Protein AF-0000000074537986 (afdb_homodimer)

Sequence (1008 aa):
MNEIKKAKFFYALMCLAGFLIILLPVGIANLYFGYVLKDSPCTLCWGQREAMIFIGVMALFIVRYGMKARYLAMILIMAGFGLWQSFAHYGIHAMRDLDQGFGLAVFGIHTYFWAEVVFWAVVLLLGVIFFFAPKFSAFDEELDGEKFRRFTKASLCAFVIATLIIASNVFQAFVSTGVPPYYGQGDPVRFTLDSKYIIWSDEGYKNHWKNISFLGKRDVKAPDYAFAPASAELGVKFDNDPKNAPLNTDKSLTIVSKNEIGIDKPLNSLALINGEFVASSKWQVFFTDENFKVKDELEIDPYFSATIDPIVGVIPFMNDKFILMGSNKTLLRFAKNPNADETLQYADFVKGADKFEGQGKGLGRTRIDTVRAKFNHIVSIATDGKYFYTATVPNNKDKNKFVISKISLDDCTLSGEFTPKANLKEGKSLGELYVTSMSFEGGLLYALSKNHNVIVTIDPKSEEIVAAVAYPSEITNARSLFFKDGKINILSYQDGKNMLFELEMNEIKKAKFFYALMCLAGFLIILLPVGIANLYFGYVLKDSPCTLCWGQREAMIFIGVMALFIVRYGMKARYLAMILIMAGFGLWQSFAHYGIHAMRDLDQGFGLAVFGIHTYFWAEVVFWAVVLLLGVIFFFAPKFSAFDEELDGEKFRRFTKASLCAFVIATLIIASNVFQAFVSTGVPPYYGQGDPVRFTLDSKYIIWSDEGYKNHWKNISFLGKRDVKAPDYAFAPASAELGVKFDNDPKNAPLNTDKSLTIVSKNEIGIDKPLNSLALINGEFVASSKWQVFFTDENFKVKDELEIDPYFSATIDPIVGVIPFMNDKFILMGSNKTLLRFAKNPNADETLQYADFVKGADKFEGQGKGLGRTRIDTVRAKFNHIVSIATDGKYFYTATVPNNKDKNKFVISKISLDDCTLSGEFTPKANLKEGKSLGELYVTSMSFEGGLLYALSKNHNVIVTIDPKSEEIVAAVAYPSEITNARSLFFKDGKINILSYQDGKNMLFELE

pLDDT: mean 94.92, std 5.76, range [54.81, 98.88]

Nearest PDB structures (foldseek):
  4aow-assembly3_C  TM=4.580E-01  e=1.102E-07  Homo sapiens
  4ci8-assembly1_A  TM=3.818E-01  e=1.073E-06  Homo sapiens
  6l8a-assembly1_C  TM=4.472E-01  e=9.137E-05  Acidithiobacillus ferrooxidans
  4ci8-assembly1_A  TM=3.829E-01  e=1.468E-06  Homo sapiens
  6l8a-assembly1_C  TM=4.473E-01  e=7.523E-05  Acidithiobacillus ferrooxidans

Radius of gyration: 32.38 Å; Cα contacts (8 Å, |Δi|>4): 2313; chains: 2; bounding box: 79×93×73 Å

Structure (mmCIF, N/CA/C/O backbone):
data_AF-0000000074537986-model_v1
#
loop_
_entity.id
_entity.type
_entity.pdbx_description
1 polymer 'DsbB-related disulfide oxidoreductase'
#
loop_
_atom_site.group_PDB
_atom_site.id
_atom_site.type_symbol
_atom_site.label_atom_id
_atom_site.label_alt_id
_atom_site.label_comp_id
_atom_site.label_asym_id
_atom_site.label_entity_id
_atom_site.label_seq_id
_atom_site.pdbx_PDB_ins_code
_atom_site.Cartn_x
_atom_site.Cartn_y
_atom_site.Cartn_z
_atom_site.occupancy
_atom_site.B_iso_or_equiv
_atom_site.auth_seq_id
_atom_site.auth_comp_id
_atom_site.auth_asym_id
_atom_site.auth_atom_id
_atom_site.pdbx_PDB_model_num
ATOM 1 N N . MET A 1 1 ? 0.428 -50.812 -4.809 1 54.84 1 MET A N 1
ATOM 2 C CA . MET A 1 1 ? -0.922 -50.531 -5.285 1 54.84 1 MET A CA 1
ATOM 3 C C . MET A 1 1 ? -1.001 -50.656 -6.805 1 54.84 1 MET A C 1
ATOM 5 O O . MET A 1 1 ? -0.055 -50.312 -7.512 1 54.84 1 MET A O 1
ATOM 9 N N . ASN A 1 2 ? -1.872 -51.312 -7.445 1 83.94 2 ASN A N 1
ATOM 10 C CA . ASN A 1 2 ? -2.172 -51.562 -8.852 1 83.94 2 ASN A CA 1
ATOM 11 C C . ASN A 1 2 ? -2.252 -50.281 -9.656 1 83.94 2 ASN A C 1
ATOM 13 O O . ASN A 1 2 ? -2.924 -49.312 -9.25 1 83.94 2 ASN A O 1
ATOM 17 N N . GLU A 1 3 ? -1.235 -49.938 -10.445 1 90.44 3 GLU A N 1
ATOM 18 C CA . GLU A 1 3 ? -1.106 -48.75 -11.305 1 90.44 3 GLU A CA 1
ATOM 19 C C . GLU A 1 3 ? -2.455 -48.344 -11.891 1 90.44 3 GLU A C 1
ATOM 21 O O . GLU A 1 3 ? -2.725 -47.156 -12.086 1 90.44 3 GLU A O 1
ATOM 26 N N . ILE A 1 4 ? -3.305 -49.25 -12.086 1 91.25 4 ILE A N 1
ATOM 27 C CA . ILE A 1 4 ? -4.621 -48.969 -12.641 1 91.25 4 ILE A CA 1
ATOM 28 C C . ILE A 1 4 ? -5.5 -48.312 -11.578 1 91.25 4 ILE A C 1
ATOM 30 O O . ILE A 1 4 ? -6.254 -47.375 -11.875 1 91.25 4 ILE A O 1
ATOM 34 N N . LYS A 1 5 ? -5.426 -48.75 -10.336 1 93.38 5 LYS A N 1
ATOM 35 C CA . LYS A 1 5 ? -6.148 -48.156 -9.227 1 93.38 5 LYS A CA 1
ATOM 36 C C . LYS A 1 5 ? -5.684 -46.719 -9.008 1 93.38 5 LYS A C 1
ATOM 38 O O . LYS A 1 5 ? -6.492 -45.812 -8.703 1 93.38 5 LYS A O 1
ATOM 43 N N . LYS A 1 6 ? -4.398 -46.469 -9.164 1 94.5 6 LYS A N 1
ATOM 44 C CA . LYS A 1 6 ? -3.846 -45.125 -9.031 1 94.5 6 LYS A CA 1
ATOM 45 C C . LYS A 1 6 ? -4.367 -44.219 -10.133 1 94.5 6 LYS A C 1
ATOM 47 O O . LYS A 1 6 ? -4.613 -43.031 -9.906 1 94.5 6 LYS A O 1
ATOM 52 N N . ALA A 1 7 ? -4.477 -44.75 -11.289 1 94.88 7 ALA A N 1
ATOM 53 C CA . ALA A 1 7 ? -5 -43.969 -12.406 1 94.88 7 ALA A CA 1
ATOM 54 C C . ALA A 1 7 ? -6.438 -43.531 -12.141 1 94.88 7 ALA A C 1
ATOM 56 O O . ALA A 1 7 ? -6.793 -42.375 -12.359 1 94.88 7 ALA A O 1
ATOM 57 N N . LYS A 1 8 ? -7.27 -44.5 -11.695 1 93.88 8 LYS A N 1
ATOM 58 C CA . LYS A 1 8 ? -8.656 -44.156 -11.391 1 93.88 8 LYS A CA 1
ATOM 59 C C . LYS A 1 8 ? -8.758 -43.125 -10.273 1 93.88 8 LYS A C 1
ATOM 61 O O . LYS A 1 8 ? -9.609 -42.25 -10.305 1 93.88 8 LYS A O 1
ATOM 66 N N . PHE A 1 9 ? -7.875 -43.312 -9.289 1 95.75 9 PHE A N 1
ATOM 67 C CA . PHE A 1 9 ? -7.82 -42.375 -8.195 1 95.75 9 PHE A CA 1
ATOM 68 C C . PHE A 1 9 ? -7.43 -40.969 -8.703 1 95.75 9 PHE A C 1
ATOM 70 O O . PHE A 1 9 ? -8.008 -39.969 -8.281 1 95.75 9 PHE A O 1
ATOM 77 N N . PHE A 1 10 ? -6.449 -40.906 -9.57 1 96.44 10 PHE A N 1
ATOM 78 C CA . PHE A 1 10 ? -6.02 -39.656 -10.195 1 96.44 10 PHE A CA 1
ATOM 79 C C . PHE A 1 10 ? -7.184 -38.969 -10.898 1 96.44 10 PHE A C 1
ATOM 81 O O . PHE A 1 10 ? -7.41 -37.781 -10.711 1 96.44 10 PHE A O 1
ATOM 88 N N . TYR A 1 11 ? -7.922 -39.719 -11.703 1 96.5 11 TYR A N 1
ATOM 89 C CA . TYR A 1 11 ? -9.047 -39.156 -12.445 1 96.5 11 TYR A CA 1
ATOM 90 C C . TYR A 1 11 ? -10.141 -38.656 -11.492 1 96.5 11 TYR A C 1
ATOM 92 O O . TYR A 1 11 ? -10.812 -37.688 -11.766 1 96.5 11 TYR A O 1
ATOM 100 N N . ALA A 1 12 ? -10.328 -39.406 -10.359 1 96.75 12 ALA A N 1
ATOM 101 C CA . ALA A 1 12 ? -11.305 -39 -9.359 1 96.75 12 ALA A CA 1
ATOM 102 C C . ALA A 1 12 ? -10.898 -37.656 -8.75 1 96.75 12 ALA A C 1
ATOM 104 O O . ALA A 1 12 ? -11.742 -36.781 -8.562 1 96.75 12 ALA A O 1
ATOM 105 N N . LEU A 1 13 ? -9.625 -37.5 -8.422 1 97.56 13 LEU A N 1
ATOM 106 C CA . LEU A 1 13 ? -9.117 -36.25 -7.855 1 97.56 13 LEU A CA 1
ATOM 107 C C . LEU A 1 13 ? -9.242 -35.094 -8.859 1 97.56 13 LEU A C 1
ATOM 109 O O . LEU A 1 13 ? -9.625 -34 -8.492 1 97.56 13 LEU A O 1
ATOM 113 N N . MET A 1 14 ? -8.914 -35.406 -10.117 1 97.44 14 MET A N 1
ATOM 114 C CA . MET A 1 14 ? -9.016 -34.406 -11.172 1 97.44 14 MET A CA 1
ATOM 115 C C . MET A 1 14 ? -10.469 -33.969 -11.375 1 97.44 14 MET A C 1
ATOM 117 O O . MET A 1 14 ? -10.742 -32.781 -11.57 1 97.44 14 MET A O 1
ATOM 121 N N . CYS A 1 15 ? -11.359 -34.938 -11.367 1 97.88 15 CYS A N 1
ATOM 122 C CA . CYS A 1 15 ? -12.781 -34.656 -11.492 1 97.88 15 CYS A CA 1
ATOM 123 C C . CYS A 1 15 ? -13.25 -33.75 -10.352 1 97.88 15 CYS A C 1
ATOM 125 O O . CYS A 1 15 ? -13.938 -32.75 -10.578 1 97.88 15 CYS A O 1
ATOM 127 N N . LEU A 1 16 ? -12.844 -34.094 -9.133 1 97.94 16 LEU A N 1
ATOM 128 C CA . LEU A 1 16 ? -13.219 -33.312 -7.953 1 97.94 16 LEU A CA 1
ATOM 129 C C . LEU A 1 16 ? -12.672 -31.906 -8.039 1 97.94 16 LEU A C 1
ATOM 131 O O . LEU A 1 16 ? -13.391 -30.938 -7.773 1 97.94 16 LEU A O 1
ATOM 135 N N . ALA A 1 17 ? -11.414 -31.766 -8.367 1 98.25 17 ALA A N 1
ATOM 136 C CA . ALA A 1 17 ? -10.766 -30.469 -8.461 1 98.25 17 ALA A CA 1
ATOM 137 C C . ALA A 1 17 ? -11.445 -29.594 -9.523 1 98.25 17 ALA A C 1
ATOM 139 O O . ALA A 1 17 ? -11.758 -28.438 -9.266 1 98.25 17 ALA A O 1
ATOM 140 N N . GLY A 1 18 ? -11.648 -30.188 -10.734 1 98.12 18 GLY A N 1
ATOM 141 C CA . GLY A 1 18 ? -12.32 -29.453 -11.797 1 98.12 18 GLY A CA 1
ATOM 142 C C . GLY A 1 18 ? -13.734 -29.031 -11.43 1 98.12 18 GLY A C 1
ATOM 143 O O . GLY A 1 18 ? -14.148 -27.906 -11.719 1 98.12 18 GLY A O 1
ATOM 144 N N . PHE A 1 19 ? -14.414 -30 -10.773 1 98.06 19 PHE A N 1
ATOM 145 C CA . PHE A 1 19 ? -15.781 -29.734 -10.359 1 98.06 19 PHE A CA 1
ATOM 146 C C . PHE A 1 19 ? -15.82 -28.641 -9.297 1 98.06 19 PHE A C 1
ATOM 148 O O . PHE A 1 19 ? -16.625 -27.703 -9.391 1 98.06 19 PHE A O 1
ATOM 155 N N . LEU A 1 20 ? -14.953 -28.656 -8.297 1 98.31 20 LEU A N 1
ATOM 156 C CA . LEU A 1 20 ? -14.992 -27.766 -7.148 1 98.31 20 LEU A CA 1
ATOM 157 C C . LEU A 1 20 ? -14.609 -26.344 -7.551 1 98.31 20 LEU A C 1
ATOM 159 O O . LEU A 1 20 ? -15.148 -25.375 -7.004 1 98.31 20 LEU A O 1
ATOM 163 N N . ILE A 1 21 ? -13.664 -26.156 -8.477 1 98.5 21 ILE A N 1
ATOM 164 C CA . ILE A 1 21 ? -13.266 -24.812 -8.859 1 98.5 21 ILE A CA 1
ATOM 165 C C . ILE A 1 21 ? -14.43 -24.125 -9.578 1 98.5 21 ILE A C 1
ATOM 167 O O . ILE A 1 21 ? -14.594 -22.906 -9.477 1 98.5 21 ILE A O 1
ATOM 171 N N . ILE A 1 22 ? -15.258 -24.875 -10.297 1 98.38 22 ILE A N 1
ATOM 172 C CA . ILE A 1 22 ? -16.406 -24.297 -10.984 1 98.38 22 ILE A CA 1
ATOM 173 C C . ILE A 1 22 ? -17.562 -24.125 -10 1 98.38 22 ILE A C 1
ATOM 175 O O . ILE A 1 22 ? -18.234 -23.078 -10 1 98.38 22 ILE A O 1
ATOM 179 N N . LEU A 1 23 ? -17.812 -25.062 -9.102 1 97.81 23 LEU A N 1
ATOM 180 C CA . LEU A 1 23 ? -18.953 -25.047 -8.188 1 97.81 23 LEU A CA 1
ATOM 181 C C . LEU A 1 23 ? -18.781 -23.953 -7.133 1 97.81 23 LEU A C 1
ATOM 183 O O . LEU A 1 23 ? -19.734 -23.234 -6.828 1 97.81 23 LEU A O 1
ATOM 187 N N . LEU A 1 24 ? -17.609 -23.859 -6.547 1 96.88 24 LEU A N 1
ATOM 188 C CA . LEU A 1 24 ? -17.453 -23 -5.379 1 96.88 24 LEU A CA 1
ATOM 189 C C . LEU A 1 24 ? -17.125 -21.562 -5.797 1 96.88 24 LEU A C 1
ATOM 191 O O . LEU A 1 24 ? -18.031 -20.719 -5.879 1 96.88 24 LEU A O 1
ATOM 195 N N . PRO A 1 25 ? -15.93 -21.219 -6.203 1 97.06 25 PRO A N 1
ATOM 196 C CA . PRO A 1 25 ? -15.695 -19.797 -6.484 1 97.06 25 PRO A CA 1
ATOM 197 C C . PRO A 1 25 ? -16.531 -19.281 -7.641 1 97.06 25 PRO A C 1
ATOM 199 O O . PRO A 1 25 ? -17.141 -18.203 -7.539 1 97.06 25 PRO A O 1
ATOM 202 N N . VAL A 1 26 ? -16.656 -20 -8.734 1 97.75 26 VAL A N 1
ATOM 203 C CA . VAL A 1 26 ? -17.406 -19.547 -9.906 1 97.75 26 VAL A CA 1
ATOM 204 C C . VAL A 1 26 ? -18.906 -19.625 -9.625 1 97.75 26 VAL A C 1
ATOM 206 O O . VAL A 1 26 ? -19.641 -18.688 -9.891 1 97.75 26 VAL A O 1
ATOM 209 N N . GLY A 1 27 ? -19.359 -20.734 -9.086 1 97.94 27 GLY A N 1
ATOM 210 C CA . GLY A 1 27 ? -20.766 -20.953 -8.797 1 97.94 27 GLY A CA 1
ATOM 211 C C . GLY A 1 27 ? -21.297 -20.016 -7.727 1 97.94 27 GLY A C 1
ATOM 212 O O . GLY A 1 27 ? -22.375 -19.438 -7.883 1 97.94 27 GLY A O 1
ATOM 213 N N . ILE A 1 28 ? -20.578 -19.859 -6.672 1 96.25 28 ILE A N 1
ATOM 214 C CA . ILE A 1 28 ? -21 -18.984 -5.586 1 96.25 28 ILE A CA 1
ATOM 215 C C . ILE A 1 28 ? -21.047 -17.547 -6.086 1 96.25 28 ILE A C 1
ATOM 217 O O . ILE A 1 28 ? -22 -16.812 -5.797 1 96.25 28 ILE A O 1
ATOM 221 N N . ALA A 1 29 ? -20.062 -17.156 -6.801 1 96 29 ALA A N 1
ATOM 222 C CA . ALA A 1 29 ? -20.031 -15.797 -7.344 1 96 29 ALA A CA 1
ATOM 223 C C . ALA A 1 29 ? -21.25 -15.547 -8.25 1 96 29 ALA A C 1
ATOM 225 O O . ALA A 1 29 ? -21.844 -14.469 -8.211 1 96 29 ALA A O 1
ATOM 226 N N . ASN A 1 30 ? -21.578 -16.578 -9.008 1 96.81 30 ASN A N 1
ATOM 227 C CA . ASN A 1 30 ? -22.672 -16.438 -9.961 1 96.81 30 ASN A CA 1
ATOM 228 C C . ASN A 1 30 ? -24.031 -16.547 -9.266 1 96.81 30 ASN A C 1
ATOM 230 O O . ASN A 1 30 ? -24.828 -15.609 -9.328 1 96.81 30 ASN A O 1
ATOM 234 N N . LEU A 1 31 ? -24.281 -17.594 -8.508 1 97.19 31 LEU A N 1
ATOM 235 C CA . LEU A 1 31 ? -25.609 -17.906 -7.988 1 97.19 31 LEU A CA 1
ATOM 236 C C . LEU A 1 31 ? -25.906 -17.078 -6.746 1 97.19 31 LEU A C 1
ATOM 238 O O . LEU A 1 31 ? -27.016 -16.562 -6.602 1 97.19 31 LEU A O 1
ATOM 242 N N . TYR A 1 32 ? -24.969 -16.922 -5.922 1 95.88 32 TYR A N 1
ATOM 243 C CA . TYR A 1 32 ? -25.234 -16.219 -4.676 1 95.88 32 TYR A CA 1
ATOM 244 C C . TYR A 1 32 ? -24.906 -14.734 -4.801 1 95.88 32 TYR A C 1
ATOM 246 O O . TYR A 1 32 ? -25.766 -13.875 -4.652 1 95.88 32 TYR A O 1
ATOM 254 N N . PHE A 1 33 ? -23.688 -14.398 -5.094 1 94.56 33 PHE A N 1
ATOM 255 C CA . PHE A 1 33 ? -23.312 -12.992 -5.211 1 94.56 33 PHE A CA 1
ATOM 256 C C . PHE A 1 33 ? -24.047 -12.328 -6.367 1 94.56 33 PHE A C 1
ATOM 258 O O . PHE A 1 33 ? -24.531 -11.203 -6.238 1 94.56 33 PHE A O 1
ATOM 265 N N . GLY A 1 34 ? -24.156 -13.031 -7.473 1 94.62 34 GLY A N 1
ATOM 266 C CA . GLY A 1 34 ? -24.719 -12.469 -8.688 1 94.62 34 GLY A CA 1
ATOM 267 C C . GLY A 1 34 ? -26.234 -12.328 -8.617 1 94.62 34 GLY A C 1
ATOM 268 O O . GLY A 1 34 ? -26.766 -11.227 -8.727 1 94.62 34 GLY A O 1
ATOM 269 N N . TYR A 1 35 ? -26.938 -13.406 -8.359 1 96.06 35 TYR A N 1
ATOM 270 C CA . TYR A 1 35 ? -28.391 -13.398 -8.469 1 96.06 35 TYR A CA 1
ATOM 271 C C . TYR A 1 35 ? -29.031 -12.977 -7.152 1 96.06 35 TYR A C 1
ATOM 273 O O . TYR A 1 35 ? -30.078 -12.312 -7.145 1 96.06 35 TYR A O 1
ATOM 281 N N . VAL A 1 36 ? -28.422 -13.344 -6.023 1 95.38 36 VAL A N 1
ATOM 282 C CA . VAL A 1 36 ? -29.047 -13.078 -4.73 1 95.38 36 VAL A CA 1
ATOM 283 C C . VAL A 1 36 ? -28.609 -11.703 -4.227 1 95.38 36 VAL A C 1
ATOM 285 O O . VAL A 1 36 ? -29.453 -10.852 -3.936 1 95.38 36 VAL A O 1
ATOM 288 N N . LEU A 1 37 ? -27.391 -11.414 -4.211 1 94 37 LEU A N 1
ATOM 289 C CA . LEU A 1 37 ? -26.891 -10.148 -3.699 1 94 37 LEU A CA 1
ATOM 290 C C . LEU A 1 37 ? -26.859 -9.094 -4.801 1 94 37 LEU A C 1
ATOM 292 O O . LEU A 1 37 ? -26.594 -7.918 -4.531 1 94 37 LEU A O 1
ATOM 296 N N . LYS A 1 38 ? -27.031 -9.562 -6.027 1 95.25 38 LYS A N 1
ATOM 297 C CA . LYS A 1 38 ? -27.094 -8.703 -7.207 1 95.25 38 LYS A CA 1
ATOM 298 C C . LYS A 1 38 ? -25.75 -8.031 -7.48 1 95.25 38 LYS A C 1
ATOM 300 O O . LYS A 1 38 ? -25.703 -6.902 -7.969 1 95.25 38 LYS A O 1
ATOM 305 N N . ASP A 1 39 ? -24.781 -8.695 -7.043 1 92.62 39 ASP A N 1
ATOM 306 C CA . ASP A 1 39 ? -23.438 -8.195 -7.309 1 92.62 39 ASP A CA 1
ATOM 307 C C . ASP A 1 39 ? -23.016 -8.484 -8.75 1 92.62 39 ASP A C 1
ATOM 309 O O . ASP A 1 39 ? -23.062 -9.633 -9.195 1 92.62 39 ASP A O 1
ATOM 313 N N . SER A 1 40 ? -22.656 -7.441 -9.477 1 92.25 40 SER A N 1
ATOM 314 C CA . SER A 1 40 ? -22.172 -7.613 -10.844 1 92.25 40 SER A CA 1
ATOM 315 C C . SER A 1 40 ? -20.656 -7.594 -10.906 1 92.25 40 SER A C 1
ATOM 317 O O . SER A 1 40 ? -20.016 -6.676 -10.383 1 92.25 40 SER A O 1
ATOM 319 N N . PRO A 1 41 ? -20.109 -8.578 -11.57 1 93.12 41 PRO A N 1
ATOM 320 C CA . PRO A 1 41 ? -18.656 -8.633 -11.688 1 93.12 41 PRO A CA 1
ATOM 321 C C . PRO A 1 41 ? -18.094 -7.531 -12.578 1 93.12 41 PRO A C 1
ATOM 323 O O . PRO A 1 41 ? -18.703 -7.188 -13.594 1 93.12 41 PRO A O 1
ATOM 326 N N . CYS A 1 42 ? -17.062 -6.871 -12.188 1 92.69 42 CYS A N 1
ATOM 327 C CA . CYS A 1 42 ? -16.359 -5.938 -13.062 1 92.69 42 CYS A CA 1
ATOM 328 C C . CYS A 1 42 ? -15.594 -6.684 -14.156 1 92.69 42 CYS A C 1
ATOM 330 O O . CYS A 1 42 ? -15.57 -7.914 -14.172 1 92.69 42 CYS A O 1
ATOM 332 N N . THR A 1 43 ? -14.945 -5.984 -14.977 1 91.88 43 THR A N 1
ATOM 333 C CA . THR A 1 43 ? -14.273 -6.566 -16.125 1 91.88 43 THR A CA 1
ATOM 334 C C . THR A 1 43 ? -13.172 -7.531 -15.688 1 91.88 43 THR A C 1
ATOM 336 O O . THR A 1 43 ? -13.031 -8.617 -16.25 1 91.88 43 THR A O 1
ATOM 339 N N . LEU A 1 44 ? -12.391 -7.16 -14.719 1 93.06 44 LEU A N 1
ATOM 340 C CA . LEU A 1 44 ? -11.297 -8.008 -14.258 1 93.06 44 LEU A CA 1
ATOM 341 C C . LEU A 1 44 ? -11.836 -9.258 -13.562 1 93.06 44 LEU A C 1
ATOM 343 O O . LEU A 1 44 ? -11.258 -10.336 -13.688 1 93.06 44 LEU A O 1
ATOM 347 N N . CYS A 1 45 ? -12.945 -9.148 -12.867 1 95.12 45 CYS A N 1
ATOM 348 C CA . CYS A 1 45 ? -13.57 -10.305 -12.234 1 95.12 45 CYS A CA 1
ATOM 349 C C . CYS A 1 45 ? -14.07 -11.297 -13.273 1 95.12 45 CYS A C 1
ATOM 351 O O . CYS A 1 45 ? -13.961 -12.508 -13.086 1 95.12 45 CYS A O 1
ATOM 353 N N . TRP A 1 46 ? -14.617 -10.766 -14.336 1 95.12 46 TRP A N 1
ATOM 354 C CA . TRP A 1 46 ? -15.039 -11.648 -15.43 1 95.12 46 TRP A CA 1
ATOM 355 C C . TRP A 1 46 ? -13.852 -12.43 -15.977 1 95.12 46 TRP A C 1
ATOM 357 O O . TRP A 1 46 ? -13.953 -13.633 -16.234 1 95.12 46 TRP A O 1
ATOM 367 N N . GLY A 1 47 ? -12.742 -11.656 -16.234 1 95.31 47 GLY A N 1
ATOM 368 C CA . GLY A 1 47 ? -11.547 -12.344 -16.703 1 95.31 47 GLY A CA 1
ATOM 369 C C . GLY A 1 47 ? -11.102 -13.469 -15.805 1 95.31 47 GLY A C 1
ATOM 370 O O . GLY A 1 47 ? -10.766 -14.562 -16.281 1 95.31 47 GLY A O 1
ATOM 371 N N . GLN A 1 48 ? -11.07 -13.273 -14.539 1 97.38 48 GLN A N 1
ATOM 372 C CA . GLN A 1 48 ? -10.656 -14.273 -13.57 1 97.38 48 GLN A CA 1
ATOM 373 C C . GLN A 1 48 ? -11.633 -15.445 -13.539 1 97.38 48 GLN A C 1
ATOM 375 O O . GLN A 1 48 ? -11.219 -16.609 -13.453 1 97.38 48 GLN A O 1
ATOM 380 N N . ARG A 1 49 ? -12.938 -15.203 -13.648 1 97.06 49 ARG A N 1
ATOM 381 C CA . ARG A 1 49 ? -13.945 -16.25 -13.703 1 97.06 49 ARG A CA 1
ATOM 382 C C . ARG A 1 49 ? -13.742 -17.141 -14.922 1 97.06 49 ARG A C 1
ATOM 384 O O . ARG A 1 49 ? -13.828 -18.375 -14.82 1 97.06 49 ARG A O 1
ATOM 391 N N . GLU A 1 50 ? -13.523 -16.5 -16 1 97.5 50 GLU A N 1
ATOM 392 C CA . GLU A 1 50 ? -13.281 -17.25 -17.234 1 97.5 50 GLU A CA 1
ATOM 393 C C . GLU A 1 50 ? -12.07 -18.172 -17.078 1 97.5 50 GLU A C 1
ATOM 395 O O . GLU A 1 50 ? -12.109 -19.328 -17.516 1 97.5 50 GLU A O 1
ATOM 400 N N . ALA A 1 51 ? -11 -17.609 -16.516 1 98.5 51 ALA A N 1
ATOM 401 C CA . ALA A 1 51 ? -9.805 -18.422 -16.312 1 98.5 51 ALA A CA 1
ATOM 402 C C . ALA A 1 51 ? -10.117 -19.641 -15.438 1 98.5 51 ALA A C 1
ATOM 404 O O . ALA A 1 51 ? -9.68 -20.75 -15.734 1 98.5 51 ALA A O 1
ATOM 405 N N . MET A 1 52 ? -10.875 -19.484 -14.375 1 98.69 52 MET A N 1
ATOM 406 C CA . MET A 1 52 ? -11.25 -20.578 -13.5 1 98.69 52 MET A CA 1
ATOM 407 C C . MET A 1 52 ? -12.094 -21.609 -14.25 1 98.69 52 MET A C 1
ATOM 409 O O . MET A 1 52 ? -11.898 -22.812 -14.086 1 98.69 52 MET A O 1
ATOM 413 N N . ILE A 1 53 ? -13.031 -21.109 -15.07 1 98.75 53 ILE A N 1
ATOM 414 C CA . ILE A 1 53 ? -13.883 -22 -15.859 1 98.75 53 ILE A CA 1
ATOM 415 C C . ILE A 1 53 ? -13.031 -22.812 -16.828 1 98.75 53 ILE A C 1
ATOM 417 O O . ILE A 1 53 ? -13.195 -24.031 -16.938 1 98.75 53 ILE A O 1
ATOM 421 N N . PHE A 1 54 ? -12.117 -22.125 -17.516 1 98.69 54 PHE A N 1
ATOM 422 C CA . PHE A 1 54 ? -11.25 -22.812 -18.469 1 98.69 54 PHE A CA 1
ATOM 423 C C . PHE A 1 54 ? -10.445 -23.906 -17.766 1 98.69 54 PHE A C 1
ATOM 425 O O . PHE A 1 54 ? -10.305 -25.016 -18.281 1 98.69 54 PHE A O 1
ATOM 432 N N . ILE A 1 55 ? -9.891 -23.625 -16.594 1 98.81 55 ILE A N 1
ATOM 433 C CA . ILE A 1 55 ? -9.117 -24.578 -15.82 1 98.81 55 ILE A CA 1
ATOM 434 C C . ILE A 1 55 ? -9.992 -25.781 -15.461 1 98.81 55 ILE A C 1
ATOM 436 O O . ILE A 1 55 ? -9.594 -26.938 -15.641 1 98.81 55 ILE A O 1
ATOM 440 N N . GLY A 1 56 ? -11.25 -25.5 -14.961 1 98.75 56 GLY A N 1
ATOM 441 C CA . GLY A 1 56 ? -12.164 -26.562 -14.602 1 98.75 56 GLY A CA 1
ATOM 442 C C . GLY A 1 56 ? -12.555 -27.438 -15.781 1 98.75 56 GLY A C 1
ATOM 443 O O . GLY A 1 56 ? -12.586 -28.656 -15.672 1 98.75 56 GLY A O 1
ATOM 444 N N . VAL A 1 57 ? -12.82 -26.812 -16.922 1 98.5 57 VAL A N 1
ATOM 445 C CA . VAL A 1 57 ? -13.227 -27.531 -18.125 1 98.5 57 VAL A CA 1
ATOM 446 C C . VAL A 1 57 ? -12.086 -28.422 -18.594 1 98.5 57 VAL A C 1
ATOM 448 O O . VAL A 1 57 ? -12.305 -29.578 -18.969 1 98.5 57 VAL A O 1
ATOM 451 N N . MET A 1 58 ? -10.859 -27.922 -18.562 1 98.56 58 MET A N 1
ATOM 452 C CA . MET A 1 58 ? -9.711 -28.719 -18.984 1 98.56 58 MET A CA 1
ATOM 453 C C . MET A 1 58 ? -9.5 -29.906 -18.047 1 98.56 58 MET A C 1
ATOM 455 O O . MET A 1 58 ? -9.148 -31 -18.5 1 98.56 58 MET A O 1
ATOM 459 N N . ALA A 1 59 ? -9.695 -29.703 -16.781 1 98.5 59 ALA A N 1
ATOM 460 C CA . ALA A 1 59 ? -9.602 -30.812 -15.828 1 98.5 59 ALA A CA 1
ATOM 461 C C . ALA A 1 59 ? -10.641 -31.891 -16.125 1 98.5 59 ALA A C 1
ATOM 463 O O . ALA A 1 59 ? -10.336 -33.094 -16.109 1 98.5 59 ALA A O 1
ATOM 464 N N . LEU A 1 60 ? -11.844 -31.5 -16.469 1 98 60 LEU A N 1
ATOM 465 C CA . LEU A 1 60 ? -12.906 -32.438 -16.781 1 98 60 LEU A CA 1
ATOM 466 C C . LEU A 1 60 ? -12.641 -33.125 -18.109 1 98 60 LEU A C 1
ATOM 468 O O . LEU A 1 60 ? -13.008 -34.281 -18.297 1 98 60 LEU A O 1
ATOM 472 N N . PHE A 1 61 ? -11.984 -32.438 -19.031 1 97.69 61 PHE A N 1
ATOM 473 C CA . PHE A 1 61 ? -11.586 -33.062 -20.281 1 97.69 61 PHE A CA 1
ATOM 474 C C . PHE A 1 61 ? -10.57 -34.188 -20.031 1 97.69 61 PHE A C 1
ATOM 476 O O . PHE A 1 61 ? -10.594 -35.219 -20.688 1 97.69 61 PHE A O 1
ATOM 483 N N . ILE A 1 62 ? -9.664 -33.938 -19.094 1 97.19 62 ILE A N 1
ATOM 484 C CA . ILE A 1 62 ? -8.727 -34.969 -18.703 1 97.19 62 ILE A CA 1
ATOM 485 C C . ILE A 1 62 ? -9.5 -36.188 -18.203 1 97.19 62 ILE A C 1
ATOM 487 O O . ILE A 1 62 ? -9.172 -37.344 -18.531 1 97.19 62 ILE A O 1
ATOM 491 N N . VAL A 1 63 ? -10.555 -35.969 -17.438 1 97.12 63 VAL A N 1
ATOM 492 C CA . VAL A 1 63 ? -11.375 -37.031 -16.875 1 97.12 63 VAL A CA 1
ATOM 493 C C . VAL A 1 63 ? -12.109 -37.781 -18 1 97.12 63 VAL A C 1
ATOM 495 O O . VAL A 1 63 ? -12.195 -39 -17.984 1 97.12 63 VAL A O 1
ATOM 498 N N . ARG A 1 64 ? -12.555 -37.062 -19.016 1 96.75 64 ARG A N 1
ATOM 499 C CA . ARG A 1 64 ? -13.391 -37.656 -20.062 1 96.75 64 ARG A CA 1
ATOM 500 C C . ARG A 1 64 ? -12.539 -38.25 -21.172 1 96.75 64 ARG A C 1
ATOM 502 O O . ARG A 1 64 ? -12.875 -39.312 -21.703 1 96.75 64 ARG A O 1
ATOM 509 N N . TYR A 1 65 ? -11.422 -37.594 -21.5 1 95.62 65 TYR A N 1
ATOM 510 C CA . TYR A 1 65 ? -10.688 -37.969 -22.703 1 95.62 65 TYR A CA 1
ATOM 511 C C . TYR A 1 65 ? -9.336 -38.562 -22.344 1 95.62 65 TYR A C 1
ATOM 513 O O . TYR A 1 65 ? -8.562 -38.938 -23.219 1 95.62 65 TYR A O 1
ATOM 521 N N . GLY A 1 66 ? -9.062 -38.688 -21.062 1 94.25 66 GLY A N 1
ATOM 522 C CA . GLY A 1 66 ? -7.785 -39.219 -20.609 1 94.25 66 GLY A CA 1
ATOM 523 C C . GLY A 1 66 ? -6.707 -38.156 -20.469 1 94.25 66 GLY A C 1
ATOM 524 O O . GLY A 1 66 ? -6.875 -37.031 -20.922 1 94.25 66 GLY A O 1
ATOM 525 N N . MET A 1 67 ? -5.629 -38.5 -19.828 1 93.88 67 MET A N 1
ATOM 526 C CA . MET A 1 67 ? -4.523 -37.594 -19.562 1 93.88 67 MET A CA 1
ATOM 527 C C . MET A 1 67 ? -3.74 -37.312 -20.844 1 93.88 67 MET A C 1
ATOM 529 O O . MET A 1 67 ? -3.176 -38.219 -21.453 1 93.88 67 MET A O 1
ATOM 533 N N . LYS A 1 68 ? -3.773 -36.094 -21.312 1 93.31 68 LYS A N 1
ATOM 534 C CA . LYS A 1 68 ? -2.996 -35.594 -22.453 1 93.31 68 LYS A CA 1
ATOM 535 C C . LYS A 1 68 ? -2.176 -34.375 -22.062 1 93.31 68 LYS A C 1
ATOM 537 O O . LYS A 1 68 ? -2.641 -33.531 -21.297 1 93.31 68 LYS A O 1
ATOM 542 N N . ALA A 1 69 ? -0.993 -34.25 -22.578 1 94.88 69 ALA A N 1
ATOM 543 C CA . ALA A 1 69 ? -0.078 -33.156 -22.266 1 94.88 69 ALA A CA 1
ATOM 544 C C . ALA A 1 69 ? -0.698 -31.797 -22.594 1 94.88 69 ALA A C 1
ATOM 546 O O . ALA A 1 69 ? -0.477 -30.812 -21.891 1 94.88 69 ALA A O 1
ATOM 547 N N . ARG A 1 70 ? -1.498 -31.75 -23.625 1 96 70 ARG A N 1
ATOM 548 C CA . ARG A 1 70 ? -2.074 -30.484 -24.078 1 96 70 ARG A CA 1
ATOM 549 C C . ARG A 1 70 ? -3.086 -29.953 -23.062 1 96 70 ARG A C 1
ATOM 551 O O . ARG A 1 70 ? -3.219 -28.734 -22.891 1 96 70 ARG A O 1
ATOM 558 N N . TYR A 1 71 ? -3.887 -30.844 -22.469 1 97.25 71 TYR A N 1
ATOM 559 C CA . TYR A 1 71 ? -4.832 -30.406 -21.453 1 97.25 71 TYR A CA 1
ATOM 560 C C . TYR A 1 71 ? -4.098 -29.844 -20.234 1 97.25 71 TYR A C 1
ATOM 562 O O . TYR A 1 71 ? -4.492 -28.812 -19.688 1 97.25 71 TYR A O 1
ATOM 570 N N . LEU A 1 72 ? -3.027 -30.562 -19.828 1 97.44 72 LEU A N 1
ATOM 571 C CA . LEU A 1 72 ? -2.199 -30.078 -18.734 1 97.44 72 LEU A CA 1
ATOM 572 C C . LEU A 1 72 ? -1.595 -28.719 -19.062 1 97.44 72 LEU A C 1
ATOM 574 O O . LEU A 1 72 ? -1.584 -27.812 -18.219 1 97.44 72 LEU A O 1
ATOM 578 N N . ALA A 1 73 ? -1.103 -28.609 -20.312 1 98.31 73 ALA A N 1
ATOM 579 C CA . ALA A 1 73 ? -0.531 -27.344 -20.797 1 98.31 73 ALA A CA 1
ATOM 580 C C . ALA A 1 73 ? -1.529 -26.203 -20.641 1 98.31 73 ALA A C 1
ATOM 582 O O . ALA A 1 73 ? -1.188 -25.141 -20.125 1 98.31 73 ALA A O 1
ATOM 583 N N . MET A 1 74 ? -2.697 -26.453 -21.031 1 98.38 74 MET A N 1
ATOM 584 C CA . MET A 1 74 ? -3.721 -25.406 -21.016 1 98.38 74 MET A CA 1
ATOM 585 C C . MET A 1 74 ? -4.082 -25.016 -19.578 1 98.38 74 MET A C 1
ATOM 587 O O . MET A 1 74 ? -4.324 -23.844 -19.297 1 98.38 74 MET A O 1
ATOM 591 N N . ILE A 1 75 ? -4.18 -26.047 -18.688 1 98.69 75 ILE A N 1
ATOM 592 C CA . ILE A 1 75 ? -4.438 -25.75 -17.281 1 98.69 75 ILE A CA 1
ATOM 593 C C . ILE A 1 75 ? -3.363 -24.812 -16.75 1 98.69 75 ILE A C 1
ATOM 595 O O . ILE A 1 75 ? -3.674 -23.797 -16.109 1 98.69 75 ILE A O 1
ATOM 599 N N . LEU A 1 76 ? -2.117 -25.125 -17.031 1 98.75 76 LEU A N 1
ATOM 600 C CA . LEU A 1 76 ? -0.996 -24.344 -16.5 1 98.75 76 LEU A CA 1
ATOM 601 C C . LEU A 1 76 ? -0.96 -22.953 -17.109 1 98.75 76 LEU A C 1
ATOM 603 O O . LEU A 1 76 ? -0.728 -21.969 -16.406 1 98.75 76 LEU A O 1
ATOM 607 N N . ILE A 1 77 ? -1.188 -22.859 -18.406 1 98.62 77 ILE A N 1
ATOM 608 C CA . ILE A 1 77 ? -1.184 -21.578 -19.078 1 98.62 77 ILE A CA 1
ATOM 609 C C . ILE A 1 77 ? -2.305 -20.688 -18.531 1 98.62 77 ILE A C 1
ATOM 611 O O . ILE A 1 77 ? -2.086 -19.516 -18.203 1 98.62 77 ILE A O 1
ATOM 615 N N . MET A 1 78 ? -3.463 -21.297 -18.375 1 98.56 78 MET A N 1
ATOM 616 C CA . MET A 1 78 ? -4.586 -20.531 -17.844 1 98.56 78 MET A CA 1
ATOM 617 C C . MET A 1 78 ? -4.352 -20.156 -16.391 1 98.56 78 MET A C 1
ATOM 619 O O . MET A 1 78 ? -4.77 -19.094 -15.938 1 98.56 78 MET A O 1
ATOM 623 N N . ALA A 1 79 ? -3.758 -21.094 -15.617 1 98.62 79 ALA A N 1
ATOM 624 C CA . ALA A 1 79 ? -3.389 -20.766 -14.242 1 98.62 79 ALA A CA 1
ATOM 625 C C . ALA A 1 79 ? -2.408 -19.594 -14.203 1 98.62 79 ALA A C 1
ATOM 627 O O . ALA A 1 79 ? -2.514 -18.703 -13.352 1 98.62 79 ALA A O 1
ATOM 628 N N . GLY A 1 80 ? -1.418 -19.625 -15.141 1 98.44 80 GLY A N 1
ATOM 629 C CA . GLY A 1 80 ? -0.492 -18.516 -15.242 1 98.44 80 GLY A CA 1
ATOM 630 C C . GLY A 1 80 ? -1.182 -17.188 -15.531 1 98.44 80 GLY A C 1
ATOM 631 O O . GLY A 1 80 ? -0.909 -16.188 -14.867 1 98.44 80 GLY A O 1
ATOM 632 N N . PHE A 1 81 ? -2.104 -17.219 -16.484 1 97.94 81 PHE A N 1
ATOM 633 C CA . PHE A 1 81 ? -2.855 -16.016 -16.812 1 97.94 81 PHE A CA 1
ATOM 634 C C . PHE A 1 81 ? -3.715 -15.57 -15.633 1 97.94 81 PHE A C 1
ATOM 636 O O . PHE A 1 81 ? -3.805 -14.383 -15.328 1 97.94 81 PHE A O 1
ATOM 643 N N . GLY A 1 82 ? -4.375 -16.531 -15.016 1 98.25 82 GLY A N 1
ATOM 644 C CA . GLY A 1 82 ? -5.184 -16.234 -13.852 1 98.25 82 GLY A CA 1
ATOM 645 C C . GLY A 1 82 ? -4.391 -15.594 -12.727 1 98.25 82 GLY A C 1
ATOM 646 O O . GLY A 1 82 ? -4.848 -14.641 -12.094 1 98.25 82 GLY A O 1
ATOM 647 N N . LEU A 1 83 ? -3.178 -16.094 -12.461 1 98.31 83 LEU A N 1
ATOM 648 C CA . LEU A 1 83 ? -2.299 -15.539 -11.445 1 98.31 83 LEU A CA 1
ATOM 649 C C . LEU A 1 83 ? -1.931 -14.102 -11.766 1 98.31 83 LEU A C 1
ATOM 651 O O . LEU A 1 83 ? -1.928 -13.242 -10.883 1 98.31 83 LEU A O 1
ATOM 655 N N . TRP A 1 84 ? -1.654 -13.867 -13.008 1 96.5 84 TRP A N 1
ATOM 656 C CA . TRP A 1 84 ? -1.321 -12.508 -13.43 1 96.5 84 TRP A CA 1
ATOM 657 C C . TRP A 1 84 ? -2.521 -11.578 -13.281 1 96.5 84 TRP A C 1
ATOM 659 O O . TRP A 1 84 ? -2.4 -10.484 -12.742 1 96.5 84 TRP A O 1
ATOM 669 N N . GLN A 1 85 ? -3.697 -12.023 -13.734 1 96.56 85 GLN A N 1
ATOM 670 C CA . GLN A 1 85 ? -4.91 -11.211 -13.688 1 96.56 85 GLN A CA 1
ATOM 671 C C . GLN A 1 85 ? -5.281 -10.859 -12.25 1 96.56 85 GLN A C 1
ATOM 673 O O . GLN A 1 85 ? -5.594 -9.711 -11.938 1 96.56 85 GLN A O 1
ATOM 678 N N . SER A 1 86 ? -5.297 -11.844 -11.445 1 97.06 86 SER A N 1
ATOM 679 C CA . SER A 1 86 ? -5.699 -11.633 -10.062 1 97.06 86 SER A CA 1
ATOM 680 C C . SER A 1 86 ? -4.676 -10.789 -9.312 1 97.06 86 SER A C 1
ATOM 682 O O . SER A 1 86 ? -5.039 -9.977 -8.461 1 97.06 86 SER A O 1
ATOM 684 N N . PHE A 1 87 ? -3.381 -10.922 -9.586 1 95.06 87 PHE A N 1
ATOM 685 C CA . PHE A 1 87 ? -2.336 -10.094 -8.992 1 95.06 87 PHE A CA 1
ATOM 686 C C . PHE A 1 87 ? -2.51 -8.633 -9.391 1 95.06 87 PHE A C 1
ATOM 688 O O . PHE A 1 87 ? -2.406 -7.742 -8.547 1 95.06 87 PHE A O 1
ATOM 695 N N . ALA A 1 88 ? -2.756 -8.391 -10.648 1 92.38 88 ALA A N 1
ATOM 696 C CA . ALA A 1 88 ? -2.992 -7.035 -11.141 1 92.38 88 ALA A CA 1
ATOM 697 C C . ALA A 1 88 ? -4.227 -6.422 -10.484 1 92.38 88 ALA A C 1
ATOM 699 O O . ALA A 1 88 ? -4.207 -5.254 -10.086 1 92.38 88 ALA A O 1
ATOM 700 N N . HIS A 1 89 ? -5.25 -7.234 -10.336 1 93.81 89 HIS A N 1
ATOM 701 C CA . HIS A 1 89 ? -6.496 -6.777 -9.727 1 93.81 89 HIS A CA 1
ATOM 702 C C . HIS A 1 89 ? -6.289 -6.426 -8.258 1 93.81 89 HIS A C 1
ATOM 704 O O . HIS A 1 89 ? -6.691 -5.348 -7.809 1 93.81 89 HIS A O 1
ATOM 710 N N . TYR A 1 90 ? -5.656 -7.285 -7.539 1 91.25 90 TYR A N 1
ATOM 711 C CA . TYR A 1 90 ? -5.336 -7.07 -6.133 1 91.25 90 TYR A CA 1
ATOM 712 C C . TYR A 1 90 ? -4.449 -5.844 -5.953 1 91.25 90 TYR A C 1
ATOM 714 O O . TYR A 1 90 ? -4.652 -5.051 -5.031 1 91.25 90 TYR A O 1
ATOM 722 N N . GLY A 1 91 ? -3.5 -5.684 -6.824 1 89.06 91 GLY A N 1
ATOM 723 C CA . GLY A 1 91 ? -2.516 -4.617 -6.738 1 89.06 91 GLY A CA 1
ATOM 724 C C . GLY A 1 91 ? -3.131 -3.232 -6.793 1 89.06 91 GLY A C 1
ATOM 725 O O . GLY A 1 91 ? -2.633 -2.301 -6.156 1 89.06 91 GLY A O 1
ATOM 726 N N . ILE A 1 92 ? -4.285 -3.123 -7.461 1 87.06 92 ILE A N 1
ATOM 727 C CA . ILE A 1 92 ? -4.941 -1.832 -7.625 1 87.06 92 ILE A CA 1
ATOM 728 C C . ILE A 1 92 ? -5.543 -1.387 -6.297 1 87.06 92 ILE A C 1
ATOM 730 O O . ILE A 1 92 ? -5.641 -0.188 -6.02 1 87.06 92 ILE A O 1
ATOM 734 N N . HIS A 1 93 ? -5.812 -2.297 -5.406 1 89.12 93 HIS A N 1
ATOM 735 C CA . HIS A 1 93 ? -6.574 -1.97 -4.207 1 89.12 93 HIS A CA 1
ATOM 736 C C . HIS A 1 93 ? -5.785 -2.301 -2.945 1 89.12 93 HIS A C 1
ATOM 738 O O . HIS A 1 93 ? -6.242 -2.025 -1.834 1 89.12 93 HIS A O 1
ATOM 744 N N . ALA A 1 94 ? -4.609 -2.799 -3.033 1 84.69 94 ALA A N 1
ATOM 745 C CA . ALA A 1 94 ? -3.887 -3.396 -1.913 1 84.69 94 ALA A CA 1
ATOM 746 C C . ALA A 1 94 ? -3.396 -2.326 -0.942 1 84.69 94 ALA A C 1
ATOM 748 O O . ALA A 1 94 ? -3.229 -2.59 0.25 1 84.69 94 ALA A O 1
ATOM 749 N N . MET A 1 95 ? -3.254 -1.09 -1.359 1 84.94 95 MET A N 1
ATOM 750 C CA . MET A 1 95 ? -2.576 -0.092 -0.538 1 84.94 95 MET A CA 1
ATOM 751 C C . MET A 1 95 ? -3.584 0.757 0.229 1 84.94 95 MET A C 1
ATOM 753 O O . MET A 1 95 ? -3.205 1.704 0.921 1 84.94 95 MET A O 1
ATOM 757 N N . ARG A 1 96 ? -4.762 0.272 0.211 1 90.56 96 ARG A N 1
ATOM 758 C CA . ARG A 1 96 ? -5.82 1.108 0.771 1 90.56 96 ARG A CA 1
ATOM 759 C C . ARG A 1 96 ? -5.926 0.92 2.281 1 90.56 96 ARG A C 1
ATOM 761 O O . ARG A 1 96 ? -5.312 0.01 2.842 1 90.56 96 ARG A O 1
ATOM 768 N N . ASP A 1 97 ? -6.57 1.891 2.977 1 95.75 97 ASP A N 1
ATOM 769 C CA . ASP A 1 97 ? -6.805 1.817 4.418 1 95.75 97 ASP A CA 1
ATOM 770 C C . ASP A 1 97 ? -7.656 0.6 4.773 1 95.75 97 ASP A C 1
ATOM 772 O O . ASP A 1 97 ? -8.211 -0.057 3.889 1 95.75 97 ASP A O 1
ATOM 776 N N . LEU A 1 98 ? -7.738 0.364 6.008 1 95.44 98 LEU A N 1
ATOM 777 C CA . LEU A 1 98 ? -8.445 -0.784 6.57 1 95.44 98 LEU A CA 1
ATOM 778 C C . LEU A 1 98 ? -9.828 -0.924 5.953 1 95.44 98 LEU A C 1
ATOM 780 O O . LEU A 1 98 ? -10.594 0.043 5.906 1 95.44 98 LEU A O 1
ATOM 784 N N . ASP A 1 99 ? -10.102 -2.053 5.363 1 94.38 99 ASP A N 1
ATOM 785 C CA . ASP A 1 99 ? -11.406 -2.518 4.906 1 94.38 99 ASP A CA 1
ATOM 786 C C . ASP A 1 99 ? -11.828 -1.81 3.621 1 94.38 99 ASP A C 1
ATOM 788 O O . ASP A 1 99 ? -12.93 -2.033 3.111 1 94.38 99 ASP A O 1
ATOM 792 N N . GLN A 1 100 ? -11.031 -0.868 3.133 1 96 100 GLN A N 1
ATOM 793 C CA . GLN A 1 100 ? -11.344 -0.25 1.848 1 96 100 GLN A CA 1
ATOM 794 C C . GLN A 1 100 ? -11.109 -1.223 0.697 1 96 100 GLN A C 1
ATOM 796 O O . GLN A 1 100 ? -10.148 -1.999 0.722 1 96 100 GLN A O 1
ATOM 801 N N . GLY A 1 101 ? -11.938 -1.21 -0.227 1 93.31 101 GLY A N 1
ATOM 802 C CA . GLY A 1 101 ? -11.805 -2.066 -1.395 1 93.31 101 GLY A CA 1
ATOM 803 C C . GLY A 1 101 ? -12.945 -1.923 -2.381 1 93.31 101 GLY A C 1
ATOM 804 O O . GLY A 1 101 ? -13.5 -0.833 -2.539 1 93.31 101 GLY A O 1
ATOM 805 N N . PHE A 1 102 ? -13.125 -2.93 -3.102 1 90.31 102 PHE A N 1
ATOM 806 C CA . PHE A 1 102 ? -14.109 -2.977 -4.18 1 90.31 102 PHE A CA 1
ATOM 807 C C . PHE A 1 102 ? -14.969 -4.23 -4.07 1 90.31 102 PHE A C 1
ATOM 809 O O . PHE A 1 102 ? -14.445 -5.34 -3.947 1 90.31 102 PHE A O 1
ATOM 816 N N . GLY A 1 103 ? -16.266 -4.023 -3.938 1 88.5 103 GLY A N 1
ATOM 817 C CA . GLY A 1 103 ? -17.188 -5.152 -3.969 1 88.5 103 GLY A CA 1
ATOM 818 C C . GLY A 1 103 ? -17.266 -5.883 -2.643 1 88.5 103 GLY A C 1
ATOM 819 O O . GLY A 1 103 ? -16.906 -5.34 -1.601 1 88.5 103 GLY A O 1
ATOM 820 N N . LEU A 1 104 ? -17.719 -7.113 -2.697 1 90.31 104 LEU A N 1
ATOM 821 C CA . LEU A 1 104 ? -18.031 -7.922 -1.524 1 90.31 104 LEU A CA 1
ATOM 822 C C . LEU A 1 104 ? -16.766 -8.477 -0.886 1 90.31 104 LEU A C 1
ATOM 824 O O . LEU A 1 104 ? -15.789 -8.758 -1.583 1 90.31 104 LEU A O 1
ATOM 828 N N . ALA A 1 105 ? -16.812 -8.555 0.434 1 90.38 105 ALA A N 1
ATOM 829 C CA . ALA A 1 105 ? -15.727 -9.188 1.174 1 90.38 105 ALA A CA 1
ATOM 830 C C . ALA A 1 105 ? -16.156 -10.531 1.74 1 90.38 105 ALA A C 1
ATOM 832 O O . ALA A 1 105 ? -17.297 -10.688 2.189 1 90.38 105 ALA A O 1
ATOM 833 N N . VAL A 1 106 ? -15.258 -11.492 1.62 1 90.19 106 VAL A N 1
ATOM 834 C CA . VAL A 1 106 ? -15.438 -12.812 2.229 1 90.19 106 VAL A CA 1
ATOM 835 C C . VAL A 1 106 ? -14.367 -13.047 3.285 1 90.19 106 VAL A C 1
ATOM 837 O O . VAL A 1 106 ? -13.172 -13.039 2.979 1 90.19 106 VAL A O 1
ATOM 840 N N . PHE A 1 107 ? -14.734 -13.219 4.508 1 88.31 107 PHE A N 1
ATOM 841 C CA . PHE A 1 107 ? -13.828 -13.398 5.637 1 88.31 107 PHE A CA 1
ATOM 842 C C . PHE A 1 107 ? -12.906 -12.195 5.785 1 88.31 107 PHE A C 1
ATOM 844 O O . PHE A 1 107 ? -11.703 -12.352 5.996 1 88.31 107 PHE A O 1
ATOM 851 N N . GLY A 1 108 ? -13.438 -11.055 5.523 1 87.5 108 GLY A N 1
ATOM 852 C CA . GLY A 1 108 ? -12.719 -9.82 5.785 1 87.5 108 GLY A CA 1
ATOM 853 C C . GLY A 1 108 ? -11.859 -9.375 4.617 1 87.5 108 GLY A C 1
ATOM 854 O O . GLY A 1 108 ? -11.203 -8.328 4.684 1 87.5 108 GLY A O 1
ATOM 855 N N . ILE A 1 109 ? -11.852 -10.18 3.576 1 90.25 109 ILE A N 1
ATOM 856 C CA . ILE A 1 109 ? -11.031 -9.836 2.42 1 90.25 109 ILE A CA 1
ATOM 857 C C . ILE A 1 109 ? -11.898 -9.805 1.162 1 90.25 109 ILE A C 1
ATOM 859 O O . ILE A 1 109 ? -12.766 -10.664 0.98 1 90.25 109 ILE A O 1
ATOM 863 N N . HIS A 1 110 ? -11.672 -8.844 0.308 1 91.88 110 HIS A N 1
ATOM 864 C CA . HIS A 1 110 ? -12.477 -8.688 -0.9 1 91.88 110 HIS A CA 1
ATOM 865 C C . HIS A 1 110 ? -12.227 -9.828 -1.881 1 91.88 110 HIS A C 1
ATOM 867 O O . HIS A 1 110 ? -11.148 -10.43 -1.877 1 91.88 110 HIS A O 1
ATOM 873 N N . THR A 1 111 ? -13.07 -10.086 -2.742 1 91.75 111 THR A N 1
ATOM 874 C CA . THR A 1 111 ? -13.133 -11.305 -3.535 1 91.75 111 THR A CA 1
ATOM 875 C C . THR A 1 111 ? -11.984 -11.359 -4.543 1 91.75 111 THR A C 1
ATOM 877 O O . THR A 1 111 ? -11.531 -12.438 -4.918 1 91.75 111 THR A O 1
ATOM 880 N N . TYR A 1 112 ? -11.5 -10.211 -5.016 1 91.62 112 TYR A N 1
ATOM 881 C CA . TYR A 1 112 ? -10.406 -10.25 -5.988 1 91.62 112 TYR A CA 1
ATOM 882 C C . TYR A 1 112 ? -9.148 -10.859 -5.371 1 91.62 112 TYR A C 1
ATOM 884 O O . TYR A 1 112 ? -8.32 -11.43 -6.082 1 91.62 112 TYR A O 1
ATOM 892 N N . PHE A 1 113 ? -8.938 -10.727 -4.039 1 92.44 113 PHE A N 1
ATOM 893 C CA . PHE A 1 113 ? -7.836 -11.406 -3.369 1 92.44 113 PHE A CA 1
ATOM 894 C C . PHE A 1 113 ? -8.039 -12.922 -3.395 1 92.44 113 PHE A C 1
ATOM 896 O O . PHE A 1 113 ? -7.086 -13.672 -3.598 1 92.44 113 PHE A O 1
ATOM 903 N N . TRP A 1 114 ? -9.203 -13.336 -3.164 1 94.5 114 TRP A N 1
ATOM 904 C CA . TRP A 1 114 ? -9.5 -14.758 -3.131 1 94.5 114 TRP A CA 1
ATOM 905 C C . TRP A 1 114 ? -9.266 -15.398 -4.492 1 94.5 114 TRP A C 1
ATOM 907 O O . TRP A 1 114 ? -8.93 -16.578 -4.582 1 94.5 114 TRP A O 1
ATOM 917 N N . ALA A 1 115 ? -9.453 -14.602 -5.562 1 97 115 ALA A N 1
ATOM 918 C CA . ALA A 1 115 ? -9.102 -15.125 -6.879 1 97 115 ALA A CA 1
ATOM 919 C C . ALA A 1 115 ? -7.621 -15.508 -6.93 1 97 115 ALA A C 1
ATOM 921 O O . ALA A 1 115 ? -7.266 -16.562 -7.48 1 97 115 ALA A O 1
ATOM 922 N N . GLU A 1 116 ? -6.758 -14.664 -6.332 1 96.62 116 GLU A N 1
ATOM 923 C CA . GLU A 1 116 ? -5.328 -14.961 -6.277 1 96.62 116 GLU A CA 1
ATOM 924 C C . GLU A 1 116 ? -5.07 -16.25 -5.504 1 96.62 116 GLU A C 1
ATOM 926 O O . GLU A 1 116 ? -4.273 -17.094 -5.934 1 96.62 116 GLU A O 1
ATOM 931 N N . VAL A 1 117 ? -5.773 -16.453 -4.402 1 96.62 117 VAL A N 1
ATOM 932 C CA . VAL A 1 117 ? -5.629 -17.641 -3.566 1 96.62 117 VAL A CA 1
ATOM 933 C C . VAL A 1 117 ? -6.066 -18.875 -4.344 1 96.62 117 VAL A C 1
ATOM 935 O O . VAL A 1 117 ? -5.418 -19.922 -4.27 1 96.62 117 VAL A O 1
ATOM 938 N N . VAL A 1 118 ? -7.129 -18.75 -5.086 1 98.06 118 VAL A N 1
ATOM 939 C CA . VAL A 1 118 ? -7.652 -19.875 -5.844 1 98.06 118 VAL A CA 1
ATOM 940 C C . VAL A 1 118 ? -6.641 -20.312 -6.902 1 98.06 118 VAL A C 1
ATOM 942 O O . VAL A 1 118 ? -6.336 -21.5 -7.035 1 98.06 118 VAL A O 1
ATOM 945 N N . PHE A 1 119 ? -6.133 -19.391 -7.68 1 98.69 119 PHE A N 1
ATOM 946 C CA . PHE A 1 119 ? -5.18 -19.734 -8.727 1 98.69 119 PHE A CA 1
ATOM 947 C C . PHE A 1 119 ? -3.902 -20.312 -8.125 1 98.69 119 PHE A C 1
ATOM 949 O O . PHE A 1 119 ? -3.291 -21.219 -8.695 1 98.69 119 PHE A O 1
ATOM 956 N N . TRP A 1 120 ? -3.475 -19.734 -6.957 1 98.38 120 TRP A N 1
ATOM 957 C CA . TRP A 1 120 ? -2.352 -20.312 -6.223 1 98.38 120 TRP A CA 1
ATOM 958 C C . TRP A 1 120 ? -2.646 -21.75 -5.824 1 98.38 120 TRP A C 1
ATOM 960 O O . TRP A 1 120 ? -1.804 -22.641 -5.996 1 98.38 120 TRP A O 1
ATOM 970 N N . ALA A 1 121 ? -3.803 -22 -5.34 1 98.31 121 ALA A N 1
ATOM 971 C CA . ALA A 1 121 ? -4.215 -23.328 -4.918 1 98.31 121 ALA A CA 1
ATOM 972 C C . ALA A 1 121 ? -4.242 -24.297 -6.102 1 98.31 121 ALA A C 1
ATOM 974 O O . ALA A 1 121 ? -3.939 -25.484 -5.949 1 98.31 121 ALA A O 1
ATOM 975 N N . VAL A 1 122 ? -4.66 -23.781 -7.254 1 98.62 122 VAL A N 1
ATOM 976 C CA . VAL A 1 122 ? -4.688 -24.609 -8.461 1 98.62 122 VAL A CA 1
ATOM 977 C C . VAL A 1 122 ? -3.297 -25.188 -8.727 1 98.62 122 VAL A C 1
ATOM 979 O O . VAL A 1 122 ? -3.152 -26.391 -8.961 1 98.62 122 VAL A O 1
ATOM 982 N N . VAL A 1 123 ? -2.244 -24.359 -8.617 1 98.69 123 VAL A N 1
ATOM 983 C CA . VAL A 1 123 ? -0.875 -24.781 -8.883 1 98.69 123 VAL A CA 1
ATOM 984 C C . VAL A 1 123 ? -0.446 -25.812 -7.84 1 98.69 123 VAL A C 1
ATOM 986 O O . VAL A 1 123 ? 0.048 -26.891 -8.188 1 98.69 123 VAL A O 1
ATOM 989 N N . LEU A 1 124 ? -0.716 -25.562 -6.586 1 98.38 124 LEU A N 1
ATOM 990 C CA . LEU A 1 124 ? -0.305 -26.438 -5.492 1 98.38 124 LEU A CA 1
ATOM 991 C C . LEU A 1 124 ? -1.059 -27.766 -5.543 1 98.38 124 LEU A C 1
ATOM 993 O O . LEU A 1 124 ? -0.45 -28.828 -5.453 1 98.38 124 LEU A O 1
ATOM 997 N N . LEU A 1 125 ? -2.371 -27.719 -5.715 1 98.12 125 LEU A N 1
ATOM 998 C CA . LEU A 1 125 ? -3.191 -28.922 -5.703 1 98.12 125 LEU A CA 1
ATOM 999 C C . LEU A 1 125 ? -2.906 -29.797 -6.926 1 98.12 125 LEU A C 1
ATOM 1001 O O . LEU A 1 125 ? -2.957 -31.016 -6.848 1 98.12 125 LEU A O 1
ATOM 1005 N N . LEU A 1 126 ? -2.697 -29.094 -8.086 1 98.44 126 LEU A N 1
ATOM 1006 C CA . LEU A 1 126 ? -2.295 -29.875 -9.258 1 98.44 126 LEU A CA 1
ATOM 1007 C C . LEU A 1 126 ? -1.026 -30.672 -8.977 1 98.44 126 LEU A C 1
ATOM 1009 O O . LEU A 1 126 ? -0.93 -31.844 -9.344 1 98.44 126 LEU A O 1
ATOM 1013 N N . GLY A 1 127 ? -0.029 -30.016 -8.273 1 98.38 127 GLY A N 1
ATOM 1014 C CA . GLY A 1 127 ? 1.168 -30.734 -7.859 1 98.38 127 GLY A CA 1
ATOM 1015 C C . GLY A 1 127 ? 0.876 -31.906 -6.938 1 98.38 127 GLY A C 1
ATOM 1016 O O . GLY A 1 127 ? 1.406 -33 -7.129 1 98.38 127 GLY A O 1
ATOM 1017 N N . VAL A 1 128 ? 0.011 -31.719 -6.016 1 97.88 128 VAL A N 1
AT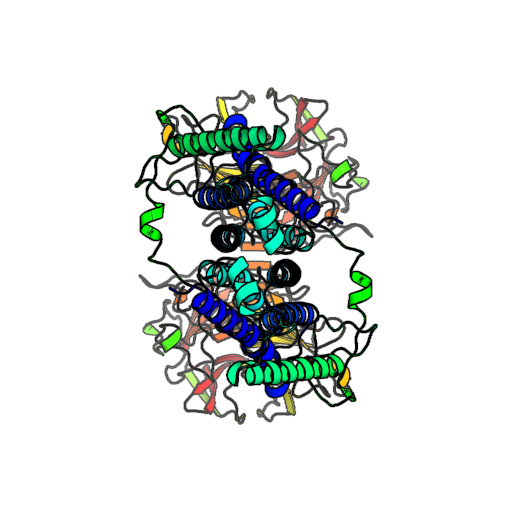OM 1018 C CA . VAL A 1 128 ? -0.335 -32.75 -5.062 1 97.88 128 VAL A CA 1
ATOM 1019 C C . VAL A 1 128 ? -1.024 -33.906 -5.793 1 97.88 128 VAL A C 1
ATOM 1021 O O . VAL A 1 128 ? -0.748 -35.094 -5.52 1 97.88 128 VAL A O 1
ATOM 1024 N N . ILE A 1 129 ? -1.926 -33.625 -6.73 1 97.69 129 ILE A N 1
ATOM 1025 C CA . ILE A 1 129 ? -2.631 -34.656 -7.5 1 97.69 129 ILE A CA 1
ATOM 1026 C C . ILE A 1 129 ? -1.63 -35.469 -8.305 1 97.69 129 ILE A C 1
ATOM 1028 O O . ILE A 1 129 ? -1.71 -36.688 -8.328 1 97.69 129 ILE A O 1
ATOM 1032 N N . PHE A 1 130 ? -0.65 -34.812 -8.906 1 96.69 130 PHE A N 1
ATOM 1033 C CA . PHE A 1 130 ? 0.342 -35.531 -9.711 1 96.69 130 PHE A CA 1
ATOM 1034 C C . PHE A 1 130 ? 1.283 -36.312 -8.82 1 96.69 130 PHE A C 1
ATOM 1036 O O . PHE A 1 130 ? 1.913 -37.281 -9.273 1 96.69 130 PHE A O 1
ATOM 1043 N N . PHE A 1 131 ? 1.423 -35.906 -7.609 1 94.06 131 PHE A N 1
ATOM 1044 C CA . PHE A 1 131 ? 2.252 -36.656 -6.68 1 94.06 131 PHE A CA 1
ATOM 1045 C C . PHE A 1 131 ? 1.712 -38.094 -6.492 1 94.06 131 PHE A C 1
ATOM 1047 O O . PHE A 1 131 ? 2.48 -39.031 -6.289 1 94.06 131 PHE A O 1
ATOM 1054 N N . PHE A 1 132 ? 0.393 -38.281 -6.715 1 92.38 132 PHE A N 1
ATOM 1055 C CA . PHE A 1 132 ? -0.251 -39.562 -6.551 1 92.38 132 PHE A CA 1
ATOM 1056 C C . PHE A 1 132 ? -0.523 -40.219 -7.902 1 92.38 132 PHE A C 1
ATOM 1058 O O . PHE A 1 132 ? -1.191 -41.25 -7.98 1 92.38 132 PHE A O 1
ATOM 1065 N N . ALA A 1 133 ? -0.095 -39.625 -8.922 1 93.88 133 ALA A N 1
ATOM 1066 C CA . ALA A 1 133 ? -0.345 -40.125 -10.266 1 93.88 133 ALA A CA 1
ATOM 1067 C C . ALA A 1 133 ? 0.44 -41.406 -10.508 1 93.88 133 ALA A C 1
ATOM 1069 O O . ALA A 1 133 ? 1.527 -41.594 -9.953 1 93.88 133 ALA A O 1
ATOM 1070 N N . PRO A 1 134 ? -0.101 -42.312 -11.266 1 93 134 PRO A N 1
ATOM 1071 C CA . PRO A 1 134 ? 0.632 -43.5 -11.68 1 93 134 PRO A CA 1
ATOM 1072 C C . PRO A 1 134 ? 1.677 -43.219 -12.758 1 93 134 PRO A C 1
ATOM 1074 O O . PRO A 1 134 ? 1.885 -42.062 -13.125 1 93 134 PRO A O 1
ATOM 1077 N N . LYS A 1 135 ? 2.326 -44.281 -13.125 1 89.06 135 LYS A N 1
ATOM 1078 C CA . LYS A 1 135 ? 3.143 -44.156 -14.328 1 89.06 135 LYS A CA 1
ATOM 1079 C C . LYS A 1 135 ? 2.295 -43.719 -15.531 1 89.06 135 LYS A C 1
ATOM 1081 O O . LYS A 1 135 ? 1.138 -44.125 -15.648 1 89.06 135 LYS A O 1
ATOM 1086 N N . PHE A 1 136 ? 2.791 -42.969 -16.391 1 88.81 136 PHE A N 1
ATOM 1087 C CA . PHE A 1 136 ? 2.021 -42.406 -17.484 1 88.81 136 PHE A CA 1
ATOM 1088 C C . PHE A 1 136 ? 1.506 -43.5 -18.422 1 88.81 136 PHE A C 1
ATOM 1090 O O . PHE A 1 136 ? 0.446 -43.344 -19.031 1 88.81 136 PHE A O 1
ATOM 1097 N N . SER A 1 137 ? 2.215 -44.625 -18.469 1 86.06 137 SER A N 1
ATOM 1098 C CA . SER A 1 137 ? 1.778 -45.719 -19.297 1 86.06 137 SER A CA 1
ATOM 1099 C C . SER A 1 137 ? 0.476 -46.344 -18.781 1 86.06 137 SER A C 1
ATOM 1101 O O . SER A 1 137 ? -0.295 -46.906 -19.547 1 86.06 137 SER A O 1
ATOM 1103 N N . ALA A 1 138 ? 0.277 -46.156 -17.531 1 90.69 138 ALA A N 1
ATOM 1104 C CA . ALA A 1 138 ? -0.919 -46.688 -16.891 1 90.69 138 ALA A CA 1
ATOM 1105 C C . ALA A 1 138 ? -2.174 -45.969 -17.359 1 90.69 138 ALA A C 1
ATOM 1107 O O . ALA A 1 138 ? -3.271 -46.531 -17.344 1 90.69 138 ALA A O 1
ATOM 1108 N N . PHE A 1 139 ? -2.047 -44.75 -17.797 1 91.31 139 PHE A N 1
ATOM 1109 C CA . PHE A 1 139 ? -3.189 -44 -18.297 1 91.31 139 PHE A CA 1
ATOM 1110 C C . PHE A 1 139 ? -3.678 -44.562 -19.625 1 91.31 139 PHE A C 1
ATOM 1112 O O . PHE A 1 139 ? -4.883 -44.688 -19.859 1 91.31 139 PHE A O 1
ATOM 1119 N N . ASP A 1 140 ? -2.742 -44.938 -20.469 1 87.62 140 ASP A N 1
ATOM 1120 C CA . ASP A 1 140 ? -3.094 -45.562 -21.734 1 87.62 140 ASP A CA 1
ATOM 1121 C C . ASP A 1 140 ? -3.717 -46.938 -21.516 1 87.62 140 ASP A C 1
ATOM 1123 O O . ASP A 1 140 ? -4.656 -47.312 -22.219 1 87.62 140 ASP A O 1
ATOM 1127 N N . GLU A 1 141 ? -3.135 -47.594 -20.547 1 88.19 141 GLU A N 1
ATOM 1128 C CA . GLU A 1 141 ? -3.668 -48.938 -20.234 1 88.19 141 GLU A CA 1
ATOM 1129 C C . GLU A 1 141 ? -5.094 -48.844 -19.703 1 88.19 141 GLU A C 1
ATOM 1131 O O . GLU A 1 141 ? -5.938 -49.688 -20.016 1 88.19 141 GLU A O 1
ATOM 1136 N N . GLU A 1 142 ? -5.273 -47.875 -18.875 1 91.12 142 GLU A N 1
ATOM 1137 C CA . GLU A 1 142 ? -6.594 -47.656 -18.297 1 91.12 142 GLU A CA 1
ATOM 1138 C C . GLU A 1 142 ? -7.625 -47.312 -19.375 1 91.12 142 GLU A C 1
ATOM 1140 O O . GLU A 1 142 ? -8.797 -47.719 -19.266 1 91.12 142 GLU A O 1
ATOM 1145 N N . LEU A 1 143 ? -7.285 -46.656 -20.422 1 89.56 143 LEU A N 1
ATOM 1146 C CA . LEU A 1 143 ? -8.172 -46.281 -21.516 1 89.56 143 LEU A CA 1
ATOM 1147 C C . LEU A 1 143 ? -8.508 -47.5 -22.375 1 89.56 143 LEU A C 1
ATOM 1149 O O . LEU A 1 143 ? -9.539 -47.531 -23.047 1 89.56 143 LEU A O 1
ATOM 1153 N N . ASP A 1 144 ? -7.676 -48.469 -22.328 1 87.81 144 ASP A N 1
ATOM 1154 C CA . ASP A 1 144 ? -7.863 -49.781 -22.953 1 87.81 144 ASP A CA 1
ATOM 1155 C C . ASP A 1 144 ? -8.281 -49.656 -24.406 1 87.81 144 ASP A C 1
ATOM 1157 O O . ASP A 1 144 ? -9.242 -50.281 -24.844 1 87.81 144 ASP A O 1
ATOM 1161 N N . GLY A 1 145 ? -7.68 -48.688 -25.156 1 85.81 145 GLY A N 1
ATOM 1162 C CA . GLY A 1 145 ? -7.898 -48.531 -26.578 1 85.81 145 GLY A CA 1
ATOM 1163 C C . GLY A 1 145 ? -9.125 -47.719 -26.922 1 85.81 145 GLY A C 1
ATOM 1164 O O . GLY A 1 145 ? -9.414 -47.469 -28.094 1 85.81 145 GLY A O 1
ATOM 1165 N N . GLU A 1 146 ? -9.867 -47.312 -25.953 1 91.12 146 GLU A N 1
ATOM 1166 C CA . GLU A 1 146 ? -11.047 -46.469 -26.188 1 91.12 146 GLU A CA 1
ATOM 1167 C C . GLU A 1 146 ? -10.664 -45 -26.406 1 91.12 146 GLU A C 1
ATOM 1169 O O . GLU A 1 146 ? -9.57 -44.594 -26.031 1 91.12 146 GLU A O 1
ATOM 1174 N N . LYS A 1 147 ? -11.602 -44.344 -27.031 1 89.44 147 LYS A N 1
ATOM 1175 C CA . LYS A 1 147 ? -11.352 -42.906 -27.312 1 89.44 147 LYS A CA 1
ATOM 1176 C C . LYS A 1 147 ? -11.734 -42.031 -26.109 1 89.44 147 LYS A C 1
ATOM 1178 O O . LYS A 1 147 ? -11.227 -40.938 -25.969 1 89.44 147 LYS A O 1
ATOM 1183 N N . PHE A 1 148 ? -12.688 -42.469 -25.328 1 93.12 148 PHE A N 1
ATOM 1184 C CA . PHE A 1 148 ? -13.141 -41.719 -24.172 1 93.12 148 PHE A CA 1
ATOM 1185 C C . PHE A 1 148 ? -13.359 -42.625 -22.984 1 93.12 148 PHE A C 1
ATOM 1187 O O . PHE A 1 148 ? -13.617 -43.844 -23.156 1 93.12 148 PHE A O 1
ATOM 1194 N N . ARG A 1 149 ? -13.211 -42.125 -21.859 1 93.5 149 ARG A N 1
ATOM 1195 C CA . ARG A 1 149 ? -13.461 -42.844 -20.625 1 93.5 149 ARG A CA 1
ATOM 1196 C C . ARG A 1 149 ? -14.953 -42.875 -20.281 1 93.5 149 ARG A C 1
ATOM 1198 O O . ARG A 1 149 ? -15.656 -41.875 -20.516 1 93.5 149 ARG A O 1
ATOM 1205 N N . ARG A 1 150 ? -15.406 -43.969 -19.734 1 91.44 150 ARG A N 1
ATOM 1206 C CA . ARG A 1 150 ? -16.812 -44.094 -19.375 1 91.44 150 ARG A CA 1
ATOM 1207 C C . ARG A 1 150 ? -17.125 -43.281 -18.125 1 91.44 150 ARG A C 1
ATOM 1209 O O . ARG A 1 150 ? -16.312 -43.219 -17.203 1 91.44 150 ARG A O 1
ATOM 1216 N N . PHE A 1 151 ? -18.25 -42.625 -18.156 1 92.62 151 PHE A N 1
ATOM 1217 C CA . PHE A 1 151 ? -18.672 -41.812 -17.016 1 92.62 151 PHE A CA 1
ATOM 1218 C C . PHE A 1 151 ? -19.062 -42.719 -15.852 1 92.62 151 PHE A C 1
ATOM 1220 O O . PHE A 1 151 ? -19.75 -43.719 -16.031 1 92.62 151 PHE A O 1
ATOM 1227 N N . THR A 1 152 ? -18.672 -42.406 -14.742 1 92.81 152 THR A N 1
ATOM 1228 C CA . THR A 1 152 ? -19.328 -42.875 -13.523 1 92.81 152 THR A CA 1
ATOM 1229 C C . THR A 1 152 ? -20.516 -41.969 -13.172 1 92.81 152 THR A C 1
ATOM 1231 O O . THR A 1 152 ? -20.703 -40.906 -13.766 1 92.81 152 THR A O 1
ATOM 1234 N N . LYS A 1 153 ? -21.359 -42.375 -12.328 1 94.81 153 LYS A N 1
ATOM 1235 C CA . LYS A 1 153 ? -22.484 -41.562 -11.891 1 94.81 153 LYS A CA 1
ATOM 1236 C C . LYS A 1 153 ? -22 -40.219 -11.32 1 94.81 153 LYS A C 1
ATOM 1238 O O . LYS A 1 153 ? -22.562 -39.188 -11.617 1 94.81 153 LYS A O 1
ATOM 1243 N N . ALA A 1 154 ? -21.016 -40.25 -10.539 1 94.5 154 ALA A N 1
ATOM 1244 C CA . ALA A 1 154 ? -20.453 -39.062 -9.898 1 94.5 154 ALA A CA 1
ATOM 1245 C C . ALA A 1 154 ? -19.875 -38.125 -10.938 1 94.5 154 ALA A C 1
ATOM 1247 O O . ALA A 1 154 ? -20.109 -36.906 -10.859 1 94.5 154 ALA A O 1
ATOM 1248 N N . SER A 1 155 ? -19.125 -38.594 -11.898 1 96.19 155 SER A N 1
ATOM 1249 C CA . SER A 1 155 ? -18.516 -37.719 -12.906 1 96.19 155 SER A CA 1
ATOM 1250 C C . SER A 1 155 ? -19.578 -37.125 -13.828 1 96.19 155 SER A C 1
ATOM 1252 O O . SER A 1 155 ? -19.453 -35.969 -14.242 1 96.19 155 SER A O 1
ATOM 1254 N N . LEU A 1 156 ? -20.594 -37.906 -14.188 1 96.69 156 LEU A N 1
ATOM 1255 C CA . LEU A 1 156 ? -21.656 -37.375 -15.008 1 96.69 156 LEU A CA 1
ATOM 1256 C C . LEU A 1 156 ? -22.359 -36.219 -14.289 1 96.69 156 LEU A C 1
ATOM 1258 O O . LEU A 1 156 ? -22.656 -35.188 -14.906 1 96.69 156 LEU A O 1
ATOM 1262 N N . CYS A 1 157 ? -22.641 -36.406 -12.992 1 97.44 157 CYS A N 1
ATOM 1263 C CA . CYS A 1 157 ? -23.25 -35.344 -12.195 1 97.44 157 CYS A CA 1
ATOM 1264 C C . CYS A 1 157 ? -22.375 -34.094 -12.188 1 97.44 157 CYS A C 1
ATOM 1266 O O . CYS A 1 157 ? -22.875 -32.969 -12.359 1 97.44 157 CYS A O 1
ATOM 1268 N N . ALA A 1 158 ? -21.078 -34.25 -11.984 1 97.56 158 ALA A N 1
ATOM 1269 C CA . ALA A 1 158 ? -20.125 -33.125 -11.977 1 97.56 158 ALA A CA 1
ATOM 1270 C C . ALA A 1 158 ? -20.156 -32.375 -13.305 1 97.56 158 ALA A C 1
ATOM 1272 O O . ALA A 1 158 ? -20.188 -31.141 -13.32 1 97.56 158 ALA A O 1
ATOM 1273 N N . PHE A 1 159 ? -20.172 -33.125 -14.453 1 97.81 159 PHE A N 1
ATOM 1274 C CA . PHE A 1 159 ? -20.203 -32.5 -15.781 1 97.81 159 PHE A CA 1
ATOM 1275 C C . PHE A 1 159 ? -21.484 -31.719 -15.984 1 97.81 159 PHE A C 1
ATOM 1277 O O . PHE A 1 159 ? -21.438 -30.594 -16.484 1 97.81 159 PHE A O 1
ATOM 1284 N N . VAL A 1 160 ? -22.594 -32.281 -15.594 1 98.06 160 VAL A N 1
ATOM 1285 C CA . VAL A 1 160 ? -23.891 -31.641 -15.812 1 98.06 160 VAL A CA 1
ATOM 1286 C C . VAL A 1 160 ? -24 -30.359 -14.977 1 98.06 160 VAL A C 1
ATOM 1288 O O . VAL A 1 160 ? -24.359 -29.312 -15.484 1 98.06 160 VAL A O 1
ATOM 1291 N N . ILE A 1 161 ? -23.625 -30.438 -13.672 1 98.31 161 ILE A N 1
ATOM 1292 C CA . ILE A 1 161 ? -23.703 -29.297 -12.781 1 98.31 161 ILE A CA 1
ATOM 1293 C C . ILE A 1 161 ? -22.75 -28.203 -13.266 1 98.31 161 ILE A C 1
ATOM 1295 O O . ILE A 1 161 ? -23.125 -27.016 -13.305 1 98.31 161 ILE A O 1
ATOM 1299 N N . ALA A 1 162 ? -21.547 -28.578 -13.633 1 98.38 162 ALA A N 1
ATOM 1300 C CA . ALA A 1 162 ? -20.578 -27.625 -14.148 1 98.38 162 ALA A CA 1
ATOM 1301 C C . ALA A 1 162 ? -21.109 -26.906 -15.391 1 98.38 162 ALA A C 1
ATOM 1303 O O . ALA A 1 162 ? -20.969 -25.688 -15.516 1 98.38 162 ALA A O 1
ATOM 1304 N N . THR A 1 163 ? -21.703 -27.688 -16.297 1 98.38 163 THR A N 1
ATOM 1305 C CA . THR A 1 163 ? -22.25 -27.125 -17.516 1 98.38 163 THR A CA 1
ATOM 1306 C C . THR A 1 163 ? -23.359 -26.109 -17.203 1 98.38 163 THR A C 1
ATOM 1308 O O . THR A 1 163 ? -23.406 -25.047 -17.828 1 98.38 163 THR A O 1
ATOM 1311 N N . LEU A 1 164 ? -24.188 -26.375 -16.234 1 98.56 164 LEU A N 1
ATOM 1312 C CA . LEU A 1 164 ? -25.266 -25.484 -15.859 1 98.56 164 LEU A CA 1
ATOM 1313 C C . LEU A 1 164 ? -24.719 -24.203 -15.242 1 98.56 164 LEU A C 1
ATOM 1315 O O . LEU A 1 164 ? -25.234 -23.109 -15.523 1 98.56 164 LEU A O 1
ATOM 1319 N N . ILE A 1 165 ? -23.703 -24.328 -14.398 1 98.5 165 ILE A N 1
ATOM 1320 C CA . ILE A 1 165 ? -23.094 -23.172 -13.773 1 98.5 165 ILE A CA 1
ATOM 1321 C C . ILE A 1 165 ? -22.453 -22.297 -14.844 1 98.5 165 ILE A C 1
ATOM 1323 O O . ILE A 1 165 ? -22.578 -21.062 -14.812 1 98.5 165 ILE A O 1
ATOM 1327 N N . ILE A 1 166 ? -21.75 -22.906 -15.781 1 98.56 166 ILE A N 1
ATOM 1328 C CA . ILE A 1 166 ? -21.094 -22.172 -16.859 1 98.56 166 ILE A CA 1
ATOM 1329 C C . ILE A 1 166 ? -22.156 -21.453 -17.703 1 98.56 166 ILE A C 1
ATOM 1331 O O . ILE A 1 166 ? -22 -20.281 -18.047 1 98.56 166 ILE A O 1
ATOM 1335 N N . ALA A 1 167 ? -23.25 -22.188 -18.047 1 98.44 167 ALA A N 1
ATOM 1336 C CA . ALA A 1 167 ? -24.328 -21.578 -18.828 1 98.44 167 ALA A CA 1
ATOM 1337 C C . ALA A 1 167 ? -24.922 -20.375 -18.109 1 98.44 167 ALA A C 1
ATOM 1339 O O . ALA A 1 167 ? -25.219 -19.359 -18.734 1 98.44 167 ALA A O 1
ATOM 1340 N N . SER A 1 168 ? -25.078 -20.547 -16.797 1 98.25 168 SER A N 1
ATOM 1341 C CA . SER A 1 168 ? -25.609 -19.453 -16 1 98.25 168 SER A CA 1
ATOM 1342 C C . SER A 1 168 ? -24.656 -18.25 -16.016 1 98.25 168 SER A C 1
ATOM 1344 O O . SER A 1 168 ? -25.094 -17.109 -16.047 1 98.25 168 SER A O 1
ATOM 1346 N N . ASN A 1 169 ? -23.391 -18.5 -15.898 1 98 169 ASN A N 1
ATOM 1347 C CA . ASN A 1 169 ? -22.406 -17.422 -15.984 1 98 169 ASN A CA 1
ATOM 1348 C C . ASN A 1 169 ? -22.469 -16.719 -17.344 1 98 169 ASN A C 1
ATOM 1350 O O . ASN A 1 169 ? -22.375 -15.484 -17.406 1 98 169 ASN A O 1
ATOM 1354 N N . VAL A 1 170 ? -22.625 -17.484 -18.422 1 97.06 170 VAL A N 1
ATOM 1355 C CA . VAL A 1 170 ? -22.719 -16.922 -19.766 1 97.06 170 VAL A CA 1
ATOM 1356 C C . VAL A 1 170 ? -23.953 -16.016 -19.859 1 97.06 170 VAL A C 1
ATOM 1358 O O . VAL A 1 170 ? -23.875 -14.914 -20.406 1 97.06 170 VAL A O 1
ATOM 1361 N N . PHE A 1 171 ? -25.016 -16.469 -19.297 1 97.25 171 PHE A N 1
ATOM 1362 C CA . PHE A 1 171 ? -26.25 -15.688 -19.312 1 97.25 171 PHE A CA 1
ATOM 1363 C C . PHE A 1 171 ? -26.062 -14.375 -18.562 1 97.25 171 PHE A C 1
ATOM 1365 O O . PHE A 1 171 ? -26.422 -13.305 -19.062 1 97.25 171 PHE A O 1
ATOM 1372 N N . GLN A 1 172 ? -25.484 -14.484 -17.359 1 96.44 172 GLN A N 1
ATOM 1373 C CA . GLN A 1 172 ? -25.266 -13.297 -16.547 1 96.44 172 GLN A CA 1
ATOM 1374 C C . GLN A 1 172 ? -24.328 -12.32 -17.25 1 96.44 172 GLN A C 1
ATOM 1376 O O . GLN A 1 172 ? -24.531 -11.102 -17.188 1 96.44 172 GLN A O 1
ATOM 1381 N N . ALA A 1 173 ? -23.328 -12.859 -17.891 1 95.31 173 ALA A N 1
ATOM 1382 C CA . ALA A 1 173 ? -22.391 -12.016 -18.641 1 95.31 173 ALA A CA 1
ATOM 1383 C C . ALA A 1 173 ? -23.094 -11.32 -19.797 1 95.31 173 ALA A C 1
ATOM 1385 O O . ALA A 1 173 ? -22.859 -10.141 -20.062 1 95.31 173 ALA A O 1
ATOM 1386 N N . PHE A 1 174 ? -23.938 -12.055 -20.453 1 95.5 174 PHE A N 1
ATOM 1387 C CA . PHE A 1 174 ? -24.688 -11.484 -21.562 1 95.5 174 PHE A CA 1
ATOM 1388 C C . PHE A 1 174 ? -25.562 -10.32 -21.094 1 95.5 174 PHE A C 1
ATOM 1390 O O . PHE A 1 174 ? -25.562 -9.258 -21.719 1 95.5 174 PHE A O 1
ATOM 1397 N N . VAL A 1 175 ? -26.172 -10.516 -19.984 1 95.25 175 VAL A N 1
ATOM 1398 C CA . VAL A 1 175 ? -27.094 -9.508 -19.484 1 95.25 175 VAL A CA 1
ATOM 1399 C C . VAL A 1 175 ? -26.312 -8.297 -18.969 1 95.25 175 VAL A C 1
ATOM 1401 O O . VAL A 1 175 ? -26.625 -7.16 -19.328 1 95.25 175 VAL A O 1
ATOM 1404 N N . SER A 1 176 ? -25.344 -8.508 -18.203 1 93.25 176 SER A N 1
ATOM 1405 C CA . SER A 1 176 ? -24.656 -7.434 -17.484 1 93.25 176 SER A CA 1
ATOM 1406 C C . SER A 1 176 ? -23.641 -6.727 -18.391 1 93.25 176 SER A C 1
ATOM 1408 O O . SER A 1 176 ? -23.406 -5.527 -18.234 1 93.25 176 SER A O 1
ATOM 1410 N N . THR A 1 177 ? -22.984 -7.422 -19.312 1 92.31 177 THR A N 1
ATOM 1411 C CA . THR A 1 177 ? -21.875 -6.867 -20.094 1 92.31 177 THR A CA 1
ATOM 1412 C C . THR A 1 177 ? -22.297 -6.652 -21.547 1 92.31 177 THR A C 1
ATOM 1414 O O . THR A 1 177 ? -21.844 -5.703 -22.188 1 92.31 177 THR A O 1
ATOM 1417 N N . GLY A 1 178 ? -23.094 -7.566 -22.078 1 92.75 178 GLY A N 1
ATOM 1418 C CA . GLY A 1 178 ? -23.516 -7.465 -23.469 1 92.75 178 GLY A CA 1
ATOM 1419 C C . GLY A 1 178 ? -22.641 -8.273 -24.422 1 92.75 178 GLY A C 1
ATOM 1420 O O . GLY A 1 178 ? -21.844 -9.102 -23.984 1 92.75 178 GLY A O 1
ATOM 1421 N N . VAL A 1 179 ? -22.844 -8.094 -25.734 1 91.56 179 VAL A N 1
ATOM 1422 C CA . VAL A 1 179 ? -22.094 -8.797 -26.781 1 91.56 179 VAL A CA 1
ATOM 1423 C C . VAL A 1 179 ? -20.984 -7.902 -27.312 1 91.56 179 VAL A C 1
ATOM 1425 O O . VAL A 1 179 ? -21.062 -6.676 -27.219 1 91.56 179 VAL A O 1
ATOM 1428 N N . PRO A 1 180 ? -19.984 -8.547 -27.828 1 86.94 180 PRO A N 1
ATOM 1429 C CA . PRO A 1 180 ? -18.969 -7.68 -28.422 1 86.94 180 PRO A CA 1
ATOM 1430 C C . PRO A 1 180 ? -19.562 -6.594 -29.312 1 86.94 180 PRO A C 1
ATOM 1432 O O . PRO A 1 180 ? -20.531 -6.848 -30.031 1 86.94 180 PRO A O 1
ATOM 1435 N N . PRO A 1 181 ? -19.047 -5.379 -29.125 1 88.62 181 PRO A N 1
ATOM 1436 C CA . PRO A 1 181 ? -17.734 -4.98 -28.609 1 88.62 181 PRO A CA 1
ATOM 1437 C C . PRO A 1 181 ? -17.781 -4.562 -27.141 1 88.62 181 PRO A C 1
ATOM 1439 O O . PRO A 1 181 ? -16.797 -4.039 -26.609 1 88.62 181 PRO A O 1
ATOM 1442 N N . TYR A 1 182 ? -18.938 -4.711 -26.516 1 89.62 182 TYR A N 1
ATOM 1443 C CA . TYR A 1 182 ? -19.016 -4.391 -25.109 1 89.62 182 TYR A CA 1
ATOM 1444 C C . TYR A 1 182 ? -18.125 -5.312 -24.281 1 89.62 182 TYR A C 1
ATOM 1446 O O . TYR A 1 182 ? -18.031 -6.508 -24.578 1 89.62 182 TYR A O 1
ATOM 1454 N N . TYR A 1 183 ? -17.438 -4.75 -23.422 1 86.31 183 TYR A N 1
ATOM 1455 C CA . TYR A 1 183 ? -16.453 -5.586 -22.719 1 86.31 183 TYR A CA 1
ATOM 1456 C C . TYR A 1 183 ? -16.672 -5.516 -21.203 1 86.31 183 TYR A C 1
ATOM 1458 O O . TYR A 1 183 ? -15.914 -6.121 -20.453 1 86.31 183 TYR A O 1
ATOM 1466 N N . GLY A 1 184 ? -17.672 -4.832 -20.781 1 86.56 184 GLY A N 1
ATOM 1467 C CA . GLY A 1 184 ? -17.969 -4.785 -19.359 1 86.56 184 GLY A CA 1
ATOM 1468 C C . GLY A 1 184 ? -17.609 -3.459 -18.703 1 86.56 184 GLY A C 1
ATOM 1469 O O . GLY A 1 184 ? -16.984 -2.605 -19.344 1 86.56 184 GLY A O 1
ATOM 1470 N N . GLN A 1 185 ? -18 -3.252 -17.5 1 89.19 185 GLN A N 1
ATOM 1471 C CA . GLN A 1 185 ? -17.781 -2.021 -16.75 1 89.19 185 GLN A CA 1
ATOM 1472 C C . GLN A 1 185 ? -16.703 -2.205 -15.688 1 89.19 185 GLN A C 1
ATOM 1474 O O . GLN A 1 185 ? -16.609 -3.27 -15.07 1 89.19 185 GLN A O 1
ATOM 1479 N N . GLY A 1 186 ? -15.859 -1.135 -15.516 1 88.38 186 GLY A N 1
ATOM 1480 C CA . GLY A 1 186 ? -14.953 -1.141 -14.375 1 88.38 186 GLY A CA 1
ATOM 1481 C C . GLY A 1 186 ? -15.68 -1.072 -13.039 1 88.38 186 GLY A C 1
ATOM 1482 O O . GLY A 1 186 ? -15.32 -1.782 -12.102 1 88.38 186 GLY A O 1
ATOM 1483 N N . ASP A 1 187 ? -16.703 -0.25 -13.016 1 91.56 187 ASP A N 1
ATOM 1484 C CA . ASP A 1 187 ? -17.609 -0.118 -11.883 1 91.56 187 ASP A CA 1
ATOM 1485 C C . ASP A 1 187 ? -19.016 -0.556 -12.258 1 91.56 187 ASP A C 1
ATOM 1487 O O . ASP A 1 187 ? -19.875 0.279 -12.57 1 91.56 187 ASP A O 1
ATOM 1491 N N . PRO A 1 188 ? -19.297 -1.795 -12.133 1 91.69 188 PRO A N 1
ATOM 1492 C CA . PRO A 1 188 ? -20.594 -2.287 -12.594 1 91.69 188 PRO A CA 1
ATOM 1493 C C . PRO A 1 188 ? -21.734 -1.939 -11.633 1 91.69 188 PRO A C 1
ATOM 1495 O O . PRO A 1 188 ? -21.531 -1.916 -10.414 1 91.69 188 PRO A O 1
ATOM 1498 N N . VAL A 1 189 ? -22.875 -1.76 -12.242 1 93 189 VAL A N 1
ATOM 1499 C CA . VAL A 1 189 ? -24.047 -1.49 -11.43 1 93 189 VAL A CA 1
ATOM 1500 C C . VAL A 1 189 ? -24.672 -2.807 -10.961 1 93 189 VAL A C 1
ATOM 1502 O O . VAL A 1 189 ? -24.297 -3.879 -11.445 1 93 189 VAL A O 1
ATOM 1505 N N . ARG A 1 190 ? -25.562 -2.779 -9.992 1 94.44 190 ARG A N 1
ATOM 1506 C CA . ARG A 1 190 ? -26.25 -3.953 -9.438 1 94.44 190 ARG A CA 1
ATOM 1507 C C . ARG A 1 190 ? -26.953 -4.738 -10.539 1 94.44 190 ARG A C 1
ATOM 1509 O O . ARG A 1 190 ? -27.578 -4.148 -11.422 1 94.44 190 ARG A O 1
ATOM 1516 N N . PHE A 1 191 ? -26.859 -6.027 -10.477 1 95.06 191 PHE A N 1
ATOM 1517 C CA . PHE A 1 191 ? -27.453 -6.891 -11.484 1 95.06 191 PHE A CA 1
ATOM 1518 C C . PHE A 1 191 ? -28.969 -6.746 -11.5 1 95.06 191 PHE A C 1
ATOM 1520 O O . PHE A 1 191 ? -29.594 -6.699 -10.445 1 95.06 191 PHE A O 1
ATOM 1527 N N . THR A 1 192 ? -29.5 -6.656 -12.641 1 95.25 192 THR A N 1
ATOM 1528 C CA . THR A 1 192 ? -30.938 -6.531 -12.836 1 95.25 192 THR A CA 1
ATOM 1529 C C . THR A 1 192 ? -31.344 -7.094 -14.195 1 95.25 192 THR A C 1
ATOM 1531 O O . THR A 1 192 ? -30.516 -7.227 -15.094 1 95.25 192 THR A O 1
ATOM 1534 N N . LEU A 1 193 ? -32.594 -7.492 -14.312 1 95.31 193 LEU A N 1
ATOM 1535 C CA . LEU A 1 193 ? -33.125 -7.945 -15.586 1 95.31 193 LEU A CA 1
ATOM 1536 C C . LEU A 1 193 ? -33.938 -6.84 -16.25 1 95.31 193 LEU A C 1
ATOM 1538 O O . LEU A 1 193 ? -34.438 -7.02 -17.375 1 95.31 193 LEU A O 1
ATOM 1542 N N . ASP A 1 194 ? -33.969 -5.723 -15.492 1 94.88 194 ASP A N 1
ATOM 1543 C CA . ASP A 1 194 ? -34.625 -4.559 -16.062 1 94.88 194 ASP A CA 1
ATOM 1544 C C . ASP A 1 194 ? -33.719 -3.84 -17.062 1 94.88 194 ASP A C 1
ATOM 1546 O O . ASP A 1 194 ? -32.719 -3.225 -16.672 1 94.88 194 ASP A O 1
ATOM 1550 N N . SER A 1 195 ? -34.156 -3.816 -18.328 1 93.62 195 SER A N 1
ATOM 1551 C CA . SER A 1 195 ? -33.344 -3.287 -19.422 1 93.62 195 SER A CA 1
ATOM 1552 C C . SER A 1 195 ? -33.062 -1.803 -19.234 1 93.62 195 SER A C 1
ATOM 1554 O O . SER A 1 195 ? -32.062 -1.288 -19.75 1 93.62 195 SER A O 1
ATOM 1556 N N . LYS A 1 196 ? -33.875 -1.181 -18.406 1 93.25 196 LYS A N 1
ATOM 1557 C CA . LYS A 1 196 ? -33.688 0.248 -18.156 1 93.25 196 LYS A CA 1
ATOM 1558 C C . LYS A 1 196 ? -32.375 0.527 -17.422 1 93.25 196 LYS A C 1
ATOM 1560 O O . LYS A 1 196 ? -31.766 1.574 -17.625 1 93.25 196 LYS A O 1
ATOM 1565 N N . TYR A 1 197 ? -31.953 -0.428 -16.609 1 93.94 197 TYR A N 1
ATOM 1566 C CA . TYR A 1 197 ? -30.812 -0.19 -15.727 1 93.94 197 TYR A CA 1
ATOM 1567 C C . TYR A 1 197 ? -29.594 -0.978 -16.188 1 93.94 197 TYR A C 1
ATOM 1569 O O . TYR A 1 197 ? -28.562 -0.975 -15.523 1 93.94 197 TYR A O 1
ATOM 1577 N N . ILE A 1 198 ? -29.75 -1.708 -17.266 1 93.19 198 ILE A N 1
ATOM 1578 C CA . ILE A 1 198 ? -28.641 -2.48 -17.797 1 93.19 198 ILE A CA 1
ATOM 1579 C C . ILE A 1 198 ? -27.734 -1.576 -18.641 1 93.19 198 ILE A C 1
ATOM 1581 O O . ILE A 1 198 ? -28.203 -0.856 -19.516 1 93.19 198 ILE A O 1
ATOM 1585 N N . ILE A 1 199 ? -26.469 -1.579 -18.344 1 90.31 199 ILE A N 1
ATOM 1586 C CA . ILE A 1 199 ? -25.516 -0.733 -19.047 1 90.31 199 ILE A CA 1
ATOM 1587 C C . ILE A 1 199 ? -24.469 -1.604 -19.75 1 90.31 199 ILE A C 1
ATOM 1589 O O . ILE A 1 199 ? -23.672 -2.287 -19.109 1 90.31 199 ILE A O 1
ATOM 1593 N N . TRP A 1 200 ? -24.453 -1.56 -21.016 1 90.38 200 TRP A N 1
ATOM 1594 C CA . TRP A 1 200 ? -23.422 -2.18 -21.828 1 90.38 200 TRP A CA 1
ATOM 1595 C C . TRP A 1 200 ? -22.344 -1.161 -22.219 1 90.38 200 TRP A C 1
ATOM 1597 O O . TRP A 1 200 ? -22.641 -0.151 -22.859 1 90.38 200 TRP A O 1
ATOM 1607 N N . SER A 1 201 ? -21.156 -1.348 -21.734 1 87.5 201 SER A N 1
ATOM 1608 C CA . SER A 1 201 ? -20.109 -0.358 -21.922 1 87.5 201 SER A CA 1
ATOM 1609 C C . SER A 1 201 ? -18.953 -0.929 -22.75 1 87.5 201 SER A C 1
ATOM 1611 O O . SER A 1 201 ? -18.562 -2.084 -22.562 1 87.5 201 SER A O 1
ATOM 1613 N N . ASP A 1 202 ? -18.391 -0.102 -23.656 1 83.44 202 ASP A N 1
ATOM 1614 C CA . ASP A 1 202 ? -17.203 -0.47 -24.406 1 83.44 202 ASP A CA 1
ATOM 1615 C C . ASP A 1 202 ? -16 0.404 -24.031 1 83.44 202 ASP A C 1
ATOM 1617 O O . ASP A 1 202 ? -14.992 0.427 -24.734 1 83.44 202 ASP A O 1
ATOM 1621 N N . GLU A 1 203 ? -16.094 1.185 -22.984 1 76.75 203 GLU A N 1
ATOM 1622 C CA . GLU A 1 203 ? -15.07 2.143 -22.562 1 76.75 203 GLU A CA 1
ATOM 1623 C C . GLU A 1 203 ? -13.758 1.438 -22.234 1 76.75 203 GLU A C 1
ATOM 1625 O O . GLU A 1 203 ? -12.68 1.97 -22.5 1 76.75 203 GLU A O 1
ATOM 1630 N N . GLY A 1 204 ? -13.703 0.346 -21.797 1 71.94 204 GLY A N 1
ATOM 1631 C CA . GLY A 1 204 ? -12.492 -0.348 -21.375 1 71.94 204 GLY A CA 1
ATOM 1632 C C . GLY A 1 204 ? -11.625 -0.778 -22.531 1 71.94 204 GLY A C 1
ATOM 1633 O O . GLY A 1 204 ? -10.398 -0.831 -22.422 1 71.94 204 GLY A O 1
ATOM 1634 N N . TYR A 1 205 ? -12.18 -0.982 -23.672 1 69.81 205 TYR A N 1
ATOM 1635 C CA . TYR A 1 205 ? -11.453 -1.488 -24.844 1 69.81 205 TYR A CA 1
ATOM 1636 C C . TYR A 1 205 ? -10.547 -0.415 -25.422 1 69.81 205 TYR A C 1
ATOM 1638 O O . TYR A 1 205 ? -9.453 -0.714 -25.891 1 69.81 205 TYR A O 1
ATOM 1646 N N . LYS A 1 206 ? -10.836 0.807 -25.297 1 64.69 206 LYS A N 1
ATOM 1647 C CA . LYS A 1 206 ? -10.102 1.885 -25.953 1 64.69 206 LYS A CA 1
ATOM 1648 C C . LYS A 1 206 ? -8.805 2.195 -25.203 1 64.69 206 LYS A C 1
ATOM 1650 O O . LYS A 1 206 ? -7.848 2.703 -25.797 1 64.69 206 LYS A O 1
ATOM 1655 N N . ASN A 1 207 ? -8.695 1.72 -23.953 1 63.53 207 ASN A N 1
ATOM 1656 C CA . ASN A 1 207 ? -7.535 2.109 -23.156 1 63.53 207 ASN A CA 1
ATOM 1657 C C . ASN A 1 207 ? -6.586 0.937 -22.953 1 63.53 207 ASN A C 1
ATOM 1659 O O . ASN A 1 207 ? -5.555 1.08 -22.281 1 63.53 207 ASN A O 1
ATOM 1663 N N . HIS A 1 208 ? -6.832 -0.188 -23.5 1 64.56 208 HIS A N 1
ATOM 1664 C CA . HIS A 1 208 ? -6.102 -1.403 -23.156 1 64.56 208 HIS A CA 1
ATOM 1665 C C . HIS A 1 208 ? -4.641 -1.307 -23.578 1 64.56 208 HIS A C 1
ATOM 1667 O O . HIS A 1 208 ? -3.754 -1.798 -22.875 1 64.56 208 HIS A O 1
ATOM 1673 N N . TRP A 1 209 ? -4.324 -0.656 -24.688 1 62.91 209 TRP A N 1
ATOM 1674 C CA . TRP A 1 209 ? -2.949 -0.745 -25.156 1 62.91 209 TRP A CA 1
ATOM 1675 C C . TRP A 1 209 ? -2.238 0.598 -25.031 1 62.91 209 TRP A C 1
ATOM 1677 O O . TRP A 1 209 ? -1.049 0.71 -25.328 1 62.91 209 TRP A O 1
ATOM 1687 N N . LYS A 1 210 ? -2.785 1.595 -24.688 1 59.5 210 LYS A N 1
ATOM 1688 C CA . LYS A 1 210 ? -2.16 2.914 -24.719 1 59.5 210 LYS A CA 1
ATOM 1689 C C . LYS A 1 210 ? -1.205 3.105 -23.547 1 59.5 210 LYS A C 1
ATOM 1691 O O . LYS A 1 210 ? -0.194 3.799 -23.672 1 59.5 210 LYS A O 1
ATOM 1696 N N . ASN A 1 211 ? -1.506 2.461 -22.484 1 62.44 211 ASN A N 1
ATOM 1697 C CA . ASN A 1 211 ? -0.738 2.865 -21.312 1 62.44 211 ASN A CA 1
ATOM 1698 C C . ASN A 1 211 ? -0.045 1.674 -20.656 1 62.44 211 ASN A C 1
ATOM 1700 O O . ASN A 1 211 ? -0.066 1.533 -19.438 1 62.44 211 ASN A O 1
ATOM 1704 N N . ILE A 1 212 ? 0.583 0.873 -21.516 1 66 212 ILE A N 1
ATOM 1705 C CA . ILE A 1 212 ? 1.261 -0.265 -20.906 1 66 212 ILE A CA 1
ATOM 1706 C C . ILE A 1 212 ? 2.611 0.179 -20.344 1 66 212 ILE A C 1
ATOM 1708 O O . ILE A 1 212 ? 3.41 0.797 -21.047 1 66 212 ILE A O 1
ATOM 1712 N N . SER A 1 213 ? 2.662 0.281 -19.109 1 75.25 213 SER A N 1
ATOM 1713 C CA . SER A 1 213 ? 3.918 0.538 -18.406 1 75.25 213 SER A CA 1
ATOM 1714 C C . SER A 1 213 ? 4.188 -0.521 -17.344 1 75.25 213 SER A C 1
ATOM 1716 O O . SER A 1 213 ? 3.291 -0.884 -16.578 1 75.25 213 SER A O 1
ATOM 1718 N N . PHE A 1 214 ? 5.355 -1.141 -17.453 1 76.75 214 PHE A N 1
ATOM 1719 C CA . PHE A 1 214 ? 5.734 -2.176 -16.5 1 76.75 214 PHE A CA 1
ATOM 1720 C C . PHE A 1 214 ? 5.797 -1.613 -15.078 1 76.75 214 PHE A C 1
ATOM 1722 O O . PHE A 1 214 ? 5.355 -2.264 -14.125 1 76.75 214 PHE A O 1
ATOM 1729 N N . LEU A 1 215 ? 6.184 -0.382 -14.938 1 81.25 215 LEU A N 1
ATOM 1730 C CA . LEU A 1 215 ? 6.34 0.209 -13.609 1 81.25 215 LEU A CA 1
ATOM 1731 C C . LEU A 1 215 ? 5.164 1.122 -13.281 1 81.25 215 LEU A C 1
ATOM 1733 O O . LEU A 1 215 ? 4.996 1.533 -12.133 1 81.25 215 LEU A O 1
ATOM 1737 N N . GLY A 1 216 ? 4.363 1.447 -14.258 1 82.19 216 GLY A N 1
ATOM 1738 C CA . GLY A 1 216 ? 3.199 2.289 -14.031 1 82.19 216 GLY A CA 1
ATOM 1739 C C . GLY A 1 216 ? 3.553 3.66 -13.484 1 82.19 216 GLY A C 1
ATOM 1740 O O . GLY A 1 216 ? 4.41 4.352 -14.039 1 82.19 216 GLY A O 1
ATOM 1741 N N . LYS A 1 217 ? 2.941 4.059 -12.383 1 86 217 LYS A N 1
ATOM 1742 C CA . LYS A 1 217 ? 3.146 5.359 -11.75 1 86 217 LYS A CA 1
ATOM 1743 C C . LYS A 1 217 ? 4.512 5.434 -11.078 1 86 217 LYS A C 1
ATOM 1745 O O . LYS A 1 217 ? 4.996 6.523 -10.758 1 86 217 LYS A O 1
ATOM 1750 N N . ARG A 1 218 ? 5.105 4.324 -10.891 1 89.94 218 ARG A N 1
ATOM 1751 C CA . ARG A 1 218 ? 6.371 4.293 -10.164 1 89.94 218 ARG A CA 1
ATOM 1752 C C . ARG A 1 218 ? 7.555 4.434 -11.125 1 89.94 218 ARG A C 1
ATOM 1754 O O . ARG A 1 218 ? 8.711 4.41 -10.695 1 89.94 218 ARG A O 1
ATOM 1761 N N . ASP A 1 219 ? 7.242 4.574 -12.438 1 92.38 219 ASP A N 1
ATOM 1762 C CA . ASP A 1 219 ? 8.305 4.816 -13.414 1 92.38 219 ASP A CA 1
ATOM 1763 C C . ASP A 1 219 ? 8.812 6.254 -13.32 1 92.38 219 ASP A C 1
ATOM 1765 O O . ASP A 1 219 ? 8.711 7.016 -14.281 1 92.38 219 ASP A O 1
ATOM 1769 N N . VAL A 1 220 ? 9.289 6.566 -12.203 1 95.19 220 VAL A N 1
ATOM 1770 C CA . VAL A 1 220 ? 9.852 7.887 -11.938 1 95.19 220 VAL A CA 1
ATOM 1771 C C . VAL A 1 220 ? 11.375 7.805 -11.953 1 95.19 220 VAL A C 1
ATOM 1773 O O . VAL A 1 220 ? 11.969 6.934 -11.305 1 95.19 220 VAL A O 1
ATOM 1776 N N . LYS A 1 221 ? 11.977 8.625 -12.695 1 96.19 221 LYS A N 1
ATOM 1777 C CA . LYS A 1 221 ? 13.43 8.641 -12.82 1 96.19 221 LYS A CA 1
ATOM 1778 C C . LYS A 1 221 ? 14.086 9.273 -11.594 1 96.19 221 LYS A C 1
ATOM 1780 O O . LYS A 1 221 ? 13.438 10.008 -10.852 1 96.19 221 LYS A O 1
ATOM 1785 N N . ALA A 1 222 ? 15.352 8.938 -11.391 1 96.31 222 ALA A N 1
ATOM 1786 C CA . ALA A 1 222 ? 16.109 9.5 -10.273 1 96.31 222 ALA A CA 1
ATOM 1787 C C . ALA A 1 222 ? 16.141 11.023 -10.344 1 96.31 222 ALA A C 1
ATOM 1789 O O . ALA A 1 222 ? 16.219 11.602 -11.43 1 96.31 222 ALA A O 1
ATOM 1790 N N . PRO A 1 223 ? 16.078 11.695 -9.219 1 97.69 223 PRO A N 1
ATOM 1791 C CA . PRO A 1 223 ? 16.172 13.156 -9.234 1 97.69 223 PRO A CA 1
ATOM 1792 C C . PRO A 1 223 ? 17.578 13.664 -9.547 1 97.69 223 PRO A C 1
ATOM 1794 O O . PRO A 1 223 ? 18.5 12.859 -9.766 1 97.69 223 PRO A O 1
ATOM 1797 N N . ASP A 1 224 ? 17.672 15.016 -9.617 1 97.75 224 ASP A N 1
ATOM 1798 C CA . ASP A 1 224 ? 18.953 15.656 -9.93 1 97.75 224 ASP A CA 1
ATOM 1799 C C . ASP A 1 224 ? 19.875 15.656 -8.719 1 97.75 224 ASP A C 1
ATOM 1801 O O . ASP A 1 224 ? 19.484 16.094 -7.629 1 97.75 224 ASP A O 1
ATOM 1805 N N . TYR A 1 225 ? 21.062 15.07 -8.883 1 97.75 225 TYR A N 1
ATOM 1806 C CA . TYR A 1 225 ? 22.125 15.094 -7.883 1 97.75 225 TYR A CA 1
ATOM 1807 C C . TYR A 1 225 ? 23.328 15.898 -8.375 1 97.75 225 TYR A C 1
ATOM 1809 O O . TYR A 1 225 ? 23.5 16.094 -9.578 1 97.75 225 TYR A O 1
ATOM 1817 N N . ALA A 1 226 ? 24.141 16.297 -7.449 1 97.62 226 ALA A N 1
ATOM 1818 C CA . ALA A 1 226 ? 25.359 17.016 -7.832 1 97.62 226 ALA A CA 1
ATOM 1819 C C . ALA A 1 226 ? 26.25 16.156 -8.719 1 97.62 226 ALA A C 1
ATOM 1821 O O . ALA A 1 226 ? 26.812 16.625 -9.711 1 97.62 226 ALA A O 1
ATOM 1822 N N . PHE A 1 227 ? 26.344 14.875 -8.445 1 96.38 227 PHE A N 1
ATOM 1823 C CA . PHE A 1 227 ? 27.25 13.969 -9.141 1 96.38 227 PHE A CA 1
ATOM 1824 C C . PHE A 1 227 ? 26.578 13.383 -10.383 1 96.38 227 PHE A C 1
ATOM 1826 O O . PHE A 1 227 ? 27.234 12.773 -11.219 1 96.38 227 PHE A O 1
ATOM 1833 N N . ALA A 1 228 ? 25.266 13.578 -10.484 1 95.44 228 ALA A N 1
ATOM 1834 C CA . ALA A 1 228 ? 24.516 12.977 -11.594 1 95.44 228 ALA A CA 1
ATOM 1835 C C . ALA A 1 228 ? 23.375 13.875 -12.031 1 95.44 228 ALA A C 1
ATOM 1837 O O . ALA A 1 228 ? 22.234 13.711 -11.594 1 95.44 228 ALA A O 1
ATOM 1838 N N . PRO A 1 229 ? 23.688 14.828 -12.922 1 91.75 229 PRO A N 1
ATOM 1839 C CA . PRO A 1 229 ? 22.609 15.68 -13.438 1 91.75 229 PRO A CA 1
ATOM 1840 C C . PRO A 1 229 ? 21.5 14.891 -14.109 1 91.75 229 PRO A C 1
ATOM 1842 O O . PRO A 1 229 ? 21.766 13.875 -14.758 1 91.75 229 PRO A O 1
ATOM 1845 N N . ALA A 1 230 ? 20.234 15.281 -13.953 1 92.5 230 ALA A N 1
ATOM 1846 C CA . ALA A 1 230 ? 19.109 14.438 -14.383 1 92.5 230 ALA A CA 1
ATOM 1847 C C . ALA A 1 230 ? 18.203 15.188 -15.352 1 92.5 230 ALA A C 1
ATOM 1849 O O . ALA A 1 230 ? 17.078 14.75 -15.625 1 92.5 230 ALA A O 1
ATOM 1850 N N . SER A 1 231 ? 18.578 16.219 -15.914 1 90 231 SER A N 1
ATOM 1851 C CA . SER A 1 231 ? 17.734 17.047 -16.766 1 90 231 SER A CA 1
ATOM 1852 C C . SER A 1 231 ? 17.141 16.234 -17.906 1 90 231 SER A C 1
ATOM 1854 O O . SER A 1 231 ? 15.922 16.219 -18.109 1 90 231 SER A O 1
ATOM 1856 N N . ALA A 1 232 ? 17.844 15.492 -18.641 1 89.94 232 ALA A N 1
ATOM 1857 C CA . ALA A 1 232 ? 17.375 14.734 -19.797 1 89.94 232 ALA A CA 1
ATOM 1858 C C . ALA A 1 232 ? 16.359 13.664 -19.391 1 89.94 232 ALA A C 1
ATOM 1860 O O . ALA A 1 232 ? 15.312 13.531 -20.016 1 89.94 232 ALA A O 1
ATOM 1861 N N . GLU A 1 233 ? 16.625 12.977 -18.297 1 91.56 233 GLU A N 1
ATOM 1862 C CA . GLU A 1 233 ? 15.773 11.883 -17.859 1 91.56 233 GLU A CA 1
ATOM 1863 C C . GLU A 1 233 ? 14.461 12.406 -17.281 1 91.56 233 GLU A C 1
ATOM 1865 O O . GLU A 1 233 ? 13.406 11.781 -17.453 1 91.56 233 GLU A O 1
ATOM 1870 N N . LEU A 1 234 ? 14.5 13.555 -16.641 1 93.25 234 LEU A N 1
ATOM 1871 C CA . LEU A 1 234 ? 13.328 14.125 -15.977 1 93.25 234 LEU A CA 1
ATOM 1872 C C . LEU A 1 234 ? 12.508 14.953 -16.953 1 93.25 234 LEU A C 1
ATOM 1874 O O . LEU A 1 234 ? 11.344 15.266 -16.688 1 93.25 234 LEU A O 1
ATOM 1878 N N . GLY A 1 235 ? 13.109 15.289 -18.047 1 90.19 235 GLY A N 1
ATOM 1879 C CA . GLY A 1 235 ? 12.43 16.172 -18.984 1 90.19 235 GLY A CA 1
ATOM 1880 C C . GLY A 1 235 ? 12.312 17.594 -18.484 1 90.19 235 GLY A C 1
ATOM 1881 O O . GLY A 1 235 ? 11.305 18.266 -18.719 1 90.19 235 GLY A O 1
ATOM 1882 N N . VAL A 1 236 ? 13.18 17.984 -17.625 1 88.19 236 VAL A N 1
ATOM 1883 C CA . VAL A 1 236 ? 13.211 19.328 -17.094 1 88.19 236 VAL A CA 1
ATOM 1884 C C . VAL A 1 236 ? 14.461 20.062 -17.594 1 88.19 236 VAL A C 1
ATOM 1886 O O . VAL A 1 236 ? 15.547 19.484 -17.609 1 88.19 236 VAL A O 1
ATOM 1889 N N . LYS A 1 237 ? 14.273 21.219 -18.141 1 90.62 237 LYS A N 1
ATOM 1890 C CA . LYS A 1 237 ? 15.398 22.094 -18.484 1 90.62 237 LYS A CA 1
ATOM 1891 C C . LYS A 1 237 ? 15.602 23.172 -17.438 1 90.62 237 LYS A C 1
ATOM 1893 O O . LYS A 1 237 ? 14.789 24.094 -17.312 1 90.62 237 LYS A O 1
ATOM 1898 N N . PHE A 1 238 ? 16.703 23.047 -16.766 1 95.25 238 PHE A N 1
ATOM 1899 C CA . PHE A 1 238 ? 16.984 24.016 -15.719 1 95.25 238 PHE A CA 1
ATOM 1900 C C . PHE A 1 238 ? 17.469 25.328 -16.312 1 95.25 238 PHE A C 1
ATOM 1902 O O . PHE A 1 238 ? 18.297 25.328 -17.234 1 95.25 238 PHE A O 1
ATOM 1909 N N . ASP A 1 239 ? 16.906 26.328 -15.867 1 95.19 239 ASP A N 1
ATOM 1910 C CA . ASP A 1 239 ? 17.406 27.641 -16.234 1 95.19 239 ASP A CA 1
ATOM 1911 C C . ASP A 1 239 ? 17.734 28.469 -15 1 95.19 239 ASP A C 1
ATOM 1913 O O . ASP A 1 239 ? 17.156 28.266 -13.938 1 95.19 239 ASP A O 1
ATOM 1917 N N . ASN A 1 240 ? 18.688 29.391 -15.141 1 97.69 240 ASN A N 1
ATOM 1918 C CA . ASN A 1 240 ? 19.172 30.156 -14 1 97.69 240 ASN A CA 1
ATOM 1919 C C . ASN A 1 240 ? 18.703 31.609 -14.055 1 97.69 240 ASN A C 1
ATOM 1921 O O . ASN A 1 240 ? 19.359 32.5 -13.523 1 97.69 240 ASN A O 1
ATOM 1925 N N . ASP A 1 241 ? 17.547 31.859 -14.758 1 97.06 241 ASP A N 1
ATOM 1926 C CA . ASP A 1 241 ? 16.984 33.188 -14.859 1 97.06 241 ASP A CA 1
ATOM 1927 C C . ASP A 1 241 ? 15.805 33.375 -13.914 1 97.06 241 ASP A C 1
ATOM 1929 O O . ASP A 1 241 ? 14.711 32.844 -14.164 1 97.06 241 ASP A O 1
ATOM 1933 N N . PRO A 1 242 ? 15.938 34.188 -12.914 1 97.38 242 PRO A N 1
ATOM 1934 C CA . PRO A 1 242 ? 14.859 34.375 -11.938 1 97.38 242 PRO A CA 1
ATOM 1935 C C . PRO A 1 242 ? 13.594 34.969 -12.555 1 97.38 242 PRO A C 1
ATOM 1937 O O . PRO A 1 242 ? 12.5 34.781 -12.008 1 97.38 242 PRO A O 1
ATOM 1940 N N . LYS A 1 243 ? 13.688 35.656 -13.648 1 96.19 243 LYS A N 1
ATOM 1941 C CA . LYS A 1 243 ? 12.531 36.25 -14.312 1 96.19 243 LYS A CA 1
ATOM 1942 C C . LYS A 1 243 ? 11.562 35.156 -14.789 1 96.19 243 LYS A C 1
ATOM 1944 O O . LYS A 1 243 ? 10.367 35.438 -14.945 1 96.19 243 LYS A O 1
ATOM 1949 N N . ASN A 1 244 ? 12.094 34 -14.984 1 97 244 ASN A N 1
ATOM 1950 C CA . ASN A 1 244 ? 11.273 32.906 -15.5 1 97 244 ASN A CA 1
ATOM 1951 C C . ASN A 1 244 ? 10.656 32.094 -14.367 1 97 244 ASN A C 1
ATOM 1953 O O . ASN A 1 244 ? 9.938 31.125 -14.617 1 97 244 ASN A O 1
ATOM 1957 N N . ALA A 1 245 ? 10.938 32.469 -13.148 1 97.56 245 ALA A N 1
ATOM 1958 C CA . ALA A 1 245 ? 10.375 31.75 -12 1 97.56 245 ALA A CA 1
ATOM 1959 C C . ALA A 1 245 ? 8.859 31.875 -11.969 1 97.56 245 ALA A C 1
ATOM 1961 O O . ALA A 1 245 ? 8.289 32.812 -12.516 1 97.56 245 ALA A O 1
ATOM 1962 N N . PRO A 1 246 ? 8.18 30.906 -11.414 1 97.62 246 PRO A N 1
ATOM 1963 C CA . PRO A 1 246 ? 6.719 30.938 -11.367 1 97.62 246 PRO A CA 1
ATOM 1964 C C . PRO A 1 246 ? 6.188 32.031 -10.453 1 97.62 246 PRO A C 1
ATOM 1966 O O . PRO A 1 246 ? 5 32.375 -10.5 1 97.62 246 PRO A O 1
ATOM 1969 N N . LEU A 1 247 ? 7.02 32.625 -9.578 1 97.31 247 LEU A N 1
ATOM 1970 C CA . LEU A 1 247 ? 6.633 33.688 -8.648 1 97.31 247 LEU A CA 1
ATOM 1971 C C . LEU A 1 247 ? 7.402 34.969 -8.938 1 97.31 247 LEU A C 1
ATOM 1973 O O . LEU A 1 247 ? 8.508 34.938 -9.484 1 97.31 247 LEU A O 1
ATOM 1977 N N . ASN A 1 248 ? 6.754 36.125 -8.602 1 96.12 248 ASN A N 1
ATOM 1978 C CA . ASN A 1 248 ? 7.492 37.375 -8.625 1 96.12 248 ASN A CA 1
ATOM 1979 C C . ASN A 1 248 ? 8.453 37.469 -7.438 1 96.12 248 ASN A C 1
ATOM 1981 O O . ASN A 1 248 ? 8.117 37.062 -6.328 1 96.12 248 ASN A O 1
ATOM 1985 N N . THR A 1 249 ? 9.594 38 -7.723 1 95.88 249 THR A N 1
ATOM 1986 C CA . THR A 1 249 ? 10.578 38.094 -6.652 1 95.88 249 THR A CA 1
ATOM 1987 C C . THR A 1 249 ? 10.492 39.469 -5.984 1 95.88 249 THR A C 1
ATOM 1989 O O . THR A 1 249 ? 10.258 40.5 -6.652 1 95.88 249 THR A O 1
ATOM 1992 N N . ASP A 1 250 ? 10.664 39.469 -4.734 1 93.25 250 ASP A N 1
ATOM 1993 C CA . ASP A 1 250 ? 10.57 40.688 -3.934 1 93.25 250 ASP A CA 1
ATOM 1994 C C . ASP A 1 250 ? 11.898 41.438 -3.918 1 93.25 250 ASP A C 1
ATOM 1996 O O . ASP A 1 250 ? 11.922 42.688 -3.775 1 93.25 250 ASP A O 1
ATOM 2000 N N . LYS A 1 251 ? 12.945 40.688 -3.885 1 95.31 251 LYS A N 1
ATOM 2001 C CA . LYS A 1 251 ? 14.297 41.219 -3.807 1 95.31 251 LYS A CA 1
ATOM 2002 C C . LYS A 1 251 ? 15.297 40.344 -4.555 1 95.31 251 LYS A C 1
ATOM 2004 O O . LYS A 1 251 ? 14.992 39.219 -4.887 1 95.31 251 LYS A O 1
ATOM 2009 N N . SER A 1 252 ? 16.406 40.938 -4.863 1 97.06 252 SER A N 1
ATOM 2010 C CA . SER A 1 252 ? 17.531 40.219 -5.473 1 97.06 252 SER A CA 1
ATOM 2011 C C . SER A 1 252 ? 18.766 40.25 -4.59 1 97.06 252 SER A C 1
ATOM 2013 O O . SER A 1 252 ? 19.141 41.312 -4.098 1 97.06 252 SER A O 1
ATOM 2015 N N . LEU A 1 253 ? 19.297 39.156 -4.406 1 97.88 253 LEU A N 1
ATOM 2016 C CA . LEU A 1 253 ? 20.516 39.062 -3.602 1 97.88 253 LEU A CA 1
ATOM 2017 C C . LEU A 1 253 ? 21.75 39.312 -4.457 1 97.88 253 LEU A C 1
ATOM 2019 O O . LEU A 1 253 ? 21.719 39.156 -5.68 1 97.88 253 LEU A O 1
ATOM 2023 N N . THR A 1 254 ? 22.812 39.75 -3.762 1 97.56 254 THR A N 1
ATOM 2024 C CA . THR A 1 254 ? 24.094 39.938 -4.422 1 97.56 254 THR A CA 1
ATOM 2025 C C . THR A 1 254 ? 25.172 39.062 -3.775 1 97.56 254 THR A C 1
ATOM 2027 O O . THR A 1 254 ? 25.109 38.781 -2.578 1 97.56 254 THR A O 1
ATOM 2030 N N . ILE A 1 255 ? 26.125 38.719 -4.531 1 98.12 255 ILE A N 1
ATOM 2031 C CA . ILE A 1 255 ? 27.234 37.906 -4.031 1 98.12 255 ILE A CA 1
ATOM 2032 C C . ILE A 1 255 ? 28.25 38.781 -3.309 1 98.12 255 ILE A C 1
ATOM 2034 O O . ILE A 1 255 ? 28.719 39.781 -3.865 1 98.12 255 ILE A O 1
ATOM 2038 N N . VAL A 1 256 ? 28.531 38.375 -2.152 1 97.62 256 VAL A N 1
ATOM 2039 C CA . VAL A 1 256 ? 29.5 39.094 -1.334 1 97.62 256 VAL A CA 1
ATOM 2040 C C . VAL A 1 256 ? 30.875 38.438 -1.471 1 97.62 256 VAL A C 1
ATOM 2042 O O . VAL A 1 256 ? 31.891 39.125 -1.528 1 97.62 256 VAL A O 1
ATOM 2045 N N . SER A 1 257 ? 30.906 37.188 -1.434 1 96.5 257 SER A N 1
ATOM 2046 C CA . SER A 1 257 ? 32.125 36.406 -1.571 1 96.5 257 SER A CA 1
ATOM 2047 C C . SER A 1 257 ? 31.859 35.031 -2.154 1 96.5 257 SER A C 1
ATOM 2049 O O . SER A 1 257 ? 30.719 34.562 -2.15 1 96.5 257 SER A O 1
ATOM 2051 N N . LYS A 1 258 ? 32.812 34.438 -2.76 1 95.94 258 LYS A N 1
ATOM 2052 C CA . LYS A 1 258 ? 32.75 33.062 -3.266 1 95.94 258 LYS A CA 1
ATOM 2053 C C . LYS A 1 258 ? 34.031 32.312 -2.943 1 95.94 258 LYS A C 1
ATOM 2055 O O . LYS A 1 258 ? 35.125 32.844 -3.131 1 95.94 258 LYS A O 1
ATOM 2060 N N . ASN A 1 259 ? 33.938 31.188 -2.355 1 95.5 259 ASN A N 1
ATOM 2061 C CA . ASN A 1 259 ? 35.062 30.344 -1.958 1 95.5 259 ASN A CA 1
ATOM 2062 C C . ASN A 1 259 ? 34.844 28.906 -2.389 1 95.5 259 ASN A C 1
ATOM 2064 O O . ASN A 1 259 ? 33.719 28.391 -2.381 1 95.5 259 ASN A O 1
ATOM 2068 N N . GLU A 1 260 ? 35.969 28.266 -2.744 1 96.06 260 GLU A N 1
ATOM 2069 C CA . GLU A 1 260 ? 35.906 26.844 -3.059 1 96.06 260 GLU A CA 1
ATOM 2070 C C . GLU A 1 260 ? 36.031 25.984 -1.796 1 96.06 260 GLU A C 1
ATOM 2072 O O . GLU A 1 260 ? 36.844 26.297 -0.91 1 96.06 260 GLU A O 1
ATOM 2077 N N . ILE A 1 261 ? 35.188 25.016 -1.669 1 95.38 261 ILE A N 1
ATOM 2078 C CA . ILE A 1 261 ? 35.25 24.047 -0.58 1 95.38 261 ILE A CA 1
ATOM 2079 C C . ILE A 1 261 ? 36.156 22.875 -0.997 1 95.38 261 ILE A C 1
ATOM 2081 O O . ILE A 1 261 ? 35.938 22.281 -2.057 1 95.38 261 ILE A O 1
ATOM 2085 N N . GLY A 1 262 ? 37.156 22.5 -0.194 1 91.12 262 GLY A N 1
ATOM 2086 C CA . GLY A 1 262 ? 38.188 21.5 -0.524 1 91.12 262 GLY A CA 1
ATOM 2087 C C . GLY A 1 262 ? 37.719 20.078 -0.284 1 91.12 262 GLY A C 1
ATOM 2088 O O . GLY A 1 262 ? 38.406 19.281 0.347 1 91.12 262 GLY A O 1
ATOM 2089 N N . ILE A 1 263 ? 36.562 19.672 -0.625 1 93.94 263 ILE A N 1
ATOM 2090 C CA . ILE A 1 263 ? 36.094 18.281 -0.618 1 93.94 263 ILE A CA 1
ATOM 2091 C C . ILE A 1 263 ? 36 17.766 -2.049 1 93.94 263 ILE A C 1
ATOM 2093 O O . ILE A 1 263 ? 35.375 18.375 -2.9 1 93.94 263 ILE A O 1
ATOM 2097 N N . ASP A 1 264 ? 36.656 16.734 -2.395 1 91.31 264 ASP A N 1
ATOM 2098 C CA . ASP A 1 264 ? 36.812 16.219 -3.752 1 91.31 264 ASP A CA 1
ATOM 2099 C C . ASP A 1 264 ? 35.5 15.68 -4.305 1 91.31 264 ASP A C 1
ATOM 2101 O O . ASP A 1 264 ? 35.281 15.688 -5.52 1 91.31 264 ASP A O 1
ATOM 2105 N N . LYS A 1 265 ? 34.562 15.328 -3.537 1 96.56 265 LYS A N 1
ATOM 2106 C CA . LYS A 1 265 ? 33.312 14.742 -4.012 1 96.56 265 LYS A CA 1
ATOM 2107 C C . LYS A 1 265 ? 32.281 15.828 -4.293 1 96.56 265 LYS A C 1
ATOM 2109 O O . LYS A 1 265 ? 32.188 16.828 -3.582 1 96.56 265 LYS A O 1
ATOM 2114 N N . PRO A 1 266 ? 31.484 15.656 -5.41 1 98.25 266 PRO A N 1
ATOM 2115 C CA . PRO A 1 266 ? 30.344 16.562 -5.594 1 98.25 266 PRO A CA 1
ATOM 2116 C C . PRO A 1 266 ? 29.359 16.516 -4.422 1 98.25 266 PRO A C 1
ATOM 2118 O O . PRO A 1 266 ? 28.859 15.453 -4.07 1 98.25 266 PRO A O 1
ATOM 2121 N N . LEU A 1 267 ? 29.062 17.641 -3.811 1 98.44 267 LEU A N 1
ATOM 2122 C CA . LEU A 1 267 ? 28.234 17.688 -2.602 1 98.44 267 LEU A CA 1
ATOM 2123 C C . LEU A 1 267 ? 26.781 17.953 -2.939 1 98.44 267 LEU A C 1
ATOM 2125 O O . LEU A 1 267 ? 26.469 18.875 -3.693 1 98.44 267 LEU A O 1
ATOM 2129 N N . ASN A 1 268 ? 25.891 17.141 -2.359 1 98.06 268 ASN A N 1
ATOM 2130 C CA . ASN A 1 268 ? 24.453 17.344 -2.457 1 98.06 268 ASN A CA 1
ATOM 2131 C C . ASN A 1 268 ? 23.953 18.312 -1.391 1 98.06 268 ASN A C 1
ATOM 2133 O O . ASN A 1 268 ? 22.938 18.984 -1.591 1 98.06 268 ASN A O 1
ATOM 2137 N N . SER A 1 269 ? 24.625 18.297 -0.258 1 98.12 269 SER A N 1
ATOM 2138 C CA . SER A 1 269 ? 24.125 19.109 0.848 1 98.12 269 SER A CA 1
ATOM 2139 C C . SER A 1 269 ? 25.266 19.594 1.732 1 98.12 269 SER A C 1
ATOM 2141 O O . SER A 1 269 ? 26.344 19 1.752 1 98.12 269 SER A O 1
ATOM 2143 N N . LEU A 1 270 ? 25.047 20.625 2.348 1 98.06 270 LEU A N 1
ATOM 2144 C CA . LEU A 1 270 ? 25.922 21.25 3.346 1 98.06 270 LEU A CA 1
ATOM 2145 C C . LEU A 1 270 ? 25.094 21.969 4.414 1 98.06 270 LEU A C 1
ATOM 2147 O O . LEU A 1 270 ? 24.281 22.844 4.098 1 98.06 270 LEU A O 1
ATOM 2151 N N . ALA A 1 271 ? 25.266 21.547 5.625 1 96.44 271 ALA A N 1
ATOM 2152 C CA . ALA A 1 271 ? 24.516 22.141 6.73 1 96.44 271 ALA A CA 1
ATOM 2153 C C . ALA A 1 271 ? 25.438 22.531 7.879 1 96.44 271 ALA A C 1
ATOM 2155 O O . ALA A 1 271 ? 26.531 21.969 8.023 1 96.44 271 ALA A O 1
ATOM 2156 N N . LEU A 1 272 ? 25.062 23.562 8.555 1 94.88 272 LEU A N 1
ATOM 2157 C CA . LEU A 1 272 ? 25.719 23.938 9.805 1 94.88 272 LEU A CA 1
ATOM 2158 C C . LEU A 1 272 ? 24.938 23.406 11.008 1 94.88 272 LEU A C 1
ATOM 2160 O O . LEU A 1 272 ? 23.859 23.891 11.312 1 94.88 272 LEU A O 1
ATOM 2164 N N . ILE A 1 273 ? 25.5 22.359 11.656 1 94.38 273 ILE A N 1
ATOM 2165 C CA . ILE A 1 273 ? 24.828 21.688 12.766 1 94.38 273 ILE A CA 1
ATOM 2166 C C . ILE A 1 273 ? 25.719 21.734 14.008 1 94.38 273 ILE A C 1
ATOM 2168 O O . ILE A 1 273 ? 26.812 21.172 14.008 1 94.38 273 ILE A O 1
ATOM 2172 N N . ASN A 1 274 ? 25.297 22.312 15.062 1 88.38 274 ASN A N 1
ATOM 2173 C CA . ASN A 1 274 ? 26.016 22.406 16.328 1 88.38 274 ASN A CA 1
ATOM 2174 C C . ASN A 1 274 ? 27.422 22.953 16.141 1 88.38 274 ASN A C 1
ATOM 2176 O O . ASN A 1 274 ? 28.391 22.406 16.656 1 88.38 274 ASN A O 1
ATOM 2180 N N . GLY A 1 275 ? 27.562 23.859 15.266 1 87.62 275 GLY A N 1
ATOM 2181 C CA . GLY A 1 275 ? 28.812 24.562 15.086 1 87.62 275 GLY A CA 1
ATOM 2182 C C . GLY A 1 275 ? 29.75 23.875 14.109 1 87.62 275 GLY A C 1
ATOM 2183 O O . GLY A 1 275 ? 30.875 24.344 13.875 1 87.62 275 GLY A O 1
ATOM 2184 N N . GLU A 1 276 ? 29.375 22.797 13.578 1 93.75 276 GLU A N 1
ATOM 2185 C CA . GLU A 1 276 ? 30.188 22.125 12.57 1 93.75 276 GLU A CA 1
ATOM 2186 C C . GLU A 1 276 ? 29.453 22.016 11.242 1 93.75 276 GLU A C 1
ATOM 2188 O O . GLU A 1 276 ? 28.219 21.984 11.211 1 93.75 276 GLU A O 1
ATOM 2193 N N . PHE A 1 277 ? 30.281 21.984 10.219 1 97 277 PHE A N 1
ATOM 2194 C CA . PHE A 1 277 ? 29.672 21.781 8.906 1 97 277 PHE A CA 1
ATOM 2195 C C . PHE A 1 277 ? 29.531 20.297 8.602 1 97 277 PHE A C 1
ATOM 2197 O O . PHE A 1 277 ? 30.469 19.516 8.82 1 97 277 PHE A O 1
ATOM 2204 N N . VAL A 1 278 ? 28.391 19.891 8.18 1 98.19 278 VAL A N 1
ATOM 2205 C CA . VAL A 1 278 ? 28.094 18.516 7.789 1 98.19 278 VAL A CA 1
ATOM 2206 C C . VAL A 1 278 ? 27.703 18.469 6.312 1 98.19 278 VAL A C 1
ATOM 2208 O O . VAL A 1 278 ? 26.672 19.031 5.918 1 98.19 278 VAL A O 1
ATOM 2211 N N . ALA A 1 279 ? 28.5 17.859 5.488 1 98.31 279 ALA A N 1
ATOM 2212 C CA . ALA A 1 279 ? 28.266 17.75 4.047 1 98.31 279 ALA A CA 1
ATOM 2213 C C . ALA A 1 279 ? 27.938 16.312 3.646 1 98.31 279 ALA A C 1
ATOM 2215 O O . ALA A 1 279 ? 28.281 15.367 4.359 1 98.31 279 ALA A O 1
ATOM 2216 N N . SER A 1 280 ? 27.188 16.203 2.596 1 98.44 280 SER A N 1
ATOM 2217 C CA . SER A 1 280 ? 26.891 14.859 2.117 1 98.44 280 SER A CA 1
ATOM 2218 C C . SER A 1 280 ? 27 14.773 0.598 1 98.44 280 SER A C 1
ATOM 2220 O O . SER A 1 280 ? 26.844 15.773 -0.099 1 98.44 280 SER A O 1
ATOM 2222 N N . SER A 1 281 ? 27.359 13.688 0.134 1 97.88 281 SER A N 1
ATOM 2223 C CA . SER A 1 281 ? 27.375 13.305 -1.274 1 97.88 281 SER A CA 1
ATOM 2224 C C . SER A 1 281 ? 26.562 12.039 -1.51 1 97.88 281 SER A C 1
ATOM 2226 O O . SER A 1 281 ? 25.516 11.836 -0.88 1 97.88 281 SER A O 1
ATOM 2228 N N . LYS A 1 282 ? 26.906 11.195 -2.451 1 97.62 282 LYS A N 1
ATOM 2229 C CA . LYS A 1 282 ? 26.094 10.039 -2.803 1 97.62 282 LYS A CA 1
ATOM 2230 C C . LYS A 1 282 ? 25.797 9.18 -1.574 1 97.62 282 LYS A C 1
ATOM 2232 O O . LYS A 1 282 ? 24.688 9.227 -1.032 1 97.62 282 LYS A O 1
ATOM 2237 N N . TRP A 1 283 ? 26.891 8.547 -0.872 1 97.88 283 TRP A N 1
ATOM 2238 C CA . TRP A 1 283 ? 26.688 7.684 0.286 1 97.88 283 TRP A CA 1
ATOM 2239 C C . TRP A 1 283 ? 27.547 8.141 1.459 1 97.88 283 TRP A C 1
ATOM 2241 O O . TRP A 1 283 ? 27.625 7.457 2.486 1 97.88 283 TRP A O 1
ATOM 2251 N N . GLN A 1 284 ? 28.172 9.266 1.289 1 98.5 284 GLN A N 1
ATOM 2252 C CA . GLN A 1 284 ? 29.125 9.727 2.285 1 98.5 284 GLN A CA 1
ATOM 2253 C C . GLN A 1 284 ? 28.609 10.961 3.023 1 98.5 284 GLN A C 1
ATOM 2255 O O . GLN A 1 284 ? 27.891 11.773 2.445 1 98.5 284 GLN A O 1
ATOM 2260 N N . VAL A 1 285 ? 28.969 11.062 4.223 1 98.69 285 VAL A N 1
ATOM 2261 C CA . VAL A 1 285 ? 28.781 12.25 5.047 1 98.69 285 VAL A CA 1
ATOM 2262 C C . VAL A 1 285 ? 30.125 12.719 5.605 1 98.69 285 VAL A C 1
ATOM 2264 O O . VAL A 1 285 ? 30.906 11.914 6.117 1 98.69 285 VAL A O 1
ATOM 2267 N N . PHE A 1 286 ? 30.438 14 5.473 1 98.31 286 PHE A N 1
ATOM 2268 C CA . PHE A 1 286 ? 31.688 14.602 5.938 1 98.31 286 PHE A CA 1
ATOM 2269 C C . PHE A 1 286 ? 31.422 15.602 7.059 1 98.31 286 PHE A C 1
ATOM 2271 O O . PHE A 1 286 ? 30.578 16.5 6.914 1 98.31 286 PHE A O 1
ATOM 2278 N N . PHE A 1 287 ? 32.094 15.43 8.133 1 97.75 287 PHE A N 1
ATOM 2279 C CA . PHE A 1 287 ? 32.094 16.422 9.211 1 97.75 287 PHE A CA 1
ATOM 2280 C C . PHE A 1 287 ? 33.344 17.281 9.148 1 97.75 287 PHE A C 1
ATOM 2282 O O . PHE A 1 287 ? 34.469 16.75 9.172 1 97.75 287 PHE A O 1
ATOM 2289 N N . THR A 1 288 ? 33.156 18.562 9.023 1 96.56 288 THR A N 1
ATOM 2290 C CA . THR A 1 288 ? 34.312 19.438 8.82 1 96.56 288 THR A CA 1
ATOM 2291 C C . THR A 1 288 ? 34.312 20.562 9.867 1 96.56 288 THR A C 1
ATOM 2293 O O . THR A 1 288 ? 33.312 20.797 10.555 1 96.56 288 THR A O 1
ATOM 2296 N N . ASP A 1 289 ? 35.406 21.172 10 1 92.88 289 ASP A N 1
ATOM 2297 C CA . ASP A 1 289 ? 35.531 22.359 10.844 1 92.88 289 ASP A CA 1
ATOM 2298 C C . ASP A 1 289 ? 35.094 23.625 10.086 1 92.88 289 ASP A C 1
ATOM 2300 O O . ASP A 1 289 ? 34.469 23.531 9.023 1 92.88 289 ASP A O 1
ATOM 2304 N N . GLU A 1 290 ? 35.344 24.734 10.617 1 88.81 290 GLU A N 1
ATOM 2305 C CA . GLU A 1 290 ? 34.906 26 10.055 1 88.81 290 GLU A CA 1
ATOM 2306 C C . GLU A 1 290 ? 35.625 26.297 8.742 1 88.81 290 GLU A C 1
ATOM 2308 O O . GLU A 1 290 ? 35.125 27.078 7.922 1 88.81 290 GLU A O 1
ATOM 2313 N N . ASN A 1 291 ? 36.844 25.656 8.555 1 89 291 ASN A N 1
ATOM 2314 C CA . ASN A 1 291 ? 37.625 25.844 7.328 1 89 291 ASN A CA 1
ATOM 2315 C C . ASN A 1 291 ? 37.375 24.719 6.332 1 89 291 ASN A C 1
ATOM 2317 O O . ASN A 1 291 ? 38.125 24.562 5.367 1 89 291 ASN A O 1
ATOM 2321 N N . PHE A 1 292 ? 36.406 23.906 6.598 1 93.81 292 PHE A N 1
ATOM 2322 C CA . PHE A 1 292 ? 35.938 22.812 5.73 1 93.81 292 PHE A CA 1
ATOM 2323 C C . PHE A 1 292 ? 37 21.719 5.625 1 93.81 292 PHE A C 1
ATOM 2325 O O . PHE A 1 292 ? 37.094 21.047 4.598 1 93.81 292 PHE A O 1
ATOM 2332 N N . LYS A 1 293 ? 37.844 21.672 6.617 1 94.06 293 LYS A N 1
ATOM 2333 C CA . LYS A 1 293 ? 38.719 20.516 6.73 1 94.06 293 LYS A CA 1
ATOM 2334 C C . LYS A 1 293 ? 37.969 19.312 7.316 1 94.06 293 LYS A C 1
ATOM 2336 O O . LYS A 1 293 ? 37.375 19.422 8.383 1 94.06 293 LYS A O 1
ATOM 2341 N N . VAL A 1 294 ? 38.094 18.203 6.637 1 96.44 294 VAL A N 1
ATOM 2342 C CA . VAL A 1 294 ? 37.344 17.016 7.047 1 96.44 294 VAL A CA 1
ATOM 2343 C C . VAL A 1 294 ? 37.938 16.453 8.336 1 96.44 294 VAL A C 1
ATOM 2345 O O . VAL A 1 294 ? 39.125 16.125 8.391 1 96.44 294 VAL A O 1
ATOM 2348 N N . LYS A 1 295 ? 37.125 16.344 9.328 1 95.81 295 LYS A N 1
ATOM 2349 C CA . LYS A 1 295 ? 37.531 15.766 10.609 1 95.81 295 LYS A CA 1
ATOM 2350 C C . LYS A 1 295 ? 37.094 14.312 10.727 1 95.81 295 LYS A C 1
ATOM 2352 O O . LYS A 1 295 ? 37.812 13.477 11.281 1 95.81 295 LYS A O 1
ATOM 2357 N N . ASP A 1 296 ? 35.906 14.031 10.312 1 96.25 296 ASP A N 1
ATOM 2358 C CA . ASP A 1 296 ? 35.312 12.695 10.32 1 96.25 296 ASP A CA 1
ATOM 2359 C C . ASP A 1 296 ? 34.5 12.438 9.047 1 96.25 296 ASP A C 1
ATOM 2361 O O . ASP A 1 296 ? 34.031 13.375 8.414 1 96.25 296 ASP A O 1
ATOM 2365 N N . GLU A 1 297 ? 34.438 11.219 8.727 1 97.38 297 GLU A N 1
ATOM 2366 C CA . GLU A 1 297 ? 33.688 10.828 7.547 1 97.38 297 GLU A CA 1
ATOM 2367 C C . GLU A 1 297 ? 33.031 9.453 7.738 1 97.38 297 GLU A C 1
ATOM 2369 O O . GLU A 1 297 ? 33.562 8.609 8.453 1 97.38 297 GLU A O 1
ATOM 2374 N N . LEU A 1 298 ? 31.906 9.281 7.219 1 98.44 298 LEU A N 1
ATOM 2375 C CA . LEU A 1 298 ? 31.281 7.965 7.156 1 98.44 298 LEU A CA 1
ATOM 2376 C C . LEU A 1 298 ? 30.734 7.691 5.762 1 98.44 298 LEU A C 1
ATOM 2378 O O . LEU A 1 298 ? 30.547 8.617 4.973 1 98.44 298 LEU A O 1
ATOM 2382 N N . GLU A 1 299 ? 30.625 6.465 5.398 1 98.56 299 GLU A N 1
ATOM 2383 C CA . GLU A 1 299 ? 29.969 5.957 4.195 1 98.56 299 GLU A CA 1
ATOM 2384 C C . GLU A 1 299 ? 28.969 4.859 4.539 1 98.56 299 GLU A C 1
ATOM 2386 O O . GLU A 1 299 ? 29.328 3.852 5.148 1 98.56 299 GLU A O 1
ATOM 2391 N N . ILE A 1 300 ? 27.766 5.094 4.18 1 98.38 300 ILE A N 1
ATOM 2392 C CA . ILE A 1 300 ? 26.734 4.125 4.559 1 98.38 300 ILE A CA 1
ATOM 2393 C C . ILE A 1 300 ? 26.719 2.986 3.539 1 98.38 300 ILE A C 1
ATOM 2395 O O . ILE A 1 300 ? 27.156 3.15 2.4 1 98.38 300 ILE A O 1
ATOM 2399 N N . ASP A 1 301 ? 26.281 1.823 3.969 1 96.81 301 ASP A N 1
ATOM 2400 C CA . ASP A 1 301 ? 25.797 0.789 3.053 1 96.81 301 ASP A CA 1
ATOM 2401 C C . ASP A 1 301 ? 24.375 1.067 2.6 1 96.81 301 ASP A C 1
ATOM 2403 O O . ASP A 1 301 ? 23.422 0.87 3.363 1 96.81 301 ASP A O 1
ATOM 2407 N N . PRO A 1 302 ? 24.188 1.52 1.452 1 96.38 302 PRO A N 1
ATOM 2408 C CA . PRO A 1 302 ? 22.859 1.968 1.038 1 96.38 302 PRO A CA 1
ATOM 2409 C C . PRO A 1 302 ? 21.859 0.822 0.94 1 96.38 302 PRO A C 1
ATOM 2411 O O . PRO A 1 302 ? 20.641 1.057 0.936 1 96.38 302 PRO A O 1
ATOM 2414 N N . TYR A 1 303 ? 22.297 -0.443 0.939 1 93.81 303 TYR A N 1
ATOM 2415 C CA . TYR A 1 303 ? 21.406 -1.562 0.647 1 93.81 303 TYR A CA 1
ATOM 2416 C C . TYR A 1 303 ? 21.094 -2.346 1.913 1 93.81 303 TYR A C 1
ATOM 2418 O O . TYR A 1 303 ? 20.281 -3.275 1.885 1 93.81 303 TYR A O 1
ATOM 2426 N N . PHE A 1 304 ? 21.75 -1.942 3.018 1 93.94 304 PHE A N 1
ATOM 2427 C CA . PHE A 1 304 ? 21.422 -2.602 4.277 1 93.94 304 PHE A CA 1
ATOM 2428 C C . PHE A 1 304 ? 20.031 -2.221 4.746 1 93.94 304 PHE A C 1
ATOM 2430 O O . PHE A 1 304 ? 19.688 -1.036 4.805 1 93.94 304 PHE A O 1
ATOM 2437 N N . SER A 1 305 ? 19.219 -3.334 5.125 1 93.12 305 SER A N 1
ATOM 2438 C CA . SER A 1 305 ? 17.875 -3.07 5.648 1 93.12 305 SER A CA 1
ATOM 2439 C C . SER A 1 305 ? 17.078 -2.191 4.695 1 93.12 305 SER A C 1
ATOM 2441 O O . SER A 1 305 ? 16.984 -2.484 3.502 1 93.12 305 SER A O 1
ATOM 2443 N N . ALA A 1 306 ? 16.422 -1.129 5.16 1 95.19 306 ALA A N 1
ATOM 2444 C CA . ALA A 1 306 ? 15.719 -0.194 4.289 1 95.19 306 ALA A CA 1
ATOM 2445 C C . ALA A 1 306 ? 16.703 0.564 3.395 1 95.19 306 ALA A C 1
ATOM 2447 O O . ALA A 1 306 ? 17.594 1.253 3.887 1 95.19 306 ALA A O 1
ATOM 2448 N N . THR A 1 307 ? 16.5 0.403 2.146 1 96.19 307 THR A N 1
ATOM 2449 C CA . THR A 1 307 ? 17.406 1.02 1.183 1 96.19 307 THR A CA 1
ATOM 2450 C C . THR A 1 307 ? 17.344 2.541 1.278 1 96.19 307 THR A C 1
ATOM 2452 O O . THR A 1 307 ? 16.25 3.117 1.389 1 96.19 307 THR A O 1
ATOM 2455 N N . ILE A 1 308 ? 18.5 3.148 1.288 1 97.88 308 ILE A N 1
ATOM 2456 C CA . ILE A 1 308 ? 18.594 4.605 1.276 1 97.88 308 ILE A CA 1
ATOM 2457 C C . ILE A 1 308 ? 19.188 5.078 -0.049 1 97.88 308 ILE A C 1
ATOM 2459 O O . ILE A 1 308 ? 20.344 4.777 -0.359 1 97.88 308 ILE A O 1
ATOM 2463 N N . ASP A 1 309 ? 18.391 5.785 -0.828 1 97.75 309 ASP A N 1
ATOM 2464 C CA . ASP A 1 309 ? 18.906 6.406 -2.043 1 97.75 309 ASP A CA 1
ATOM 2465 C C . ASP A 1 309 ? 19.922 7.492 -1.713 1 97.75 309 ASP A C 1
ATOM 2467 O O . ASP A 1 309 ? 20.188 7.773 -0.541 1 97.75 309 ASP A O 1
ATOM 2471 N N . PRO A 1 310 ? 20.578 8.031 -2.727 1 98.38 310 PRO A N 1
ATOM 2472 C CA . PRO A 1 310 ? 21.625 9.023 -2.443 1 98.38 310 PRO A CA 1
ATOM 2473 C C . PRO A 1 310 ? 21.172 10.086 -1.448 1 98.38 310 PRO A C 1
ATOM 2475 O O . PRO A 1 310 ? 20.031 10.547 -1.509 1 98.38 310 PRO A O 1
ATOM 2478 N N . ILE A 1 311 ? 22.078 10.445 -0.561 1 98.75 311 ILE A N 1
ATOM 2479 C CA . ILE A 1 311 ? 21.781 11.328 0.565 1 98.75 311 ILE A CA 1
ATOM 2480 C C . ILE A 1 311 ? 21.516 12.742 0.058 1 98.75 311 ILE A C 1
ATOM 2482 O O . ILE A 1 311 ? 22.297 13.273 -0.745 1 98.75 311 ILE A O 1
ATOM 2486 N N . VAL A 1 312 ? 20.484 13.359 0.598 1 98.56 312 VAL A N 1
ATOM 2487 C CA . VAL A 1 312 ? 20.109 14.672 0.078 1 98.56 312 VAL A CA 1
ATOM 2488 C C . VAL A 1 312 ? 20.125 15.695 1.207 1 98.56 312 VAL A C 1
ATOM 2490 O O . VAL A 1 312 ? 19.906 16.891 0.974 1 98.56 312 VAL A O 1
ATOM 2493 N N . GLY A 1 313 ? 20.359 15.281 2.4 1 98.44 313 GLY A N 1
ATOM 2494 C CA . GLY A 1 313 ? 20.422 16.219 3.512 1 98.44 313 GLY A CA 1
ATOM 2495 C C . GLY A 1 313 ? 20.703 15.539 4.844 1 98.44 313 GLY A C 1
ATOM 2496 O O . GLY A 1 313 ? 20.469 14.336 4.992 1 98.44 313 GLY A O 1
ATOM 2497 N N . VAL A 1 314 ? 21.266 16.266 5.773 1 98.62 314 VAL A N 1
ATOM 2498 C CA . VAL A 1 314 ? 21.484 15.844 7.152 1 98.62 314 VAL A CA 1
ATOM 2499 C C . VAL A 1 314 ? 20.953 16.906 8.109 1 98.62 314 VAL A C 1
ATOM 2501 O O . VAL A 1 314 ? 21.172 18.094 7.906 1 98.62 314 VAL A O 1
ATOM 2504 N N . ILE A 1 315 ? 20.219 16.516 9.102 1 98.44 315 ILE A N 1
ATOM 2505 C CA . ILE A 1 315 ? 19.672 17.453 10.078 1 98.44 315 ILE A CA 1
ATOM 2506 C C . ILE A 1 315 ? 20.031 17 11.492 1 98.44 315 ILE A C 1
ATOM 2508 O O . ILE A 1 315 ? 20.391 15.836 11.703 1 98.44 315 ILE A O 1
ATOM 2512 N N . PRO A 1 316 ? 20.031 17.953 12.406 1 97.62 316 PRO A N 1
ATOM 2513 C CA . PRO A 1 316 ? 20.25 17.547 13.797 1 97.62 316 PRO A CA 1
ATOM 2514 C C . PRO A 1 316 ? 19.094 16.75 14.375 1 97.62 316 PRO A C 1
ATOM 2516 O O . PRO A 1 316 ? 17.938 16.922 13.953 1 97.62 316 PRO A O 1
ATOM 2519 N N . PHE A 1 317 ? 19.406 15.875 15.227 1 96.31 317 PHE A N 1
ATOM 2520 C CA . PHE A 1 317 ? 18.453 15.016 15.898 1 96.31 317 PHE A CA 1
ATOM 2521 C C . PHE A 1 317 ? 18.828 14.82 17.359 1 96.31 317 PHE A C 1
ATOM 2523 O O . PHE A 1 317 ? 19.984 14.531 17.672 1 96.31 317 PHE A O 1
ATOM 2530 N N . MET A 1 318 ? 17.922 14.93 18.344 1 92.19 318 MET A N 1
ATOM 2531 C CA . MET A 1 318 ? 18.109 14.758 19.781 1 92.19 318 MET A CA 1
ATOM 2532 C C . MET A 1 318 ? 19.391 15.43 20.25 1 92.19 318 MET A C 1
ATOM 2534 O O . MET A 1 318 ? 20.156 14.836 21 1 92.19 318 MET A O 1
ATOM 2538 N N . ASN A 1 319 ? 19.781 16.516 19.812 1 85.25 319 ASN A N 1
ATOM 2539 C CA . ASN A 1 319 ? 20.859 17.406 20.234 1 85.25 319 ASN A CA 1
ATOM 2540 C C . ASN A 1 319 ? 22.219 16.844 19.859 1 85.25 319 ASN A C 1
ATOM 2542 O O . ASN A 1 319 ? 23.141 17.594 19.516 1 85.25 319 ASN A O 1
ATOM 2546 N N . ASP A 1 320 ? 22.422 15.523 20 1 89.5 320 ASP A N 1
ATOM 2547 C CA . ASP A 1 320 ? 23.75 14.977 19.766 1 89.5 320 ASP A CA 1
ATOM 2548 C C . ASP A 1 320 ? 23.719 13.906 18.672 1 89.5 320 ASP A C 1
ATOM 2550 O O . ASP A 1 320 ? 24.641 13.109 18.562 1 89.5 320 ASP A O 1
ATOM 2554 N N . LYS A 1 321 ? 22.641 13.781 18.016 1 96.44 321 LYS A N 1
ATOM 2555 C CA . LYS A 1 321 ? 22.484 12.797 16.969 1 96.44 321 LYS A CA 1
ATOM 2556 C C . LYS A 1 321 ? 22.094 13.461 15.641 1 96.44 321 LYS A C 1
ATOM 2558 O O . LYS A 1 321 ? 21.938 14.68 15.586 1 96.44 321 LYS A O 1
ATOM 2563 N N . PHE A 1 322 ? 22.062 12.656 14.617 1 98.12 322 PHE A N 1
ATOM 2564 C CA . PHE A 1 322 ? 21.828 13.156 13.266 1 98.12 322 PHE A CA 1
ATOM 2565 C C . PHE A 1 322 ? 20.844 12.266 12.523 1 98.12 322 PHE A C 1
ATOM 2567 O O . PHE A 1 322 ? 20.703 11.086 12.844 1 98.12 322 PHE A O 1
ATOM 2574 N N . ILE A 1 323 ? 20.156 12.852 11.633 1 98.69 323 ILE A N 1
ATOM 2575 C CA . ILE A 1 323 ? 19.359 12.117 10.648 1 98.69 323 ILE A CA 1
ATOM 2576 C C . ILE A 1 323 ? 19.891 12.406 9.242 1 98.69 323 ILE A C 1
ATOM 2578 O O . ILE A 1 323 ? 20.016 13.562 8.844 1 98.69 323 ILE A O 1
ATOM 2582 N N . LEU A 1 324 ? 20.344 11.406 8.57 1 98.75 324 LEU A N 1
ATOM 2583 C CA . LEU A 1 324 ? 20.594 11.578 7.145 1 98.75 324 LEU A CA 1
ATOM 2584 C C . LEU A 1 324 ? 19.422 11.062 6.32 1 98.75 324 LEU A C 1
ATOM 2586 O O . LEU A 1 324 ? 18.812 10.039 6.656 1 98.75 324 LEU A O 1
ATOM 2590 N N . MET A 1 325 ? 19.078 11.797 5.258 1 98.75 325 MET A N 1
ATOM 2591 C CA . MET A 1 325 ? 17.875 11.555 4.461 1 98.75 325 MET A CA 1
ATOM 2592 C C . MET A 1 325 ? 18.234 11.18 3.029 1 98.75 325 MET A C 1
ATOM 2594 O O . MET A 1 325 ? 19.047 11.859 2.396 1 98.75 325 MET A O 1
ATOM 2598 N N . GLY A 1 326 ? 17.641 10.023 2.545 1 98.75 326 GLY A N 1
ATOM 2599 C CA . GLY A 1 326 ? 17.734 9.695 1.132 1 98.75 326 GLY A CA 1
ATOM 2600 C C . GLY A 1 326 ? 16.641 10.328 0.297 1 98.75 326 GLY A C 1
ATOM 2601 O O . GLY A 1 326 ? 15.578 10.672 0.819 1 98.75 326 GLY A O 1
ATOM 2602 N N . SER A 1 327 ? 16.859 10.391 -1.025 1 98.69 327 SER A N 1
ATOM 2603 C CA . SER A 1 327 ? 15.891 11.008 -1.922 1 98.69 327 SER A CA 1
ATOM 2604 C C . SER A 1 327 ? 14.594 10.203 -1.959 1 98.69 327 SER A C 1
ATOM 2606 O O . SER A 1 327 ? 13.555 10.711 -2.398 1 98.69 327 SER A O 1
ATOM 2608 N N . ASN A 1 328 ? 14.625 8.93 -1.573 1 98.12 328 ASN A N 1
ATOM 2609 C CA . ASN A 1 328 ? 13.445 8.07 -1.553 1 98.12 328 ASN A CA 1
ATOM 2610 C C . ASN A 1 328 ? 12.711 8.156 -0.219 1 98.12 328 ASN A C 1
ATOM 2612 O O . ASN A 1 328 ? 11.852 7.324 0.076 1 98.12 328 ASN A O 1
ATOM 2616 N N . LYS A 1 329 ? 13.102 9.109 0.677 1 98.56 329 LYS A N 1
ATOM 2617 C CA . LYS A 1 329 ? 12.445 9.391 1.953 1 98.56 329 LYS A CA 1
ATOM 2618 C C . LYS A 1 329 ? 12.727 8.281 2.967 1 98.56 329 LYS A C 1
ATOM 2620 O O . LYS A 1 329 ? 11.883 7.984 3.812 1 98.56 329 LYS A O 1
ATOM 2625 N N . THR A 1 330 ? 13.789 7.578 2.775 1 98.56 330 THR A N 1
ATOM 2626 C CA . THR A 1 330 ? 14.344 6.684 3.787 1 98.56 330 THR A CA 1
ATOM 2627 C C . THR A 1 330 ? 15.477 7.363 4.543 1 98.56 330 THR A C 1
ATOM 2629 O O . THR A 1 330 ? 16.312 8.047 3.945 1 98.56 330 THR A O 1
ATOM 2632 N N . LEU A 1 331 ? 15.531 7.137 5.871 1 98.69 331 LEU A N 1
ATOM 2633 C CA . LEU A 1 331 ? 16.5 7.887 6.656 1 98.69 331 LEU A CA 1
ATOM 2634 C C . LEU A 1 331 ? 17.281 6.965 7.594 1 98.69 331 LEU A C 1
ATOM 2636 O O . LEU A 1 331 ? 16.891 5.812 7.797 1 98.69 331 LEU A O 1
ATOM 2640 N N . LEU A 1 332 ? 18.359 7.402 8.055 1 98.75 332 LEU A N 1
ATOM 2641 C CA . LEU A 1 332 ? 19.172 6.781 9.102 1 98.75 332 LEU A CA 1
ATOM 2642 C C . LEU A 1 332 ? 19.391 7.75 10.258 1 98.75 332 LEU A C 1
ATOM 2644 O O . LEU A 1 332 ? 19.906 8.852 10.055 1 98.75 332 LEU A O 1
ATOM 2648 N N . ARG A 1 333 ? 18.906 7.48 11.469 1 98.38 333 ARG A N 1
ATOM 2649 C CA . ARG A 1 333 ? 19.312 8.148 12.703 1 98.38 333 ARG A CA 1
ATOM 2650 C C . ARG A 1 333 ? 20.641 7.617 13.203 1 98.38 333 ARG A C 1
ATOM 2652 O O . ARG A 1 333 ? 20.797 6.422 13.461 1 98.38 333 ARG A O 1
ATOM 2659 N N . PHE A 1 334 ? 21.594 8.453 13.297 1 98.5 334 PHE A N 1
ATOM 2660 C CA . PHE A 1 334 ? 22.922 7.996 13.672 1 98.5 334 PHE A CA 1
ATOM 2661 C C . PHE A 1 334 ? 23.578 8.984 14.625 1 98.5 334 PHE A C 1
ATOM 2663 O O . PHE A 1 334 ? 23.062 10.07 14.859 1 98.5 334 PHE A O 1
ATOM 2670 N N . ALA A 1 335 ? 24.688 8.547 15.227 1 97.75 335 ALA A N 1
ATOM 2671 C CA . ALA A 1 335 ? 25.391 9.359 16.203 1 97.75 335 ALA A CA 1
ATOM 2672 C C . ALA A 1 335 ? 26.906 9.164 16.094 1 97.75 335 ALA A C 1
ATOM 2674 O O . ALA A 1 335 ? 27.359 8.125 15.602 1 97.75 335 ALA A O 1
ATOM 2675 N N . LYS A 1 336 ? 27.594 10.195 16.5 1 96.69 336 LYS A N 1
ATOM 2676 C CA . LYS A 1 336 ? 29.047 10.07 16.672 1 96.69 336 LYS A CA 1
ATOM 2677 C C . LYS A 1 336 ? 29.391 9.352 17.984 1 96.69 336 LYS A C 1
ATOM 2679 O O . LYS A 1 336 ? 28.766 9.602 19.016 1 96.69 336 LYS A O 1
ATOM 2684 N N . ASN A 1 337 ? 30.266 8.383 17.859 1 96.75 337 ASN A N 1
ATOM 2685 C CA . ASN A 1 337 ? 30.812 7.684 19.016 1 96.75 337 ASN A CA 1
ATOM 2686 C C . ASN A 1 337 ? 32.219 7.141 18.734 1 96.75 337 ASN A C 1
ATOM 2688 O O . ASN A 1 337 ? 32.375 6.094 18.094 1 96.75 337 ASN A O 1
ATOM 2692 N N . PRO A 1 338 ? 33.219 7.801 19.219 1 95.88 338 PRO A N 1
ATOM 2693 C CA . PRO A 1 338 ? 34.594 7.367 18.938 1 95.88 338 PRO A CA 1
ATOM 2694 C C . PRO A 1 338 ? 34.875 5.945 19.422 1 95.88 338 PRO A C 1
ATOM 2696 O O . PRO A 1 338 ? 35.875 5.34 19.031 1 95.88 338 PRO A O 1
ATOM 2699 N N . ASN A 1 339 ? 34.031 5.441 20.281 1 96.69 339 ASN A N 1
ATOM 2700 C CA . ASN A 1 339 ? 34.188 4.086 20.797 1 96.69 339 ASN A CA 1
ATOM 2701 C C . ASN A 1 339 ? 33.062 3.174 20.328 1 96.69 339 ASN A C 1
ATOM 2703 O O . ASN A 1 339 ? 32.625 2.293 21.062 1 96.69 339 ASN A O 1
ATOM 2707 N N . ALA A 1 340 ? 32.594 3.477 19.172 1 96.75 340 ALA A N 1
ATOM 2708 C CA . ALA A 1 340 ? 31.484 2.684 18.641 1 96.75 340 ALA A CA 1
ATOM 2709 C C . ALA A 1 340 ? 31.891 1.224 18.453 1 96.75 340 ALA A C 1
ATOM 2711 O O . ALA A 1 340 ? 33.031 0.93 18.125 1 96.75 340 ALA A O 1
ATOM 2712 N N . ASP A 1 341 ? 31 0.285 18.75 1 96.56 341 ASP A N 1
ATOM 2713 C CA . ASP A 1 341 ? 31.219 -1.129 18.453 1 96.56 341 ASP A CA 1
ATOM 2714 C C . ASP A 1 341 ? 31.25 -1.373 16.953 1 96.56 341 ASP A C 1
ATOM 2716 O O . ASP A 1 341 ? 30.219 -1.505 16.312 1 96.56 341 ASP A O 1
ATOM 2720 N N . GLU A 1 342 ? 32.375 -1.508 16.438 1 95.56 342 GLU A N 1
ATOM 2721 C CA . GLU A 1 342 ? 32.594 -1.607 15 1 95.56 342 GLU A CA 1
ATOM 2722 C C . GLU A 1 342 ? 31.844 -2.789 14.406 1 95.56 342 GLU A C 1
ATOM 2724 O O . GLU A 1 342 ? 31.312 -2.697 13.305 1 95.56 342 GLU A O 1
ATOM 2729 N N . THR A 1 343 ? 31.828 -3.891 15.07 1 94.69 343 THR A N 1
ATOM 2730 C CA . THR A 1 343 ? 31.172 -5.094 14.578 1 94.69 343 THR A CA 1
ATOM 2731 C C . THR A 1 343 ? 29.672 -4.871 14.438 1 94.69 343 THR A C 1
ATOM 2733 O O . THR A 1 343 ? 29.078 -5.27 13.438 1 94.69 343 THR A O 1
ATOM 2736 N N . LEU A 1 344 ? 29.109 -4.223 15.406 1 94.12 344 LEU A N 1
ATOM 2737 C CA . LEU A 1 344 ? 27.672 -3.945 15.383 1 94.12 344 LEU A CA 1
ATOM 2738 C C . LEU A 1 344 ? 27.344 -2.957 14.266 1 94.12 344 LEU A C 1
ATOM 2740 O O . LEU A 1 344 ? 26.344 -3.139 13.555 1 94.12 344 LEU A O 1
ATOM 2744 N N . GLN A 1 345 ? 28.219 -1.973 14.094 1 97.19 345 GLN A N 1
ATOM 2745 C CA . GLN A 1 345 ? 27.906 -0.869 13.188 1 97.19 345 GLN A CA 1
ATOM 2746 C C . GLN A 1 345 ? 28.328 -1.205 11.758 1 97.19 345 GLN A C 1
ATOM 2748 O O . GLN A 1 345 ? 27.969 -0.481 10.82 1 97.19 345 GLN A O 1
ATOM 2753 N N . TYR A 1 346 ? 28.969 -2.344 11.562 1 95.81 346 TYR A N 1
ATOM 2754 C CA . TYR A 1 346 ? 29.375 -2.824 10.242 1 95.81 346 TYR A CA 1
ATOM 2755 C C . TYR A 1 346 ? 28.188 -2.887 9.297 1 95.81 346 TYR A C 1
ATOM 2757 O O . TYR A 1 346 ? 28.328 -2.693 8.086 1 95.81 346 TYR A O 1
ATOM 2765 N N . ALA A 1 347 ? 27.062 -3.098 9.836 1 94.31 347 ALA A N 1
ATOM 2766 C CA . ALA A 1 347 ? 25.828 -3.248 9.055 1 94.31 347 ALA A CA 1
ATOM 2767 C C . ALA A 1 347 ? 25.5 -1.958 8.312 1 94.31 347 ALA A C 1
ATOM 2769 O O . ALA A 1 347 ? 25.203 -1.982 7.113 1 94.31 347 AL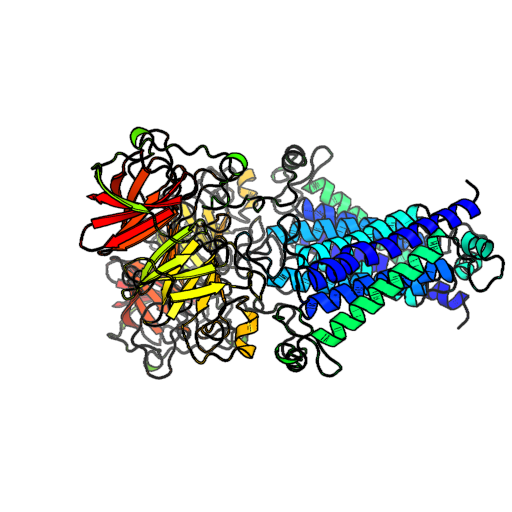A A O 1
ATOM 2770 N N . ASP A 1 348 ? 25.625 -0.85 8.898 1 96.69 348 ASP A N 1
ATOM 2771 C CA . ASP A 1 348 ? 25.141 0.422 8.359 1 96.69 348 ASP A CA 1
ATOM 2772 C C . ASP A 1 348 ? 26.25 1.131 7.578 1 96.69 348 ASP A C 1
ATOM 2774 O O . ASP A 1 348 ? 25.969 1.924 6.676 1 96.69 348 ASP A O 1
ATOM 2778 N N . PHE A 1 349 ? 27.562 0.775 7.91 1 98.06 349 PHE A N 1
ATOM 2779 C CA . PHE A 1 349 ? 28.609 1.657 7.406 1 98.06 349 PHE A CA 1
ATOM 2780 C C . PHE A 1 349 ? 29.672 0.861 6.68 1 98.06 349 PHE A C 1
ATOM 2782 O O . PHE A 1 349 ? 30.234 -0.087 7.234 1 98.06 349 PHE A O 1
ATOM 2789 N N . VAL A 1 350 ? 29.969 1.289 5.465 1 96.88 350 VAL A N 1
ATOM 2790 C CA . VAL A 1 350 ? 31.109 0.793 4.723 1 96.88 350 VAL A CA 1
ATOM 2791 C C . VAL A 1 350 ? 32.406 1.417 5.277 1 96.88 350 VAL A C 1
ATOM 2793 O O . VAL A 1 350 ? 33.438 0.763 5.332 1 96.88 350 VAL A O 1
ATOM 2796 N N . LYS A 1 351 ? 32.25 2.672 5.652 1 97.62 351 LYS A N 1
ATOM 2797 C CA . LYS A 1 351 ? 33.312 3.422 6.32 1 97.62 351 LYS A CA 1
ATOM 2798 C C . LYS A 1 351 ? 32.781 4.164 7.543 1 97.62 351 LYS A C 1
ATOM 2800 O O . LYS A 1 351 ? 31.703 4.766 7.484 1 97.62 351 LYS A O 1
ATOM 2805 N N . GLY A 1 352 ? 33.5 4.094 8.688 1 97.94 352 GLY A N 1
ATOM 2806 C CA . GLY A 1 352 ? 33.125 4.875 9.859 1 97.94 352 GLY A CA 1
ATOM 2807 C C . GLY A 1 352 ? 32.438 4.047 10.938 1 97.94 352 GLY A C 1
ATOM 2808 O O . GLY A 1 352 ? 31.953 4.594 11.93 1 97.94 352 GLY A O 1
ATOM 2809 N N . ALA A 1 353 ? 32.5 2.723 10.812 1 97.19 353 ALA A N 1
ATOM 2810 C CA . ALA A 1 353 ? 31.828 1.839 11.758 1 97.19 353 ALA A CA 1
ATOM 2811 C C . ALA A 1 353 ? 32.469 1.913 13.141 1 97.19 353 ALA A C 1
ATOM 2813 O O . ALA A 1 353 ? 31.859 1.531 14.141 1 97.19 353 ALA A O 1
ATOM 2814 N N . ASP A 1 354 ? 33.688 2.379 13.148 1 96.94 354 ASP A N 1
ATOM 2815 C CA . ASP A 1 354 ? 34.406 2.463 14.406 1 96.94 354 ASP A CA 1
ATOM 2816 C C . ASP A 1 354 ? 34.188 3.809 15.094 1 96.94 354 ASP A C 1
ATOM 2818 O O . ASP A 1 354 ? 34.562 3.998 16.25 1 96.94 354 ASP A O 1
ATOM 2822 N N . LYS A 1 355 ? 33.469 4.742 14.414 1 97.62 355 LYS A N 1
ATOM 2823 C CA . LYS A 1 355 ? 33.344 6.09 14.961 1 97.62 355 LYS A CA 1
ATOM 2824 C C . LYS A 1 355 ? 31.906 6.543 14.977 1 97.62 355 LYS A C 1
ATOM 2826 O O . LYS A 1 355 ? 31.578 7.562 15.586 1 97.62 355 LYS A O 1
ATOM 2831 N N . PHE A 1 356 ? 31.078 5.848 14.289 1 98.06 356 PHE A N 1
ATOM 2832 C CA . PHE A 1 356 ? 29.672 6.227 14.195 1 98.06 356 PHE A CA 1
ATOM 2833 C C . PHE A 1 356 ? 28.781 5.055 14.562 1 98.06 356 PHE A C 1
ATOM 2835 O O . PHE A 1 356 ? 29.156 3.895 14.398 1 98.06 356 PHE A O 1
ATOM 2842 N N . GLU A 1 357 ? 27.609 5.367 15.062 1 98.12 357 GLU A N 1
ATOM 2843 C CA . GLU A 1 357 ? 26.609 4.375 15.414 1 98.12 357 GLU A CA 1
ATOM 2844 C C . GLU A 1 357 ? 25.344 4.562 14.586 1 98.12 357 GLU A C 1
ATOM 2846 O O . GLU A 1 357 ? 24.766 5.652 14.562 1 98.12 357 GLU A O 1
ATOM 2851 N N . GLY A 1 358 ? 25.016 3.584 13.883 1 97.5 358 GLY A N 1
ATOM 2852 C CA . GLY A 1 358 ? 23.734 3.543 13.172 1 97.5 358 GLY A CA 1
ATOM 2853 C C . GLY A 1 358 ? 22.734 2.588 13.797 1 97.5 358 GLY A C 1
ATOM 2854 O O . GLY A 1 358 ? 21.562 2.57 13.406 1 97.5 358 GLY A O 1
ATOM 2855 N N . GLN A 1 359 ? 23.219 1.799 14.719 1 94.81 359 GLN A N 1
ATOM 2856 C CA . GLN A 1 359 ? 22.406 0.878 15.5 1 94.81 359 GLN A CA 1
ATOM 2857 C C . GLN A 1 359 ? 22.484 1.207 16.984 1 94.81 359 GLN A C 1
ATOM 2859 O O . GLN A 1 359 ? 23.547 1.574 17.5 1 94.81 359 GLN A O 1
ATOM 2864 N N . GLY A 1 360 ? 21.359 1.037 17.656 1 88.94 360 GLY A N 1
ATOM 2865 C CA . GLY A 1 360 ? 21.281 1.369 19.078 1 88.94 360 GLY A CA 1
ATOM 2866 C C . GLY A 1 360 ? 19.953 2.002 19.453 1 88.94 360 GLY A C 1
ATOM 2867 O O . GLY A 1 360 ? 19.078 2.172 18.609 1 88.94 360 GLY A O 1
ATOM 2868 N N . LYS A 1 361 ? 19.844 2.258 20.672 1 86.75 361 LYS A N 1
ATOM 2869 C CA . LYS A 1 361 ? 18.594 2.818 21.156 1 86.75 361 LYS A CA 1
ATOM 2870 C C . LYS A 1 361 ? 18.281 4.148 20.484 1 86.75 361 LYS A C 1
ATOM 2872 O O . LYS A 1 361 ? 19.094 5.078 20.516 1 86.75 361 LYS A O 1
ATOM 2877 N N . GLY A 1 362 ? 17.203 4.191 19.844 1 90.81 362 GLY A N 1
ATOM 2878 C CA . GLY A 1 362 ? 16.734 5.418 19.234 1 90.81 362 GLY A CA 1
ATOM 2879 C C . GLY A 1 362 ? 17.359 5.688 17.875 1 90.81 362 GLY A C 1
ATOM 2880 O O . GLY A 1 362 ? 17.156 6.754 17.297 1 90.81 362 GLY A O 1
ATOM 2881 N N . LEU A 1 363 ? 18.234 4.824 17.422 1 96.81 363 LEU A N 1
ATOM 2882 C CA . LEU A 1 363 ? 18.906 4.98 16.141 1 96.81 363 LEU A CA 1
ATOM 2883 C C . LEU A 1 363 ? 18.375 3.98 15.125 1 96.81 363 LEU A C 1
ATOM 2885 O O . LEU A 1 363 ? 17.359 3.332 15.359 1 96.81 363 LEU A O 1
ATOM 2889 N N . GLY A 1 364 ? 18.891 4.016 13.961 1 97.19 364 GLY A N 1
ATOM 2890 C CA . GLY A 1 364 ? 18.5 3.027 12.969 1 97.19 364 GLY A CA 1
ATOM 2891 C C . GLY A 1 364 ? 17.812 3.637 11.758 1 97.19 364 GLY A C 1
ATOM 2892 O O . GLY A 1 364 ? 17.625 4.852 11.695 1 97.19 364 GLY A O 1
ATOM 2893 N N . ARG A 1 365 ? 17.5 2.795 10.898 1 97.38 365 ARG A N 1
ATOM 2894 C CA . ARG A 1 365 ? 16.875 3.189 9.641 1 97.38 365 ARG A CA 1
ATOM 2895 C C . ARG A 1 365 ? 15.352 3.137 9.75 1 97.38 365 ARG A C 1
ATOM 2897 O O . ARG A 1 365 ? 14.805 2.316 10.492 1 97.38 365 ARG A O 1
ATOM 2904 N N . THR A 1 366 ? 14.734 4.027 9.094 1 96.69 366 THR A N 1
ATOM 2905 C CA . THR A 1 366 ? 13.281 3.998 8.984 1 96.69 366 THR A CA 1
ATOM 2906 C C . THR A 1 366 ? 12.828 4.617 7.668 1 96.69 366 THR A C 1
ATOM 2908 O O . THR A 1 366 ? 13.617 5.27 6.977 1 96.69 366 THR A O 1
ATOM 2911 N N . ARG A 1 367 ? 11.648 4.316 7.223 1 97.38 367 ARG A N 1
ATOM 2912 C CA . ARG A 1 367 ? 11.039 4.809 5.996 1 97.38 367 ARG A CA 1
ATOM 2913 C C . ARG A 1 367 ? 9.844 5.703 6.305 1 97.38 367 ARG A C 1
ATOM 2915 O O . ARG A 1 367 ? 8.969 5.332 7.09 1 97.38 367 ARG A O 1
ATOM 2922 N N . ILE A 1 368 ? 9.805 6.82 5.613 1 97.69 368 ILE A N 1
ATOM 2923 C CA . ILE A 1 368 ? 8.688 7.742 5.781 1 97.69 368 ILE A CA 1
ATOM 2924 C C . ILE A 1 368 ? 7.582 7.406 4.781 1 97.69 368 ILE A C 1
ATOM 2926 O O . ILE A 1 368 ? 7.848 7.23 3.592 1 97.69 368 ILE A O 1
ATOM 2930 N N . ASP A 1 369 ? 6.363 7.309 5.258 1 96.94 369 ASP A N 1
ATOM 2931 C CA . ASP A 1 369 ? 5.207 7.117 4.387 1 96.94 369 ASP A CA 1
ATOM 2932 C C . ASP A 1 369 ? 4.449 8.43 4.18 1 96.94 369 ASP A C 1
ATOM 2934 O O . ASP A 1 369 ? 4.188 9.156 5.137 1 96.94 369 ASP A O 1
ATOM 2938 N N . THR A 1 370 ? 4.148 8.711 2.975 1 97.81 370 THR A N 1
ATOM 2939 C CA . THR A 1 370 ? 3.398 9.922 2.652 1 97.81 370 THR A CA 1
ATOM 2940 C C . THR A 1 370 ? 2.148 9.578 1.843 1 97.81 370 THR A C 1
ATOM 2942 O O . THR A 1 370 ? 1.924 8.422 1.495 1 97.81 370 THR A O 1
ATOM 2945 N N . VAL A 1 371 ? 1.248 10.547 1.625 1 97.62 371 VAL A N 1
ATOM 2946 C CA . VAL A 1 371 ? 0.025 10.352 0.854 1 97.62 371 VAL A CA 1
ATOM 2947 C C . VAL A 1 371 ? 0.078 11.195 -0.42 1 97.62 371 VAL A C 1
ATOM 2949 O O . VAL A 1 371 ? 0.054 10.656 -1.529 1 97.62 371 VAL A O 1
ATOM 2952 N N . ARG A 1 372 ? 0.336 12.5 -0.26 1 97.5 372 ARG A N 1
ATOM 2953 C CA . ARG A 1 372 ? 0.369 13.398 -1.411 1 97.5 372 ARG A CA 1
ATOM 2954 C C . ARG A 1 372 ? 1.684 13.266 -2.172 1 97.5 372 ARG A C 1
ATOM 2956 O O . ARG A 1 372 ? 1.703 13.32 -3.404 1 97.5 372 ARG A O 1
ATOM 2963 N N . ALA A 1 373 ? 2.771 13.031 -1.437 1 98 373 ALA A N 1
ATOM 2964 C CA . ALA A 1 373 ? 4.109 13.016 -2.027 1 98 373 ALA A CA 1
ATOM 2965 C C . ALA A 1 373 ? 4.543 11.594 -2.367 1 98 373 ALA A C 1
ATOM 2967 O O . ALA A 1 373 ? 5.719 11.344 -2.643 1 98 373 ALA A O 1
ATOM 2968 N N . LYS A 1 374 ? 3.691 10.695 -2.387 1 96.5 374 LYS A N 1
ATOM 2969 C CA . LYS A 1 374 ? 3.973 9.266 -2.428 1 96.5 374 LYS A CA 1
ATOM 2970 C C . LYS A 1 374 ? 4.832 8.906 -3.639 1 96.5 374 LYS A C 1
ATOM 2972 O O . LYS A 1 374 ? 5.715 8.047 -3.549 1 96.5 374 LYS A O 1
ATOM 2977 N N . PHE A 1 375 ? 4.656 9.547 -4.766 1 96.38 375 PHE A N 1
ATOM 2978 C CA . PHE A 1 375 ? 5.312 9.141 -6 1 96.38 375 PHE A CA 1
ATOM 2979 C C . PHE A 1 375 ? 6.324 10.188 -6.445 1 96.38 375 PHE A C 1
ATOM 2981 O O . PHE A 1 375 ? 6.625 10.305 -7.637 1 96.38 375 PHE A O 1
ATOM 2988 N N . ASN A 1 376 ? 6.801 10.977 -5.523 1 97.94 376 ASN A N 1
ATOM 2989 C CA . ASN A 1 376 ? 7.832 11.969 -5.809 1 97.94 376 ASN A CA 1
ATOM 2990 C C . ASN A 1 376 ? 9.086 11.727 -4.973 1 97.94 376 ASN A C 1
ATOM 2992 O O . ASN A 1 376 ? 9 11.25 -3.84 1 97.94 376 ASN A O 1
ATOM 2996 N N . HIS A 1 377 ? 10.156 12.039 -5.504 1 98.31 377 HIS A N 1
ATOM 2997 C CA . HIS A 1 377 ? 11.398 12.133 -4.738 1 98.31 377 HIS A CA 1
ATOM 2998 C C . HIS A 1 377 ? 11.492 13.469 -4.004 1 98.31 377 HIS A C 1
ATOM 3000 O O . HIS A 1 377 ? 10.75 14.406 -4.309 1 98.31 377 HIS A O 1
ATOM 3006 N N . ILE A 1 378 ? 12.32 13.508 -3.059 1 98.75 378 ILE A N 1
ATOM 3007 C CA . ILE A 1 378 ? 12.68 14.742 -2.371 1 98.75 378 ILE A CA 1
ATOM 3008 C C . ILE A 1 378 ? 14.188 14.945 -2.432 1 98.75 378 ILE A C 1
ATOM 3010 O O . ILE A 1 378 ? 14.953 13.977 -2.432 1 98.75 378 ILE A O 1
ATOM 3014 N N . VAL A 1 379 ? 14.602 16.219 -2.439 1 98.44 379 VAL A N 1
ATOM 3015 C CA . VAL A 1 379 ? 16.031 16.5 -2.441 1 98.44 379 VAL A CA 1
ATOM 3016 C C . VAL A 1 379 ? 16.359 17.578 -1.404 1 98.44 379 VAL A C 1
ATOM 3018 O O . VAL A 1 379 ? 17.312 18.344 -1.569 1 98.44 379 VAL A O 1
ATOM 3021 N N . SER A 1 380 ? 15.461 17.703 -0.436 1 98.62 380 SER A N 1
ATOM 3022 C CA . SER A 1 380 ? 15.656 18.703 0.611 1 98.62 380 SER A CA 1
ATOM 3023 C C . SER A 1 380 ? 15.023 18.25 1.925 1 98.62 380 SER A C 1
ATOM 3025 O O . SER A 1 380 ? 14.016 17.547 1.925 1 98.62 380 SER A O 1
ATOM 3027 N N . ILE A 1 381 ? 15.609 18.656 2.998 1 98.75 381 ILE A N 1
ATOM 3028 C CA . ILE A 1 381 ? 15.109 18.391 4.344 1 98.75 381 ILE A CA 1
ATOM 3029 C C . ILE A 1 381 ? 15.516 19.531 5.277 1 98.75 381 ILE A C 1
ATOM 3031 O O . ILE A 1 381 ? 16.609 20.078 5.152 1 98.75 381 ILE A O 1
ATOM 3035 N N . ALA A 1 382 ? 14.688 19.953 6.145 1 98.62 382 ALA A N 1
ATOM 3036 C CA . ALA A 1 382 ? 14.93 20.953 7.191 1 98.62 382 ALA A CA 1
ATOM 3037 C C . ALA A 1 382 ? 14.133 20.625 8.453 1 98.62 382 ALA A C 1
ATOM 3039 O O . ALA A 1 382 ? 13.148 19.891 8.398 1 98.62 382 ALA A O 1
ATOM 3040 N N . THR A 1 383 ? 14.578 21.078 9.609 1 98.31 383 THR A N 1
ATOM 3041 C CA . THR A 1 383 ? 13.867 20.75 10.844 1 98.31 383 THR A CA 1
ATOM 3042 C C . THR A 1 383 ? 13.695 22 11.711 1 98.31 383 THR A C 1
ATOM 3044 O O . THR A 1 383 ? 14.539 22.891 11.688 1 98.31 383 THR A O 1
ATOM 3047 N N . ASP A 1 384 ? 12.641 22.078 12.422 1 97.12 384 ASP A N 1
ATOM 3048 C CA . ASP A 1 384 ? 12.406 23.109 13.414 1 97.12 384 ASP A CA 1
ATOM 3049 C C . ASP A 1 384 ? 12.648 22.594 14.828 1 97.12 384 ASP A C 1
ATOM 3051 O O . ASP A 1 384 ? 12.344 23.281 15.812 1 97.12 384 ASP A O 1
ATOM 3055 N N . GLY A 1 385 ? 13.141 21.391 14.906 1 96.06 385 GLY A N 1
ATOM 3056 C CA . GLY A 1 385 ? 13.414 20.797 16.203 1 96.06 385 GLY A CA 1
ATOM 3057 C C . GLY A 1 385 ? 12.328 19.844 16.672 1 96.06 385 GLY A C 1
ATOM 3058 O O . GLY A 1 385 ? 12.586 18.953 17.484 1 96.06 385 GLY A O 1
ATOM 3059 N N . LYS A 1 386 ? 11.133 20 16.219 1 95.94 386 LYS A N 1
ATOM 3060 C CA . LYS A 1 386 ? 10.016 19.125 16.562 1 95.94 386 LYS A CA 1
ATOM 3061 C C . LYS A 1 386 ? 9.594 18.281 15.359 1 95.94 386 LYS A C 1
ATOM 3063 O O . LYS A 1 386 ? 9.258 17.109 15.516 1 95.94 386 LYS A O 1
ATOM 3068 N N . TYR A 1 387 ? 9.57 18.922 14.273 1 97.81 387 TYR A N 1
ATOM 3069 C CA . TYR A 1 387 ? 9.258 18.281 13 1 97.81 387 TYR A CA 1
ATOM 3070 C C . TYR A 1 387 ? 10.398 18.453 12.008 1 97.81 387 TYR A C 1
ATOM 3072 O O . TYR A 1 387 ? 11.266 19.297 12.188 1 97.81 387 TYR A O 1
ATOM 3080 N N . PHE A 1 388 ? 10.484 17.594 11.078 1 98.56 388 PHE A N 1
ATOM 3081 C CA . PHE A 1 388 ? 11.273 17.906 9.891 1 98.56 388 PHE A CA 1
ATOM 3082 C C . PHE A 1 388 ? 10.398 17.953 8.648 1 98.56 388 PHE A C 1
ATOM 3084 O O . PHE A 1 388 ? 9.305 17.375 8.633 1 98.56 388 PHE A O 1
ATOM 3091 N N . TYR A 1 389 ? 10.852 18.75 7.672 1 98.88 389 TYR A N 1
ATOM 3092 C CA . TYR A 1 389 ? 10.086 19.078 6.469 1 98.88 389 TYR A CA 1
ATOM 3093 C C . TYR A 1 389 ? 10.836 18.625 5.219 1 98.88 389 TYR A C 1
ATOM 3095 O O . TYR A 1 389 ? 12.07 18.719 5.16 1 98.88 389 TYR A O 1
ATOM 3103 N N . THR A 1 390 ? 10.125 18.141 4.266 1 98.81 390 THR A N 1
ATOM 3104 C CA . THR A 1 390 ? 10.656 17.812 2.943 1 98.81 390 THR A CA 1
ATOM 3105 C C . THR A 1 390 ? 9.797 18.453 1.85 1 98.81 390 THR A C 1
ATOM 3107 O O . THR A 1 390 ? 8.641 18.797 2.086 1 98.81 390 THR A O 1
ATOM 3110 N N . ALA A 1 391 ? 10.383 18.625 0.684 1 98.88 391 ALA A N 1
ATOM 3111 C CA . ALA A 1 391 ? 9.688 19.156 -0.484 1 98.88 391 ALA A CA 1
ATOM 3112 C C . ALA A 1 391 ? 9.836 18.219 -1.683 1 98.88 391 ALA A C 1
ATOM 3114 O O . ALA A 1 391 ? 10.938 17.75 -1.977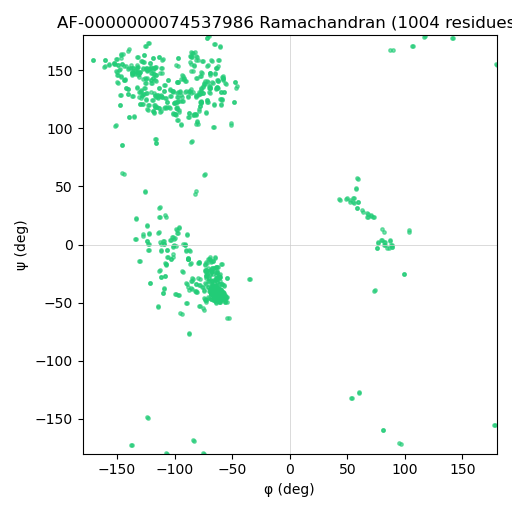 1 98.88 391 ALA A O 1
ATOM 3115 N N . THR A 1 392 ? 8.727 18 -2.352 1 98.62 392 THR A N 1
ATOM 3116 C CA . THR A 1 392 ? 8.789 17.172 -3.555 1 98.62 392 THR A CA 1
ATOM 3117 C C . THR A 1 392 ? 9.492 17.922 -4.684 1 98.62 392 THR A C 1
ATOM 3119 O O . THR A 1 392 ? 9.508 19.156 -4.707 1 98.62 392 THR A O 1
ATOM 3122 N N . VAL A 1 393 ? 10.062 17.188 -5.562 1 98.12 393 VAL A N 1
ATOM 3123 C CA . VAL A 1 393 ? 10.57 17.75 -6.809 1 98.12 393 VAL A CA 1
ATOM 3124 C C . VAL A 1 393 ? 9.805 17.156 -7.992 1 98.12 393 VAL A C 1
ATOM 3126 O O . VAL A 1 393 ? 9.336 16.016 -7.934 1 98.12 393 VAL A O 1
ATOM 3129 N N . PRO A 1 394 ? 9.617 18 -9.008 1 96.62 394 PRO A N 1
ATOM 3130 C CA . PRO A 1 394 ? 8.938 17.469 -10.195 1 96.62 394 PRO A CA 1
ATOM 3131 C C . PRO A 1 394 ? 9.711 16.344 -10.867 1 96.62 394 PRO A C 1
ATOM 3133 O O . PRO A 1 394 ? 10.93 16.219 -10.672 1 96.62 394 PRO A O 1
ATOM 3136 N N . ASN A 1 395 ? 9 15.469 -11.555 1 95.88 395 ASN A N 1
ATOM 3137 C CA . ASN A 1 395 ? 9.625 14.336 -12.234 1 95.88 395 ASN A CA 1
ATOM 3138 C C . ASN A 1 395 ? 9.031 14.117 -13.625 1 95.88 395 ASN A C 1
ATOM 3140 O O . ASN A 1 395 ? 8.305 14.969 -14.133 1 95.88 395 ASN A O 1
ATOM 3144 N N . ASN A 1 396 ? 9.414 13.016 -14.297 1 95.25 396 ASN A N 1
ATOM 3145 C CA . ASN A 1 396 ? 9.047 12.75 -15.68 1 95.25 396 ASN A CA 1
ATOM 3146 C C . ASN A 1 396 ? 7.566 12.422 -15.812 1 95.25 396 ASN A C 1
ATOM 3148 O O . ASN A 1 396 ? 7.012 12.461 -16.906 1 95.25 396 ASN A O 1
ATOM 3152 N N . LYS A 1 397 ? 6.871 12.172 -14.711 1 94 397 LYS A N 1
ATOM 3153 C CA . LYS A 1 397 ? 5.461 11.789 -14.766 1 94 397 LYS A CA 1
ATOM 3154 C C . LYS A 1 397 ? 4.57 12.922 -14.258 1 94 397 LYS A C 1
ATOM 3156 O O . LYS A 1 397 ? 3.402 13.016 -14.641 1 94 397 LYS A O 1
ATOM 3161 N N . ASP A 1 398 ? 5.125 13.711 -13.406 1 94.75 398 ASP A N 1
ATOM 3162 C CA . ASP A 1 398 ? 4.367 14.797 -12.797 1 94.75 398 ASP A CA 1
ATOM 3163 C C . ASP A 1 398 ? 5.219 16.062 -12.68 1 94.75 398 ASP A C 1
ATOM 3165 O O . ASP A 1 398 ? 6.012 16.188 -11.742 1 94.75 398 ASP A O 1
ATOM 3169 N N . LYS A 1 399 ? 4.941 17.031 -13.406 1 94.5 399 LYS A N 1
ATOM 3170 C CA . LYS A 1 399 ? 5.754 18.25 -13.469 1 94.5 399 LYS A CA 1
ATOM 3171 C C . LYS A 1 399 ? 5.117 19.375 -12.656 1 94.5 399 LYS A C 1
ATOM 3173 O O . LYS A 1 399 ? 5.707 20.438 -12.5 1 94.5 399 LYS A O 1
ATOM 3178 N N . ASN A 1 400 ? 3.986 19.141 -12.07 1 93.56 400 ASN A N 1
ATOM 3179 C CA . ASN A 1 400 ? 3.242 20.25 -11.484 1 93.56 400 ASN A CA 1
ATOM 3180 C C . ASN A 1 400 ? 3.178 20.141 -9.961 1 93.56 400 ASN A C 1
ATOM 3182 O O . ASN A 1 400 ? 2.984 21.141 -9.273 1 93.56 400 ASN A O 1
ATOM 3186 N N . LYS A 1 401 ? 3.33 19.031 -9.438 1 93.69 401 LYS A N 1
ATOM 3187 C CA . LYS A 1 401 ? 3.084 18.797 -8.023 1 93.69 401 LYS A CA 1
ATOM 3188 C C . LYS A 1 401 ? 4.203 19.359 -7.16 1 93.69 401 LYS A C 1
ATOM 3190 O O . LYS A 1 401 ? 5.383 19.188 -7.473 1 93.69 401 LYS A O 1
ATOM 3195 N N . PHE A 1 402 ? 3.852 20.094 -6.176 1 98.25 402 PHE A N 1
ATOM 3196 C CA . PHE A 1 402 ? 4.742 20.609 -5.145 1 98.25 402 PHE A CA 1
ATOM 3197 C C . PHE A 1 402 ? 4.129 20.438 -3.762 1 98.25 402 PHE A C 1
ATOM 3199 O O . PHE A 1 402 ? 3.15 21.109 -3.418 1 98.25 402 PHE A O 1
ATOM 3206 N N . VAL A 1 403 ? 4.707 19.547 -3.004 1 98.69 403 VAL A N 1
ATOM 3207 C CA . VAL A 1 403 ? 4.133 19.203 -1.709 1 98.69 403 VAL A CA 1
ATOM 3208 C C . VAL A 1 403 ? 5.191 19.344 -0.618 1 98.69 403 VAL A C 1
ATOM 3210 O O . VAL A 1 403 ? 6.324 18.891 -0.781 1 98.69 403 VAL A O 1
ATOM 3213 N N . ILE A 1 404 ? 4.867 20.031 0.415 1 98.88 404 ILE A N 1
ATOM 3214 C CA . ILE A 1 404 ? 5.652 20.031 1.643 1 98.88 404 ILE A CA 1
ATOM 3215 C C . ILE A 1 404 ? 5.117 18.984 2.609 1 98.88 404 ILE A C 1
ATOM 3217 O O . ILE A 1 404 ? 3.924 18.969 2.916 1 98.88 404 ILE A O 1
ATOM 3221 N N . SER A 1 405 ? 5.953 18.125 2.992 1 98.81 405 SER A N 1
ATOM 3222 C CA . SER A 1 405 ? 5.594 17.125 3.994 1 98.81 405 SER A CA 1
ATOM 3223 C C . SER A 1 405 ? 6.184 17.469 5.355 1 98.81 405 SER A C 1
ATOM 3225 O O . SER A 1 405 ? 7.344 17.891 5.449 1 98.81 405 SER A O 1
ATOM 3227 N N . LYS A 1 406 ? 5.426 17.391 6.344 1 98.62 406 LYS A N 1
ATOM 3228 C CA . LYS A 1 406 ? 5.793 17.609 7.742 1 98.62 406 LYS A CA 1
ATOM 3229 C C . LYS A 1 406 ? 5.793 16.297 8.516 1 98.62 406 LYS A C 1
ATOM 3231 O O . LYS A 1 406 ? 4.754 15.648 8.648 1 98.62 406 LYS A O 1
ATOM 3236 N N . ILE A 1 407 ? 6.918 15.898 9.031 1 98.62 407 ILE A N 1
ATOM 3237 C CA . ILE A 1 407 ? 7.078 14.617 9.719 1 98.62 407 ILE A CA 1
ATOM 3238 C C . ILE A 1 407 ? 7.516 14.859 11.164 1 98.62 407 ILE A C 1
ATOM 3240 O O . ILE A 1 407 ? 8.398 15.688 11.422 1 98.62 407 ILE A O 1
ATOM 3244 N N . SER A 1 408 ? 6.953 14.094 12.094 1 97.69 408 SER A N 1
ATOM 3245 C CA . SER A 1 408 ? 7.32 14.242 13.492 1 97.69 408 SER A CA 1
ATOM 3246 C C . SER A 1 408 ? 8.672 13.594 13.789 1 97.69 408 SER A C 1
ATOM 3248 O O . SER A 1 408 ? 8.922 12.461 13.367 1 97.69 408 SER A O 1
ATOM 3250 N N . LEU A 1 409 ? 9.539 14.297 14.516 1 97.25 409 LEU A N 1
ATOM 3251 C CA . LEU A 1 409 ? 10.836 13.742 14.891 1 97.25 409 LEU A CA 1
ATOM 3252 C C . LEU A 1 409 ? 10.688 12.68 15.977 1 97.25 409 LEU A C 1
ATOM 3254 O O . LEU A 1 409 ? 11.578 11.852 16.172 1 97.25 409 LEU A O 1
ATOM 3258 N N . ASP A 1 410 ? 9.57 12.695 16.625 1 94.25 410 ASP A N 1
ATOM 3259 C CA . ASP A 1 410 ? 9.352 11.773 17.734 1 94.25 410 ASP A CA 1
ATOM 3260 C C . ASP A 1 410 ? 9.242 10.336 17.234 1 94.25 410 ASP A C 1
ATOM 3262 O O . ASP A 1 410 ? 9.82 9.422 17.844 1 94.25 410 ASP A O 1
ATOM 3266 N N . ASP A 1 411 ? 8.516 10.156 16.125 1 94.88 411 ASP A N 1
ATOM 3267 C CA . ASP A 1 411 ? 8.281 8.789 15.688 1 94.88 411 ASP A CA 1
ATOM 3268 C C . ASP A 1 411 ? 8.539 8.648 14.188 1 94.88 411 ASP A C 1
ATOM 3270 O O . ASP A 1 411 ? 8.32 7.578 13.609 1 94.88 411 ASP A O 1
ATOM 3274 N N . CYS A 1 412 ? 9.016 9.711 13.531 1 97.12 412 CYS A N 1
ATOM 3275 C CA . CYS A 1 412 ? 9.336 9.719 12.109 1 97.12 412 CYS A CA 1
ATOM 3276 C C . CYS A 1 412 ? 8.125 9.297 11.281 1 97.12 412 CYS A C 1
ATOM 3278 O O . CYS A 1 412 ? 8.258 8.508 10.344 1 97.12 412 CYS A O 1
ATOM 3280 N N . THR A 1 413 ? 6.914 9.758 11.664 1 97.88 413 THR A N 1
ATOM 3281 C CA . THR A 1 413 ? 5.672 9.484 10.953 1 97.88 413 THR A CA 1
ATOM 3282 C C . THR A 1 413 ? 5.039 10.773 10.445 1 97.88 413 THR A C 1
ATOM 3284 O O . THR A 1 413 ? 5.133 11.82 11.102 1 97.88 413 THR A O 1
ATOM 3287 N N . LEU A 1 414 ? 4.414 10.703 9.367 1 98.19 414 LEU A N 1
ATOM 3288 C CA . LEU A 1 414 ? 3.799 11.852 8.695 1 98.19 414 LEU A CA 1
ATOM 3289 C C . LEU A 1 414 ? 2.811 12.555 9.617 1 98.19 414 LEU A C 1
ATOM 3291 O O . LEU A 1 414 ? 1.978 11.898 10.258 1 98.19 414 LEU A O 1
ATOM 3295 N N . SER A 1 415 ? 2.922 13.852 9.711 1 97.88 415 SER A N 1
ATOM 3296 C CA . SER A 1 415 ? 2.014 14.672 10.508 1 97.88 415 SER A CA 1
ATOM 3297 C C . SER A 1 415 ? 1.156 15.562 9.617 1 97.88 415 SER A C 1
ATOM 3299 O O . SER A 1 415 ? 0.049 15.945 9.992 1 97.88 415 SER A O 1
ATOM 3301 N N . GLY A 1 416 ? 1.699 15.891 8.492 1 97.81 416 GLY A N 1
ATOM 3302 C CA . GLY A 1 416 ? 0.924 16.734 7.59 1 97.81 416 GLY A CA 1
ATOM 3303 C C . GLY A 1 416 ? 1.553 16.875 6.219 1 97.81 416 GLY A C 1
ATOM 3304 O O . GLY A 1 416 ? 2.76 16.672 6.059 1 97.81 416 GLY A O 1
ATOM 3305 N N . GLU A 1 417 ? 0.78 17.219 5.262 1 98.44 417 GLU A N 1
ATOM 3306 C CA . GLU A 1 417 ? 1.204 17.547 3.902 1 98.44 417 GLU A CA 1
ATOM 3307 C C . GLU A 1 417 ? 0.359 18.672 3.312 1 98.44 417 GLU A C 1
ATOM 3309 O O . GLU A 1 417 ? -0.853 18.719 3.535 1 98.44 417 GLU A O 1
ATOM 3314 N N . PHE A 1 418 ? 1.024 19.578 2.545 1 97.75 418 PHE A N 1
ATOM 3315 C CA . PHE A 1 418 ? 0.266 20.641 1.912 1 97.75 418 PHE A CA 1
ATOM 3316 C C . PHE A 1 418 ? 1.01 21.188 0.699 1 97.75 418 PHE A C 1
ATOM 3318 O O . PHE A 1 418 ? 2.223 21 0.573 1 97.75 418 PHE A O 1
ATOM 3325 N N . THR A 1 419 ? 0.291 21.734 -0.194 1 98.06 419 THR A N 1
ATOM 3326 C CA . THR A 1 419 ? 0.813 22.609 -1.229 1 98.06 419 THR A CA 1
ATOM 3327 C C . THR A 1 419 ? 0.607 24.078 -0.846 1 98.06 419 THR A C 1
ATOM 3329 O O . THR A 1 419 ? -0.528 24.516 -0.663 1 98.06 419 THR A O 1
ATOM 3332 N N . PRO A 1 420 ? 1.651 24.75 -0.708 1 98.06 420 PRO A N 1
ATOM 3333 C CA . PRO A 1 420 ? 1.486 26.125 -0.252 1 98.06 420 PRO A CA 1
ATOM 3334 C C . PRO A 1 420 ? 0.68 26.984 -1.229 1 98.06 420 PRO A C 1
ATOM 3336 O O . PRO A 1 420 ? 0.814 26.828 -2.445 1 98.06 420 PRO A O 1
ATOM 3339 N N . LYS A 1 421 ? -0.149 27.812 -0.643 1 96.94 421 LYS A N 1
ATOM 3340 C CA . LYS A 1 421 ? -0.793 28.828 -1.462 1 96.94 421 LYS A CA 1
ATOM 3341 C C . LYS A 1 421 ? 0.224 29.844 -1.974 1 96.94 421 LYS A C 1
ATOM 3343 O O . LYS A 1 421 ? 1.159 30.219 -1.258 1 96.94 421 LYS A O 1
ATOM 3348 N N . ALA A 1 422 ? 0.074 30.234 -3.189 1 97.12 422 ALA A N 1
ATOM 3349 C CA . ALA A 1 422 ? 1.034 31.156 -3.787 1 97.12 422 ALA A CA 1
ATOM 3350 C C . ALA A 1 422 ? 0.365 32.031 -4.836 1 97.12 422 ALA A C 1
ATOM 3352 O O . ALA A 1 422 ? -0.618 31.625 -5.461 1 97.12 422 ALA A O 1
ATOM 3353 N N . ASN A 1 423 ? 0.855 33.25 -4.906 1 96.62 423 ASN A N 1
ATOM 3354 C CA . ASN A 1 423 ? 0.463 34.125 -6 1 96.62 423 ASN A CA 1
ATOM 3355 C C . ASN A 1 423 ? 1.325 33.906 -7.238 1 96.62 423 ASN A C 1
ATOM 3357 O O . ASN A 1 423 ? 2.295 34.625 -7.465 1 96.62 423 ASN A O 1
ATOM 3361 N N . LEU A 1 424 ? 0.918 33 -8.039 1 97.5 424 LEU A N 1
ATOM 3362 C CA . LEU A 1 424 ? 1.715 32.562 -9.18 1 97.5 424 LEU A CA 1
ATOM 3363 C C . LEU A 1 424 ? 1.494 33.5 -10.383 1 97.5 424 LEU A C 1
ATOM 3365 O O . LEU A 1 424 ? 0.417 34.062 -10.531 1 97.5 424 LEU A O 1
ATOM 3369 N N . LYS A 1 425 ? 2.496 33.625 -11.18 1 97.06 425 LYS A N 1
ATOM 3370 C CA . LYS A 1 425 ? 2.346 34.25 -12.492 1 97.06 425 LYS A CA 1
ATOM 3371 C C . LYS A 1 425 ? 1.378 33.438 -13.367 1 97.06 425 LYS A C 1
ATOM 3373 O O . LYS A 1 425 ? 1.132 32.25 -13.117 1 97.06 425 LYS A O 1
ATOM 3378 N N . GLU A 1 426 ? 0.831 34.062 -14.352 1 95.81 426 GLU A N 1
ATOM 3379 C CA . GLU A 1 426 ? -0.162 33.438 -15.219 1 95.81 426 GLU A CA 1
ATOM 3380 C C . GLU A 1 426 ? 0.412 32.219 -15.906 1 95.81 426 GLU A C 1
ATOM 3382 O O . GLU A 1 426 ? 1.492 32.25 -16.5 1 95.81 426 GLU A O 1
ATOM 3387 N N . GLY A 1 427 ? -0.271 31.109 -15.734 1 94.81 427 GLY A N 1
ATOM 3388 C CA . GLY A 1 427 ? 0.071 29.875 -16.438 1 94.81 427 GLY A CA 1
ATOM 3389 C C . GLY A 1 427 ? 1.196 29.109 -15.766 1 94.81 427 GLY A C 1
ATOM 3390 O O . GLY A 1 427 ? 1.673 28.109 -16.297 1 94.81 427 GLY A O 1
ATOM 3391 N N . LYS A 1 428 ? 1.671 29.578 -14.68 1 96.31 428 LYS A N 1
ATOM 3392 C CA . LYS A 1 428 ? 2.797 28.922 -14.016 1 96.31 428 LYS A CA 1
ATOM 3393 C C . LYS A 1 428 ? 2.316 28 -12.906 1 96.31 428 LYS A C 1
ATOM 3395 O O . LYS A 1 428 ? 1.15 28.047 -12.508 1 96.31 428 LYS A O 1
ATOM 3400 N N . SER A 1 429 ? 3.16 27.094 -12.531 1 96 429 SER A N 1
ATOM 3401 C CA . SER A 1 429 ? 2.871 26.125 -11.469 1 96 429 SER A CA 1
ATOM 3402 C C . SER A 1 429 ? 4.023 26.047 -10.469 1 96 429 SER A C 1
ATOM 3404 O O . SER A 1 429 ? 5.172 26.344 -10.812 1 96 429 SER A O 1
ATOM 3406 N N . LEU A 1 430 ? 3.703 25.703 -9.281 1 97.62 430 LEU A N 1
ATOM 3407 C CA . LEU A 1 430 ? 4.738 25.531 -8.266 1 97.62 430 LEU A CA 1
ATOM 3408 C C . LEU A 1 430 ? 5.676 24.391 -8.633 1 97.62 430 LEU A C 1
ATOM 3410 O O . LEU A 1 430 ? 6.789 24.312 -8.109 1 97.62 430 LEU A O 1
ATOM 3414 N N . GLY A 1 431 ? 5.215 23.547 -9.492 1 96.19 431 GLY A N 1
ATOM 3415 C CA . GLY A 1 431 ? 6.031 22.422 -9.945 1 96.19 431 GLY A CA 1
ATOM 3416 C C . GLY A 1 431 ? 7.254 22.859 -10.727 1 96.19 431 GLY A C 1
ATOM 3417 O O . GLY A 1 431 ? 8.164 22.062 -10.961 1 96.19 431 GLY A O 1
ATOM 3418 N N . GLU A 1 432 ? 7.32 24.109 -11.094 1 96.75 432 GLU A N 1
ATOM 3419 C CA . GLU A 1 432 ? 8.469 24.625 -11.828 1 96.75 432 GLU A CA 1
ATOM 3420 C C . GLU A 1 432 ? 9.648 24.891 -10.891 1 96.75 432 GLU A C 1
ATOM 3422 O O . GLU A 1 432 ? 10.773 25.094 -11.352 1 96.75 432 GLU A O 1
ATOM 3427 N N . LEU A 1 433 ? 9.352 24.922 -9.648 1 98.06 433 LEU A N 1
ATOM 3428 C CA . LEU A 1 433 ? 10.438 24.984 -8.68 1 98.06 433 LEU A CA 1
ATOM 3429 C C . LEU A 1 433 ? 11.133 23.641 -8.539 1 98.06 433 LEU A C 1
ATOM 3431 O O . LEU A 1 433 ? 10.469 22.594 -8.555 1 98.06 433 LEU A O 1
ATOM 3435 N N . TYR A 1 434 ? 12.391 23.641 -8.492 1 98.31 434 TYR A N 1
ATOM 3436 C CA . TYR A 1 434 ? 13.18 22.453 -8.156 1 98.31 434 TYR A CA 1
ATOM 3437 C C . TYR A 1 434 ? 13.977 22.672 -6.879 1 98.31 434 TYR A C 1
ATOM 3439 O O . TYR A 1 434 ? 15.141 23.094 -6.926 1 98.31 434 TYR A O 1
ATOM 3447 N N . VAL A 1 435 ? 13.398 22.328 -5.77 1 98.75 435 VAL A N 1
ATOM 3448 C CA . VAL A 1 435 ? 13.922 22.672 -4.449 1 98.75 435 VAL A CA 1
ATOM 3449 C C . VAL A 1 435 ? 15.023 21.688 -4.062 1 98.75 435 VAL A C 1
ATOM 3451 O O . VAL A 1 435 ? 14.758 20.516 -3.775 1 98.75 435 VAL A O 1
ATOM 3454 N N . THR A 1 436 ? 16.203 22.172 -3.992 1 98.69 436 THR A N 1
ATOM 3455 C CA . THR A 1 436 ? 17.359 21.328 -3.734 1 98.69 436 THR A CA 1
ATOM 3456 C C . THR A 1 436 ? 17.797 21.438 -2.279 1 98.69 436 THR A C 1
ATOM 3458 O O . THR A 1 436 ? 18.656 20.688 -1.823 1 98.69 436 THR A O 1
ATOM 3461 N N . SER A 1 437 ? 17.266 22.344 -1.596 1 98.75 437 SER A N 1
ATOM 3462 C CA . SER A 1 437 ? 17.594 22.5 -0.185 1 98.75 437 SER A CA 1
ATOM 3463 C C . SER A 1 437 ? 16.531 23.312 0.543 1 98.75 437 SER A C 1
ATOM 3465 O O . SER A 1 437 ? 15.82 24.109 -0.071 1 98.75 437 SER A O 1
ATOM 3467 N N . MET A 1 438 ? 16.422 23.062 1.812 1 98.75 438 MET A N 1
ATOM 3468 C CA . MET A 1 438 ? 15.578 23.875 2.686 1 98.75 438 MET A CA 1
ATOM 3469 C C . MET A 1 438 ? 16.281 24.172 4.004 1 98.75 438 MET A C 1
ATOM 3471 O O . MET A 1 438 ? 17.125 23.391 4.457 1 98.75 438 MET A O 1
ATOM 3475 N N . SER A 1 439 ? 16 25.25 4.531 1 98.31 439 SER A N 1
ATOM 3476 C CA . SER A 1 439 ? 16.438 25.656 5.863 1 98.31 439 SER A CA 1
ATOM 3477 C C . SER A 1 439 ? 15.297 26.266 6.66 1 98.31 439 SER A C 1
ATOM 3479 O O . SER A 1 439 ? 14.344 26.797 6.086 1 98.31 439 SER A O 1
ATOM 3481 N N . PHE A 1 440 ? 15.336 26.109 7.938 1 97.75 440 PHE A N 1
ATOM 3482 C CA . PHE A 1 440 ? 14.305 26.656 8.812 1 97.75 440 PHE A CA 1
ATOM 3483 C C . PHE A 1 440 ? 14.867 27.75 9.711 1 97.75 440 PHE A C 1
ATOM 3485 O O . PHE A 1 440 ? 15.797 27.5 10.484 1 97.75 440 PHE A O 1
ATOM 3492 N N . GLU A 1 441 ? 14.398 28.922 9.578 1 96.06 441 GLU A N 1
ATOM 3493 C CA . GLU A 1 441 ? 14.82 30.078 10.367 1 96.06 441 GLU A CA 1
ATOM 3494 C C . GLU A 1 441 ? 13.641 30.969 10.727 1 96.06 441 GLU A C 1
ATOM 3496 O O . GLU A 1 441 ? 12.836 31.328 9.859 1 96.06 441 GLU A O 1
ATOM 3501 N N . GLY A 1 442 ? 13.516 31.312 11.992 1 95.44 442 GLY A N 1
ATOM 3502 C CA . GLY A 1 442 ? 12.492 32.25 12.43 1 95.44 442 GLY A CA 1
ATOM 3503 C C . GLY A 1 442 ? 11.086 31.75 12.195 1 95.44 442 GLY A C 1
ATOM 3504 O O . GLY A 1 442 ? 10.195 32.531 11.836 1 95.44 442 GLY A O 1
ATOM 3505 N N . GLY A 1 443 ? 10.883 30.562 12.219 1 96.94 443 GLY A N 1
ATOM 3506 C CA . GLY A 1 443 ? 9.547 30.016 12.062 1 96.94 443 GLY A CA 1
ATOM 3507 C C . GLY A 1 443 ? 9.164 29.797 10.609 1 96.94 443 GLY A C 1
ATOM 3508 O O . GLY A 1 443 ? 8.031 29.406 10.312 1 96.94 443 GLY A O 1
ATOM 3509 N N . LEU A 1 444 ? 10.102 30.062 9.727 1 98.44 444 LEU A N 1
ATOM 3510 C CA . LEU A 1 444 ? 9.812 29.984 8.297 1 98.44 444 LEU A CA 1
ATOM 3511 C C . LEU A 1 444 ? 10.727 28.984 7.613 1 98.44 444 LEU A C 1
ATOM 3513 O O . LEU A 1 444 ? 11.844 28.734 8.086 1 98.44 444 LEU A O 1
ATOM 3517 N N . LEU A 1 445 ? 10.227 28.391 6.559 1 98.69 445 LEU A N 1
ATOM 3518 C CA . LEU A 1 445 ? 11.016 27.516 5.699 1 98.69 445 LEU A CA 1
ATOM 3519 C C . LEU A 1 445 ? 11.562 28.281 4.5 1 98.69 445 LEU A C 1
ATOM 3521 O O . LEU A 1 445 ? 10.805 28.922 3.764 1 98.69 445 LEU A O 1
ATOM 3525 N N . TYR A 1 446 ? 12.82 28.281 4.316 1 98.81 446 TYR A N 1
ATOM 3526 C CA . TYR A 1 446 ? 13.469 28.812 3.131 1 98.81 446 TYR A CA 1
ATOM 3527 C C . TYR A 1 446 ? 13.828 27.719 2.148 1 98.81 446 TYR A C 1
ATOM 3529 O O . TYR A 1 446 ? 14.68 26.859 2.439 1 98.81 446 TYR A O 1
ATOM 3537 N N . ALA A 1 447 ? 13.164 27.703 1.026 1 98.88 447 ALA A N 1
ATOM 3538 C CA . ALA A 1 447 ? 13.352 26.672 0.016 1 98.88 447 ALA A CA 1
ATOM 3539 C C . ALA A 1 447 ? 14.172 27.188 -1.159 1 98.88 447 ALA A C 1
ATOM 3541 O O . ALA A 1 447 ? 13.766 28.125 -1.844 1 98.88 447 ALA A O 1
ATOM 3542 N N . LEU A 1 448 ? 15.297 26.594 -1.368 1 98.81 448 LEU A N 1
ATOM 3543 C CA . LEU A 1 448 ? 16.188 26.953 -2.459 1 98.81 448 LEU A CA 1
ATOM 3544 C C . LEU A 1 448 ? 15.836 26.188 -3.729 1 98.81 448 LEU A C 1
ATOM 3546 O O . LEU A 1 448 ? 15.992 24.969 -3.781 1 98.81 448 LEU A O 1
ATOM 3550 N N . SER A 1 449 ? 15.383 26.891 -4.723 1 98.75 449 SER A N 1
ATOM 3551 C CA . SER A 1 449 ? 15.117 26.25 -6.008 1 98.75 449 SER A CA 1
ATOM 3552 C C . SER A 1 449 ? 16.266 26.453 -6.98 1 98.75 449 S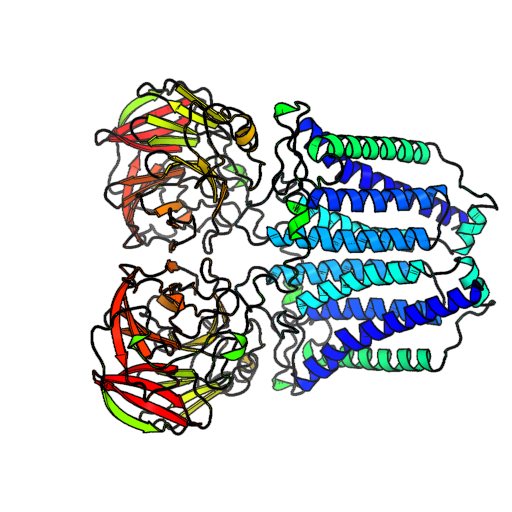ER A C 1
ATOM 3554 O O . SER A 1 449 ? 16.594 27.594 -7.336 1 98.75 449 SER A O 1
ATOM 3556 N N . LYS A 1 450 ? 16.875 25.391 -7.352 1 98.25 450 LYS A N 1
ATOM 3557 C CA . LYS A 1 450 ? 17.938 25.516 -8.344 1 98.25 450 LYS A CA 1
ATOM 3558 C C . LYS A 1 450 ? 17.375 26.016 -9.68 1 98.25 450 LYS A C 1
ATOM 3560 O O . LYS A 1 450 ? 18.078 26.719 -10.422 1 98.25 450 LYS A O 1
ATOM 3565 N N . ASN A 1 451 ? 16.125 25.531 -9.961 1 98 451 ASN A N 1
ATOM 3566 C CA . ASN A 1 451 ? 15.484 26.047 -11.156 1 98 451 ASN A CA 1
ATOM 3567 C C . ASN A 1 451 ? 15.031 27.5 -10.961 1 98 451 ASN A C 1
ATOM 3569 O O . ASN A 1 451 ? 14.422 27.828 -9.945 1 98 451 ASN A O 1
ATOM 3573 N N . HIS A 1 452 ? 15.477 28.359 -11.82 1 98.19 452 HIS A N 1
ATOM 3574 C CA . HIS A 1 452 ? 15.102 29.766 -11.914 1 98.19 452 HIS A CA 1
ATOM 3575 C C . HIS A 1 452 ? 15.789 30.594 -10.836 1 98.19 452 HIS A C 1
ATOM 3577 O O . HIS A 1 452 ? 15.469 31.781 -10.648 1 98.19 452 HIS A O 1
ATOM 3583 N N . ASN A 1 453 ? 16.609 30.078 -9.992 1 98.69 453 ASN A N 1
ATOM 3584 C CA . ASN A 1 453 ? 17.453 30.797 -9.047 1 98.69 453 ASN A CA 1
ATOM 3585 C C . ASN A 1 453 ? 16.641 31.656 -8.086 1 98.69 453 ASN A C 1
ATOM 3587 O O . ASN A 1 453 ? 16.922 32.844 -7.895 1 98.69 453 ASN A O 1
ATOM 3591 N N . VAL A 1 454 ? 15.75 31 -7.418 1 98.75 454 VAL A N 1
ATOM 3592 C CA . VAL A 1 454 ? 14.945 31.734 -6.441 1 98.75 454 VAL A CA 1
ATOM 3593 C C . VAL A 1 454 ? 14.938 30.984 -5.113 1 98.75 454 VAL A C 1
ATOM 3595 O O . VAL A 1 454 ? 15.125 29.766 -5.078 1 98.75 454 VAL A O 1
ATOM 3598 N N . ILE A 1 455 ? 14.867 31.656 -4.043 1 98.81 455 ILE A N 1
ATOM 3599 C CA . ILE A 1 455 ? 14.578 31.141 -2.709 1 98.81 455 ILE A CA 1
ATOM 3600 C C . ILE A 1 455 ? 13.172 31.547 -2.289 1 98.81 455 ILE A C 1
ATOM 3602 O O . ILE A 1 455 ? 12.859 32.75 -2.199 1 98.81 455 ILE A O 1
ATOM 3606 N N . VAL A 1 456 ? 12.352 30.594 -2.08 1 98.56 456 VAL A N 1
ATOM 3607 C CA . VAL A 1 456 ? 10.977 30.875 -1.683 1 98.56 456 VAL A CA 1
ATOM 3608 C C . VAL A 1 456 ? 10.812 30.641 -0.181 1 98.56 456 VAL A C 1
ATOM 3610 O O . VAL A 1 456 ? 11.336 29.672 0.366 1 98.56 456 VAL A O 1
ATOM 3613 N N . THR A 1 457 ? 10.195 31.594 0.474 1 98.69 457 THR A N 1
ATOM 3614 C CA . THR A 1 457 ? 9.93 31.5 1.905 1 98.69 457 THR A CA 1
ATOM 3615 C C . THR A 1 457 ? 8.508 31.016 2.162 1 98.69 457 THR A C 1
ATOM 3617 O O . THR A 1 457 ? 7.547 31.625 1.703 1 98.69 457 THR A O 1
ATOM 3620 N N . ILE A 1 458 ? 8.375 29.953 2.865 1 98.81 458 ILE A N 1
ATOM 3621 C CA . ILE A 1 458 ? 7.094 29.297 3.123 1 98.81 458 ILE A CA 1
ATOM 3622 C C . ILE A 1 458 ? 6.781 29.344 4.617 1 98.81 458 ILE A C 1
ATOM 3624 O O . ILE A 1 458 ? 7.629 29.016 5.445 1 98.81 458 ILE A O 1
ATOM 3628 N N . ASP A 1 459 ? 5.68 29.797 4.996 1 98.38 459 ASP A N 1
ATOM 3629 C CA . ASP A 1 459 ? 5.176 29.703 6.363 1 98.38 459 ASP A CA 1
ATOM 3630 C C . ASP A 1 459 ? 4.426 28.391 6.586 1 98.38 459 ASP A C 1
ATOM 3632 O O . ASP A 1 459 ? 3.32 28.203 6.078 1 98.38 459 ASP A O 1
ATOM 3636 N N . PRO A 1 460 ? 4.988 27.516 7.336 1 96.81 460 PRO A N 1
ATOM 3637 C CA . PRO A 1 460 ? 4.332 26.219 7.504 1 96.81 460 PRO A CA 1
ATOM 3638 C C . PRO A 1 460 ? 3.031 26.312 8.305 1 96.81 460 PRO A C 1
ATOM 3640 O O . PRO A 1 460 ? 2.186 25.422 8.219 1 96.81 460 PRO A O 1
ATOM 3643 N N . LYS A 1 461 ? 2.816 27.312 9.102 1 93.62 461 LYS A N 1
ATOM 3644 C CA . LYS A 1 461 ? 1.594 27.469 9.883 1 93.62 461 LYS A CA 1
ATOM 3645 C C . LYS A 1 461 ? 0.425 27.891 8.992 1 93.62 461 LYS A C 1
ATOM 3647 O O . LYS A 1 461 ? -0.639 27.266 9.023 1 93.62 461 LYS A O 1
ATOM 3652 N N . SER A 1 462 ? 0.657 28.906 8.148 1 95.19 462 SER A N 1
ATOM 3653 C CA . SER A 1 462 ? -0.405 29.375 7.254 1 95.19 462 SER A CA 1
ATOM 3654 C C . SER A 1 462 ? -0.405 28.594 5.945 1 95.19 462 SER A C 1
ATOM 3656 O O . SER A 1 462 ? -1.347 28.688 5.156 1 95.19 462 SER A O 1
ATOM 3658 N N . GLU A 1 463 ? 0.654 27.812 5.684 1 96.88 463 GLU A N 1
ATOM 3659 C CA . GLU A 1 463 ? 0.812 27.016 4.473 1 96.88 463 GLU A CA 1
ATOM 3660 C C . GLU A 1 463 ? 0.754 27.891 3.225 1 96.88 463 GLU A C 1
ATOM 3662 O O . GLU A 1 463 ? 0.036 27.578 2.271 1 96.88 463 GLU A O 1
ATOM 3667 N N . GLU A 1 464 ? 1.535 28.984 3.264 1 97.94 464 GLU A N 1
ATOM 3668 C CA . GLU A 1 464 ? 1.575 29.953 2.174 1 97.94 464 GLU A CA 1
ATOM 3669 C C . GLU A 1 464 ? 3.008 30.391 1.877 1 97.94 464 GLU A C 1
ATOM 3671 O O . GLU A 1 464 ? 3.863 30.375 2.764 1 97.94 464 GLU A O 1
ATOM 3676 N N . ILE A 1 465 ? 3.25 30.656 0.638 1 98.44 465 ILE A N 1
ATOM 3677 C CA . ILE A 1 465 ? 4.496 31.328 0.289 1 98.44 465 ILE A CA 1
ATOM 3678 C C . ILE A 1 465 ? 4.383 32.812 0.605 1 98.44 465 ILE A C 1
ATOM 3680 O O . ILE A 1 465 ? 3.51 33.5 0.071 1 98.44 465 ILE A O 1
ATOM 3684 N N . VAL A 1 466 ? 5.262 33.281 1.402 1 97.94 466 VAL A N 1
ATOM 3685 C CA . VAL A 1 466 ? 5.09 34.656 1.909 1 97.94 466 VAL A CA 1
ATOM 3686 C C . VAL A 1 466 ? 6.109 35.594 1.255 1 97.94 466 VAL A C 1
ATOM 3688 O O . VAL A 1 466 ? 5.965 36.812 1.303 1 97.94 466 VAL A O 1
ATOM 3691 N N . ALA A 1 467 ? 7.16 35 0.655 1 97.75 467 ALA A N 1
ATOM 3692 C CA . ALA A 1 467 ? 8.164 35.844 -0.017 1 97.75 467 ALA A CA 1
ATOM 3693 C C . ALA A 1 467 ? 8.969 35 -1.018 1 97.75 467 ALA A C 1
ATOM 3695 O O . ALA A 1 467 ? 8.953 33.781 -0.965 1 97.75 467 ALA A O 1
ATOM 3696 N N . ALA A 1 468 ? 9.57 35.625 -1.945 1 98.19 468 ALA A N 1
ATOM 3697 C CA . ALA A 1 468 ? 10.508 35.031 -2.896 1 98.19 468 ALA A CA 1
ATOM 3698 C C . ALA A 1 468 ? 11.656 36 -3.191 1 98.19 468 ALA A C 1
ATOM 3700 O O . ALA A 1 468 ? 11.445 37.188 -3.375 1 98.19 468 ALA A O 1
ATOM 3701 N N . VAL A 1 469 ? 12.852 35.5 -3.193 1 98.25 469 VAL A N 1
ATOM 3702 C CA . VAL A 1 469 ? 14.023 36.312 -3.49 1 98.25 469 VAL A CA 1
ATOM 3703 C C . VAL A 1 469 ? 14.844 35.656 -4.602 1 98.25 469 VAL A C 1
ATOM 3705 O O . VAL A 1 469 ? 14.938 34.438 -4.668 1 98.25 469 VAL A O 1
ATOM 3708 N N . ALA A 1 470 ? 15.375 36.469 -5.438 1 98.56 470 ALA A N 1
ATOM 3709 C CA . ALA A 1 470 ? 16.219 35.969 -6.52 1 98.56 470 ALA A CA 1
ATOM 3710 C C . ALA A 1 470 ? 17.688 35.938 -6.098 1 98.56 470 ALA A C 1
ATOM 3712 O O . ALA A 1 470 ? 18.125 36.781 -5.309 1 98.56 470 ALA A O 1
ATOM 3713 N N . TYR A 1 471 ? 18.391 35 -6.508 1 98.44 471 TYR A N 1
ATOM 3714 C CA . TYR A 1 471 ? 19.844 35 -6.352 1 98.44 471 TYR A CA 1
ATOM 3715 C C . TYR A 1 471 ? 20.547 34.969 -7.707 1 98.44 471 TYR A C 1
ATOM 3717 O O . TYR A 1 471 ? 19.922 34.625 -8.719 1 98.44 471 TYR A O 1
ATOM 3725 N N . PRO A 1 472 ? 21.812 35.344 -7.812 1 98 472 PRO A N 1
ATOM 3726 C CA . PRO A 1 472 ? 22.484 35.625 -9.086 1 98 472 PRO A CA 1
ATOM 3727 C C . PRO A 1 472 ? 22.609 34.375 -9.969 1 98 472 PRO A C 1
ATOM 3729 O O . PRO A 1 472 ? 22.859 33.281 -9.469 1 98 472 PRO A O 1
ATOM 3732 N N . SER A 1 473 ? 22.547 34.594 -11.281 1 97.69 473 SER A N 1
ATOM 3733 C CA . SER A 1 473 ? 22.609 33.562 -12.289 1 97.69 473 SER A CA 1
ATOM 3734 C C . SER A 1 473 ? 24 32.938 -12.367 1 97.69 473 SER A C 1
ATOM 3736 O O . SER A 1 473 ? 24.188 31.891 -12.992 1 97.69 473 SER A O 1
ATOM 3738 N N . GLU A 1 474 ? 24.953 33.594 -11.711 1 97 474 GLU A N 1
ATOM 3739 C CA . GLU A 1 474 ? 26.297 33.031 -11.625 1 97 474 GLU A CA 1
ATOM 3740 C C . GLU A 1 474 ? 26.297 31.688 -10.906 1 97 474 GLU A C 1
ATOM 3742 O O . GLU A 1 474 ? 27.188 30.859 -11.133 1 97 474 GLU A O 1
ATOM 3747 N N . ILE A 1 475 ? 25.391 31.516 -10.047 1 98.44 475 ILE A N 1
ATOM 3748 C CA . ILE A 1 475 ? 25.203 30.234 -9.367 1 98.44 475 ILE A CA 1
ATOM 3749 C C . ILE A 1 475 ? 24.375 29.312 -10.234 1 98.44 475 ILE A C 1
ATOM 3751 O O . ILE A 1 475 ? 23.156 29.5 -10.375 1 98.44 475 ILE A O 1
ATOM 3755 N N . THR A 1 476 ? 24.953 28.25 -10.758 1 97.31 476 THR A N 1
ATOM 3756 C CA . THR A 1 476 ? 24.297 27.531 -11.852 1 97.31 476 THR A CA 1
ATOM 3757 C C . THR A 1 476 ? 23.75 26.188 -11.367 1 97.31 476 THR A C 1
ATOM 3759 O O . THR A 1 476 ? 22.953 25.562 -12.055 1 97.31 476 THR A O 1
ATOM 3762 N N . ASN A 1 477 ? 24.188 25.703 -10.242 1 98.06 477 ASN A N 1
ATOM 3763 C CA . ASN A 1 477 ? 23.781 24.422 -9.711 1 98.06 477 ASN A CA 1
ATOM 3764 C C . ASN A 1 477 ? 23.672 24.438 -8.188 1 98.06 477 ASN A C 1
ATOM 3766 O O . ASN A 1 477 ? 24.359 23.672 -7.512 1 98.06 477 ASN A O 1
ATOM 3770 N N . ALA A 1 478 ? 22.797 25.297 -7.703 1 98.62 478 ALA A N 1
ATOM 3771 C CA . ALA A 1 478 ? 22.625 25.469 -6.262 1 98.62 478 ALA A CA 1
ATOM 3772 C C . ALA A 1 478 ? 22.203 24.156 -5.598 1 98.62 478 ALA A C 1
ATOM 3774 O O . ALA A 1 478 ? 21.266 23.5 -6.051 1 98.62 478 ALA A O 1
ATOM 3775 N N . ARG A 1 479 ? 22.875 23.781 -4.516 1 98.38 479 ARG A N 1
ATOM 3776 C CA . ARG A 1 479 ? 22.672 22.484 -3.881 1 98.38 479 ARG A CA 1
ATOM 3777 C C . ARG A 1 479 ? 22.234 22.656 -2.428 1 98.38 479 ARG A C 1
ATOM 3779 O O . ARG A 1 479 ? 21.531 21.797 -1.882 1 98.38 479 ARG A O 1
ATOM 3786 N N . SER A 1 480 ? 22.719 23.688 -1.779 1 98.31 480 SER A N 1
ATOM 3787 C CA . SER A 1 480 ? 22.406 23.812 -0.36 1 98.31 480 SER A CA 1
ATOM 3788 C C . SER A 1 480 ? 22.297 25.281 0.048 1 98.31 480 SER A C 1
ATOM 3790 O O . SER A 1 480 ? 22.938 26.141 -0.557 1 98.31 480 SER A O 1
ATOM 3792 N N . LEU A 1 481 ? 21.5 25.516 1.028 1 98 481 LEU A N 1
ATOM 3793 C CA . LEU A 1 481 ? 21.25 26.828 1.611 1 98 481 LEU A CA 1
ATOM 3794 C C . LEU A 1 481 ? 21.359 26.781 3.131 1 98 481 LEU A C 1
ATOM 3796 O O . LEU A 1 481 ? 20.844 25.875 3.768 1 98 481 LEU A O 1
ATOM 3800 N N . PHE A 1 482 ? 22.156 27.641 3.732 1 96.38 482 PHE A N 1
ATOM 3801 C CA . PHE A 1 482 ? 22.141 27.797 5.18 1 96.38 482 PHE A CA 1
ATOM 3802 C C . PHE A 1 482 ? 22.438 29.25 5.566 1 96.38 482 PHE A C 1
ATOM 3804 O O . PHE A 1 482 ? 22.875 30.047 4.73 1 96.38 482 PHE A O 1
ATOM 3811 N N . PHE A 1 483 ? 22.141 29.594 6.773 1 95.81 483 PHE A N 1
ATOM 3812 C CA . PHE A 1 483 ? 22.328 30.938 7.297 1 95.81 483 PHE A CA 1
ATOM 3813 C C . PHE A 1 483 ? 23.469 30.969 8.297 1 95.81 483 PHE A C 1
ATOM 3815 O O . PHE A 1 483 ? 23.609 30.062 9.125 1 95.81 483 PHE A O 1
ATOM 3822 N N . LYS A 1 484 ? 24.297 31.891 8.141 1 93.31 484 LYS A N 1
ATOM 3823 C CA . LYS A 1 484 ? 25.406 32.094 9.07 1 93.31 484 LYS A CA 1
ATOM 3824 C C . LYS A 1 484 ? 25.75 33.562 9.188 1 93.31 484 LYS A C 1
ATOM 3826 O O . LYS A 1 484 ? 25.938 34.25 8.18 1 93.31 484 LYS A O 1
ATOM 3831 N N . ASP A 1 485 ? 25.828 34.094 10.453 1 90.69 485 ASP A N 1
ATOM 3832 C CA . ASP A 1 485 ? 26.219 35.469 10.742 1 90.69 485 ASP A CA 1
ATOM 3833 C C . ASP A 1 485 ? 25.344 36.469 9.992 1 90.69 485 ASP A C 1
ATOM 3835 O O . ASP A 1 485 ? 25.844 37.406 9.391 1 90.69 485 ASP A O 1
ATOM 3839 N N . GLY A 1 486 ? 24.047 36.125 9.867 1 90.69 486 GLY A N 1
ATOM 3840 C CA . GLY A 1 486 ? 23.078 37 9.266 1 90.69 486 GLY A CA 1
ATOM 3841 C C . GLY A 1 486 ? 23.125 37 7.75 1 90.69 486 GLY A C 1
ATOM 3842 O O . GLY A 1 486 ? 22.438 37.812 7.098 1 90.69 486 GLY A O 1
ATOM 3843 N N . LYS A 1 487 ? 23.938 36.188 7.176 1 95.38 487 LYS A N 1
ATOM 3844 C CA . LYS A 1 487 ? 24.062 36.094 5.723 1 95.38 487 LYS A CA 1
ATOM 3845 C C . LYS A 1 487 ? 23.5 34.781 5.195 1 95.38 487 LYS A C 1
ATOM 3847 O O . LYS A 1 487 ? 23.359 33.812 5.949 1 95.38 487 LYS A O 1
ATOM 3852 N N . ILE A 1 488 ? 23.203 34.844 3.898 1 97.38 488 ILE A N 1
ATOM 3853 C CA . ILE A 1 488 ? 22.734 33.656 3.209 1 97.38 488 ILE A CA 1
ATOM 3854 C C . ILE A 1 488 ? 23.891 33 2.484 1 97.38 488 ILE A C 1
ATOM 3856 O O . ILE A 1 488 ? 24.672 33.656 1.781 1 97.38 488 ILE A O 1
ATOM 3860 N N . ASN A 1 489 ? 24.094 31.766 2.707 1 97.94 489 ASN A N 1
ATOM 3861 C CA . ASN A 1 489 ? 25.141 31 2.045 1 97.94 489 ASN A CA 1
ATOM 3862 C C . ASN A 1 489 ? 24.562 29.922 1.136 1 97.94 489 ASN A C 1
ATOM 3864 O O . ASN A 1 489 ? 23.688 29.156 1.55 1 97.94 489 ASN A O 1
ATOM 3868 N N . ILE A 1 490 ? 25 29.875 -0.111 1 98.62 490 ILE A N 1
ATOM 3869 C CA . ILE A 1 490 ? 24.547 28.875 -1.073 1 98.62 490 ILE A CA 1
ATOM 3870 C C . ILE A 1 490 ? 25.75 28.047 -1.549 1 98.62 490 ILE A C 1
ATOM 3872 O O . ILE A 1 490 ? 26.766 28.609 -1.982 1 98.62 490 ILE A O 1
ATOM 3876 N N . LEU A 1 491 ? 25.656 26.766 -1.395 1 98.5 491 LEU A N 1
ATOM 3877 C CA . LEU A 1 491 ? 26.609 25.844 -2.006 1 98.5 491 LEU A CA 1
ATOM 3878 C C . LEU A 1 491 ? 26.172 25.484 -3.42 1 98.5 491 LEU A C 1
ATOM 3880 O O . LEU A 1 491 ? 25 25.188 -3.658 1 98.5 491 LEU A O 1
ATOM 3884 N N . SER A 1 492 ? 27.062 25.547 -4.34 1 98.44 492 SER A N 1
ATOM 3885 C CA . SER A 1 492 ? 26.812 25.141 -5.719 1 98.44 492 SER A CA 1
ATOM 3886 C C . SER A 1 492 ? 27.922 24.203 -6.211 1 98.44 492 SER A C 1
ATOM 3888 O O . SER A 1 492 ? 29.094 24.406 -5.91 1 98.44 492 SER A O 1
ATOM 3890 N N . TYR A 1 493 ? 27.547 23.125 -6.785 1 98.25 493 TYR A N 1
ATOM 3891 C CA . TYR A 1 493 ? 28.516 22.297 -7.504 1 98.25 493 TYR A CA 1
ATOM 3892 C C . TYR A 1 493 ? 28.516 22.656 -8.984 1 98.25 493 TYR A C 1
ATOM 3894 O O . TYR A 1 493 ? 27.656 22.203 -9.742 1 98.25 493 TYR A O 1
ATOM 3902 N N . GLN A 1 494 ? 29.484 23.359 -9.359 1 96.75 494 GLN A N 1
ATOM 3903 C CA . GLN A 1 494 ? 29.578 23.859 -10.734 1 96.75 494 GLN A CA 1
ATOM 3904 C C . GLN A 1 494 ? 31.016 23.859 -11.227 1 96.75 494 GLN A C 1
ATOM 3906 O O . GLN A 1 494 ? 31.938 24.109 -10.445 1 96.75 494 GLN A O 1
ATOM 3911 N N . ASP A 1 495 ? 31.219 23.5 -12.523 1 94.88 495 ASP A N 1
ATOM 3912 C CA . ASP A 1 495 ? 32.531 23.422 -13.172 1 94.88 495 ASP A CA 1
ATOM 3913 C C . ASP A 1 495 ? 33.438 22.438 -12.445 1 94.88 495 ASP A C 1
ATOM 3915 O O . ASP A 1 495 ? 34.625 22.688 -12.273 1 94.88 495 ASP A O 1
ATOM 3919 N N . GLY A 1 496 ? 32.875 21.438 -11.883 1 95.81 496 GLY A N 1
ATOM 3920 C CA . GLY A 1 496 ? 33.594 20.359 -11.258 1 95.81 496 GLY A CA 1
ATOM 3921 C C . GLY A 1 496 ? 34.094 20.703 -9.859 1 95.81 496 GLY A C 1
ATOM 3922 O O . GLY A 1 496 ? 34.969 20.016 -9.312 1 95.81 496 GLY A O 1
ATOM 3923 N N . LYS A 1 497 ? 33.562 21.812 -9.305 1 97.12 497 LYS A N 1
ATOM 3924 C CA . LYS A 1 497 ? 34.031 22.266 -7.992 1 97.12 497 LYS A CA 1
ATOM 3925 C C . LYS A 1 497 ? 32.844 22.578 -7.086 1 97.12 497 LYS A C 1
ATOM 3927 O O . LYS A 1 497 ? 31.781 22.969 -7.562 1 97.12 497 LYS A O 1
ATOM 3932 N N . ASN A 1 498 ? 33.094 22.344 -5.805 1 98.38 498 ASN A N 1
ATOM 3933 C CA . ASN A 1 498 ? 32.156 22.844 -4.805 1 98.38 498 ASN A CA 1
ATOM 3934 C C . ASN A 1 498 ? 32.406 24.297 -4.465 1 98.38 498 ASN A C 1
ATOM 3936 O O . ASN A 1 498 ? 33.438 24.641 -3.867 1 98.38 498 ASN A O 1
ATOM 3940 N N . MET A 1 499 ? 31.484 25.141 -4.836 1 98.19 499 MET A N 1
ATOM 3941 C CA . MET A 1 499 ? 31.641 26.578 -4.617 1 98.19 499 MET A CA 1
ATOM 3942 C C . MET A 1 499 ? 30.656 27.078 -3.57 1 98.19 499 MET A C 1
ATOM 3944 O O . MET A 1 499 ? 29.453 26.797 -3.654 1 98.19 499 MET A O 1
ATOM 3948 N N . LEU A 1 500 ? 31.141 27.75 -2.574 1 98.06 500 LEU 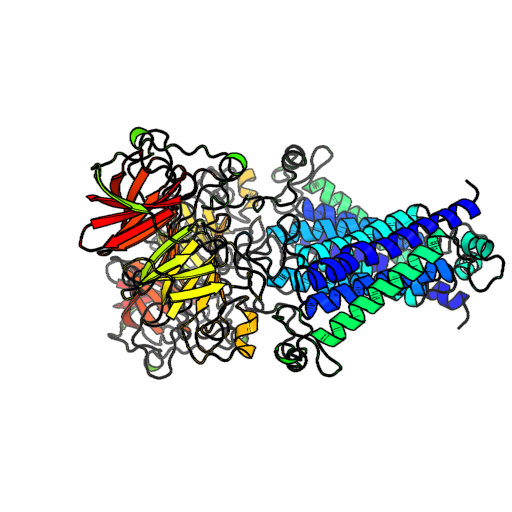A N 1
ATOM 3949 C CA . LEU A 1 500 ? 30.312 28.391 -1.559 1 98.06 500 LEU A CA 1
ATOM 3950 C C . LEU A 1 500 ? 30.172 29.875 -1.814 1 98.06 500 LEU A C 1
ATOM 3952 O O . LEU A 1 500 ? 31.172 30.594 -1.898 1 98.06 500 LEU A O 1
ATOM 3956 N N . PHE A 1 501 ? 28.969 30.375 -1.972 1 98.5 501 PHE A N 1
ATOM 3957 C CA . PHE A 1 501 ? 28.672 31.781 -2.203 1 98.5 501 PHE A CA 1
ATOM 3958 C C . PHE A 1 501 ? 28.031 32.406 -0.971 1 98.5 501 PHE A C 1
ATOM 3960 O O . PHE A 1 501 ? 27.078 31.859 -0.414 1 98.5 501 PHE A O 1
ATOM 3967 N N . GLU A 1 502 ? 28.547 33.438 -0.497 1 97.94 502 GLU A N 1
ATOM 3968 C CA . GLU A 1 502 ? 27.906 34.25 0.525 1 97.94 502 GLU A CA 1
ATOM 3969 C C . GLU A 1 502 ? 27.125 35.406 -0.103 1 97.94 502 GLU A C 1
ATOM 3971 O O . GLU A 1 502 ? 27.656 36.156 -0.945 1 97.94 502 GLU A O 1
ATOM 3976 N N . LEU A 1 503 ? 25.891 35.5 0.306 1 98.12 503 LEU A N 1
ATOM 3977 C CA . LEU A 1 503 ? 25.016 36.469 -0.326 1 98.12 503 LEU A CA 1
ATOM 3978 C C . LEU A 1 503 ? 24.406 37.406 0.715 1 98.12 503 LEU A C 1
ATOM 3980 O O . LEU A 1 503 ? 24.297 37.062 1.891 1 98.12 503 LEU A O 1
ATOM 3984 N N . GLU A 1 504 ? 24.109 38.656 0.273 1 94.56 504 GLU A N 1
ATOM 3985 C CA . GLU A 1 504 ? 23.406 39.656 1.079 1 94.56 504 GLU A CA 1
ATOM 3986 C C . GLU A 1 504 ? 22.312 40.344 0.275 1 94.56 504 GLU A C 1
ATOM 3988 O O . GLU A 1 504 ? 22.422 40.469 -0.946 1 94.56 504 GLU A O 1
ATOM 3993 N N . MET B 1 1 ? 5.137 -34.562 -37.25 1 54.81 1 MET B N 1
ATOM 3994 C CA . MET B 1 1 ? 6.477 -34.625 -36.688 1 54.81 1 MET B CA 1
ATOM 3995 C C . MET B 1 1 ? 6.629 -35.906 -35.875 1 54.81 1 MET B C 1
ATOM 3997 O O . MET B 1 1 ? 5.688 -36.344 -35.188 1 54.81 1 MET B O 1
ATOM 4001 N N . ASN B 1 2 ? 7.57 -36.75 -35.938 1 84.06 2 ASN B N 1
ATOM 4002 C CA . ASN B 1 2 ? 7.953 -37.969 -35.281 1 84.06 2 ASN B CA 1
ATOM 4003 C C . ASN B 1 2 ? 7.945 -37.812 -33.75 1 84.06 2 ASN B C 1
ATOM 4005 O O . ASN B 1 2 ? 8.508 -36.875 -33.219 1 84.06 2 ASN B O 1
ATOM 4009 N N . GLU B 1 3 ? 6.945 -38.344 -33.062 1 90.5 3 GLU B N 1
ATOM 4010 C CA . GLU B 1 3 ? 6.742 -38.312 -31.609 1 90.5 3 GLU B CA 1
ATOM 4011 C C . GLU B 1 3 ? 8.07 -38.406 -30.859 1 90.5 3 GLU B C 1
ATOM 4013 O O . GLU B 1 3 ? 8.234 -37.812 -29.797 1 90.5 3 GLU B O 1
ATOM 4018 N N . ILE B 1 4 ? 9.016 -39.031 -31.406 1 91.25 4 ILE B N 1
ATOM 4019 C CA . ILE B 1 4 ? 10.32 -39.156 -30.766 1 91.25 4 ILE B CA 1
ATOM 4020 C C . ILE B 1 4 ? 11.078 -37.844 -30.859 1 91.25 4 ILE B C 1
ATOM 4022 O O . ILE B 1 4 ? 11.758 -37.438 -29.922 1 91.25 4 ILE B O 1
ATOM 4026 N N . LYS B 1 5 ? 10.992 -37.125 -32 1 93.44 5 LYS B N 1
ATOM 4027 C CA . LYS B 1 5 ? 11.602 -35.812 -32.156 1 93.44 5 LYS B CA 1
ATOM 4028 C C . LYS B 1 5 ? 10.984 -34.812 -31.172 1 93.44 5 LYS B C 1
ATOM 4030 O O . LYS B 1 5 ? 11.688 -33.969 -30.641 1 93.44 5 LYS B O 1
ATOM 4035 N N . LYS B 1 6 ? 9.703 -34.938 -30.969 1 94.5 6 LYS B N 1
ATOM 4036 C CA . LYS B 1 6 ? 9.016 -34.062 -30.016 1 94.5 6 LYS B CA 1
ATOM 4037 C C . LYS B 1 6 ? 9.5 -34.312 -28.594 1 94.5 6 LYS B C 1
ATOM 4039 O O . LYS B 1 6 ? 9.617 -33.406 -27.781 1 94.5 6 LYS B O 1
ATOM 4044 N N . ALA B 1 7 ? 9.703 -35.562 -28.281 1 94.88 7 ALA B N 1
ATOM 4045 C CA . ALA B 1 7 ? 10.203 -35.906 -26.953 1 94.88 7 ALA B CA 1
ATOM 4046 C C . ALA B 1 7 ? 11.578 -35.281 -26.703 1 94.88 7 ALA B C 1
ATOM 4048 O O . ALA B 1 7 ? 11.828 -34.719 -25.641 1 94.88 7 ALA B O 1
ATOM 4049 N N . LYS B 1 8 ? 12.477 -35.438 -27.703 1 93.88 8 LYS B N 1
ATOM 4050 C CA . LYS B 1 8 ? 13.812 -34.875 -27.562 1 93.88 8 LYS B CA 1
ATOM 4051 C C . LYS B 1 8 ? 13.75 -33.344 -27.438 1 93.88 8 LYS B C 1
ATOM 4053 O O . LYS B 1 8 ? 14.516 -32.75 -26.672 1 93.88 8 LYS B O 1
ATOM 4058 N N . PHE B 1 9 ? 12.852 -32.781 -28.219 1 95.75 9 PHE B N 1
ATOM 4059 C CA . PHE B 1 9 ? 12.648 -31.328 -28.141 1 95.75 9 PHE B CA 1
ATOM 4060 C C . PHE B 1 9 ? 12.148 -30.922 -26.75 1 95.75 9 PHE B C 1
ATOM 4062 O O . PHE B 1 9 ? 12.609 -29.922 -26.188 1 95.75 9 PHE B O 1
ATOM 4069 N N . PHE B 1 10 ? 11.203 -31.656 -26.219 1 96.44 10 PHE B N 1
ATOM 4070 C CA . PHE B 1 10 ? 10.688 -31.438 -24.875 1 96.44 10 PHE B CA 1
ATOM 4071 C C . PHE B 1 10 ? 11.812 -31.453 -23.844 1 96.44 10 PHE B C 1
ATOM 4073 O O . PHE B 1 10 ? 11.914 -30.562 -23 1 96.44 10 PHE B O 1
ATOM 4080 N N . TYR B 1 11 ? 12.656 -32.469 -23.891 1 96.5 11 TYR B N 1
ATOM 4081 C CA . TYR B 1 11 ? 13.758 -32.594 -22.938 1 96.5 11 TYR B CA 1
ATOM 4082 C C . TYR B 1 11 ? 14.75 -31.453 -23.094 1 96.5 11 TYR B C 1
ATOM 4084 O O . TYR B 1 11 ? 15.336 -31 -22.125 1 96.5 11 TYR B O 1
ATOM 4092 N N . ALA B 1 12 ? 14.945 -31 -24.375 1 96.75 12 ALA B N 1
ATOM 4093 C CA . ALA B 1 12 ? 15.82 -29.844 -24.609 1 96.75 12 ALA B CA 1
ATOM 4094 C C . ALA B 1 12 ? 15.266 -28.594 -23.938 1 96.75 12 ALA B C 1
ATOM 4096 O O . ALA B 1 12 ? 16 -27.828 -23.328 1 96.75 12 ALA B O 1
ATOM 4097 N N . LEU B 1 13 ? 13.969 -28.359 -24.078 1 97.62 13 LEU B N 1
ATOM 4098 C CA . LEU B 1 13 ? 13.312 -27.203 -23.469 1 97.62 13 LEU B CA 1
ATOM 4099 C 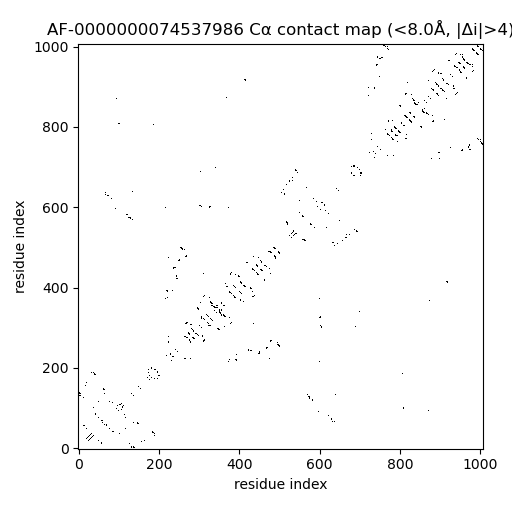C . LEU B 1 13 ? 13.375 -27.297 -21.938 1 97.62 13 LEU B C 1
ATOM 4101 O O . LEU B 1 13 ? 13.633 -26.281 -21.266 1 97.62 13 LEU B O 1
ATOM 4105 N N . MET B 1 14 ? 13.133 -28.5 -21.438 1 97.44 14 MET B N 1
ATOM 4106 C CA . MET B 1 14 ? 13.195 -28.719 -19.984 1 97.44 14 MET B CA 1
ATOM 4107 C C . MET B 1 14 ? 14.602 -28.469 -19.453 1 97.44 14 MET B C 1
ATOM 4109 O O . MET B 1 14 ? 14.773 -27.875 -18.391 1 97.44 14 MET B O 1
ATOM 4113 N N . CYS B 1 15 ? 15.57 -28.969 -20.188 1 97.88 15 CYS B N 1
ATOM 4114 C CA . CYS B 1 15 ? 16.953 -28.75 -19.797 1 97.88 15 CYS B CA 1
ATOM 4115 C C . CYS B 1 15 ? 17.281 -27.25 -19.781 1 97.88 15 CYS B C 1
ATOM 4117 O O . CYS B 1 15 ? 17.875 -26.766 -18.812 1 97.88 15 CYS B O 1
ATOM 4119 N N . LEU B 1 16 ? 16.859 -26.547 -20.828 1 98 16 LEU B N 1
ATOM 4120 C CA . LEU B 1 16 ? 17.109 -25.109 -20.922 1 98 16 LEU B CA 1
ATOM 4121 C C . LEU B 1 16 ? 16.422 -24.359 -19.766 1 98 16 LEU B C 1
ATOM 4123 O O . LEU B 1 16 ? 17.031 -23.5 -19.141 1 98 16 LEU B O 1
ATOM 4127 N N . ALA B 1 17 ? 15.172 -24.672 -19.516 1 98.25 17 ALA B N 1
ATOM 4128 C CA . ALA B 1 17 ? 14.414 -24.016 -18.453 1 98.25 17 ALA B CA 1
ATOM 4129 C C . ALA B 1 17 ? 15.055 -24.266 -17.094 1 98.25 17 ALA B C 1
ATOM 4131 O O . ALA B 1 17 ? 15.234 -23.328 -16.312 1 98.25 17 ALA B O 1
ATOM 4132 N N . GLY B 1 18 ? 15.367 -25.547 -16.812 1 98.12 18 GLY B N 1
ATOM 4133 C CA . GLY B 1 18 ? 16.016 -25.891 -15.547 1 98.12 18 GLY B CA 1
ATOM 4134 C C . GLY B 1 18 ? 17.359 -25.203 -15.375 1 98.12 18 GLY B C 1
ATOM 4135 O O . GLY B 1 18 ? 17.672 -24.703 -14.289 1 98.12 18 GLY B O 1
ATOM 4136 N N . PHE B 1 19 ? 18.094 -25.188 -16.484 1 98 19 PHE B N 1
ATOM 4137 C CA . PHE B 1 19 ? 19.406 -24.562 -16.469 1 98 19 PHE B CA 1
ATOM 4138 C C . PHE B 1 19 ? 19.297 -23.062 -16.266 1 98 19 PHE B C 1
ATOM 4140 O O . PHE B 1 19 ? 20 -22.484 -15.43 1 98 19 PHE B O 1
ATOM 4147 N N . LEU B 1 20 ? 18.375 -22.375 -16.938 1 98.31 20 LEU B N 1
ATOM 4148 C CA . LEU B 1 20 ? 18.266 -20.906 -16.938 1 98.31 20 LEU B CA 1
ATOM 4149 C C . LEU B 1 20 ? 17.766 -20.406 -15.586 1 98.31 20 LEU B C 1
ATOM 4151 O O . LEU B 1 20 ? 18.172 -19.328 -15.133 1 98.31 20 LEU B O 1
ATOM 4155 N N . ILE B 1 21 ? 16.859 -21.125 -14.922 1 98.5 21 ILE B N 1
ATOM 4156 C CA . ILE B 1 21 ? 16.344 -20.641 -13.641 1 98.5 21 ILE B CA 1
ATOM 4157 C C . ILE B 1 21 ? 17.469 -20.672 -12.602 1 98.5 21 ILE B C 1
ATOM 4159 O O . ILE B 1 21 ? 17.516 -19.828 -11.703 1 98.5 21 ILE B O 1
ATOM 4163 N N . ILE B 1 22 ? 18.406 -21.609 -12.711 1 98.38 22 ILE B N 1
ATOM 4164 C CA . ILE B 1 22 ? 19.531 -21.703 -11.797 1 98.38 22 ILE B CA 1
ATOM 4165 C C . ILE B 1 22 ? 20.609 -20.703 -12.195 1 98.38 22 ILE B C 1
ATOM 4167 O O . ILE B 1 22 ? 21.172 -20 -11.352 1 98.38 22 ILE B O 1
ATOM 4171 N N . LEU B 1 23 ? 20.891 -20.531 -13.477 1 97.88 23 LEU B N 1
ATOM 4172 C CA . LEU B 1 23 ? 21.969 -19.688 -13.977 1 97.88 23 LEU B CA 1
ATOM 4173 C C . LEU B 1 23 ? 21.656 -18.203 -13.773 1 97.88 23 LEU B C 1
ATOM 4175 O O . LEU B 1 23 ? 22.516 -17.438 -13.344 1 97.88 23 LEU B O 1
ATOM 4179 N N . LEU B 1 24 ? 20.438 -17.797 -14.102 1 96.88 24 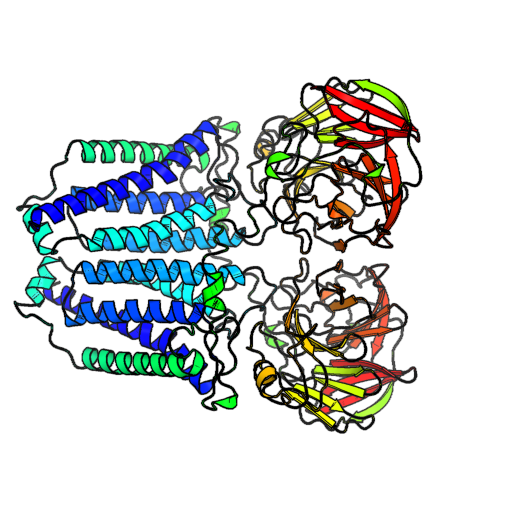LEU B N 1
ATOM 4180 C CA . LEU B 1 24 ? 20.141 -16.375 -14.148 1 96.88 24 LEU B CA 1
ATOM 4181 C C . LEU B 1 24 ? 19.703 -15.859 -12.781 1 96.88 24 LEU B C 1
ATOM 4183 O O . LEU B 1 24 ? 20.516 -15.32 -12.031 1 96.88 24 LEU B O 1
ATOM 4187 N N . PRO B 1 25 ? 18.5 -16.109 -12.32 1 97.12 25 PRO B N 1
ATOM 4188 C CA . PRO B 1 25 ? 18.141 -15.492 -11.039 1 97.12 25 PRO B CA 1
ATOM 4189 C C . PRO B 1 25 ? 18.984 -16 -9.875 1 97.12 25 PRO B C 1
ATOM 4191 O O . PRO B 1 25 ? 19.469 -15.203 -9.062 1 97.12 25 PRO B O 1
ATOM 4194 N N . VAL B 1 26 ? 19.234 -17.297 -9.758 1 97.81 26 VAL B N 1
ATOM 4195 C CA . VAL B 1 26 ? 19.984 -17.859 -8.648 1 97.81 26 VAL B CA 1
ATOM 4196 C C . VAL B 1 26 ? 21.469 -17.547 -8.82 1 97.81 26 VAL B C 1
ATOM 4198 O O . VAL B 1 26 ? 22.125 -17.109 -7.875 1 97.81 26 VAL B O 1
ATOM 4201 N N . GLY B 1 27 ? 22.016 -17.734 -10 1 97.94 27 GLY B N 1
ATOM 4202 C CA . GLY B 1 27 ? 23.422 -17.5 -10.281 1 97.94 27 GLY B CA 1
ATOM 4203 C C . GLY B 1 27 ? 23.797 -16.031 -10.18 1 97.94 27 GLY B C 1
ATOM 4204 O O . GLY B 1 27 ? 24.828 -15.703 -9.578 1 97.94 27 GLY B O 1
ATOM 4205 N N . ILE B 1 28 ? 23 -15.18 -10.727 1 96.38 28 ILE B N 1
ATOM 4206 C CA . ILE B 1 28 ? 23.281 -13.75 -10.68 1 96.38 28 ILE B CA 1
ATOM 4207 C C . ILE B 1 28 ? 23.219 -13.258 -9.234 1 96.38 28 ILE B C 1
ATOM 4209 O O . ILE B 1 28 ? 24.078 -12.5 -8.789 1 96.38 28 ILE B O 1
ATOM 4213 N N . ALA B 1 29 ? 22.234 -13.688 -8.539 1 96.06 29 ALA B N 1
ATOM 4214 C CA . ALA B 1 29 ? 22.109 -13.297 -7.133 1 96.06 29 ALA B CA 1
ATOM 4215 C C . ALA B 1 29 ? 23.328 -13.742 -6.328 1 96.06 29 ALA B C 1
ATOM 4217 O O . ALA B 1 29 ? 23.812 -13.008 -5.465 1 96.06 29 ALA B O 1
ATOM 4218 N N . ASN B 1 30 ? 23.797 -14.93 -6.664 1 96.88 30 ASN B N 1
ATOM 4219 C CA . ASN B 1 30 ? 24.922 -15.492 -5.93 1 96.88 30 ASN B CA 1
ATOM 4220 C C . ASN B 1 30 ? 26.25 -14.875 -6.371 1 96.88 30 ASN B C 1
ATOM 4222 O O . ASN B 1 30 ? 26.953 -14.266 -5.562 1 96.88 30 ASN B O 1
ATOM 4226 N N . LEU B 1 31 ? 26.562 -14.875 -7.645 1 97.19 31 LEU B N 1
ATOM 4227 C CA . LEU B 1 31 ? 27.891 -14.531 -8.156 1 97.19 31 LEU B CA 1
ATOM 4228 C C . LEU B 1 31 ? 28.047 -13.016 -8.25 1 97.19 31 LEU B C 1
ATOM 4230 O O . LEU B 1 31 ? 29.109 -12.477 -7.883 1 97.19 31 LEU B O 1
ATOM 4234 N N . TYR B 1 32 ? 27.047 -12.359 -8.664 1 96 32 TYR B N 1
ATOM 4235 C CA . TYR B 1 32 ? 27.188 -10.922 -8.852 1 96 32 TYR B CA 1
ATOM 4236 C C . TYR B 1 32 ? 26.703 -10.156 -7.621 1 96 32 TYR B C 1
ATOM 4238 O O . TYR B 1 32 ? 27.484 -9.438 -6.984 1 96 32 TYR B O 1
ATOM 4246 N N . PHE B 1 33 ? 25.484 -10.312 -7.234 1 94.62 33 PHE B N 1
ATOM 4247 C CA . PHE B 1 33 ? 24.984 -9.594 -6.07 1 94.62 33 PHE B CA 1
ATOM 4248 C C . PHE B 1 33 ? 25.703 -10.031 -4.805 1 94.62 33 PHE B C 1
ATOM 4250 O O . PHE B 1 33 ? 26.062 -9.195 -3.969 1 94.62 33 PHE B O 1
ATOM 4257 N N . GLY B 1 34 ? 25.938 -11.32 -4.688 1 94.69 34 GLY B N 1
ATOM 4258 C CA . GLY B 1 34 ? 26.516 -11.875 -3.475 1 94.69 34 GLY B CA 1
ATOM 4259 C C . GLY B 1 34 ? 28 -11.594 -3.334 1 94.69 34 GLY B C 1
ATOM 4260 O O . GLY B 1 34 ? 28.422 -10.961 -2.363 1 94.69 34 GLY B O 1
ATOM 4261 N N . TYR B 1 35 ? 28.797 -11.945 -4.309 1 96.06 35 TYR B N 1
ATOM 4262 C CA . TYR B 1 35 ? 30.234 -11.891 -4.172 1 96.06 35 TYR B CA 1
ATOM 4263 C C . TYR B 1 35 ? 30.781 -10.531 -4.617 1 96.06 35 TYR B C 1
ATOM 4265 O O . TYR B 1 35 ? 31.75 -10.023 -4.043 1 96.06 35 TYR B O 1
ATOM 4273 N N . VAL B 1 36 ? 30.141 -9.922 -5.613 1 95.31 36 VAL B N 1
ATOM 4274 C CA . VAL B 1 36 ? 30.672 -8.68 -6.16 1 95.31 36 VAL B CA 1
ATOM 4275 C C . VAL B 1 36 ? 30.078 -7.488 -5.402 1 95.31 36 VAL B C 1
ATOM 4277 O O . VAL B 1 36 ? 30.812 -6.656 -4.871 1 95.31 36 VAL B O 1
ATOM 4280 N N . LEU B 1 37 ? 28.844 -7.426 -5.25 1 94.12 37 LEU B N 1
ATOM 4281 C CA . LEU B 1 37 ? 28.188 -6.305 -4.582 1 94.12 37 LEU B CA 1
ATOM 4282 C C . LEU B 1 37 ? 28.094 -6.543 -3.078 1 94.12 37 LEU B C 1
ATOM 4284 O O . LEU B 1 37 ? 27.719 -5.648 -2.324 1 94.12 37 LEU B O 1
ATOM 4288 N N . LYS B 1 38 ? 28.359 -7.777 -2.691 1 95.25 38 LYS B N 1
ATOM 4289 C CA . LYS B 1 38 ? 28.406 -8.18 -1.289 1 95.25 38 LYS B CA 1
ATOM 4290 C C . LYS B 1 38 ? 27.031 -8.125 -0.65 1 95.25 38 LYS B C 1
ATOM 4292 O O . LYS B 1 38 ? 26.906 -7.832 0.541 1 95.25 38 LYS B O 1
ATOM 4297 N N . ASP B 1 39 ? 26.109 -8.266 -1.475 1 92.69 39 ASP B N 1
ATOM 4298 C CA . ASP B 1 39 ? 24.734 -8.305 -0.977 1 92.69 39 ASP B CA 1
ATOM 4299 C C . ASP B 1 39 ? 24.406 -9.656 -0.356 1 92.69 39 ASP B C 1
ATOM 4301 O O . ASP B 1 39 ? 24.547 -10.695 -1.009 1 92.69 39 ASP B O 1
ATOM 4305 N N . SER B 1 40 ? 24 -9.664 0.897 1 92.38 40 SER B N 1
ATOM 4306 C CA . SER B 1 40 ? 23.609 -10.898 1.569 1 92.38 40 SER B CA 1
ATOM 4307 C C . SER B 1 40 ? 22.094 -11.078 1.545 1 92.38 40 SER B C 1
ATOM 4309 O O . SER B 1 40 ? 21.344 -10.172 1.915 1 92.38 40 SER B O 1
ATOM 4311 N N . PRO B 1 41 ? 21.703 -12.25 1.153 1 93.19 41 PRO B N 1
ATOM 4312 C CA . PRO B 1 41 ? 20.266 -12.516 1.108 1 93.19 41 PRO B CA 1
ATOM 4313 C C . PRO B 1 41 ? 19.625 -12.602 2.498 1 93.19 41 PRO B C 1
ATOM 4315 O O . PRO B 1 41 ? 20.25 -13.133 3.424 1 93.19 41 PRO B O 1
ATOM 4318 N N . CYS B 1 42 ? 18.531 -12 2.725 1 92.81 42 CYS B N 1
ATOM 4319 C CA . CYS B 1 42 ? 17.781 -12.195 3.959 1 92.81 42 CYS B CA 1
ATOM 4320 C C . CYS B 1 42 ? 17.156 -13.586 4.008 1 92.81 42 CYS B C 1
ATOM 4322 O O . CYS B 1 42 ? 17.25 -14.344 3.045 1 92.81 42 CYS B O 1
ATOM 4324 N N . THR B 1 43 ? 16.484 -13.875 5.031 1 91.94 43 THR B N 1
ATOM 4325 C CA . THR B 1 43 ? 15.922 -15.211 5.246 1 91.94 43 THR B CA 1
ATOM 4326 C C . THR B 1 43 ? 14.906 -15.555 4.16 1 91.94 43 THR B C 1
ATOM 4328 O O . THR B 1 43 ? 14.898 -16.672 3.643 1 91.94 43 THR B O 1
ATOM 4331 N N . LEU B 1 44 ? 14.031 -14.641 3.83 1 93.06 44 LEU B N 1
ATOM 4332 C CA . LEU B 1 44 ? 13.008 -14.898 2.826 1 93.06 44 LEU B CA 1
ATOM 4333 C C . LEU B 1 44 ? 13.625 -15.055 1.44 1 93.06 44 LEU B C 1
ATOM 4335 O O . LEU B 1 44 ? 13.156 -15.859 0.635 1 93.06 44 LEU B O 1
ATOM 4339 N N . CYS B 1 45 ? 14.688 -14.328 1.153 1 95.25 45 CYS B N 1
ATOM 4340 C CA . CYS B 1 45 ? 15.391 -14.469 -0.118 1 95.25 45 CYS B CA 1
ATOM 4341 C C . CYS B 1 45 ? 16.031 -15.844 -0.235 1 95.25 45 CYS B C 1
ATOM 4343 O O . CYS B 1 45 ? 16.047 -16.438 -1.312 1 95.25 45 CYS B O 1
ATOM 4345 N N . TRP B 1 46 ? 16.578 -16.312 0.859 1 95.25 46 TRP B N 1
ATOM 4346 C CA . TRP B 1 46 ? 17.141 -17.656 0.854 1 95.25 46 TRP B CA 1
ATOM 4347 C C . TRP B 1 46 ? 16.062 -18.688 0.519 1 95.25 46 TRP B C 1
ATOM 4349 O O . TRP B 1 46 ? 16.297 -19.609 -0.268 1 95.25 46 TRP B O 1
ATOM 4359 N N . GLY B 1 47 ? 14.891 -18.531 1.229 1 95.31 47 GLY B N 1
ATOM 4360 C CA . GLY B 1 47 ? 13.797 -19.453 0.928 1 95.31 47 GLY B CA 1
ATOM 4361 C C . GLY B 1 47 ? 13.422 -19.469 -0.542 1 95.31 47 GLY B C 1
ATOM 4362 O O . GLY B 1 47 ? 13.227 -20.531 -1.127 1 95.31 47 GLY B O 1
ATOM 4363 N N . GLN B 1 48 ? 13.305 -18.344 -1.157 1 97.44 48 GLN B N 1
ATOM 4364 C CA . GLN B 1 48 ? 12.945 -18.234 -2.568 1 97.44 48 GLN B CA 1
ATOM 4365 C C . GLN B 1 48 ? 14.031 -18.828 -3.461 1 97.44 48 GLN B C 1
ATOM 4367 O O . GLN B 1 48 ? 13.734 -19.5 -4.449 1 97.44 48 GLN B O 1
ATOM 4372 N N . ARG B 1 49 ? 15.312 -18.609 -3.133 1 97.12 49 ARG B N 1
ATOM 4373 C CA . ARG B 1 49 ? 16.422 -19.203 -3.883 1 97.12 49 ARG B CA 1
ATOM 4374 C C . ARG B 1 49 ? 16.375 -20.719 -3.846 1 97.12 49 ARG B C 1
ATOM 4376 O O . ARG B 1 49 ? 16.578 -21.375 -4.867 1 97.12 49 ARG B O 1
ATOM 4383 N N . GLU B 1 50 ? 16.141 -21.219 -2.688 1 97.56 50 GLU B N 1
ATOM 4384 C CA . GLU B 1 50 ? 16.031 -22.672 -2.547 1 97.56 50 GLU B CA 1
ATOM 4385 C C . GLU B 1 50 ? 14.914 -23.219 -3.42 1 97.56 50 GLU B C 1
ATOM 4387 O O . GLU B 1 50 ? 15.086 -24.266 -4.066 1 97.56 50 GLU B O 1
ATOM 4392 N N . ALA B 1 51 ? 13.766 -22.547 -3.371 1 98.56 51 ALA B N 1
ATOM 4393 C CA . ALA B 1 51 ? 12.648 -23 -4.199 1 98.56 51 ALA B CA 1
ATOM 4394 C C . ALA B 1 51 ? 13.039 -23.016 -5.676 1 98.56 51 ALA B C 1
ATOM 4396 O O . ALA B 1 51 ? 12.727 -23.969 -6.395 1 98.56 51 ALA B O 1
ATOM 4397 N N . MET B 1 52 ? 13.727 -22 -6.168 1 98.69 52 MET B N 1
ATOM 4398 C CA . MET B 1 52 ? 14.164 -21.953 -7.559 1 98.69 52 MET B CA 1
ATOM 4399 C C . MET B 1 52 ? 15.141 -23.078 -7.867 1 98.69 52 MET B C 1
ATOM 4401 O O . MET B 1 52 ? 15.055 -23.703 -8.93 1 98.69 52 MET B O 1
ATOM 4405 N N . ILE B 1 53 ? 16.062 -23.328 -6.93 1 98.75 53 ILE B N 1
ATOM 4406 C CA . ILE B 1 53 ? 17.031 -24.406 -7.102 1 98.75 53 ILE B CA 1
ATOM 4407 C C . ILE B 1 53 ? 16.312 -25.75 -7.195 1 98.75 53 ILE B C 1
ATOM 4409 O O . ILE B 1 53 ? 16.594 -26.547 -8.086 1 98.75 53 ILE B O 1
ATOM 4413 N N . PHE B 1 54 ? 15.367 -25.969 -6.27 1 98.69 54 PHE B N 1
ATOM 4414 C CA . PHE B 1 54 ? 14.625 -27.219 -6.277 1 98.69 54 PHE B CA 1
ATOM 4415 C C . PHE B 1 54 ? 13.891 -27.406 -7.602 1 98.69 54 PHE B C 1
ATOM 4417 O O . PHE B 1 54 ? 13.883 -28.5 -8.164 1 98.69 54 PHE B O 1
ATOM 4424 N N . ILE B 1 55 ? 13.258 -26.359 -8.117 1 98.81 55 ILE B N 1
ATOM 4425 C CA . ILE B 1 55 ? 12.547 -26.422 -9.391 1 98.81 55 ILE B CA 1
ATOM 4426 C C . ILE B 1 55 ? 13.523 -26.766 -10.516 1 98.81 55 ILE B C 1
ATOM 4428 O O . ILE B 1 55 ? 13.242 -27.656 -11.328 1 98.81 55 ILE B O 1
ATOM 4432 N N . GLY B 1 56 ? 14.711 -26.078 -10.539 1 98.75 56 GLY B N 1
ATOM 4433 C CA . GLY B 1 56 ? 15.711 -26.359 -11.562 1 98.75 56 GLY B CA 1
ATOM 4434 C C . GLY B 1 56 ? 16.25 -27.766 -11.508 1 98.75 56 GLY B C 1
ATOM 4435 O O . GLY B 1 56 ? 16.391 -28.422 -12.539 1 98.75 56 GLY B O 1
ATOM 4436 N N . VAL B 1 57 ? 16.5 -28.266 -10.305 1 98.56 57 VAL B N 1
ATOM 4437 C CA . VAL B 1 57 ? 17.047 -29.609 -10.117 1 98.56 57 VAL B CA 1
ATOM 4438 C C . VAL B 1 57 ? 16.016 -30.641 -10.586 1 98.56 57 VAL B C 1
ATOM 4440 O O . VAL B 1 57 ? 16.359 -31.609 -11.258 1 98.56 57 VAL B O 1
ATOM 4443 N N . MET B 1 58 ? 14.742 -30.422 -10.258 1 98.56 58 MET B N 1
ATOM 4444 C CA . MET B 1 58 ? 13.703 -31.359 -10.688 1 98.56 58 MET B CA 1
ATOM 4445 C C . MET B 1 58 ? 13.562 -31.375 -12.203 1 98.56 58 MET B C 1
ATOM 4447 O O . MET B 1 58 ? 13.344 -32.406 -12.805 1 98.56 58 MET B O 1
ATOM 4451 N N . ALA B 1 59 ? 13.672 -30.219 -12.828 1 98.5 59 ALA B N 1
ATOM 4452 C CA . ALA B 1 59 ? 13.641 -30.156 -14.281 1 98.5 59 ALA B CA 1
ATOM 4453 C C . ALA B 1 59 ? 14.797 -30.938 -14.891 1 98.5 59 ALA B C 1
ATOM 4455 O O . ALA B 1 59 ? 14.617 -31.688 -15.859 1 98.5 59 ALA B O 1
ATOM 4456 N N . LEU B 1 60 ? 15.977 -30.844 -14.32 1 98.06 60 LEU B N 1
ATOM 4457 C CA . LEU B 1 60 ? 17.141 -31.562 -14.82 1 98.06 60 LEU B CA 1
ATOM 4458 C C . LEU B 1 60 ? 17.016 -33.062 -14.57 1 98.06 60 LEU B C 1
ATOM 4460 O O . LEU B 1 60 ? 17.5 -33.875 -15.352 1 98.06 60 LEU B O 1
ATOM 4464 N N . PHE B 1 61 ? 16.328 -33.438 -13.469 1 97.69 61 PHE B N 1
ATOM 4465 C CA . PHE B 1 61 ? 16.062 -34.844 -13.227 1 97.69 61 PHE B CA 1
ATOM 4466 C C . PHE B 1 61 ? 15.148 -35.406 -14.312 1 97.69 61 PHE B C 1
ATOM 4468 O O . PHE B 1 61 ? 15.305 -36.562 -14.719 1 97.69 61 PHE B O 1
ATOM 4475 N N . ILE B 1 62 ? 14.18 -34.594 -14.727 1 97.19 62 ILE B N 1
ATOM 4476 C CA . ILE B 1 62 ? 13.336 -35.031 -15.836 1 97.19 62 ILE B CA 1
ATOM 4477 C C . ILE B 1 62 ? 14.195 -35.281 -17.062 1 97.19 62 ILE B C 1
ATOM 4479 O O . ILE B 1 62 ? 14 -36.281 -17.781 1 97.19 62 ILE B O 1
ATOM 4483 N N . VAL B 1 63 ? 15.18 -34.469 -17.297 1 97.12 63 VAL B N 1
ATOM 4484 C CA . VAL B 1 63 ? 16.062 -34.562 -18.453 1 97.12 63 VAL B CA 1
ATOM 4485 C C . VAL B 1 63 ? 16.922 -35.844 -18.312 1 97.12 63 VAL B C 1
ATOM 4487 O O . VAL B 1 63 ? 17.125 -36.562 -19.297 1 97.12 63 VAL B O 1
ATOM 4490 N N . ARG B 1 64 ? 17.344 -36.188 -17.125 1 96.75 64 ARG B N 1
ATOM 4491 C CA . ARG B 1 64 ? 18.281 -37.281 -16.891 1 96.75 64 ARG B CA 1
ATOM 4492 C C . ARG B 1 64 ? 17.562 -38.594 -16.75 1 96.75 64 ARG B C 1
ATOM 4494 O O . ARG B 1 64 ? 18.016 -39.625 -17.234 1 96.75 64 ARG B O 1
ATOM 4501 N N . TYR B 1 65 ? 16.406 -38.562 -16.062 1 95.56 65 TYR B N 1
ATOM 4502 C CA . TYR B 1 65 ? 15.773 -39.812 -15.656 1 95.56 65 TYR B CA 1
ATOM 4503 C C . TYR B 1 65 ? 14.469 -40.031 -16.422 1 95.56 65 TYR B C 1
ATOM 4505 O O . TYR B 1 65 ? 13.781 -41.031 -16.203 1 95.56 65 TYR B O 1
ATOM 4513 N N . GLY B 1 66 ? 14.141 -39.125 -17.281 1 94.25 66 GLY B N 1
ATOM 4514 C CA . GLY B 1 66 ? 12.906 -39.219 -18.047 1 94.25 66 GLY B CA 1
ATOM 4515 C C . GLY B 1 66 ? 11.727 -38.562 -17.344 1 94.25 66 GLY B C 1
ATOM 4516 O O . GLY B 1 66 ? 11.805 -38.219 -16.172 1 94.25 66 GLY B O 1
ATOM 4517 N N . MET B 1 67 ? 10.648 -38.375 -18.078 1 93.88 67 MET B N 1
ATOM 4518 C CA . MET B 1 67 ? 9.445 -37.719 -17.562 1 93.88 67 MET B CA 1
ATOM 4519 C C . MET B 1 67 ? 8.703 -38.625 -16.594 1 93.88 67 MET B C 1
ATOM 4521 O O . MET B 1 67 ? 8.266 -39.719 -16.969 1 93.88 67 MET B O 1
ATOM 4525 N N . LYS B 1 68 ? 8.641 -38.281 -15.352 1 93.31 68 LYS B N 1
ATOM 4526 C CA . LYS B 1 68 ? 7.875 -38.938 -14.305 1 93.31 68 LYS B CA 1
ATOM 4527 C C . LYS B 1 68 ? 6.918 -37.969 -13.617 1 93.31 68 LYS B C 1
ATOM 4529 O O . LYS B 1 68 ? 7.262 -36.812 -13.391 1 93.31 68 LYS B O 1
ATOM 4534 N N . ALA B 1 69 ? 5.762 -38.406 -13.242 1 94.88 69 ALA B N 1
ATOM 4535 C CA . ALA B 1 69 ? 4.73 -37.594 -12.617 1 94.88 69 ALA B CA 1
ATOM 4536 C C . ALA B 1 69 ? 5.23 -36.969 -11.32 1 94.88 69 ALA B C 1
ATOM 4538 O O . ALA B 1 69 ? 4.879 -35.844 -10.984 1 94.88 69 ALA B O 1
ATOM 4539 N N . ARG B 1 70 ? 6.066 -37.656 -10.609 1 96 70 ARG B N 1
ATOM 4540 C CA . ARG B 1 70 ? 6.543 -37.188 -9.312 1 96 70 ARG B CA 1
ATOM 4541 C C . ARG B 1 70 ? 7.441 -35.969 -9.461 1 96 70 ARG B C 1
ATOM 4543 O O . ARG B 1 70 ? 7.445 -35.094 -8.602 1 96 70 ARG B O 1
ATOM 4550 N N . TYR B 1 71 ? 8.305 -35.969 -10.508 1 97.25 71 TYR B N 1
ATOM 4551 C CA . TYR B 1 71 ? 9.141 -34.812 -10.742 1 97.25 71 TYR B CA 1
ATOM 4552 C C . TYR B 1 71 ? 8.297 -33.594 -11.078 1 97.25 71 TYR B C 1
ATOM 4554 O O . TYR B 1 71 ? 8.562 -32.469 -10.586 1 97.25 71 TYR B O 1
ATOM 4562 N N . LEU B 1 72 ? 7.285 -33.812 -11.938 1 97.38 72 LEU B N 1
ATOM 4563 C CA . LEU B 1 72 ? 6.355 -32.719 -12.266 1 97.38 72 LEU B CA 1
ATOM 4564 C C . LEU B 1 72 ? 5.637 -32.219 -11.016 1 97.38 72 LEU B C 1
ATOM 4566 O O . LEU B 1 72 ? 5.492 -31.016 -10.828 1 97.38 72 LEU B O 1
ATOM 4570 N N . ALA B 1 73 ? 5.199 -33.188 -10.18 1 98.25 73 ALA B N 1
ATOM 4571 C CA . ALA B 1 73 ? 4.531 -32.844 -8.93 1 98.25 73 ALA B CA 1
ATOM 4572 C C . ALA B 1 73 ? 5.402 -31.953 -8.062 1 98.25 73 ALA B C 1
ATOM 4574 O O . ALA B 1 73 ? 4.934 -30.922 -7.559 1 98.25 73 ALA B O 1
ATOM 4575 N N . MET B 1 74 ? 6.605 -32.281 -7.969 1 98.38 74 MET B N 1
ATOM 4576 C CA . MET B 1 74 ? 7.52 -31.531 -7.109 1 98.38 74 MET B CA 1
ATOM 4577 C C . MET B 1 74 ? 7.773 -30.141 -7.672 1 98.38 74 MET B C 1
ATOM 4579 O O . MET B 1 74 ? 7.883 -29.172 -6.914 1 98.38 74 MET B O 1
ATOM 4583 N N . ILE B 1 75 ? 7.926 -30.047 -9.023 1 98.69 75 ILE B N 1
ATOM 4584 C CA . ILE B 1 75 ? 8.086 -28.734 -9.641 1 98.69 75 ILE B CA 1
ATOM 4585 C C . ILE B 1 75 ? 6.902 -27.844 -9.281 1 98.69 75 ILE B C 1
ATOM 4587 O O . ILE B 1 75 ? 7.078 -26.703 -8.859 1 98.69 75 ILE B O 1
ATOM 4591 N N . LEU B 1 76 ? 5.707 -28.375 -9.406 1 98.75 76 LEU B N 1
ATOM 4592 C CA . LEU B 1 76 ? 4.488 -27.609 -9.172 1 98.75 76 LEU B CA 1
ATOM 4593 C C . LEU B 1 76 ? 4.352 -27.25 -7.699 1 98.75 76 LEU B C 1
ATOM 4595 O O . LEU B 1 76 ? 3.99 -26.125 -7.363 1 98.75 76 LEU B O 1
ATOM 4599 N N . ILE B 1 77 ? 4.633 -28.188 -6.832 1 98.62 77 ILE B N 1
ATOM 4600 C CA . ILE B 1 77 ? 4.539 -27.938 -5.395 1 98.62 77 ILE B CA 1
ATOM 4601 C C . ILE B 1 77 ? 5.539 -26.859 -4.992 1 98.62 77 ILE B C 1
ATOM 4603 O O . ILE B 1 77 ? 5.195 -25.922 -4.273 1 98.62 77 ILE B O 1
ATOM 4607 N N . MET B 1 78 ? 6.742 -27 -5.5 1 98.56 78 MET B N 1
ATOM 4608 C CA . MET B 1 78 ? 7.758 -26 -5.172 1 98.56 78 MET B CA 1
ATOM 4609 C C . MET B 1 78 ? 7.418 -24.641 -5.781 1 98.56 78 MET B C 1
ATOM 4611 O O . MET B 1 78 ? 7.707 -23.609 -5.195 1 98.56 78 MET B O 1
ATOM 4615 N N . ALA B 1 79 ? 6.875 -24.656 -7.023 1 98.62 79 ALA B N 1
ATOM 4616 C CA . ALA B 1 79 ? 6.406 -23.422 -7.621 1 98.62 79 ALA B CA 1
ATOM 4617 C C . ALA B 1 79 ? 5.316 -22.781 -6.766 1 98.62 79 ALA B C 1
ATOM 4619 O O . ALA B 1 79 ? 5.293 -21.547 -6.594 1 98.62 79 ALA B O 1
ATOM 4620 N N . GLY B 1 80 ? 4.383 -23.625 -6.27 1 98.44 80 GLY B N 1
ATOM 4621 C CA . GLY B 1 80 ? 3.359 -23.125 -5.367 1 98.44 80 GLY B CA 1
ATOM 4622 C C . GLY B 1 80 ? 3.93 -22.484 -4.117 1 98.44 80 GLY B C 1
ATOM 4623 O O . GLY B 1 80 ? 3.527 -21.391 -3.74 1 98.44 80 GLY B O 1
ATOM 4624 N N . PHE B 1 81 ? 4.891 -23.156 -3.504 1 97.94 81 PHE B N 1
ATOM 4625 C CA . PHE B 1 81 ? 5.539 -22.609 -2.318 1 97.94 81 PHE B CA 1
ATOM 4626 C C . PHE B 1 81 ? 6.289 -21.328 -2.654 1 97.94 81 PHE B C 1
ATOM 4628 O O . PHE B 1 81 ? 6.246 -20.359 -1.894 1 97.94 81 PHE B O 1
ATOM 4635 N N . GLY B 1 82 ? 7.016 -21.359 -3.758 1 98.25 82 GLY B N 1
ATOM 4636 C CA . GLY B 1 82 ? 7.73 -20.172 -4.195 1 98.25 82 GLY B CA 1
ATOM 4637 C C . GLY B 1 82 ? 6.824 -18.984 -4.418 1 98.25 82 GLY B C 1
ATOM 4638 O O . GLY B 1 82 ? 7.152 -17.859 -4.027 1 98.25 82 GLY B O 1
ATOM 4639 N N . LEU B 1 83 ? 5.652 -19.203 -5.035 1 98.38 83 LEU B N 1
ATOM 4640 C CA . LEU B 1 83 ? 4.672 -18.156 -5.262 1 98.38 83 LEU B CA 1
ATOM 4641 C C . LEU B 1 83 ? 4.18 -17.578 -3.939 1 98.38 83 LEU B C 1
ATOM 4643 O O . LEU B 1 83 ? 4.047 -16.359 -3.801 1 98.38 83 LEU B O 1
ATOM 4647 N N . TRP B 1 84 ? 3.941 -18.438 -3.008 1 96.5 84 TRP B N 1
ATOM 4648 C CA . TRP B 1 84 ? 3.498 -17.984 -1.694 1 96.5 84 TRP B CA 1
ATOM 4649 C C . TRP B 1 84 ? 4.594 -17.172 -1 1 96.5 84 TRP B C 1
ATOM 4651 O O . TRP B 1 84 ? 4.336 -16.094 -0.471 1 96.5 84 TRP B O 1
ATOM 4661 N N . GLN B 1 85 ? 5.828 -17.688 -1.005 1 96.56 85 GLN B N 1
ATOM 4662 C CA . GLN B 1 85 ? 6.953 -17.031 -0.339 1 96.56 85 GLN B CA 1
ATOM 4663 C C . GLN B 1 85 ? 7.215 -15.648 -0.931 1 96.56 85 GLN B C 1
ATOM 4665 O O . GLN B 1 85 ? 7.398 -14.68 -0.195 1 96.56 85 GLN B O 1
ATOM 4670 N N . SER B 1 86 ? 7.293 -15.609 -2.207 1 97.12 86 SER B N 1
ATOM 4671 C CA . SER B 1 86 ? 7.605 -14.352 -2.869 1 97.12 86 SER B CA 1
ATOM 4672 C C . SER B 1 86 ? 6.469 -13.344 -2.709 1 97.12 86 SER B C 1
ATOM 4674 O O . SER B 1 86 ? 6.707 -12.141 -2.572 1 97.12 86 SER B O 1
ATOM 4676 N N . PHE B 1 87 ? 5.207 -13.773 -2.707 1 95.06 87 PHE B N 1
ATOM 4677 C CA . PHE B 1 87 ? 4.059 -12.914 -2.471 1 95.06 87 PHE B CA 1
ATOM 4678 C C . PHE B 1 87 ? 4.105 -12.312 -1.068 1 95.06 87 PHE B C 1
ATOM 4680 O O . PHE B 1 87 ? 3.871 -11.117 -0.888 1 95.06 87 PHE B O 1
ATOM 4687 N N . ALA B 1 88 ? 4.379 -13.141 -0.094 1 92.44 88 ALA B N 1
ATOM 4688 C CA . ALA B 1 88 ? 4.5 -12.68 1.287 1 92.44 88 ALA B CA 1
ATOM 4689 C C . ALA B 1 88 ? 5.633 -11.672 1.432 1 92.44 88 ALA B C 1
ATOM 4691 O O . ALA B 1 88 ? 5.48 -10.648 2.105 1 92.44 88 ALA B O 1
ATOM 4692 N N . HIS B 1 89 ? 6.734 -11.953 0.758 1 93.88 89 HIS B N 1
ATOM 4693 C CA . HIS B 1 89 ? 7.895 -11.07 0.805 1 93.88 89 HIS B CA 1
ATOM 4694 C C . HIS B 1 89 ? 7.582 -9.719 0.175 1 93.88 89 HIS B C 1
ATOM 4696 O O . HIS B 1 89 ? 7.852 -8.672 0.773 1 93.88 89 HIS B O 1
ATOM 4702 N N . TYR B 1 90 ? 7.012 -9.727 -0.976 1 91.31 90 TYR B N 1
ATOM 4703 C CA . TYR B 1 90 ? 6.602 -8.516 -1.684 1 91.31 90 TYR B CA 1
ATOM 4704 C C . TYR B 1 90 ? 5.59 -7.723 -0.867 1 91.31 90 TYR B C 1
ATOM 4706 O O . TYR B 1 90 ? 5.668 -6.496 -0.799 1 91.31 90 TYR B O 1
ATOM 4714 N N . GLY B 1 91 ? 4.672 -8.406 -0.259 1 89.25 91 GLY B N 1
ATOM 4715 C CA . GLY B 1 91 ? 3.586 -7.793 0.484 1 89.25 91 GLY B CA 1
ATOM 4716 C C . GLY B 1 91 ? 4.062 -6.941 1.646 1 89.25 91 GLY B C 1
ATOM 4717 O O . GLY B 1 91 ? 3.445 -5.93 1.976 1 89.25 91 GLY B O 1
ATOM 4718 N N . ILE B 1 92 ? 5.23 -7.297 2.193 1 87.25 92 ILE B N 1
ATOM 4719 C CA . ILE B 1 92 ? 5.77 -6.586 3.346 1 87.25 92 ILE B CA 1
ATOM 4720 C C . ILE B 1 92 ? 6.254 -5.203 2.918 1 87.25 92 ILE B C 1
ATOM 4722 O O . ILE B 1 92 ? 6.219 -4.254 3.705 1 87.25 92 ILE B O 1
ATOM 4726 N N . HIS B 1 93 ? 6.559 -5.012 1.672 1 89.31 93 HIS B N 1
ATOM 4727 C CA . HIS B 1 93 ? 7.219 -3.787 1.234 1 89.31 93 HIS B CA 1
ATOM 4728 C C . HIS B 1 93 ? 6.406 -3.076 0.159 1 89.31 93 HIS B C 1
ATOM 4730 O O . HIS B 1 93 ? 6.781 -1.993 -0.295 1 89.31 93 HIS B O 1
ATOM 4736 N N . ALA B 1 94 ? 5.293 -3.557 -0.232 1 84.94 94 ALA B N 1
ATOM 4737 C CA . ALA B 1 94 ? 4.574 -3.115 -1.426 1 84.94 94 ALA B CA 1
ATOM 4738 C C . ALA B 1 94 ? 3.941 -1.744 -1.211 1 84.94 94 ALA B C 1
ATOM 4740 O O . ALA B 1 94 ? 3.748 -0.986 -2.164 1 84.94 94 ALA B O 1
ATOM 4741 N N . MET B 1 95 ? 3.699 -1.322 0.009 1 85.31 95 MET B N 1
ATOM 4742 C CA . MET B 1 95 ? 2.887 -0.132 0.247 1 85.31 95 MET B CA 1
ATOM 4743 C C . MET B 1 95 ? 3.768 1.088 0.494 1 85.31 95 MET B C 1
ATOM 4745 O O . MET B 1 95 ? 3.264 2.172 0.792 1 85.31 95 MET B O 1
ATOM 4749 N N . ARG B 1 96 ? 4.988 0.904 0.188 1 90.75 96 ARG B N 1
ATOM 4750 C CA . ARG B 1 96 ? 5.934 1.956 0.555 1 90.75 96 ARG B CA 1
ATOM 4751 C C . ARG B 1 96 ? 5.977 3.045 -0.511 1 90.75 96 ARG B C 1
ATOM 4753 O O . ARG B 1 96 ? 5.426 2.879 -1.601 1 90.75 96 ARG B O 1
ATOM 4760 N N . ASP B 1 97 ? 6.488 4.238 -0.148 1 95.75 97 ASP B N 1
ATOM 4761 C CA . ASP B 1 97 ? 6.664 5.352 -1.077 1 95.75 97 ASP B CA 1
ATOM 4762 C C . ASP B 1 97 ? 7.613 4.977 -2.213 1 95.75 97 ASP B C 1
ATOM 4764 O O . ASP B 1 97 ? 8.258 3.93 -2.166 1 95.75 97 ASP B O 1
ATOM 4768 N N . LEU B 1 98 ? 7.668 5.824 -3.143 1 95.5 98 LEU B N 1
ATOM 4769 C CA . LEU B 1 98 ? 8.453 5.637 -4.359 1 95.5 98 LEU B CA 1
ATOM 4770 C C . LEU B 1 98 ? 9.875 5.195 -4.023 1 95.5 98 LEU B C 1
ATOM 4772 O O . LEU B 1 98 ? 10.547 5.816 -3.191 1 95.5 98 LEU B O 1
ATOM 4776 N N . ASP B 1 99 ? 10.281 4.074 -4.543 1 94.5 99 ASP B N 1
ATOM 4777 C CA . ASP B 1 99 ? 11.648 3.561 -4.57 1 94.5 99 ASP B CA 1
ATOM 4778 C C . ASP B 1 99 ? 12.055 3.01 -3.205 1 94.5 99 ASP B C 1
ATOM 4780 O O . ASP B 1 99 ? 13.195 2.58 -3.018 1 94.5 99 ASP B O 1
ATOM 4784 N N . GLN B 1 100 ? 11.195 3.115 -2.203 1 96.06 100 GLN B N 1
ATOM 4785 C CA . GLN B 1 100 ? 11.508 2.51 -0.912 1 96.06 100 GLN B CA 1
ATOM 4786 C C . GLN B 1 100 ? 11.414 0.987 -0.983 1 96.06 100 GLN B C 1
ATOM 4788 O O . GLN B 1 100 ? 10.539 0.442 -1.653 1 96.06 100 GLN B O 1
ATOM 4793 N N . GLY B 1 101 ? 12.289 0.346 -0.357 1 93.38 101 GLY B N 1
ATOM 4794 C CA . GLY B 1 101 ? 12.297 -1.107 -0.319 1 93.38 101 GLY B CA 1
ATOM 4795 C C . GLY B 1 101 ? 13.477 -1.681 0.447 1 93.38 101 GLY B C 1
ATOM 4796 O O . GLY B 1 101 ? 13.945 -1.08 1.417 1 93.38 101 GLY B O 1
ATOM 4797 N N . PHE B 1 102 ? 13.781 -2.848 0.102 1 90.25 102 PHE B N 1
ATOM 4798 C CA . PHE B 1 102 ? 14.82 -3.623 0.768 1 90.25 102 PHE B CA 1
ATOM 4799 C C . PHE B 1 102 ? 15.789 -4.215 -0.25 1 90.25 102 PHE B C 1
ATOM 4801 O O . PHE B 1 102 ? 15.367 -4.848 -1.22 1 90.25 102 PHE B O 1
ATOM 4808 N N . GLY B 1 103 ? 17.062 -3.848 -0.093 1 88.44 103 GLY B N 1
ATOM 4809 C CA . GLY B 1 103 ? 18.078 -4.461 -0.921 1 88.44 103 GLY B CA 1
ATOM 4810 C C . GLY B 1 103 ? 18.172 -3.854 -2.309 1 88.44 103 GLY B C 1
ATOM 4811 O O . GLY B 1 103 ? 17.703 -2.736 -2.533 1 88.44 103 GLY B O 1
ATOM 4812 N N . LEU B 1 104 ? 18.75 -4.59 -3.227 1 90.44 104 LEU B N 1
ATOM 4813 C CA . LEU B 1 104 ? 19.094 -4.129 -4.57 1 90.44 104 LEU B CA 1
ATOM 4814 C C . LEU B 1 104 ? 17.844 -4.082 -5.453 1 90.44 104 LEU B C 1
ATOM 4816 O O . LEU B 1 104 ? 16.938 -4.895 -5.293 1 90.44 104 LEU B O 1
ATOM 4820 N N . ALA B 1 105 ? 17.844 -3.096 -6.324 1 90.44 105 ALA B N 1
ATOM 4821 C CA . ALA B 1 105 ? 16.781 -3 -7.328 1 90.44 105 ALA B CA 1
ATOM 4822 C C . ALA B 1 105 ? 17.312 -3.33 -8.719 1 90.44 105 ALA B C 1
ATOM 4824 O O . ALA B 1 105 ? 18.438 -2.953 -9.07 1 90.44 105 ALA B O 1
ATOM 4825 N N . VAL B 1 106 ? 16.516 -4.102 -9.445 1 90.44 106 VAL B N 1
ATOM 4826 C CA . VAL B 1 106 ? 16.797 -4.402 -10.844 1 90.44 106 VAL B CA 1
ATOM 4827 C C . VAL B 1 106 ? 15.695 -3.811 -11.727 1 90.44 106 VAL B C 1
ATOM 4829 O O . VAL B 1 106 ? 14.523 -4.16 -11.586 1 90.44 106 VAL B O 1
ATOM 4832 N N . PHE B 1 107 ? 16.031 -2.916 -12.594 1 88.56 107 PHE B N 1
ATOM 4833 C CA . PHE B 1 107 ? 15.094 -2.217 -13.469 1 88.56 107 PHE B CA 1
ATOM 4834 C C . PHE B 1 107 ? 14.047 -1.46 -12.648 1 88.56 107 PHE B C 1
ATOM 4836 O O . PHE B 1 107 ? 12.859 -1.507 -12.961 1 88.56 107 PHE B O 1
ATOM 4843 N N . GLY B 1 108 ? 14.477 -0.933 -11.57 1 87.69 108 GLY B N 1
ATOM 4844 C CA . GLY B 1 108 ? 13.633 -0.049 -10.789 1 87.69 108 GLY B CA 1
ATOM 4845 C C . GLY B 1 108 ? 12.789 -0.785 -9.758 1 87.69 108 GLY B C 1
ATOM 4846 O O . GLY B 1 108 ? 12.039 -0.164 -9.008 1 87.69 108 GLY B O 1
ATOM 4847 N N . ILE B 1 109 ? 12.922 -2.092 -9.758 1 90.5 109 ILE B N 1
ATOM 4848 C CA . ILE B 1 109 ? 12.125 -2.879 -8.82 1 90.5 109 ILE B CA 1
ATOM 4849 C C . ILE B 1 109 ? 13.039 -3.771 -7.984 1 90.5 109 ILE B C 1
ATOM 4851 O O . ILE B 1 109 ? 13.992 -4.352 -8.508 1 90.5 109 ILE B O 1
ATOM 4855 N N . HIS B 1 110 ? 12.758 -3.871 -6.711 1 92 110 HIS B N 1
ATOM 4856 C CA . HIS B 1 110 ? 13.594 -4.652 -5.805 1 92 110 HIS B CA 1
ATOM 4857 C C . HIS B 1 110 ? 13.5 -6.141 -6.117 1 92 110 HIS B C 1
ATOM 4859 O O . HIS B 1 110 ? 12.484 -6.605 -6.648 1 92 110 HIS B O 1
ATOM 4865 N N . THR B 1 111 ? 14.406 -6.898 -5.758 1 91.94 111 THR B N 1
ATOM 4866 C CA . THR B 1 111 ? 14.625 -8.258 -6.238 1 91.94 111 THR B CA 1
ATOM 4867 C C . THR B 1 111 ? 13.539 -9.195 -5.719 1 91.94 111 THR B C 1
ATOM 4869 O O . THR B 1 111 ? 13.219 -10.195 -6.367 1 91.94 111 THR B O 1
ATOM 4872 N N . TYR B 1 112 ? 12.953 -8.93 -4.551 1 91.69 112 TYR B N 1
ATOM 4873 C CA . TYR B 1 112 ? 11.93 -9.828 -4.047 1 91.69 112 TYR B CA 1
ATOM 4874 C C . TYR B 1 112 ? 10.711 -9.836 -4.965 1 91.69 112 TYR B C 1
ATOM 4876 O O . TYR B 1 112 ? 9.977 -10.828 -5.027 1 91.69 112 TYR B O 1
ATOM 4884 N N . PHE B 1 113 ? 10.406 -8.734 -5.688 1 92.56 113 PHE B N 1
ATOM 4885 C CA . PHE B 1 113 ? 9.352 -8.727 -6.691 1 92.56 113 PHE B CA 1
ATOM 4886 C C . PHE B 1 113 ? 9.703 -9.641 -7.855 1 92.56 113 PHE B C 1
ATOM 4888 O O . PHE B 1 113 ? 8.844 -10.359 -8.375 1 92.56 113 PHE B O 1
ATOM 4895 N N . TRP B 1 114 ? 10.898 -9.594 -8.258 1 94.62 114 TRP B N 1
ATOM 4896 C CA . TRP B 1 114 ? 11.344 -10.398 -9.391 1 94.62 114 TRP B CA 1
ATOM 4897 C C . TRP B 1 114 ? 11.234 -11.891 -9.07 1 94.62 114 TRP B C 1
ATOM 4899 O O . TRP B 1 114 ? 11.031 -12.711 -9.969 1 94.62 114 TRP B O 1
ATOM 4909 N N . ALA B 1 115 ? 11.406 -12.227 -7.773 1 97.06 115 ALA B N 1
ATOM 4910 C CA . ALA B 1 115 ? 11.164 -13.617 -7.398 1 97.06 115 ALA B CA 1
ATOM 4911 C C . ALA B 1 115 ? 9.742 -14.039 -7.742 1 97.06 115 ALA B C 1
ATOM 4913 O O . ALA B 1 115 ? 9.516 -15.141 -8.25 1 97.06 115 ALA B O 1
ATOM 4914 N N . GLU B 1 116 ? 8.766 -13.141 -7.488 1 96.62 116 GLU B N 1
ATOM 4915 C CA . GLU B 1 116 ? 7.379 -13.422 -7.832 1 96.62 116 GLU B CA 1
ATOM 4916 C C . GLU B 1 116 ? 7.207 -13.617 -9.336 1 96.62 116 GLU B C 1
ATOM 4918 O O . GLU B 1 116 ? 6.52 -14.547 -9.773 1 96.62 116 GLU B O 1
ATOM 4923 N N . VAL B 1 117 ? 7.875 -12.805 -10.133 1 96.62 117 VAL B N 1
ATOM 4924 C CA . VAL B 1 117 ? 7.809 -12.875 -11.586 1 96.62 117 VAL B CA 1
ATOM 4925 C C . VAL B 1 117 ? 8.398 -14.203 -12.062 1 96.62 117 VAL B C 1
ATOM 4927 O O . VAL B 1 117 ? 7.859 -14.844 -12.969 1 96.62 117 VAL B O 1
ATOM 4930 N N . VAL B 1 118 ? 9.477 -14.602 -11.453 1 98.12 118 VAL B N 1
ATOM 4931 C CA . VAL B 1 118 ? 10.148 -15.836 -11.852 1 98.12 118 VAL B CA 1
ATOM 4932 C C . VAL B 1 118 ? 9.234 -17.031 -11.594 1 98.12 118 VAL B C 1
ATOM 4934 O O . VAL B 1 118 ? 9.062 -17.891 -12.461 1 98.12 118 VAL B O 1
ATOM 4937 N N . PHE B 1 119 ? 8.672 -17.141 -10.406 1 98.69 119 PHE B N 1
ATOM 4938 C CA . PHE B 1 119 ? 7.812 -18.266 -10.086 1 98.69 119 PHE B CA 1
ATOM 4939 C C . PHE B 1 119 ? 6.566 -18.266 -10.969 1 98.69 119 PHE B C 1
ATOM 4941 O O . PHE B 1 119 ? 6.074 -19.328 -11.359 1 98.69 119 PHE B O 1
ATOM 4948 N N . TRP B 1 120 ? 6.031 -17.047 -11.25 1 98.38 120 TRP B N 1
ATOM 4949 C CA . TRP B 1 120 ? 4.938 -16.922 -12.211 1 98.38 120 TRP B CA 1
ATOM 4950 C C . TRP B 1 120 ? 5.352 -17.453 -13.578 1 98.38 120 TRP B C 1
ATOM 4952 O O . TRP B 1 120 ? 4.609 -18.203 -14.211 1 98.38 120 TRP B O 1
ATOM 4962 N N . ALA B 1 121 ? 6.504 -17.109 -14.016 1 98.31 121 ALA B N 1
ATOM 4963 C CA . ALA B 1 121 ? 7.023 -17.547 -15.305 1 98.31 121 ALA B CA 1
ATOM 4964 C C . ALA B 1 121 ? 7.203 -19.062 -15.344 1 98.31 121 ALA B C 1
ATOM 4966 O O . ALA B 1 121 ? 7.012 -19.688 -16.391 1 98.31 121 ALA B O 1
ATOM 4967 N N . VAL B 1 122 ? 7.621 -19.609 -14.203 1 98.62 122 VAL B N 1
ATOM 4968 C CA . VAL B 1 122 ? 7.785 -21.062 -14.117 1 98.62 122 VAL B CA 1
ATOM 4969 C C . VAL B 1 122 ? 6.473 -21.75 -14.477 1 98.62 122 VAL B C 1
ATOM 4971 O O . VAL B 1 122 ? 6.457 -22.688 -15.281 1 98.62 122 VAL B O 1
ATOM 4974 N N . VAL B 1 123 ? 5.34 -21.281 -13.945 1 98.69 123 VAL B N 1
ATOM 4975 C CA . VAL B 1 123 ? 4.031 -21.875 -14.188 1 98.69 123 VAL B CA 1
ATOM 4976 C C . VAL B 1 123 ? 3.656 -21.719 -15.656 1 98.69 123 VAL B C 1
ATOM 4978 O O . VAL B 1 123 ? 3.289 -22.703 -16.312 1 98.69 123 VAL B O 1
ATOM 4981 N N . LEU B 1 124 ? 3.844 -20.562 -16.203 1 98.38 124 LEU B N 1
ATOM 4982 C CA . LEU B 1 124 ? 3.471 -20.266 -17.578 1 98.38 124 LEU B CA 1
ATOM 4983 C C . LEU B 1 124 ? 4.352 -21.031 -18.562 1 98.38 124 LEU B C 1
ATOM 4985 O O . LEU B 1 124 ? 3.848 -21.672 -19.484 1 98.38 124 LEU B O 1
ATOM 4989 N N . LEU B 1 125 ? 5.664 -21.016 -18.359 1 98.12 125 LEU B N 1
ATOM 4990 C CA . LEU B 1 125 ? 6.598 -21.656 -19.281 1 98.12 125 LEU B CA 1
ATOM 4991 C C . LEU B 1 125 ? 6.457 -23.172 -19.234 1 98.12 125 LEU B C 1
ATOM 4993 O O . LEU B 1 125 ? 6.625 -23.844 -20.25 1 98.12 125 LEU B O 1
ATOM 4997 N N . LEU B 1 126 ? 6.238 -23.688 -17.984 1 98.5 126 LEU B N 1
ATOM 4998 C CA . LEU B 1 126 ? 5.969 -25.125 -17.891 1 98.5 126 LEU B CA 1
ATOM 4999 C C . LEU B 1 126 ? 4.773 -25.516 -18.766 1 98.5 126 LEU B C 1
ATOM 5001 O O . LEU B 1 126 ? 4.812 -26.516 -19.469 1 98.5 126 LEU B O 1
ATOM 5005 N N . GLY B 1 127 ? 3.682 -24.672 -18.719 1 98.38 127 GLY B N 1
ATOM 5006 C CA . GLY B 1 127 ? 2.541 -24.891 -19.594 1 98.38 127 GLY B CA 1
ATOM 5007 C C . GLY B 1 127 ? 2.902 -24.844 -21.078 1 98.38 127 GLY B C 1
ATOM 5008 O O . GLY B 1 127 ? 2.49 -25.703 -21.844 1 98.38 127 GLY B O 1
ATOM 5009 N N . VAL B 1 128 ? 3.699 -23.922 -21.438 1 97.94 128 VAL B N 1
ATOM 5010 C CA . VAL B 1 128 ? 4.102 -23.766 -22.844 1 97.94 128 VAL B CA 1
ATOM 5011 C C . VAL B 1 128 ? 4.934 -24.969 -23.266 1 97.94 128 VAL B C 1
ATOM 5013 O O . VAL B 1 128 ? 4.758 -25.5 -24.375 1 97.94 128 VAL B O 1
ATOM 5016 N N . ILE B 1 129 ? 5.848 -25.438 -22.422 1 97.75 129 ILE B N 1
ATOM 5017 C CA . ILE B 1 129 ? 6.688 -26.594 -22.719 1 97.75 129 ILE B CA 1
ATOM 5018 C C . ILE B 1 129 ? 5.809 -27.828 -22.922 1 97.75 129 ILE B C 1
ATOM 5020 O O . ILE B 1 129 ? 6.012 -28.594 -23.875 1 97.75 129 ILE B O 1
ATOM 5024 N N . PHE B 1 130 ? 4.801 -28 -22.094 1 96.75 130 PHE B N 1
ATOM 5025 C CA . PHE B 1 130 ? 3.922 -29.156 -22.203 1 96.75 130 PHE B CA 1
ATOM 5026 C C . PHE B 1 130 ? 3.025 -29.047 -23.438 1 96.75 130 PHE B C 1
ATOM 5028 O O . PHE B 1 130 ? 2.52 -30.047 -23.938 1 96.75 130 PHE B O 1
ATOM 5035 N N . PHE B 1 131 ? 2.787 -27.875 -23.875 1 94.19 131 PHE B N 1
ATOM 5036 C CA . PHE B 1 131 ? 1.994 -27.672 -25.078 1 94.19 131 PHE B CA 1
ATOM 5037 C C . PHE B 1 131 ? 2.664 -28.328 -26.281 1 94.19 131 PHE B C 1
ATOM 5039 O O . PHE B 1 131 ? 1.985 -28.812 -27.188 1 94.19 131 PHE B O 1
ATOM 5046 N N . PHE B 1 132 ? 4 -28.469 -26.219 1 92.62 132 PHE B N 1
ATOM 5047 C CA . PHE B 1 132 ? 4.762 -29.062 -27.312 1 92.62 132 PHE B CA 1
ATOM 5048 C C . PHE B 1 132 ? 5.16 -30.5 -26.969 1 92.62 132 PHE B C 1
ATOM 5050 O O . PHE B 1 132 ? 5.93 -31.125 -27.703 1 92.62 132 PHE B O 1
ATOM 5057 N N . ALA B 1 133 ? 4.73 -30.984 -25.891 1 93.94 133 ALA B N 1
ATOM 5058 C CA . ALA B 1 133 ? 5.094 -32.344 -25.469 1 93.94 133 ALA B CA 1
ATOM 5059 C C . ALA B 1 133 ? 4.449 -33.375 -26.375 1 93.94 133 ALA B C 1
ATOM 5061 O O . ALA B 1 133 ? 3.363 -33.156 -26.922 1 93.94 133 ALA B O 1
ATOM 5062 N N . PRO B 1 134 ? 5.113 -34.469 -26.578 1 93.12 134 PRO B N 1
ATOM 5063 C CA . PRO B 1 134 ? 4.52 -35.594 -27.297 1 93.12 134 PRO B CA 1
ATOM 5064 C C . PRO B 1 134 ? 3.508 -36.375 -26.469 1 93.12 134 PRO B C 1
ATOM 5066 O O . PRO B 1 134 ? 3.205 -35.969 -25.328 1 93.12 134 PRO B O 1
ATOM 5069 N N . LYS B 1 135 ? 2.988 -37.375 -27.109 1 89.12 135 LYS B N 1
ATOM 5070 C CA . LYS B 1 135 ? 2.225 -38.344 -26.312 1 89.12 135 LYS B CA 1
ATOM 5071 C C . LYS B 1 135 ? 3.088 -38.938 -25.203 1 89.12 135 LYS B C 1
ATOM 5073 O O . LYS B 1 135 ? 4.285 -39.156 -25.406 1 89.12 135 LYS B O 1
ATOM 5078 N N . PHE B 1 136 ? 2.559 -39.188 -24.094 1 88.81 136 PHE B N 1
ATOM 5079 C CA . PHE B 1 136 ? 3.326 -39.656 -22.938 1 88.81 136 PHE B CA 1
ATOM 5080 C C . PHE B 1 136 ? 3.994 -41 -23.219 1 88.81 136 PHE B C 1
ATOM 5082 O O . PHE B 1 136 ? 5.062 -41.281 -22.672 1 88.81 136 PHE B O 1
ATOM 5089 N N . SER B 1 137 ? 3.414 -41.781 -24.094 1 86 137 SER B N 1
ATOM 5090 C CA . SER B 1 137 ? 4 -43.062 -24.453 1 86 137 SER B CA 1
ATOM 5091 C C . SER B 1 137 ? 5.324 -42.906 -25.188 1 86 137 SER B C 1
ATOM 5093 O O . SER B 1 137 ? 6.188 -43.781 -25.141 1 86 137 SER B O 1
ATOM 5095 N N . ALA B 1 138 ? 5.434 -41.781 -25.797 1 90.69 138 ALA B N 1
ATOM 5096 C CA . ALA B 1 138 ? 6.645 -41.5 -26.562 1 90.69 138 ALA B CA 1
ATOM 5097 C C . ALA B 1 138 ? 7.844 -41.312 -25.641 1 90.69 138 ALA B C 1
ATOM 5099 O O . ALA B 1 138 ? 8.984 -41.531 -26.047 1 90.69 138 ALA B O 1
ATOM 5100 N N . PHE B 1 139 ? 7.625 -40.906 -24.422 1 91.31 139 PHE B N 1
ATOM 5101 C CA . PHE B 1 139 ? 8.711 -40.75 -23.453 1 91.31 139 PHE B CA 1
ATOM 5102 C C . PHE B 1 139 ? 9.32 -42.094 -23.078 1 91.31 139 PHE B C 1
ATOM 5104 O O . PHE B 1 139 ? 10.539 -42.219 -22.969 1 91.31 139 PHE B O 1
ATOM 5111 N N . ASP B 1 140 ? 8.477 -43.062 -22.906 1 87.44 140 ASP B N 1
ATOM 5112 C CA . ASP B 1 140 ? 8.953 -44.406 -22.609 1 87.44 140 ASP B CA 1
ATOM 5113 C C . ASP B 1 140 ? 9.695 -45 -23.797 1 87.44 140 ASP B C 1
ATOM 5115 O O . ASP B 1 140 ? 10.703 -45.688 -23.625 1 87.44 140 ASP B O 1
ATOM 5119 N N . GLU B 1 141 ? 9.125 -44.719 -24.938 1 88.06 141 GLU B N 1
ATOM 5120 C CA . GLU B 1 141 ? 9.766 -45.219 -26.141 1 88.06 141 GLU B CA 1
ATOM 5121 C C . GLU B 1 141 ? 11.148 -44.594 -26.328 1 88.06 141 GLU B C 1
ATOM 5123 O O . GLU B 1 141 ? 12.086 -45.25 -26.766 1 88.06 141 GLU B O 1
ATOM 5128 N N . GLU B 1 142 ? 11.18 -43.344 -26.062 1 91.06 142 GLU B N 1
ATOM 5129 C CA . GLU B 1 142 ? 12.445 -42.625 -26.203 1 91.06 142 GLU B CA 1
ATOM 5130 C C . GLU B 1 142 ? 13.492 -43.156 -25.234 1 91.06 142 GLU B C 1
ATOM 5132 O O . GLU B 1 142 ? 14.688 -43.188 -25.547 1 91.06 142 GLU B O 1
ATOM 5137 N N . LEU B 1 143 ? 13.133 -43.625 -24.062 1 89.44 143 LEU B N 1
ATOM 5138 C CA . LEU B 1 143 ? 14.039 -44.188 -23.062 1 89.44 143 LEU B CA 1
ATOM 5139 C C . LEU B 1 143 ? 14.531 -45.562 -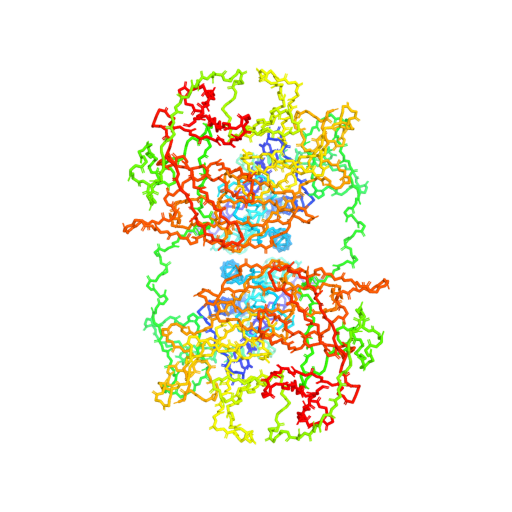23.484 1 89.44 143 LEU B C 1
ATOM 5141 O O . LEU B 1 143 ? 15.594 -46 -23.031 1 89.44 143 LEU B O 1
ATOM 5145 N N . ASP B 1 144 ? 13.812 -46.188 -24.328 1 87.69 144 ASP B N 1
ATOM 5146 C CA . ASP B 1 144 ? 14.156 -47.469 -24.984 1 87.69 144 ASP B CA 1
ATOM 5147 C C . ASP B 1 144 ? 14.633 -48.5 -23.953 1 87.69 144 ASP B C 1
ATOM 5149 O O . ASP B 1 144 ? 15.68 -49.125 -24.141 1 87.69 144 ASP B O 1
ATOM 5153 N N . GLY B 1 145 ? 13.977 -48.531 -22.75 1 85.81 145 GLY B N 1
ATOM 5154 C CA . GLY B 1 145 ? 14.258 -49.562 -21.766 1 85.81 145 GLY B CA 1
ATOM 5155 C C . GLY B 1 145 ? 15.414 -49.219 -20.859 1 85.81 145 GLY B C 1
ATOM 5156 O O . GLY B 1 145 ? 15.734 -49.969 -19.922 1 85.81 145 GLY B O 1
ATOM 5157 N N . GLU B 1 146 ? 16.047 -48.125 -21.078 1 91 146 GLU B N 1
ATOM 5158 C CA . GLU B 1 146 ? 17.156 -47.688 -20.219 1 91 146 GLU B CA 1
ATOM 5159 C C . GLU B 1 146 ? 16.641 -47 -18.953 1 91 146 GLU B C 1
ATOM 5161 O O . GLU B 1 146 ? 15.5 -46.562 -18.906 1 91 146 GLU B O 1
ATOM 5166 N N . LYS B 1 147 ? 17.547 -47 -17.984 1 89.44 147 LYS B N 1
ATOM 5167 C CA . LYS B 1 147 ? 17.172 -46.375 -16.703 1 89.44 147 LYS B CA 1
ATOM 5168 C C . LYS B 1 147 ? 17.391 -44.875 -16.734 1 89.44 147 LYS B C 1
ATOM 5170 O O . LYS B 1 147 ? 16.766 -44.156 -15.953 1 89.44 147 LYS B O 1
ATOM 5175 N N . PHE B 1 148 ? 18.328 -44.406 -17.484 1 93.06 148 PHE B N 1
ATOM 5176 C CA . PHE B 1 148 ? 18.625 -42.969 -17.594 1 93.06 148 PHE B CA 1
ATOM 5177 C C . PHE B 1 148 ? 18.891 -42.594 -19.047 1 93.06 148 PHE B C 1
ATOM 5179 O O . PHE B 1 148 ? 19.281 -43.406 -19.859 1 93.06 148 PHE B O 1
ATOM 5186 N N . ARG B 1 149 ? 18.656 -41.406 -19.328 1 93.5 149 ARG B N 1
ATOM 5187 C CA . ARG B 1 149 ? 18.922 -40.844 -20.656 1 93.5 149 ARG B CA 1
ATOM 5188 C C . ARG B 1 149 ? 20.375 -40.469 -20.797 1 93.5 149 ARG B C 1
ATOM 5190 O O . ARG B 1 149 ? 20.984 -39.969 -19.844 1 93.5 149 ARG B O 1
ATOM 5197 N N . ARG B 1 150 ? 20.938 -40.656 -21.953 1 91.69 150 ARG B N 1
ATOM 5198 C CA . ARG B 1 150 ? 22.328 -40.312 -22.219 1 91.69 150 ARG B CA 1
ATOM 5199 C C . ARG B 1 150 ? 22.484 -38.781 -22.328 1 91.69 150 ARG B C 1
ATOM 5201 O O . ARG B 1 150 ? 21.625 -38.094 -22.891 1 91.69 150 ARG B O 1
ATOM 5208 N N . PHE B 1 151 ? 23.531 -38.312 -21.734 1 92.69 151 PHE B N 1
ATOM 5209 C CA . PHE B 1 151 ? 23.812 -36.875 -21.781 1 92.69 151 PHE B CA 1
ATOM 5210 C C . PHE B 1 151 ? 24.234 -36.438 -23.188 1 92.69 151 PHE B C 1
ATOM 5212 O O . PHE B 1 151 ? 25.016 -37.156 -23.828 1 92.69 151 PHE B O 1
ATOM 5219 N N . THR B 1 152 ? 23.75 -35.438 -23.656 1 92.88 152 THR B N 1
ATOM 5220 C CA . THR B 1 152 ? 24.391 -34.688 -24.734 1 92.88 152 THR B CA 1
ATOM 5221 C C . THR B 1 152 ? 25.469 -33.75 -24.188 1 92.88 152 THR B C 1
ATOM 5223 O O . THR B 1 152 ? 25.562 -33.562 -22.984 1 92.88 152 THR B O 1
ATOM 5226 N N . LYS B 1 153 ? 26.297 -33.25 -25 1 94.88 153 LYS B N 1
ATOM 5227 C CA . LYS B 1 153 ? 27.312 -32.281 -24.562 1 94.88 153 LYS B CA 1
ATOM 5228 C C . LYS B 1 153 ? 26.672 -31.078 -23.891 1 94.88 153 LYS B C 1
ATOM 5230 O O . LYS B 1 153 ? 27.141 -30.609 -22.844 1 94.88 153 LYS B O 1
ATOM 5235 N N . ALA B 1 154 ? 25.641 -30.578 -24.438 1 94.56 154 ALA B N 1
ATOM 5236 C CA . ALA B 1 154 ? 24.938 -29.406 -23.906 1 94.56 154 ALA B CA 1
ATOM 5237 C C . ALA B 1 154 ? 24.328 -29.703 -22.547 1 94.56 154 ALA B C 1
ATOM 5239 O O . ALA B 1 154 ? 24.422 -28.891 -21.625 1 94.56 154 ALA B O 1
ATOM 5240 N N . SER B 1 155 ? 23.688 -30.844 -22.375 1 96.31 155 SER B N 1
ATOM 5241 C CA . SER B 1 155 ? 23.047 -31.172 -21.109 1 96.31 155 SER B CA 1
ATOM 5242 C C . SER B 1 155 ? 24.094 -31.422 -20.016 1 96.31 155 SER B C 1
ATOM 5244 O O . SER B 1 155 ? 23.875 -31.062 -18.859 1 96.31 155 SER B O 1
ATOM 5246 N N . LEU B 1 156 ? 25.188 -32.062 -20.375 1 96.69 156 LEU B N 1
ATOM 5247 C CA . LEU B 1 156 ? 26.25 -32.281 -19.391 1 96.69 156 LEU B CA 1
ATOM 5248 C C . LEU B 1 156 ? 26.781 -30.953 -18.891 1 96.69 156 LEU B C 1
ATOM 5250 O O . LEU B 1 156 ? 27 -30.781 -17.688 1 96.69 156 LEU B O 1
ATOM 5254 N N . CYS B 1 157 ? 27.016 -30 -19.812 1 97.5 157 CYS B N 1
ATOM 5255 C CA . CYS B 1 157 ? 27.469 -28.672 -19.438 1 97.5 157 CYS B CA 1
ATOM 5256 C C . CYS B 1 157 ? 26.484 -28 -18.5 1 97.5 157 CYS B C 1
ATOM 5258 O O . CYS B 1 157 ? 26.875 -27.406 -17.5 1 97.5 157 CYS B O 1
ATOM 5260 N N . ALA B 1 158 ? 25.188 -28.047 -18.797 1 97.62 158 ALA B N 1
ATOM 5261 C CA . ALA B 1 158 ? 24.141 -27.469 -17.969 1 97.62 158 ALA B CA 1
ATOM 5262 C C . ALA B 1 158 ? 24.156 -28.047 -16.562 1 97.62 158 ALA B C 1
ATOM 5264 O O . ALA B 1 158 ? 24.078 -27.312 -15.57 1 97.62 158 ALA B O 1
ATOM 5265 N N . PHE B 1 159 ? 24.312 -29.406 -16.438 1 97.88 159 PHE B N 1
ATOM 5266 C CA . PHE B 1 159 ? 24.344 -30.078 -15.148 1 97.88 159 PHE B CA 1
ATOM 5267 C C . PHE B 1 159 ? 25.547 -29.625 -14.336 1 97.88 159 PHE B C 1
ATOM 5269 O O . PHE B 1 159 ? 25.422 -29.359 -13.141 1 97.88 159 PHE B O 1
ATOM 5276 N N . VAL B 1 160 ? 26.688 -29.547 -14.977 1 98.12 160 VAL B N 1
ATOM 5277 C CA . VAL B 1 160 ? 27.922 -29.203 -14.281 1 98.12 160 VAL B CA 1
ATOM 5278 C C . VAL B 1 160 ? 27.859 -27.766 -13.781 1 98.12 160 VAL B C 1
ATOM 5280 O O . VAL B 1 160 ? 28.141 -27.484 -12.617 1 98.12 160 VAL B O 1
ATOM 5283 N N . ILE B 1 161 ? 27.438 -26.812 -14.656 1 98.31 161 ILE B N 1
ATOM 5284 C CA . ILE B 1 161 ? 27.344 -25.406 -14.289 1 98.31 161 ILE B CA 1
ATOM 5285 C C . ILE B 1 161 ? 26.328 -25.234 -13.172 1 98.31 161 ILE B C 1
ATOM 5287 O O . ILE B 1 161 ? 26.562 -24.5 -12.203 1 98.31 161 ILE B O 1
ATOM 5291 N N . ALA B 1 162 ? 25.188 -25.875 -13.312 1 98.44 162 ALA B N 1
ATOM 5292 C CA . ALA B 1 162 ? 24.156 -25.797 -12.281 1 98.44 162 ALA B CA 1
ATOM 5293 C C . ALA B 1 162 ? 24.672 -26.281 -10.938 1 98.44 162 ALA B C 1
ATOM 5295 O O . ALA B 1 162 ? 24.422 -25.656 -9.898 1 98.44 162 ALA B O 1
ATOM 5296 N N . THR B 1 163 ? 25.391 -27.406 -10.969 1 98.38 163 THR B N 1
ATOM 5297 C CA . THR B 1 163 ? 25.938 -27.984 -9.742 1 98.38 163 THR B CA 1
ATOM 5298 C C . THR B 1 163 ? 26.922 -27.016 -9.078 1 98.38 163 THR B C 1
ATOM 5300 O O . THR B 1 163 ? 26.906 -26.844 -7.859 1 98.38 163 THR B O 1
ATOM 5303 N N . LEU B 1 164 ? 27.719 -26.312 -9.852 1 98.56 164 LEU B N 1
ATOM 5304 C CA . LEU B 1 164 ? 28.688 -25.375 -9.328 1 98.56 164 LEU B CA 1
ATOM 5305 C C . LEU B 1 164 ? 28 -24.156 -8.719 1 98.56 164 LEU B C 1
ATOM 5307 O O . LEU B 1 164 ? 28.406 -23.672 -7.656 1 98.56 164 LEU B O 1
ATOM 5311 N N . ILE B 1 165 ? 26.953 -23.672 -9.391 1 98.5 165 ILE B N 1
ATOM 5312 C CA . ILE B 1 165 ? 26.188 -22.547 -8.883 1 98.5 165 ILE B CA 1
ATOM 5313 C C . ILE B 1 165 ? 25.516 -22.922 -7.562 1 98.5 165 ILE B C 1
ATOM 5315 O O . ILE B 1 165 ? 25.531 -22.141 -6.609 1 98.5 165 ILE B O 1
ATOM 5319 N N . ILE B 1 166 ? 24.938 -24.109 -7.504 1 98.56 166 ILE B N 1
ATOM 5320 C CA . ILE B 1 166 ? 24.266 -24.578 -6.293 1 98.56 166 ILE B CA 1
ATOM 5321 C C . ILE B 1 166 ? 25.297 -24.703 -5.164 1 98.56 166 ILE B C 1
ATOM 5323 O O . ILE B 1 166 ? 25.031 -24.266 -4.035 1 98.56 166 ILE B O 1
ATOM 5327 N N . ALA B 1 167 ? 26.469 -25.312 -5.48 1 98.44 167 ALA B N 1
ATOM 5328 C CA . ALA B 1 167 ? 27.531 -25.453 -4.484 1 98.44 167 ALA B CA 1
ATOM 5329 C C . ALA B 1 167 ? 27.953 -24.094 -3.945 1 98.44 167 ALA B C 1
ATOM 5331 O O . ALA B 1 167 ? 28.188 -23.922 -2.744 1 98.44 167 ALA B O 1
ATOM 5332 N N . SER B 1 168 ? 28.062 -23.141 -4.875 1 98.25 168 SER B N 1
ATOM 5333 C CA . SER B 1 168 ? 28.438 -21.797 -4.469 1 98.25 168 SER B CA 1
ATOM 5334 C C . SER B 1 168 ? 27.375 -21.172 -3.559 1 98.25 168 SER B C 1
ATOM 5336 O O . SER B 1 168 ? 27.719 -20.469 -2.605 1 98.25 168 SER B O 1
ATOM 5338 N N . ASN B 1 169 ? 26.141 -21.344 -3.875 1 98.06 169 ASN B N 1
ATOM 5339 C CA . ASN B 1 169 ? 25.062 -20.875 -3.014 1 98.06 169 ASN B CA 1
ATOM 5340 C C . ASN B 1 169 ? 25.125 -21.5 -1.63 1 98.06 169 ASN B C 1
ATOM 5342 O O . ASN B 1 169 ? 24.906 -20.828 -0.621 1 98.06 169 ASN B O 1
ATOM 5346 N N . VAL B 1 170 ? 25.422 -22.812 -1.565 1 97.12 170 VAL B N 1
ATOM 5347 C CA . VAL B 1 170 ? 25.516 -23.531 -0.294 1 97.12 170 VAL B CA 1
ATOM 5348 C C . VAL B 1 170 ? 26.656 -22.938 0.532 1 97.12 170 VAL B C 1
ATOM 5350 O O . VAL B 1 170 ? 26.516 -22.703 1.735 1 97.12 170 VAL B O 1
ATOM 5353 N N . PHE B 1 171 ? 27.75 -22.656 -0.125 1 97.25 171 PHE B N 1
ATOM 5354 C CA . PHE B 1 171 ? 28.891 -22.062 0.553 1 97.25 171 PHE B CA 1
ATOM 5355 C C . PHE B 1 171 ? 28.531 -20.703 1.124 1 97.25 171 PHE B C 1
ATOM 5357 O O . PHE B 1 171 ? 28.812 -20.406 2.289 1 97.25 171 PHE B O 1
ATOM 5364 N N . GLN B 1 172 ? 27.906 -19.875 0.276 1 96.44 172 GLN B N 1
ATOM 5365 C CA . GLN B 1 172 ? 27.531 -18.531 0.706 1 96.44 172 GLN B CA 1
ATOM 5366 C C . GLN B 1 172 ? 26.547 -18.594 1.867 1 96.44 172 GLN B C 1
ATOM 5368 O O . GLN B 1 172 ? 26.625 -17.781 2.799 1 96.44 172 GLN B O 1
ATOM 5373 N N . ALA B 1 173 ? 25.625 -19.516 1.79 1 95.38 173 ALA B N 1
ATOM 5374 C CA . ALA B 1 173 ? 24.656 -19.703 2.869 1 95.38 173 ALA B CA 1
ATOM 5375 C C . ALA B 1 173 ? 25.344 -20.125 4.164 1 95.38 173 ALA B C 1
ATOM 5377 O O . ALA B 1 173 ? 25 -19.641 5.242 1 95.38 173 ALA B O 1
ATOM 5378 N N . PHE B 1 174 ? 26.297 -21 4.027 1 95.56 174 PHE B N 1
ATOM 5379 C CA . PHE B 1 174 ? 27.047 -21.453 5.195 1 95.56 174 PHE B CA 1
ATOM 5380 C C . PHE B 1 174 ? 27.766 -20.281 5.863 1 95.56 174 PHE B C 1
ATOM 5382 O O . PHE B 1 174 ? 27.703 -20.125 7.082 1 95.56 174 PHE B O 1
ATOM 5389 N N . VAL B 1 175 ? 28.344 -19.469 5.055 1 95.31 175 VAL B N 1
ATOM 5390 C CA . VAL B 1 175 ? 29.141 -18.375 5.586 1 95.31 175 VAL B CA 1
ATOM 5391 C C . VAL B 1 175 ? 28.219 -17.312 6.191 1 95.31 175 VAL B C 1
ATOM 5393 O O . VAL B 1 175 ? 28.422 -16.875 7.324 1 95.31 175 VAL B O 1
ATOM 5396 N N . SER B 1 176 ? 27.234 -16.938 5.508 1 93.31 176 SER B N 1
ATOM 5397 C CA . SER B 1 176 ? 26.406 -15.781 5.887 1 93.31 176 SER B CA 1
ATOM 5398 C C . SER B 1 176 ? 25.375 -16.156 6.945 1 93.31 176 SER B C 1
ATOM 5400 O O . SER B 1 176 ? 25.016 -15.336 7.785 1 93.31 176 SER B O 1
ATOM 5402 N N . THR B 1 177 ? 24.828 -17.375 6.934 1 92.31 177 THR B N 1
ATOM 5403 C CA . THR B 1 177 ? 23.719 -17.766 7.797 1 92.31 177 THR B CA 1
ATOM 5404 C C . THR B 1 177 ? 24.188 -18.734 8.875 1 92.31 177 THR B C 1
ATOM 5406 O O . THR B 1 177 ? 23.688 -18.719 10 1 92.31 177 THR B O 1
ATOM 5409 N N . GLY B 1 178 ? 25.094 -19.656 8.523 1 92.81 178 GLY B N 1
ATOM 5410 C CA . GLY B 1 178 ? 25.578 -20.641 9.469 1 92.81 178 GLY B CA 1
ATOM 5411 C C . GLY B 1 178 ? 24.844 -21.969 9.375 1 92.81 178 GLY B C 1
ATOM 5412 O O . GLY B 1 178 ? 24.078 -22.188 8.43 1 92.81 178 GLY B O 1
ATOM 5413 N N . VAL B 1 179 ? 25.094 -22.891 10.32 1 91.62 179 VAL B N 1
ATOM 5414 C CA . VAL B 1 179 ? 24.484 -24.219 10.375 1 91.62 179 VAL B CA 1
ATOM 5415 C C . VAL B 1 179 ? 23.297 -24.203 11.344 1 91.62 179 VAL B C 1
ATOM 5417 O O . VAL B 1 179 ? 23.25 -23.359 12.25 1 91.62 179 VAL B O 1
ATOM 5420 N N . PRO B 1 180 ? 22.391 -25.078 11.094 1 87.12 180 PRO B N 1
ATOM 5421 C CA . PRO B 1 180 ? 21.312 -25.109 12.094 1 87.12 180 PRO B CA 1
ATOM 5422 C C . PRO B 1 180 ? 21.844 -25.094 13.523 1 87.12 180 PRO B C 1
ATOM 5424 O O . PRO B 1 180 ? 22.875 -25.719 13.812 1 87.12 180 PRO B O 1
ATOM 5427 N N . PRO B 1 181 ? 21.203 -24.281 14.344 1 88.62 181 PRO B N 1
ATOM 5428 C CA . PRO B 1 181 ? 19.844 -23.766 14.273 1 88.62 181 PRO B CA 1
ATOM 5429 C C . PRO B 1 181 ? 19.766 -22.344 13.711 1 88.62 181 PRO B C 1
ATOM 5431 O O . PRO B 1 181 ? 18.719 -21.703 13.758 1 88.62 181 PRO B O 1
ATOM 5434 N N . TYR B 1 182 ? 20.891 -21.828 13.273 1 89.62 182 TYR B N 1
ATOM 5435 C CA . TYR B 1 182 ? 20.875 -20.516 12.664 1 89.62 182 TYR B CA 1
ATOM 5436 C C . TYR B 1 182 ? 20.031 -20.5 11.398 1 89.62 182 TYR B C 1
ATOM 5438 O O . TYR B 1 182 ? 20.062 -21.469 10.617 1 89.62 182 TYR B O 1
ATOM 5446 N N . TYR B 1 183 ? 19.25 -19.547 11.281 1 86.44 183 TYR B N 1
ATOM 5447 C CA . TYR B 1 183 ? 18.328 -19.594 10.148 1 86.44 183 TYR B CA 1
ATOM 5448 C C . TYR B 1 183 ? 18.453 -18.359 9.289 1 86.44 183 TYR B C 1
ATOM 5450 O O . TYR B 1 183 ? 17.734 -18.203 8.297 1 86.44 183 TYR B O 1
ATOM 5458 N N . GLY B 1 184 ? 19.359 -17.484 9.617 1 86.56 184 GLY B N 1
ATOM 5459 C CA . GLY B 1 184 ? 19.594 -16.312 8.789 1 86.56 184 GLY B CA 1
ATOM 5460 C C . GLY B 1 184 ? 19.062 -15.031 9.422 1 86.56 184 GLY B C 1
ATOM 5461 O O . GLY B 1 184 ? 18.391 -15.07 10.453 1 86.56 184 GLY B O 1
ATOM 5462 N N . GLN B 1 185 ? 19.375 -13.93 8.852 1 89.19 185 GLN B N 1
ATOM 5463 C CA . GLN B 1 185 ? 19 -12.609 9.352 1 89.19 185 GLN B CA 1
ATOM 5464 C C . GLN B 1 185 ? 17.891 -11.992 8.508 1 89.19 185 GLN B C 1
ATOM 5466 O O . GLN B 1 185 ? 17.859 -12.172 7.289 1 89.19 185 GLN B O 1
ATOM 5471 N N . GLY B 1 186 ? 16.922 -11.273 9.219 1 88.38 186 GLY B N 1
ATOM 5472 C CA . GLY B 1 186 ? 15.977 -10.461 8.469 1 88.38 186 GLY B CA 1
ATOM 5473 C C . GLY B 1 186 ? 16.625 -9.297 7.746 1 88.38 186 GLY B C 1
ATOM 5474 O O . GLY B 1 186 ? 16.297 -9.016 6.594 1 88.38 186 GLY B O 1
ATOM 5475 N N . ASP B 1 187 ? 17.562 -8.688 8.438 1 91.56 187 ASP B N 1
ATOM 5476 C CA . ASP B 1 187 ? 18.391 -7.625 7.895 1 91.56 187 ASP B CA 1
ATOM 5477 C C . ASP B 1 187 ? 19.859 -8.047 7.844 1 91.56 187 ASP B C 1
ATOM 5479 O O . ASP B 1 187 ? 20.641 -7.691 8.727 1 91.56 187 ASP B O 1
ATOM 5483 N N . PRO B 1 188 ? 20.25 -8.672 6.801 1 91.75 188 PRO B N 1
ATOM 5484 C CA . PRO B 1 188 ? 21.609 -9.203 6.754 1 91.75 188 PRO B CA 1
ATOM 5485 C C . PRO B 1 188 ? 22.656 -8.125 6.5 1 91.75 188 PRO B C 1
ATOM 5487 O O . PRO B 1 188 ? 22.406 -7.176 5.754 1 91.75 188 PRO B O 1
ATOM 5490 N N . VAL B 1 189 ? 23.797 -8.383 7.09 1 93 189 VAL B N 1
ATOM 5491 C CA . VAL B 1 189 ? 24.906 -7.465 6.855 1 93 189 VAL B CA 1
ATOM 5492 C C . VAL B 1 189 ? 25.625 -7.836 5.559 1 93 189 VAL B C 1
ATOM 5494 O O . VAL B 1 189 ? 25.375 -8.906 4.996 1 93 189 VAL B O 1
ATOM 5497 N N . ARG B 1 190 ? 26.453 -6.965 5.02 1 94.38 190 ARG B N 1
ATOM 5498 C CA . ARG B 1 190 ? 27.203 -7.184 3.781 1 94.38 190 ARG B CA 1
ATOM 5499 C C . ARG B 1 190 ? 28.047 -8.445 3.865 1 94.38 190 ARG B C 1
ATOM 5501 O O . ARG B 1 190 ? 28.656 -8.727 4.898 1 94.38 190 ARG B O 1
ATOM 5508 N N . PHE B 1 191 ? 28.078 -9.195 2.809 1 95 191 PHE B N 1
ATOM 5509 C CA . PHE B 1 191 ? 28.812 -10.453 2.773 1 95 191 PHE B CA 1
ATOM 5510 C C . PHE B 1 191 ? 30.297 -10.219 2.969 1 95 191 PHE B C 1
ATOM 5512 O O . PHE B 1 191 ? 30.875 -9.297 2.385 1 95 191 PHE B O 1
ATOM 5519 N N . THR B 1 192 ? 30.891 -11.008 3.771 1 95.31 192 THR B N 1
ATOM 5520 C CA . THR B 1 192 ? 32.312 -10.945 4.062 1 95.31 192 THR B CA 1
ATOM 5521 C C . THR B 1 192 ? 32.844 -12.312 4.469 1 95.31 192 THR B C 1
ATOM 5523 O O . THR B 1 192 ? 32.094 -13.188 4.871 1 95.31 192 THR B O 1
ATOM 5526 N N . LEU B 1 193 ? 34.125 -12.516 4.277 1 95.31 193 LEU B N 1
ATOM 5527 C CA . LEU B 1 193 ? 34.781 -13.742 4.727 1 95.31 193 LEU B CA 1
ATOM 5528 C C . LEU B 1 193 ? 35.5 -13.516 6.047 1 95.31 193 LEU B C 1
ATOM 5530 O O . LEU B 1 193 ? 36.062 -14.453 6.613 1 95.31 193 LEU B O 1
ATOM 5534 N N . ASP B 1 194 ? 35.375 -12.227 6.469 1 94.94 194 ASP B N 1
ATOM 5535 C CA . ASP B 1 194 ? 35.938 -11.906 7.766 1 94.94 194 ASP B CA 1
ATOM 5536 C C . ASP B 1 194 ? 35.031 -12.352 8.906 1 94.94 194 ASP B C 1
ATOM 5538 O O . ASP B 1 194 ? 33.969 -11.773 9.102 1 94.94 194 ASP B O 1
ATOM 5542 N N . SER B 1 195 ? 35.5 -13.305 9.711 1 93.69 195 SER B N 1
ATOM 5543 C CA . SER B 1 195 ? 34.688 -13.922 10.758 1 93.69 195 SER B CA 1
ATOM 5544 C C . SER B 1 195 ? 34.25 -12.898 11.797 1 93.69 195 SER B C 1
ATOM 5546 O O . SER B 1 195 ? 33.219 -13.094 12.469 1 93.69 195 SER B O 1
ATOM 5548 N N . LYS B 1 196 ? 34.969 -11.797 11.82 1 93.31 196 LYS B N 1
ATOM 5549 C CA . LYS B 1 196 ? 34.656 -10.75 12.789 1 93.31 196 LYS B CA 1
ATOM 5550 C C . LYS B 1 196 ? 33.281 -10.133 12.5 1 93.31 196 LYS B C 1
ATOM 5552 O O . LYS B 1 196 ? 32.594 -9.719 13.43 1 93.31 196 LYS B O 1
ATOM 5557 N N . TYR B 1 197 ? 32.906 -10.102 11.227 1 93.94 197 TYR B N 1
ATOM 5558 C CA . TYR B 1 197 ? 31.703 -9.375 10.82 1 93.94 197 TYR B CA 1
ATOM 5559 C C . TYR B 1 197 ? 30.594 -10.336 10.422 1 93.94 197 TYR B C 1
ATOM 5561 O O . TYR B 1 197 ? 29.531 -9.906 9.969 1 93.94 197 TYR B O 1
ATOM 5569 N N . ILE B 1 198 ? 30.875 -11.609 10.516 1 93.38 198 ILE B N 1
ATOM 5570 C CA . ILE B 1 198 ? 29.859 -12.609 10.172 1 93.38 198 ILE B CA 1
ATOM 5571 C C . ILE B 1 198 ? 28.922 -12.805 11.352 1 93.38 198 ILE B C 1
ATOM 5573 O O . ILE B 1 198 ? 29.359 -13.016 12.484 1 93.38 198 ILE B O 1
ATOM 5577 N N . ILE B 1 199 ? 27.641 -12.711 11.109 1 90.5 199 ILE B N 1
ATOM 5578 C CA . ILE B 1 199 ? 26.641 -12.852 12.164 1 90.5 199 ILE B CA 1
ATOM 5579 C C . ILE B 1 199 ? 25.734 -14.047 11.852 1 90.5 199 ILE B C 1
ATOM 5581 O O . ILE B 1 199 ? 24.984 -14.023 10.875 1 90.5 199 ILE B O 1
ATOM 5585 N N . TRP B 1 200 ? 25.797 -15.023 12.672 1 90.5 200 TRP B N 1
ATOM 5586 C CA . TRP B 1 200 ? 24.859 -16.141 12.625 1 90.5 200 TRP B CA 1
ATOM 5587 C C . TRP B 1 200 ? 23.719 -15.945 13.617 1 90.5 200 TRP B C 1
ATOM 5589 O O . TRP B 1 200 ? 23.953 -15.82 14.82 1 90.5 200 TRP B O 1
ATOM 5599 N N . SER B 1 201 ? 22.531 -15.805 13.125 1 87.56 201 SER B N 1
ATOM 5600 C CA . SER B 1 201 ? 21.406 -15.469 13.977 1 87.56 201 SER B CA 1
ATOM 5601 C C . SER B 1 201 ? 20.359 -16.578 13.969 1 87.56 201 SER B C 1
ATOM 5603 O O . SER B 1 201 ? 20.062 -17.156 12.922 1 87.56 201 SER B O 1
ATOM 5605 N N . ASP B 1 202 ? 19.75 -16.844 15.141 1 83.56 202 ASP B N 1
ATOM 5606 C CA . ASP B 1 202 ? 18.641 -17.781 15.258 1 83.56 202 ASP B CA 1
ATOM 5607 C C . ASP B 1 202 ? 17.359 -17.062 15.656 1 83.56 202 ASP B C 1
ATOM 5609 O O . ASP B 1 202 ? 16.375 -17.703 16.062 1 83.56 202 ASP B O 1
ATOM 5613 N N . GLU B 1 203 ? 17.312 -15.758 15.648 1 77 203 GLU B N 1
ATOM 5614 C CA . GLU B 1 203 ? 16.172 -14.953 16.109 1 77 203 GLU B CA 1
ATOM 5615 C C . GLU B 1 203 ? 14.93 -15.234 15.273 1 77 203 GLU B C 1
ATOM 5617 O O . GLU B 1 203 ? 13.812 -15.211 15.797 1 77 203 GLU B O 1
ATOM 5622 N N . GLY B 1 204 ? 14.953 -15.57 14.141 1 71.81 204 GLY B N 1
ATOM 5623 C CA . GLY B 1 204 ? 13.805 -15.773 13.273 1 71.81 204 GLY B CA 1
ATOM 5624 C C . GLY B 1 204 ? 13.031 -17.031 13.602 1 71.81 204 GLY B C 1
ATOM 5625 O O . GLY B 1 204 ? 11.812 -17.078 13.43 1 71.81 204 GLY B O 1
ATOM 5626 N N . TYR B 1 205 ? 13.656 -18.016 14.156 1 69.56 205 TYR B N 1
ATOM 5627 C CA . TYR B 1 205 ? 13.039 -19.312 14.422 1 69.56 205 TYR B CA 1
ATOM 5628 C C . TYR B 1 205 ? 12.055 -19.219 15.586 1 69.56 205 TYR B C 1
ATOM 5630 O O . TYR B 1 205 ? 11.023 -19.875 15.586 1 69.56 205 TYR B O 1
ATOM 5638 N N . LYS B 1 206 ? 12.203 -18.344 16.484 1 64.56 206 LYS B N 1
ATOM 5639 C CA . LYS B 1 206 ? 11.406 -18.281 17.703 1 64.56 206 LYS B CA 1
ATOM 5640 C C . LYS B 1 206 ? 10.047 -17.641 17.438 1 64.56 206 LYS B C 1
ATOM 5642 O O . LYS B 1 206 ? 9.078 -17.906 18.156 1 64.56 206 LYS B O 1
ATOM 5647 N N . ASN B 1 207 ? 9.922 -16.953 16.281 1 63.38 207 ASN B N 1
ATOM 5648 C CA . ASN B 1 207 ? 8.688 -16.203 16.047 1 63.38 207 ASN B CA 1
ATOM 5649 C C . ASN B 1 207 ? 7.844 -16.844 14.945 1 63.38 207 ASN B C 1
ATOM 5651 O O . ASN B 1 207 ? 6.773 -16.328 14.609 1 63.38 207 ASN B O 1
ATOM 5655 N N . HIS B 1 208 ? 8.219 -17.922 14.406 1 64.38 208 HIS B N 1
ATOM 5656 C CA . HIS B 1 208 ? 7.594 -18.453 13.203 1 64.38 208 HIS B CA 1
ATOM 5657 C C . HIS B 1 208 ? 6.148 -18.859 13.469 1 64.38 208 HIS B C 1
ATOM 5659 O O . HIS B 1 208 ? 5.281 -18.688 12.609 1 64.38 208 HIS B O 1
ATOM 5665 N N . TRP B 1 209 ? 5.816 -19.391 14.648 1 62.75 209 TRP B N 1
ATOM 5666 C CA . TRP B 1 209 ? 4.48 -19.953 14.797 1 62.75 209 TRP B CA 1
ATOM 5667 C C . TRP B 1 209 ? 3.643 -19.109 15.766 1 62.75 209 TRP B C 1
ATOM 5669 O O . TRP B 1 209 ? 2.463 -19.406 15.977 1 62.75 209 TRP B O 1
ATOM 5679 N N . LYS B 1 210 ? 4.066 -18.188 16.359 1 59.25 210 LYS B N 1
ATOM 5680 C CA . LYS B 1 210 ? 3.318 -17.484 17.406 1 59.25 210 LYS B CA 1
ATOM 5681 C C . LYS B 1 210 ? 2.305 -16.516 16.797 1 59.25 210 LYS B C 1
ATOM 5683 O O . LYS B 1 210 ? 1.237 -16.281 17.359 1 59.25 210 LYS B O 1
ATOM 5688 N N . ASN B 1 211 ? 2.613 -16.031 15.648 1 62.34 211 ASN B N 1
ATOM 5689 C CA . ASN B 1 211 ? 1.771 -14.93 15.211 1 62.34 211 ASN B CA 1
ATOM 5690 C C . ASN B 1 211 ? 1.162 -15.195 13.836 1 62.34 211 ASN B C 1
ATOM 5692 O O . ASN B 1 211 ? 1.138 -14.305 12.984 1 62.34 211 ASN B O 1
ATOM 5696 N N . ILE B 1 212 ? 0.667 -16.438 13.695 1 65.75 212 ILE B N 1
ATOM 5697 C CA . ILE B 1 212 ? 0.075 -16.703 12.391 1 65.75 212 ILE B CA 1
ATOM 5698 C C . ILE B 1 212 ? -1.337 -16.125 12.336 1 65.75 212 ILE B C 1
ATOM 5700 O O . ILE B 1 212 ? -2.158 -16.391 13.219 1 65.75 212 ILE B O 1
ATOM 5704 N N . SER B 1 213 ? -1.467 -15.086 11.656 1 75.12 213 SER B N 1
ATOM 5705 C CA . SER B 1 213 ? -2.773 -14.508 11.367 1 75.12 213 SER B CA 1
ATOM 5706 C C . SER B 1 213 ? -2.984 -14.344 9.867 1 75.12 213 SER B C 1
ATOM 5708 O O . SER B 1 213 ? -2.088 -13.883 9.156 1 75.12 213 SER B O 1
ATOM 5710 N N . PHE B 1 214 ? -4.078 -14.914 9.383 1 76.69 214 PHE B N 1
ATOM 5711 C CA . PHE B 1 214 ? -4.395 -14.836 7.957 1 76.69 214 PHE B CA 1
ATOM 5712 C C . PHE B 1 214 ? -4.574 -13.383 7.523 1 76.69 214 PHE B C 1
ATOM 5714 O O . PHE B 1 214 ? -4.113 -12.992 6.453 1 76.69 214 PHE B O 1
ATOM 5721 N N . LEU B 1 215 ? -5.086 -12.562 8.391 1 81.56 215 LEU B N 1
ATOM 5722 C CA . LEU B 1 215 ? -5.363 -11.172 8.031 1 81.56 215 LEU B CA 1
ATOM 5723 C C . LEU B 1 215 ? -4.297 -10.242 8.602 1 81.56 215 LEU B C 1
ATOM 5725 O O . LEU B 1 215 ? -4.223 -9.07 8.227 1 81.56 215 LEU B O 1
ATOM 5729 N N . GLY B 1 216 ? -3.477 -10.734 9.5 1 82.31 216 GLY B N 1
ATOM 5730 C CA . GLY B 1 216 ? -2.416 -9.922 10.078 1 82.31 216 GLY B CA 1
ATOM 5731 C C . GLY B 1 216 ? -2.932 -8.695 10.805 1 82.31 216 GLY B C 1
ATOM 5732 O O . GLY B 1 216 ? -3.824 -8.797 11.648 1 82.31 216 GLY B O 1
ATOM 5733 N N . LYS B 1 217 ? -2.422 -7.523 10.477 1 86 217 LYS B N 1
ATOM 5734 C CA . LYS B 1 217 ? -2.787 -6.258 11.109 1 86 217 LYS B CA 1
ATOM 5735 C C . LYS B 1 217 ? -4.188 -5.82 10.688 1 86 217 LYS B C 1
ATOM 5737 O O . LYS B 1 217 ? -4.789 -4.957 11.328 1 86 217 LYS B O 1
ATOM 5742 N N . ARG B 1 218 ? -4.68 -6.406 9.68 1 90 218 ARG B N 1
ATOM 5743 C CA . ARG B 1 218 ? -5.973 -5.984 9.148 1 90 218 ARG B CA 1
ATOM 5744 C C . ARG B 1 218 ? -7.109 -6.77 9.797 1 90 218 ARG B C 1
ATOM 5746 O O . ARG B 1 218 ? -8.281 -6.566 9.461 1 90 218 ARG B O 1
ATOM 5753 N N . ASP B 1 219 ? -6.746 -7.695 10.703 1 92.38 219 ASP B N 1
ATOM 5754 C CA . ASP B 1 219 ? -7.777 -8.422 11.445 1 92.38 219 ASP B CA 1
ATOM 5755 C C . ASP B 1 219 ? -8.422 -7.531 12.5 1 92.38 219 ASP B C 1
ATOM 5757 O O . ASP B 1 219 ? -8.328 -7.809 13.695 1 92.38 219 ASP B O 1
ATOM 5761 N N . VAL B 1 220 ? -9 -6.512 12.047 1 95.12 220 VAL B N 1
ATOM 5762 C CA . VAL B 1 220 ? -9.695 -5.559 12.898 1 95.12 220 VAL B CA 1
ATOM 5763 C C . VAL B 1 220 ? -11.203 -5.766 12.781 1 95.12 220 VAL B C 1
ATOM 5765 O O . VAL B 1 220 ? -11.742 -5.832 11.672 1 95.12 220 VAL B O 1
ATOM 5768 N N . LYS B 1 221 ? -11.844 -5.918 13.852 1 96.06 221 LYS B N 1
ATOM 5769 C CA . LYS B 1 221 ? -13.289 -6.148 13.867 1 96.06 221 LYS B CA 1
ATOM 5770 C C . LYS B 1 221 ? -14.055 -4.859 13.586 1 96.06 221 LYS B C 1
ATOM 5772 O O . LYS B 1 221 ? -13.516 -3.762 13.742 1 96.06 221 LYS B O 1
ATOM 5777 N N . ALA B 1 222 ? -15.289 -5.016 13.133 1 96.25 222 ALA B N 1
ATOM 5778 C CA . ALA B 1 222 ? -16.141 -3.865 12.852 1 96.25 222 ALA B CA 1
ATOM 5779 C C . ALA B 1 222 ? -16.328 -3.004 14.102 1 96.25 222 ALA B C 1
ATOM 5781 O O . ALA B 1 222 ? -16.406 -3.523 15.219 1 96.25 222 ALA B O 1
ATOM 5782 N N . PRO B 1 223 ? -16.391 -1.709 13.953 1 97.62 223 PRO B N 1
ATOM 5783 C CA . PRO B 1 223 ? -16.625 -0.844 15.109 1 97.62 223 PRO B CA 1
ATOM 5784 C C . PRO B 1 223 ? -18.062 -0.926 15.633 1 97.62 223 PRO B C 1
ATOM 5786 O O . PRO B 1 223 ? -18.875 -1.675 15.086 1 97.62 223 PRO B O 1
ATOM 5789 N N . ASP B 1 224 ? -18.297 -0.177 16.734 1 97.69 224 ASP B N 1
ATOM 5790 C CA . ASP B 1 224 ? -19.609 -0.159 17.375 1 97.69 224 ASP B CA 1
ATOM 5791 C C . ASP B 1 224 ? -20.594 0.708 16.594 1 97.69 224 ASP B C 1
ATOM 5793 O O . ASP B 1 224 ? -20.297 1.862 16.281 1 97.69 224 ASP B O 1
ATOM 5797 N N . TYR B 1 225 ? -21.703 0.105 16.172 1 97.75 225 TYR B N 1
ATOM 5798 C CA . TYR B 1 225 ? -22.812 0.805 15.531 1 97.75 225 TYR B CA 1
ATOM 5799 C C . TYR B 1 225 ? -24.047 0.778 16.406 1 97.75 225 TYR B C 1
ATOM 5801 O O . TYR B 1 225 ? -24.188 -0.077 17.281 1 97.75 225 TYR B O 1
ATOM 5809 N N . ALA B 1 226 ? -24.953 1.676 16.125 1 97.56 226 ALA B N 1
ATOM 5810 C CA . ALA B 1 226 ? -26.203 1.684 16.859 1 97.56 226 ALA B CA 1
ATOM 5811 C C . ALA B 1 226 ? -26.969 0.375 16.656 1 97.56 226 ALA B C 1
ATOM 5813 O O . ALA B 1 226 ? -27.531 -0.175 17.609 1 97.56 226 ALA B O 1
ATOM 5814 N N . PHE B 1 227 ? -26.938 -0.19 15.477 1 96.38 227 PHE B N 1
ATOM 5815 C CA . PHE B 1 227 ? -27.703 -1.378 15.133 1 96.38 227 PHE B CA 1
ATOM 5816 C C . PHE B 1 227 ? -26.922 -2.645 15.461 1 96.38 227 PHE B C 1
ATOM 5818 O O . PHE B 1 227 ? -27.484 -3.744 15.445 1 96.38 227 PHE B O 1
ATOM 5825 N N . ALA B 1 228 ? -25.641 -2.484 15.742 1 95.31 228 ALA B N 1
ATOM 5826 C CA . ALA B 1 228 ? -24.781 -3.645 15.984 1 95.31 228 ALA B CA 1
ATOM 5827 C C . ALA B 1 228 ? -23.719 -3.338 17.031 1 95.31 228 ALA B C 1
ATOM 5829 O O . ALA B 1 228 ? -22.594 -2.986 16.688 1 95.31 228 ALA B O 1
ATOM 5830 N N . PRO B 1 229 ? -24.078 -3.5 18.312 1 91.62 229 PRO B N 1
ATOM 5831 C CA . PRO B 1 229 ? -23.062 -3.285 19.359 1 91.62 229 PRO B CA 1
ATOM 5832 C C . PRO B 1 229 ? -21.844 -4.191 19.203 1 91.62 229 PRO B C 1
ATOM 5834 O O . PRO B 1 229 ? -21.984 -5.344 18.781 1 91.62 229 PRO B O 1
ATOM 5837 N N . ALA B 1 230 ? -20.641 -3.695 19.469 1 92.12 230 ALA B N 1
ATOM 5838 C CA . ALA B 1 230 ? -19.438 -4.438 19.125 1 92.12 230 ALA B CA 1
ATOM 5839 C C . ALA B 1 230 ? -18.547 -4.656 20.344 1 92.12 230 ALA B C 1
ATOM 5841 O O . ALA B 1 230 ? -17.375 -5.031 20.234 1 92.12 230 ALA B O 1
ATOM 5842 N N . SER B 1 231 ? -19 -4.512 21.484 1 89.5 231 SER B N 1
ATOM 5843 C CA . SER B 1 231 ? -18.203 -4.598 22.703 1 89.5 231 SER B CA 1
ATOM 5844 C C . SER B 1 231 ? -17.469 -5.938 22.797 1 89.5 231 SER B C 1
ATOM 5846 O O . SER B 1 231 ? -16.25 -5.984 22.969 1 89.5 231 SER B O 1
ATOM 5848 N N . ALA B 1 232 ? -18.062 -7.02 22.625 1 89.5 232 ALA B N 1
ATOM 5849 C CA . ALA B 1 232 ? -17.484 -8.352 22.766 1 89.5 232 ALA B CA 1
ATOM 5850 C C . ALA B 1 232 ? -16.375 -8.578 21.734 1 89.5 232 ALA B C 1
ATOM 5852 O O . ALA B 1 232 ? -15.289 -9.055 22.062 1 89.5 232 ALA B O 1
ATOM 5853 N N . GLU B 1 233 ? -16.625 -8.164 20.5 1 91.31 233 GLU B N 1
ATOM 5854 C CA . GLU B 1 233 ? -15.68 -8.391 19.406 1 91.31 233 GLU B CA 1
ATOM 5855 C C . GLU B 1 233 ? -14.453 -7.484 19.531 1 91.31 233 GLU B C 1
ATOM 5857 O O . GLU B 1 233 ? -13.344 -7.883 19.188 1 91.31 233 GLU B O 1
ATOM 5862 N N . LEU B 1 234 ? -14.641 -6.289 20.031 1 93.12 234 LEU B N 1
ATOM 5863 C CA . LEU B 1 234 ? -13.57 -5.305 20.141 1 93.12 234 LEU B CA 1
ATOM 5864 C C . LEU B 1 234 ? -12.789 -5.488 21.438 1 93.12 234 LEU B C 1
ATOM 5866 O O . LEU B 1 234 ? -11.68 -4.965 21.578 1 93.12 234 LEU B O 1
ATOM 5870 N N . GLY B 1 235 ? -13.367 -6.211 22.344 1 90 235 GLY B N 1
ATOM 5871 C CA . GLY B 1 235 ? -12.734 -6.344 23.641 1 90 235 GLY B CA 1
ATOM 5872 C C . GLY B 1 235 ? -12.781 -5.066 24.469 1 90 235 GLY B C 1
ATOM 5873 O O . GLY B 1 235 ? -11.836 -4.746 25.188 1 90 235 GLY B O 1
ATOM 5874 N N . VAL B 1 236 ? -13.727 -4.25 24.188 1 88.12 236 VAL B N 1
ATOM 5875 C CA . VAL B 1 236 ? -13.914 -3.01 24.938 1 88.12 236 VAL B CA 1
ATOM 5876 C C . VAL B 1 236 ? -15.203 -3.088 25.75 1 88.12 236 VAL B C 1
ATOM 5878 O O . VAL B 1 236 ? -16.234 -3.553 25.25 1 88.12 236 VAL B O 1
ATOM 5881 N N . LYS B 1 237 ? -15.109 -2.807 27.016 1 90.5 237 LYS B N 1
ATOM 5882 C CA . LYS B 1 237 ? -16.297 -2.672 27.859 1 90.5 237 LYS B CA 1
ATOM 5883 C C . LYS B 1 237 ? -16.656 -1.203 28.062 1 90.5 237 LYS B C 1
ATOM 5885 O O . LYS B 1 237 ? -15.945 -0.472 28.75 1 90.5 237 LYS B O 1
ATOM 5890 N N . PHE B 1 238 ? -17.75 -0.858 27.5 1 95.19 238 PHE B N 1
ATOM 5891 C CA . PHE B 1 238 ? -18.188 0.531 27.609 1 95.19 238 PHE B CA 1
ATOM 5892 C C . PHE B 1 238 ? -18.781 0.809 28.984 1 95.19 238 PHE B C 1
ATOM 5894 O O . PHE B 1 238 ? -19.547 0.006 29.5 1 95.19 238 PHE B O 1
ATOM 5901 N N . ASP B 1 239 ? -18.328 1.807 29.516 1 95.19 239 ASP B N 1
ATOM 5902 C CA . ASP B 1 239 ? -18.938 2.262 30.766 1 95.19 239 ASP B CA 1
ATOM 5903 C C . ASP B 1 239 ? -19.406 3.711 30.656 1 95.19 239 ASP B C 1
ATOM 5905 O O . ASP B 1 239 ? -18.844 4.488 29.875 1 95.19 239 ASP B O 1
ATOM 5909 N N . ASN B 1 240 ? -20.422 4.066 31.406 1 97.62 240 ASN B N 1
ATOM 5910 C CA . ASN B 1 240 ? -21.047 5.387 31.297 1 97.62 240 ASN B CA 1
ATOM 5911 C C . ASN B 1 240 ? -20.703 6.266 32.5 1 97.62 240 ASN B C 1
ATOM 5913 O O . ASN B 1 240 ? -21.469 7.172 32.844 1 97.62 240 ASN B O 1
ATOM 5917 N N . ASP B 1 241 ? -19.578 5.977 33.188 1 97 241 ASP B N 1
ATOM 5918 C CA . ASP B 1 241 ? -19.141 6.762 34.344 1 97 241 ASP B CA 1
ATOM 5919 C C . ASP B 1 241 ? -18.016 7.734 33.938 1 97 241 ASP B C 1
ATOM 5921 O O . ASP B 1 241 ? -16.875 7.324 33.75 1 97 241 ASP B O 1
ATOM 5925 N N . PRO B 1 242 ? -18.281 9 33.969 1 97.38 242 PRO B N 1
ATOM 5926 C CA . PRO B 1 242 ? -17.281 9.984 33.562 1 97.38 242 PRO B CA 1
ATOM 5927 C C . PRO B 1 242 ? -16.047 9.984 34.469 1 97.38 242 PRO B C 1
ATOM 5929 O O . PRO B 1 242 ? -14.969 10.422 34.062 1 97.38 242 PRO B O 1
ATOM 5932 N N . LYS B 1 243 ? -16.172 9.523 35.688 1 96.19 243 LYS B N 1
ATOM 5933 C CA . LYS B 1 243 ? -15.039 9.469 36.625 1 96.19 243 LYS B CA 1
ATOM 5934 C C . LYS B 1 243 ? -13.953 8.531 36.125 1 96.19 243 LYS B C 1
ATOM 5936 O O . LYS B 1 243 ? -12.781 8.68 36.469 1 96.19 243 LYS B O 1
ATOM 5941 N N . ASN B 1 244 ? -14.352 7.629 35.281 1 96.94 244 ASN B N 1
ATOM 5942 C CA . ASN B 1 244 ? -13.406 6.641 34.781 1 96.94 244 ASN B CA 1
ATOM 5943 C C . ASN B 1 244 ? -12.773 7.105 33.469 1 96.94 244 ASN B C 1
ATOM 5945 O O . ASN B 1 244 ? -11.953 6.391 32.875 1 96.94 244 ASN B O 1
ATOM 5949 N N . ALA B 1 245 ? -13.133 8.273 33 1 97.56 245 ALA B N 1
ATOM 5950 C CA . ALA B 1 245 ? -12.562 8.797 31.766 1 97.56 245 ALA B CA 1
ATOM 5951 C C . ALA B 1 245 ? -11.07 9.047 31.906 1 97.56 245 ALA B C 1
ATOM 5953 O O . ALA B 1 245 ? -10.57 9.242 33.031 1 97.56 245 ALA B O 1
ATOM 5954 N N . PRO B 1 246 ? -10.32 8.969 30.828 1 97.62 246 PRO B N 1
ATOM 5955 C CA . PRO B 1 246 ? -8.875 9.172 30.906 1 97.62 246 PRO B CA 1
ATOM 5956 C C . PRO B 1 246 ? -8.5 10.617 31.234 1 97.62 246 PRO B C 1
ATOM 5958 O O . PRO B 1 246 ? -7.348 10.891 31.594 1 97.62 246 PRO B O 1
ATOM 5961 N N . LEU B 1 247 ? -9.43 11.578 31.125 1 97.31 247 LEU B N 1
ATOM 5962 C CA . LEU B 1 247 ? -9.195 12.992 31.406 1 97.31 247 LEU B CA 1
ATOM 5963 C C . LEU B 1 247 ? -10.062 13.461 32.562 1 97.31 247 LEU B C 1
ATOM 5965 O O . LEU B 1 247 ? -11.133 12.898 32.812 1 97.31 247 LEU B O 1
ATOM 5969 N N . ASN B 1 248 ? -9.547 14.484 33.281 1 96.19 248 ASN B N 1
ATOM 5970 C CA . ASN B 1 248 ? -10.406 15.156 34.25 1 96.19 248 ASN B CA 1
ATOM 5971 C C . ASN B 1 248 ? -11.422 16.062 33.562 1 96.19 248 ASN B C 1
ATOM 5973 O O . ASN B 1 248 ? -11.109 16.719 32.594 1 96.19 248 ASN B O 1
ATOM 5977 N N . THR B 1 249 ? -12.602 16.016 34.094 1 95.88 249 THR B N 1
ATOM 5978 C CA . THR B 1 249 ? -13.641 16.844 33.5 1 95.88 249 THR B CA 1
ATOM 5979 C C . THR B 1 249 ? -13.719 18.203 34.188 1 95.88 249 THR B C 1
ATOM 5981 O O . THR B 1 249 ? -13.555 18.312 35.375 1 95.88 249 THR B O 1
ATOM 5984 N N . ASP B 1 250 ? -13.953 19.172 33.406 1 93.19 250 ASP B N 1
ATOM 5985 C CA . ASP B 1 250 ? -14.016 20.562 33.875 1 93.19 250 ASP B CA 1
ATOM 5986 C C . ASP B 1 250 ? -15.414 20.891 34.406 1 93.19 250 ASP B C 1
ATOM 5988 O O . ASP B 1 250 ? -15.562 21.75 35.281 1 93.19 250 ASP B O 1
ATOM 5992 N N . LYS B 1 251 ? -16.391 20.344 33.719 1 95.19 251 LYS B N 1
ATOM 5993 C CA . LYS B 1 251 ? -17.781 20.609 34.062 1 95.19 251 LYS B CA 1
ATOM 5994 C C . LYS B 1 251 ? -18.656 19.391 33.781 1 95.19 251 LYS B C 1
ATOM 5996 O O . LYS B 1 251 ? -18.234 18.469 33.062 1 95.19 251 LYS B O 1
ATOM 6001 N N . SER B 1 252 ? -19.812 19.391 34.344 1 97 252 SER B N 1
ATOM 6002 C CA . SER B 1 252 ? -20.812 18.359 34.094 1 97 252 SER B CA 1
ATOM 6003 C C . SER B 1 252 ? -22.094 18.969 33.531 1 97 252 SER B C 1
ATOM 6005 O O . SER B 1 252 ? -22.594 19.953 34.062 1 97 252 SER B O 1
ATOM 6007 N N . LEU B 1 253 ? -22.516 18.391 32.531 1 97.88 253 LEU B N 1
ATOM 6008 C CA . LEU B 1 253 ? -23.75 18.859 31.906 1 97.88 253 LEU B CA 1
ATOM 6009 C C . LEU B 1 253 ? -24.969 18.219 32.562 1 97.88 253 LEU B C 1
ATOM 6011 O O . LEU B 1 253 ? -24.844 17.156 33.188 1 97.88 253 LEU B O 1
ATOM 6015 N N . THR B 1 254 ? -26.094 18.922 32.406 1 97.56 254 THR B N 1
ATOM 6016 C CA . THR B 1 254 ? -27.359 18.391 32.906 1 97.56 254 THR B CA 1
ATOM 6017 C C . THR B 1 254 ? -28.375 18.281 31.797 1 97.56 254 THR B C 1
ATOM 6019 O O . THR B 1 254 ? -28.344 19.047 30.828 1 97.56 254 THR B O 1
ATOM 6022 N N . ILE B 1 255 ? -29.25 17.359 31.922 1 98.06 255 ILE B N 1
ATOM 6023 C CA . ILE B 1 255 ? -30.297 17.156 30.922 1 98.06 255 ILE B CA 1
ATOM 6024 C C . ILE B 1 255 ? -31.422 18.172 31.141 1 98.06 255 ILE B C 1
ATOM 6026 O O . ILE B 1 255 ? -31.969 18.281 32.25 1 98.06 255 ILE B O 1
ATOM 6030 N N . VAL B 1 256 ? -31.719 18.797 30.094 1 97.62 256 VAL B N 1
ATOM 6031 C CA . VAL B 1 256 ? -32.812 19.781 30.109 1 97.62 256 VAL B CA 1
ATOM 6032 C C . VAL B 1 256 ? -34.094 19.156 29.609 1 97.62 256 VAL B C 1
ATOM 6034 O O . VAL B 1 256 ? -35.188 19.422 30.141 1 97.62 256 VAL B O 1
ATOM 6037 N N . SER B 1 257 ? -34 18.422 28.594 1 96.5 257 SER B N 1
ATOM 6038 C CA . SER B 1 257 ? -35.156 17.719 28 1 96.5 257 SER B CA 1
ATOM 6039 C C . SER B 1 257 ? -34.688 16.453 27.281 1 96.5 257 SER B C 1
ATOM 6041 O O . SER B 1 257 ? -33.531 16.281 26.969 1 96.5 257 SER B O 1
ATOM 6043 N N . LYS B 1 258 ? -35.562 15.523 27.141 1 96 258 LYS B N 1
ATOM 6044 C CA . LYS B 1 258 ? -35.344 14.305 26.375 1 96 258 LYS B CA 1
ATOM 6045 C C . LYS B 1 258 ? -36.562 13.969 25.516 1 96 258 LYS B C 1
ATOM 6047 O O . LYS B 1 258 ? -37.688 14.031 26 1 96 258 LYS B O 1
ATOM 6052 N N . ASN B 1 259 ? -36.375 13.758 24.281 1 95.5 259 ASN B N 1
ATOM 6053 C CA . ASN B 1 259 ? -37.406 13.453 23.312 1 95.5 259 ASN B CA 1
ATOM 6054 C C . ASN B 1 259 ? -37.062 12.258 22.453 1 95.5 259 ASN B C 1
ATOM 6056 O O . ASN B 1 259 ? -35.875 12.062 22.109 1 95.5 259 ASN B O 1
ATOM 6060 N N . GLU B 1 260 ? -38.094 11.469 22.109 1 96.06 260 GLU B N 1
ATOM 6061 C CA . GLU B 1 260 ? -37.906 10.359 21.172 1 96.06 260 GLU B CA 1
ATOM 6062 C C . GLU B 1 260 ? -38 10.836 19.734 1 96.06 260 GLU B C 1
ATOM 6064 O O . GLU B 1 260 ? -38.875 11.641 19.391 1 96.06 260 GLU B O 1
ATOM 6069 N N . ILE B 1 261 ? -37.031 10.438 18.922 1 95.38 261 ILE B N 1
ATOM 6070 C CA . ILE B 1 261 ? -37.062 10.703 17.484 1 95.38 261 ILE B CA 1
ATOM 6071 C C . ILE B 1 261 ? -37.812 9.57 16.766 1 95.38 261 ILE B C 1
ATOM 6073 O O . ILE B 1 261 ? -37.5 8.398 16.953 1 95.38 261 ILE B O 1
ATOM 6077 N N . GLY B 1 262 ? -38.844 9.867 15.938 1 91.12 262 GLY B N 1
ATOM 6078 C CA . GLY B 1 262 ? -39.719 8.898 15.312 1 91.12 262 GLY B CA 1
ATOM 6079 C C . GLY B 1 262 ? -39.125 8.281 14.055 1 91.12 262 GLY B C 1
ATOM 6080 O O . GLY B 1 262 ? -39.781 8.227 13.016 1 91.12 262 GLY B O 1
ATOM 6081 N N . ILE B 1 263 ? -37.969 7.871 13.984 1 93.94 263 ILE B N 1
ATOM 6082 C CA . ILE B 1 263 ? -37.344 7.09 12.914 1 93.94 263 ILE B CA 1
ATOM 6083 C C . ILE B 1 263 ? -37.156 5.652 13.383 1 93.94 263 ILE B C 1
ATOM 6085 O O . ILE B 1 263 ? -36.531 5.414 14.414 1 93.94 263 ILE B O 1
ATOM 6089 N N . ASP B 1 264 ? -37.656 4.688 12.75 1 91.25 264 ASP B N 1
ATOM 6090 C CA . ASP B 1 264 ? -37.719 3.289 13.172 1 91.25 264 ASP B CA 1
ATOM 6091 C C . ASP B 1 264 ? -36.312 2.65 13.133 1 91.25 264 ASP B C 1
ATOM 6093 O O . ASP B 1 264 ? -36.031 1.706 13.883 1 91.25 264 ASP B O 1
ATOM 6097 N N . LYS B 1 265 ? -35.375 3.148 12.445 1 96.56 265 LYS B N 1
ATOM 6098 C CA . LYS B 1 265 ? -34.062 2.545 12.336 1 96.56 265 LYS B CA 1
ATOM 6099 C C . LYS B 1 265 ? -33.125 3.078 13.414 1 96.56 265 LYS B C 1
ATOM 6101 O O . LYS B 1 265 ? -33.188 4.254 13.773 1 96.56 265 LYS B O 1
ATOM 6106 N N . PRO B 1 266 ? -32.25 2.17 14 1 98.25 266 PRO B N 1
ATOM 6107 C CA . PRO B 1 266 ? -31.203 2.686 14.883 1 98.25 266 PRO B CA 1
ATOM 6108 C C . PRO B 1 266 ? -30.281 3.684 14.18 1 98.25 266 PRO B C 1
ATOM 6110 O O . PRO B 1 266 ? -29.703 3.365 13.141 1 98.25 266 PRO B O 1
ATOM 6113 N N . LEU B 1 267 ? -30.125 4.875 14.711 1 98.44 267 LEU B N 1
ATOM 6114 C CA . LEU B 1 267 ? -29.375 5.934 14.039 1 98.44 267 LEU B CA 1
ATOM 6115 C C . LEU B 1 267 ? -27.938 5.977 14.523 1 98.44 267 LEU B C 1
ATOM 6117 O O . LEU B 1 267 ? -27.672 5.973 15.734 1 98.44 267 LEU B O 1
ATOM 6121 N N . ASN B 1 268 ? -27 6.035 13.578 1 98.06 268 ASN B N 1
ATOM 6122 C CA . ASN B 1 268 ? -25.594 6.227 13.859 1 98.06 268 ASN B CA 1
ATOM 6123 C C . ASN B 1 268 ? -25.234 7.703 14 1 98.06 268 ASN B C 1
ATOM 6125 O O . ASN B 1 268 ? -24.297 8.055 14.711 1 98.06 268 ASN B O 1
ATOM 6129 N N . SER B 1 269 ? -25.969 8.523 13.258 1 98.12 269 SER B N 1
ATOM 6130 C CA . SER B 1 269 ? -25.609 9.938 13.25 1 98.12 269 SER B CA 1
ATOM 6131 C C . SER B 1 269 ? -26.828 10.82 13.039 1 98.12 269 SER B C 1
ATOM 6133 O O . SER B 1 269 ? -27.844 10.359 12.508 1 98.12 269 SER B O 1
ATOM 6135 N N . LEU B 1 270 ? -26.75 11.953 13.484 1 98.06 270 LEU B N 1
ATOM 6136 C CA . LEU B 1 270 ? -27.719 13.031 13.328 1 98.06 270 LEU B CA 1
ATOM 6137 C C . LEU B 1 270 ? -27.016 14.391 13.273 1 98.06 270 LEU B C 1
ATOM 6139 O O . LEU B 1 270 ? -26.297 14.758 14.203 1 98.06 270 LEU B O 1
ATOM 6143 N N . ALA B 1 271 ? -27.203 15.078 12.203 1 96.44 271 ALA B N 1
ATOM 6144 C CA . ALA B 1 271 ? -26.578 16.375 12.023 1 96.44 271 ALA B CA 1
ATOM 6145 C C . ALA B 1 271 ? -27.594 17.422 11.594 1 96.44 271 ALA B C 1
ATOM 6147 O O . ALA B 1 271 ? -28.625 17.094 11 1 96.44 271 ALA B O 1
ATOM 6148 N N . LEU B 1 272 ? -27.344 18.609 12 1 94.81 272 LEU B N 1
ATOM 6149 C CA . LEU B 1 272 ? -28.109 19.766 11.508 1 94.81 272 LEU B CA 1
ATOM 6150 C C . LEU B 1 272 ? -27.344 20.469 10.391 1 94.81 272 LEU B C 1
ATOM 6152 O O . LEU B 1 272 ? -26.328 21.125 10.641 1 94.81 272 LEU B O 1
ATOM 6156 N N . ILE B 1 273 ? -27.828 20.297 9.141 1 94.31 273 ILE B N 1
ATOM 6157 C CA . ILE B 1 273 ? -27.141 20.844 7.969 1 94.31 273 ILE B CA 1
ATOM 6158 C C . ILE B 1 273 ? -28.094 21.75 7.199 1 94.31 273 ILE B C 1
ATOM 6160 O O . ILE B 1 273 ? -29.125 21.297 6.695 1 94.31 273 ILE B O 1
ATOM 6164 N N . ASN B 1 274 ? -27.781 22.984 7.039 1 88.44 274 ASN B N 1
ATOM 6165 C CA . ASN B 1 274 ? -28.562 23.969 6.305 1 88.44 274 ASN B CA 1
ATOM 6166 C C . ASN B 1 274 ? -30.016 24 6.789 1 88.44 274 ASN B C 1
ATOM 6168 O O . ASN B 1 274 ? -30.953 23.984 5.98 1 88.44 274 ASN B O 1
ATOM 6172 N N . GLY B 1 275 ? -30.188 23.859 8.023 1 87.62 275 GLY B N 1
ATOM 6173 C CA . GLY B 1 275 ? -31.5 24.016 8.625 1 87.62 275 GLY B CA 1
ATOM 6174 C C . GLY B 1 275 ? -32.312 22.734 8.633 1 87.62 275 GLY B C 1
ATOM 6175 O O . GLY B 1 275 ? -33.469 22.719 9.086 1 87.62 275 GLY B O 1
ATOM 6176 N N . GLU B 1 276 ? -31.812 21.688 8.133 1 93.69 276 GLU B N 1
ATOM 6177 C CA . GLU B 1 276 ? -32.5 20.406 8.164 1 93.69 276 GLU B CA 1
ATOM 6178 C C . GLU B 1 276 ? -31.703 19.359 8.93 1 93.69 276 GLU B C 1
ATOM 6180 O O . GLU B 1 276 ? -30.469 19.438 8.984 1 93.69 276 GLU B O 1
ATOM 6185 N N . PHE B 1 277 ? -32.469 18.469 9.5 1 97 277 PHE B N 1
ATOM 6186 C CA . PHE B 1 277 ? -31.797 17.359 10.172 1 97 277 PHE B CA 1
ATOM 6187 C C . PHE B 1 277 ? -31.484 16.234 9.195 1 97 277 PHE B C 1
ATOM 6189 O O . PHE B 1 277 ? -32.344 15.852 8.398 1 97 277 PHE B O 1
ATOM 6196 N N . VAL B 1 278 ? -30.297 15.773 9.18 1 98.19 278 VAL B N 1
ATOM 6197 C CA . VAL B 1 278 ? -29.844 14.656 8.352 1 98.19 278 VAL B CA 1
ATOM 6198 C C . VAL B 1 278 ? -29.375 13.508 9.242 1 98.19 278 VAL B C 1
ATOM 6200 O O . VAL B 1 278 ? -28.391 13.641 9.977 1 98.19 278 VAL B O 1
ATOM 6203 N N . ALA B 1 279 ? -30.062 12.406 9.219 1 98.31 279 ALA B N 1
ATOM 6204 C CA . ALA B 1 279 ? -29.75 11.227 10.031 1 98.31 279 ALA B CA 1
ATOM 6205 C C . ALA B 1 279 ? -29.266 10.078 9.156 1 98.31 279 ALA B C 1
ATOM 6207 O O . ALA B 1 279 ? -29.547 10.031 7.957 1 98.31 279 ALA B O 1
ATOM 6208 N N . SER B 1 280 ? -28.453 9.25 9.742 1 98.38 280 SER B N 1
ATOM 6209 C CA . SER B 1 280 ? -27.984 8.094 8.984 1 98.38 280 SER B CA 1
ATOM 6210 C C . SER B 1 280 ? -28.031 6.828 9.844 1 98.38 280 SER B C 1
ATOM 6212 O O . SER B 1 280 ? -27.938 6.898 11.07 1 98.38 280 SER B O 1
ATOM 6214 N N . SER B 1 281 ? -28.266 5.773 9.25 1 97.88 281 SER B N 1
ATOM 6215 C CA . SER B 1 281 ? -28.172 4.426 9.805 1 97.88 281 SER B CA 1
ATOM 6216 C C . SER B 1 281 ? -27.219 3.555 8.984 1 97.88 281 SER B C 1
ATOM 6218 O O . SER B 1 281 ? -26.219 4.039 8.461 1 97.88 281 SER B O 1
ATOM 6220 N N . LYS B 1 282 ? -27.422 2.26 8.891 1 97.69 282 LYS B N 1
ATOM 6221 C CA . LYS B 1 282 ? -26.484 1.362 8.227 1 97.69 282 LYS B CA 1
ATOM 6222 C C . LYS B 1 282 ? -26.156 1.844 6.82 1 97.69 282 LYS B C 1
ATOM 6224 O O . LYS B 1 282 ? -25.094 2.418 6.582 1 97.69 282 LYS B O 1
ATOM 6229 N N . TRP B 1 283 ? -27.219 1.905 5.836 1 97.88 283 TRP B N 1
ATOM 6230 C CA . TRP B 1 283 ? -26.984 2.318 4.453 1 97.88 283 TRP B CA 1
ATOM 6231 C C . TRP B 1 283 ? -27.953 3.43 4.051 1 97.88 283 TRP B C 1
ATOM 6233 O O . TRP B 1 283 ? -28 3.822 2.883 1 97.88 283 TRP B O 1
ATOM 6243 N N . GLN B 1 284 ? -28.656 3.926 5.016 1 98.5 284 GLN B N 1
ATOM 6244 C CA . GLN B 1 284 ? -29.719 4.891 4.723 1 98.5 284 GLN B CA 1
ATOM 6245 C C . GLN B 1 284 ? -29.359 6.27 5.273 1 98.5 284 GLN B C 1
ATOM 6247 O O . GLN B 1 284 ? -28.703 6.383 6.309 1 98.5 284 GLN B O 1
ATOM 6252 N N . VAL B 1 285 ? -29.797 7.246 4.605 1 98.69 285 VAL B N 1
ATOM 6253 C CA . VAL B 1 285 ? -29.75 8.633 5.047 1 98.69 285 VAL B CA 1
ATOM 6254 C C . VAL B 1 285 ? -31.172 9.227 5.012 1 98.69 285 VAL B C 1
ATOM 6256 O O . VAL B 1 285 ? -31.891 9.055 4.023 1 98.69 285 VAL B O 1
ATOM 6259 N N . PHE B 1 286 ? -31.594 9.859 6.086 1 98.31 286 PHE B N 1
ATOM 6260 C CA . PHE B 1 286 ? -32.906 10.469 6.219 1 98.31 286 PHE B CA 1
ATOM 6261 C C . PHE B 1 286 ? -32.812 11.984 6.336 1 98.31 286 PHE B C 1
ATOM 6263 O O . PHE B 1 286 ? -32.062 12.492 7.172 1 98.31 286 PHE B O 1
ATOM 6270 N N . PHE B 1 287 ? -33.5 12.656 5.512 1 97.75 287 PHE B N 1
ATOM 6271 C CA . PHE B 1 287 ? -33.656 14.102 5.633 1 97.75 287 PHE B CA 1
ATOM 6272 C C . PHE B 1 287 ? -35 14.445 6.285 1 97.75 287 PHE B C 1
ATOM 6274 O O . PHE B 1 287 ? -36.062 14.039 5.805 1 97.75 287 PHE B O 1
ATOM 6281 N N . THR B 1 288 ? -34.938 15.156 7.383 1 96.56 288 THR B N 1
ATOM 6282 C CA . THR B 1 288 ? -36.156 15.414 8.148 1 96.56 288 THR B CA 1
ATOM 6283 C C . THR B 1 288 ? -36.312 16.906 8.383 1 96.56 288 THR B C 1
ATOM 6285 O O . THR B 1 288 ? -35.406 17.688 8.195 1 96.56 288 THR B O 1
ATOM 6288 N N . ASP B 1 289 ? -37.5 17.281 8.734 1 92.88 289 ASP B N 1
ATOM 6289 C CA . ASP B 1 289 ? -37.75 18.656 9.148 1 92.88 289 ASP B CA 1
ATOM 6290 C C . ASP B 1 289 ? -37.406 18.859 10.625 1 92.88 289 ASP B C 1
ATOM 6292 O O . ASP B 1 289 ? -36.75 18.031 11.234 1 92.88 289 ASP B O 1
ATOM 6296 N N . GLU B 1 290 ? -37.781 19.922 11.18 1 88.75 290 GLU B N 1
ATOM 6297 C CA . GLU B 1 290 ? -37.438 20.297 12.555 1 88.75 290 GLU B CA 1
ATOM 6298 C C . GLU B 1 290 ? -38.125 19.359 13.555 1 88.75 290 GLU B C 1
ATOM 6300 O O . GLU B 1 290 ? -37.688 19.234 14.695 1 88.75 290 GLU B O 1
ATOM 6305 N N . ASN B 1 291 ? -39.25 18.703 13.102 1 88.94 291 ASN B N 1
ATOM 6306 C CA . ASN B 1 291 ? -40 17.781 13.961 1 88.94 291 ASN B CA 1
ATOM 6307 C C . ASN B 1 291 ? -39.594 16.328 13.688 1 88.94 291 ASN B C 1
ATOM 6309 O O . ASN B 1 291 ? -40.281 15.406 14.125 1 88.94 291 ASN B O 1
ATOM 6313 N N . PHE B 1 292 ? -38.562 16.141 12.938 1 93.69 292 PHE B N 1
ATOM 6314 C CA . PHE B 1 292 ? -37.969 14.852 12.641 1 93.69 292 PHE B CA 1
ATOM 6315 C C . PHE B 1 292 ? -38.906 14 11.789 1 93.69 292 PHE B C 1
ATOM 6317 O O . PHE B 1 292 ? -38.875 12.773 11.883 1 93.69 292 PHE B O 1
ATOM 6324 N N . LYS B 1 293 ? -39.781 14.672 11.086 1 94.06 293 LYS B N 1
ATOM 6325 C CA . LYS B 1 293 ? -40.531 13.969 10.055 1 94.06 293 LYS B CA 1
ATOM 6326 C C . LYS B 1 293 ? -39.688 13.781 8.789 1 94.06 293 LYS B C 1
ATOM 6328 O O . LYS B 1 293 ? -39.156 14.742 8.242 1 94.06 293 LYS B O 1
ATOM 6333 N N . VAL B 1 294 ? -39.656 12.555 8.328 1 96.44 294 VAL B N 1
ATOM 6334 C CA . VAL B 1 294 ? -38.812 12.234 7.18 1 96.44 294 VAL B CA 1
ATOM 6335 C C . VAL B 1 294 ? -39.406 12.852 5.914 1 96.44 294 VAL B C 1
ATOM 6337 O O . VAL B 1 294 ? -40.562 12.586 5.566 1 96.44 294 VAL B O 1
ATOM 6340 N N . LYS B 1 295 ? -38.656 13.656 5.246 1 95.81 295 LYS B N 1
ATOM 6341 C CA . LYS B 1 295 ? -39.062 14.281 3.99 1 95.81 295 LYS B CA 1
ATOM 6342 C C . LYS B 1 295 ? -38.5 13.539 2.793 1 95.81 295 LYS B C 1
ATOM 6344 O O . LYS B 1 295 ? -39.156 13.398 1.761 1 95.81 295 LYS B O 1
ATOM 6349 N N . ASP B 1 296 ? -37.281 13.156 2.877 1 96.25 296 ASP B N 1
ATOM 6350 C CA . ASP B 1 296 ? -36.562 12.414 1.844 1 96.25 296 ASP B CA 1
ATOM 6351 C C . ASP B 1 296 ? -35.656 11.344 2.459 1 96.25 296 ASP B C 1
ATOM 6353 O O . ASP B 1 296 ? -35.25 11.461 3.613 1 96.25 296 ASP B O 1
ATOM 6357 N N . GLU B 1 297 ? -35.469 10.344 1.712 1 97.38 297 GLU B N 1
ATOM 6358 C CA . GLU B 1 297 ? -34.594 9.258 2.16 1 97.38 297 GLU B CA 1
ATOM 6359 C C . GLU B 1 297 ? -33.844 8.633 0.991 1 97.38 297 GLU B C 1
ATOM 6361 O O . GLU B 1 297 ? -34.312 8.633 -0.14 1 97.38 297 GLU B O 1
ATOM 6366 N N . LEU B 1 298 ? -32.688 8.242 1.221 1 98.44 298 LEU B N 1
ATOM 6367 C CA . LEU B 1 298 ? -31.922 7.461 0.25 1 98.44 298 LEU B CA 1
ATOM 6368 C C . LEU B 1 298 ? -31.281 6.246 0.915 1 98.44 298 LEU B C 1
ATOM 6370 O O . LEU B 1 298 ? -31.125 6.207 2.139 1 98.44 298 LEU B O 1
ATOM 6374 N N . GLU B 1 299 ? -31.047 5.223 0.179 1 98.56 299 GLU B N 1
ATOM 6375 C CA . GLU B 1 299 ? -30.281 4.035 0.545 1 98.56 299 GLU B CA 1
ATOM 6376 C C . GLU B 1 299 ? -29.203 3.74 -0.482 1 98.56 299 GLU B C 1
ATOM 6378 O O . GLU B 1 299 ? -29.484 3.572 -1.669 1 98.56 299 GLU B O 1
ATOM 6383 N N . ILE B 1 300 ? -28 3.73 -0.023 1 98.38 300 ILE B N 1
ATOM 6384 C CA . ILE B 1 300 ? -26.906 3.541 -0.972 1 98.38 300 ILE B CA 1
ATOM 6385 C C . ILE B 1 300 ? -26.719 2.051 -1.247 1 98.38 300 ILE B C 1
ATOM 6387 O O . ILE B 1 300 ? -27.125 1.208 -0.444 1 98.38 300 ILE B O 1
ATOM 6391 N N . ASP B 1 301 ? -26.172 1.731 -2.402 1 96.75 301 ASP B N 1
ATOM 6392 C CA . ASP B 1 301 ? -25.562 0.428 -2.637 1 96.75 301 ASP B CA 1
ATOM 6393 C C . ASP B 1 301 ? -24.141 0.379 -2.07 1 96.75 301 ASP B C 1
ATOM 6395 O O . ASP B 1 301 ? -23.219 0.95 -2.648 1 96.75 301 ASP B O 1
ATOM 6399 N N . PRO B 1 302 ? -23.953 -0.238 -0.997 1 96.31 302 PRO B N 1
ATOM 6400 C CA . PRO B 1 302 ? -22.656 -0.163 -0.324 1 96.31 302 PRO B CA 1
ATOM 6401 C C . PRO B 1 302 ? -21.531 -0.84 -1.118 1 96.31 302 PRO B C 1
ATOM 6403 O O . PRO B 1 302 ? -20.359 -0.583 -0.872 1 96.31 302 PRO B O 1
ATOM 6406 N N . TYR B 1 303 ? -21.859 -1.648 -2.135 1 93.69 303 TYR B N 1
ATOM 6407 C CA . TYR B 1 303 ? -20.844 -2.473 -2.795 1 93.69 303 TYR B CA 1
ATOM 6408 C C . TYR B 1 303 ? -20.516 -1.92 -4.176 1 93.69 303 TYR B C 1
ATOM 6410 O O . TYR B 1 303 ? -19.609 -2.428 -4.852 1 93.69 303 TYR B O 1
ATOM 6418 N N . PHE B 1 304 ? -21.266 -0.872 -4.566 1 93.75 304 PHE B N 1
ATOM 6419 C CA . PHE B 1 304 ? -20.938 -0.248 -5.844 1 93.75 304 PHE B CA 1
ATOM 6420 C C . PHE B 1 304 ? -19.609 0.493 -5.766 1 93.75 304 PHE B C 1
ATOM 6422 O O . PHE B 1 304 ? -19.391 1.294 -4.855 1 93.75 304 PHE B O 1
ATOM 6429 N N . SER B 1 305 ? -18.703 0.192 -6.828 1 93.12 305 SER B N 1
ATOM 6430 C CA . SER B 1 305 ? -17.438 0.901 -6.875 1 93.12 305 SER B CA 1
ATOM 6431 C C . SER B 1 305 ? -16.672 0.769 -5.559 1 93.12 305 SER B C 1
ATOM 6433 O O . SER B 1 305 ? -16.484 -0.34 -5.055 1 93.12 305 SER B O 1
ATOM 6435 N N . ALA B 1 306 ? -16.156 1.841 -4.98 1 95.19 306 ALA B N 1
ATOM 6436 C CA . ALA B 1 306 ? -15.508 1.797 -3.674 1 95.19 306 ALA B CA 1
ATOM 6437 C C . ALA B 1 306 ? -16.5 1.457 -2.574 1 95.19 306 ALA B C 1
ATOM 6439 O O . ALA B 1 306 ? -17.484 2.174 -2.377 1 95.19 306 ALA B O 1
ATOM 6440 N N . THR B 1 307 ? -16.234 0.396 -1.933 1 96.19 307 THR B N 1
ATOM 6441 C CA . THR B 1 307 ? -17.141 -0.078 -0.9 1 96.19 307 THR B CA 1
ATOM 6442 C C . THR B 1 307 ? -17.234 0.928 0.243 1 96.19 307 THR B C 1
ATOM 6444 O O . THR B 1 307 ? -16.219 1.474 0.682 1 96.19 307 THR B O 1
ATOM 6447 N N . ILE B 1 308 ? -18.453 1.185 0.669 1 97.88 308 ILE B N 1
ATOM 6448 C CA . ILE B 1 308 ? -18.688 2.051 1.82 1 97.88 308 ILE B CA 1
ATOM 6449 C C . ILE B 1 308 ? -19.266 1.233 2.975 1 97.88 308 ILE B C 1
ATOM 6451 O O . ILE B 1 308 ? -20.375 0.699 2.875 1 97.88 308 ILE B O 1
ATOM 6455 N N . ASP B 1 309 ? -18.5 1.119 4.047 1 97.69 309 ASP B N 1
ATOM 6456 C CA . ASP B 1 309 ? -19.016 0.486 5.258 1 97.69 309 ASP B CA 1
ATOM 6457 C C . ASP B 1 309 ? -20.156 1.303 5.863 1 97.69 309 ASP B C 1
ATOM 6459 O O . ASP B 1 309 ? -20.5 2.373 5.355 1 97.69 309 ASP B O 1
ATOM 6463 N N . PRO B 1 310 ? -20.812 0.762 6.871 1 98.38 310 PRO B N 1
ATOM 6464 C CA . PRO B 1 310 ? -21.969 1.482 7.426 1 98.38 310 PRO B CA 1
ATOM 6465 C C . PRO B 1 310 ? -21.672 2.959 7.68 1 98.38 310 PRO B C 1
ATOM 6467 O O . PRO B 1 310 ? -20.578 3.303 8.133 1 98.38 310 PRO B O 1
ATOM 6470 N N . ILE B 1 311 ? -22.641 3.783 7.375 1 98.75 311 ILE B N 1
ATOM 6471 C CA . ILE B 1 311 ? -22.5 5.234 7.395 1 98.75 311 ILE B CA 1
ATOM 6472 C C . ILE B 1 311 ? -22.359 5.719 8.836 1 98.75 311 ILE B C 1
ATOM 6474 O O . ILE B 1 311 ? -23.141 5.328 9.711 1 98.75 311 ILE B O 1
ATOM 6478 N N . VAL B 1 312 ? -21.406 6.617 9.047 1 98.56 312 VAL B N 1
ATOM 6479 C CA . VAL B 1 312 ? -21.141 7.039 10.422 1 98.56 312 VAL B CA 1
ATOM 6480 C C . VAL B 1 312 ? -21.312 8.547 10.539 1 98.56 312 VAL B C 1
ATOM 6482 O O . VAL B 1 312 ? -21.203 9.109 11.633 1 98.56 312 VAL B O 1
ATOM 6485 N N . GLY B 1 313 ? -21.562 9.219 9.469 1 98.44 313 GLY B N 1
ATOM 6486 C CA . GLY B 1 313 ? -21.781 10.656 9.523 1 98.44 313 GLY B CA 1
ATOM 6487 C C . GLY B 1 313 ? -22.047 11.273 8.164 1 98.44 313 GLY B C 1
ATOM 6488 O O . GLY B 1 313 ? -21.703 10.688 7.133 1 98.44 313 GLY B O 1
ATOM 6489 N N . VAL B 1 314 ? -22.719 12.391 8.133 1 98.69 314 VAL B N 1
ATOM 6490 C CA . VAL B 1 314 ? -22.969 13.203 6.949 1 98.69 314 VAL B CA 1
ATOM 6491 C C . VAL B 1 314 ? -22.594 14.656 7.23 1 98.69 314 VAL B C 1
ATOM 6493 O O . VAL B 1 314 ? -22.922 15.195 8.289 1 98.69 314 VAL B O 1
ATOM 6496 N N . ILE B 1 315 ? -21.859 15.273 6.352 1 98.44 315 ILE B N 1
ATOM 6497 C CA . ILE B 1 315 ? -21.469 16.672 6.523 1 98.44 315 ILE B CA 1
ATOM 6498 C C . ILE B 1 315 ? -21.844 17.469 5.285 1 98.44 315 ILE B C 1
ATOM 6500 O O . ILE B 1 315 ? -22.094 16.906 4.219 1 98.44 315 ILE B O 1
ATOM 6504 N N . PRO B 1 316 ? -21.984 18.766 5.473 1 97.62 316 PRO B N 1
ATOM 6505 C CA . PRO B 1 316 ? -22.234 19.594 4.293 1 97.62 316 PRO B CA 1
ATOM 6506 C C . PRO B 1 316 ? -21.016 19.688 3.363 1 97.62 316 PRO B C 1
ATOM 6508 O O . PRO B 1 316 ? -19.875 19.562 3.816 1 97.62 316 PRO B O 1
ATOM 6511 N N . PHE B 1 317 ? -21.312 19.797 2.143 1 96.38 317 PHE B N 1
ATOM 6512 C CA . PHE B 1 317 ? -20.297 19.906 1.094 1 96.38 317 PHE B CA 1
ATOM 6513 C C . PHE B 1 317 ? -20.719 20.906 0.027 1 96.38 317 PHE B C 1
ATOM 6515 O O . PHE B 1 317 ? -21.859 20.859 -0.451 1 96.38 317 PHE B O 1
ATOM 6522 N N . MET B 1 318 ? -19.891 21.828 -0.437 1 92.31 318 MET B N 1
ATOM 6523 C CA . MET B 1 318 ? -20.109 22.844 -1.465 1 92.31 318 MET B CA 1
ATOM 6524 C C . MET B 1 318 ? -21.469 23.5 -1.293 1 92.31 318 MET B C 1
ATOM 6526 O O . MET B 1 318 ? -22.219 23.656 -2.264 1 92.31 318 MET B O 1
ATOM 6530 N N . ASN B 1 319 ? -21.953 23.766 -0.174 1 85.31 319 ASN B N 1
ATOM 6531 C CA . ASN B 1 319 ? -23.125 24.531 0.222 1 85.31 319 ASN B CA 1
ATOM 6532 C C . ASN B 1 319 ? -24.422 23.766 -0.069 1 85.31 319 ASN B C 1
ATOM 6534 O O . ASN B 1 319 ? -25.375 23.844 0.697 1 85.31 319 ASN B O 1
ATOM 6538 N N . ASP B 1 320 ? -24.484 23.062 -1.209 1 89.5 320 ASP B N 1
ATOM 6539 C CA . ASP B 1 320 ? -25.734 22.406 -1.564 1 89.5 320 ASP B CA 1
ATOM 6540 C C . ASP B 1 320 ? -25.547 20.906 -1.735 1 89.5 320 ASP B C 1
ATOM 6542 O O . ASP B 1 320 ? -26.391 20.234 -2.332 1 89.5 320 ASP B O 1
ATOM 6546 N N . LYS B 1 321 ? -24.438 20.422 -1.387 1 96.44 321 LYS B N 1
ATOM 6547 C CA . LYS B 1 321 ? -24.125 19 -1.509 1 96.44 321 LYS B CA 1
ATOM 6548 C C . LYS B 1 321 ? -23.75 18.406 -0.157 1 96.44 321 LYS B C 1
ATOM 6550 O O . LYS B 1 321 ? -23.703 19.109 0.851 1 96.44 321 LYS B O 1
ATOM 6555 N N . PHE B 1 322 ? -23.594 17.109 -0.164 1 98.12 322 PHE B N 1
ATOM 6556 C CA . PHE B 1 322 ? -23.344 16.375 1.071 1 98.12 322 PHE B CA 1
ATOM 6557 C C . PHE B 1 322 ? -22.25 15.336 0.871 1 98.12 322 PHE B C 1
ATOM 6559 O O . PHE B 1 322 ? -22 14.883 -0.251 1 98.12 322 PHE B O 1
ATOM 6566 N N . ILE B 1 323 ? -21.578 15.055 1.913 1 98.69 323 ILE B N 1
ATOM 6567 C CA . ILE B 1 323 ? -20.672 13.914 1.974 1 98.69 323 ILE B CA 1
ATOM 6568 C C . ILE B 1 323 ? -21.156 12.93 3.031 1 98.69 323 ILE B C 1
ATOM 6570 O O . ILE B 1 323 ? -21.375 13.305 4.184 1 98.69 323 ILE B O 1
ATOM 6574 N N . LEU B 1 324 ? -21.469 11.75 2.633 1 98.75 324 LEU B N 1
ATOM 6575 C CA . LEU B 1 324 ? -21.656 10.703 3.627 1 98.75 324 LEU B CA 1
ATOM 6576 C C . LEU B 1 324 ? -20.406 9.859 3.789 1 98.75 324 LEU B C 1
ATOM 6578 O O . LEU B 1 324 ? -19.719 9.562 2.807 1 98.75 324 LEU B O 1
ATOM 6582 N N . MET B 1 325 ? -20.078 9.5 5.031 1 98.75 325 MET B N 1
ATOM 6583 C CA . MET B 1 325 ? -18.828 8.844 5.383 1 98.75 325 MET B CA 1
ATOM 6584 C C . MET B 1 325 ? -19.078 7.453 5.949 1 98.75 325 MET B C 1
ATOM 6586 O O . MET B 1 325 ? -19.922 7.281 6.828 1 98.75 325 MET B O 1
ATOM 6590 N N . GLY B 1 326 ? -18.359 6.426 5.355 1 98.75 326 GLY B N 1
ATOM 6591 C CA . GLY B 1 326 ? -18.344 5.102 5.957 1 98.75 326 GLY B CA 1
ATOM 6592 C C . GLY B 1 326 ? -17.281 4.934 7.02 1 98.75 326 GLY B C 1
ATOM 6593 O O . GLY B 1 326 ? -16.281 5.66 7.027 1 98.75 326 GLY B O 1
ATOM 6594 N N . SER B 1 327 ? -17.438 3.902 7.871 1 98.69 327 SER B N 1
ATOM 6595 C CA . SER B 1 327 ? -16.484 3.66 8.953 1 98.69 327 SER B CA 1
ATOM 6596 C C . SER B 1 327 ? -15.117 3.273 8.406 1 98.69 327 SER B C 1
ATOM 6598 O O . SER B 1 327 ? -14.117 3.324 9.133 1 98.69 327 SER B O 1
ATOM 6600 N N . ASN B 1 328 ? -15.039 2.811 7.16 1 98.06 328 ASN B N 1
ATOM 6601 C CA . ASN B 1 328 ? -13.781 2.422 6.527 1 98.06 328 ASN B CA 1
ATOM 6602 C C . ASN B 1 328 ? -13.125 3.602 5.816 1 98.06 328 ASN B C 1
ATOM 6604 O O . ASN B 1 328 ? -12.203 3.416 5.023 1 98.06 328 ASN B O 1
ATOM 6608 N N . LYS B 1 329 ? -13.656 4.848 6 1 98.56 329 LYS B N 1
ATOM 6609 C CA . LYS B 1 329 ? -13.102 6.09 5.473 1 98.56 329 LYS B CA 1
ATOM 6610 C C . LYS B 1 329 ? -13.312 6.195 3.967 1 98.56 329 LYS B C 1
ATOM 6612 O O . LYS B 1 329 ? -12.477 6.762 3.254 1 98.56 329 LYS B O 1
ATOM 6617 N N . THR B 1 330 ? -14.289 5.516 3.473 1 98.56 330 THR B N 1
ATOM 6618 C CA . THR B 1 330 ? -14.797 5.715 2.121 1 98.56 330 THR B CA 1
ATOM 6619 C C . THR B 1 330 ? -16.031 6.609 2.133 1 98.56 330 THR B C 1
ATOM 6621 O O . THR B 1 330 ? -16.891 6.473 3 1 98.56 330 THR B O 1
ATOM 6624 N N . LEU B 1 331 ? -16.125 7.512 1.145 1 98.69 331 LEU B N 1
ATOM 6625 C CA . LEU B 1 331 ? -17.203 8.492 1.209 1 98.69 331 LEU B CA 1
ATOM 6626 C C . LEU B 1 331 ? -17.938 8.594 -0.131 1 98.69 331 LEU B C 1
ATOM 6628 O O . LEU B 1 331 ? -17.438 8.102 -1.146 1 98.69 331 LEU B O 1
ATOM 6632 N N . LEU B 1 332 ? -19.078 9.109 -0.116 1 98.75 332 LEU B N 1
ATOM 6633 C CA . LEU B 1 332 ? -19.859 9.477 -1.287 1 98.75 332 LEU B CA 1
ATOM 6634 C C . LEU B 1 332 ? -20.25 10.953 -1.241 1 98.75 332 LEU B C 1
ATOM 6636 O O . LEU B 1 332 ? -20.859 11.414 -0.273 1 98.75 332 LEU B O 1
ATOM 6640 N N . ARG B 1 333 ? -19.797 11.805 -2.168 1 98.38 333 ARG B N 1
ATOM 6641 C CA . ARG B 1 333 ? -20.312 13.141 -2.416 1 98.38 333 ARG B CA 1
ATOM 6642 C C . ARG B 1 333 ? -21.609 13.086 -3.205 1 98.38 333 ARG B C 1
ATOM 6644 O O . ARG B 1 333 ? -21.656 12.547 -4.312 1 98.38 333 ARG B O 1
ATOM 6651 N N . PHE B 1 334 ? -22.641 13.57 -2.652 1 98.5 334 PHE B N 1
ATOM 6652 C CA . PHE B 1 334 ? -23.938 13.453 -3.307 1 98.5 334 PHE B CA 1
ATOM 6653 C C . PHE B 1 334 ? -24.75 14.734 -3.141 1 98.5 334 PHE B C 1
ATOM 6655 O O . PHE B 1 334 ? -24.344 15.633 -2.398 1 98.5 334 PHE B O 1
ATOM 6662 N N . ALA B 1 335 ? -25.812 14.844 -3.914 1 97.81 335 ALA B N 1
ATOM 6663 C CA . ALA B 1 335 ? -26.656 16.031 -3.904 1 97.81 335 ALA B CA 1
ATOM 6664 C C . ALA B 1 335 ? -28.125 15.672 -4.062 1 97.81 335 ALA B C 1
ATOM 6666 O O . ALA B 1 335 ? -28.453 14.609 -4.605 1 97.81 335 ALA B O 1
ATOM 6667 N N . LYS B 1 336 ? -28.953 16.547 -3.539 1 96.75 336 LYS B N 1
ATOM 6668 C CA . LYS B 1 336 ? -30.375 16.469 -3.809 1 96.75 336 LYS B CA 1
ATOM 6669 C C . LYS B 1 336 ? -30.719 17.016 -5.191 1 96.75 336 LYS B C 1
ATOM 6671 O O . LYS B 1 336 ? -30.172 18.047 -5.598 1 96.75 336 LYS B O 1
ATOM 6676 N N . ASN B 1 337 ? -31.469 16.25 -5.93 1 96.81 337 ASN B N 1
ATOM 6677 C CA . ASN B 1 337 ? -32 16.688 -7.215 1 96.81 337 ASN B CA 1
ATOM 6678 C C . ASN B 1 337 ? -33.344 15.984 -7.535 1 96.81 337 ASN B C 1
ATOM 6680 O O . ASN B 1 337 ? -33.344 14.828 -7.973 1 96.81 337 ASN B O 1
ATOM 6684 N N . PRO B 1 338 ? -34.438 16.672 -7.359 1 95.88 338 PRO B N 1
ATOM 6685 C CA . PRO B 1 338 ? -35.719 16.047 -7.598 1 95.88 338 PRO B CA 1
ATOM 6686 C C . PRO B 1 338 ? -35.875 15.547 -9.031 1 95.88 338 PRO B C 1
ATOM 6688 O O . PRO B 1 338 ? -36.812 14.766 -9.312 1 95.88 338 PRO B O 1
ATOM 6691 N N . ASN B 1 339 ? -35.062 16 -9.906 1 96.69 339 ASN B N 1
ATOM 6692 C CA . ASN B 1 339 ? -35.094 15.562 -11.297 1 96.69 339 ASN B CA 1
ATOM 6693 C C . ASN B 1 339 ? -33.844 14.758 -11.68 1 96.69 339 ASN B C 1
ATOM 6695 O O . ASN B 1 339 ? -33.375 14.852 -12.805 1 96.69 339 ASN B O 1
ATOM 6699 N N . ALA B 1 340 ? -33.375 14.07 -10.703 1 96.75 340 ALA B N 1
ATOM 6700 C CA . ALA B 1 340 ? -32.156 13.289 -10.953 1 96.75 340 ALA B CA 1
ATOM 6701 C C . ALA B 1 340 ? -32.406 12.219 -12.008 1 96.75 340 ALA B C 1
ATOM 6703 O O . ALA B 1 340 ? -33.5 11.664 -12.094 1 96.75 340 ALA B O 1
ATOM 6704 N N . ASP B 1 341 ? -31.453 11.969 -12.891 1 96.56 341 ASP B N 1
ATOM 6705 C CA . ASP B 1 341 ? -31.516 10.852 -13.836 1 96.56 341 ASP B CA 1
ATOM 6706 C C . ASP B 1 341 ? -31.453 9.516 -13.109 1 96.56 341 ASP B C 1
ATOM 6708 O O . ASP B 1 341 ? -30.375 9.031 -12.758 1 96.56 341 ASP B O 1
ATOM 6712 N N . GLU B 1 342 ? -32.531 8.922 -12.961 1 95.5 342 GLU B N 1
ATOM 6713 C CA . GLU B 1 342 ? -32.688 7.703 -12.164 1 95.5 342 GLU B CA 1
ATOM 6714 C C . GLU B 1 342 ? -31.781 6.594 -12.703 1 95.5 342 GLU B C 1
ATOM 6716 O O . GLU B 1 342 ? -31.203 5.824 -11.93 1 95.5 342 GLU B O 1
ATOM 6721 N N . THR B 1 343 ? -31.688 6.457 -13.977 1 94.69 343 THR B N 1
ATOM 6722 C CA . THR B 1 343 ? -30.891 5.402 -14.594 1 94.69 343 THR B CA 1
ATOM 6723 C C . THR B 1 343 ? -29.406 5.574 -14.258 1 94.69 343 THR B C 1
ATOM 6725 O O . THR B 1 343 ? -28.734 4.605 -13.922 1 94.69 343 THR B O 1
ATOM 6728 N N . LEU B 1 344 ? -28.953 6.789 -14.312 1 94.12 344 LEU B N 1
ATOM 6729 C CA . LEU B 1 344 ? -27.562 7.074 -14.008 1 94.12 344 LEU B CA 1
ATOM 6730 C C . LEU B 1 344 ? -27.266 6.832 -12.523 1 94.12 344 LEU B C 1
ATOM 6732 O O . LEU B 1 344 ? -26.234 6.254 -12.18 1 94.12 344 LEU B O 1
ATOM 6736 N N . GLN B 1 345 ? -28.234 7.207 -11.688 1 97.19 345 GLN B N 1
ATOM 6737 C CA . GLN B 1 345 ? -28 7.191 -10.25 1 97.19 345 GLN B CA 1
ATOM 6738 C C . GLN B 1 345 ? -28.297 5.816 -9.656 1 97.19 345 GLN B C 1
ATOM 6740 O O . GLN B 1 345 ? -27.984 5.555 -8.492 1 97.19 345 GLN B O 1
ATOM 6745 N N . TYR B 1 346 ? -28.812 4.906 -10.477 1 95.75 346 TYR B N 1
ATOM 6746 C CA . TYR B 1 346 ? -29.094 3.537 -10.07 1 95.75 346 TYR B CA 1
ATOM 6747 C C . TYR B 1 346 ? -27.859 2.871 -9.484 1 95.75 346 TYR B C 1
ATOM 6749 O O . TYR B 1 346 ? -27.953 2.018 -8.602 1 95.75 346 TYR B O 1
ATOM 6757 N N . ALA B 1 347 ? -26.75 3.289 -9.914 1 94.19 347 ALA B N 1
ATOM 6758 C CA . ALA B 1 347 ? -25.484 2.709 -9.5 1 94.19 347 ALA B CA 1
ATOM 6759 C C . ALA B 1 347 ? -25.234 2.939 -8.008 1 94.19 347 ALA B C 1
ATOM 6761 O O . ALA B 1 347 ? -24.875 2.01 -7.281 1 94.19 347 ALA B O 1
ATOM 6762 N N . ASP B 1 348 ? -25.5 4.055 -7.5 1 96.62 348 ASP B N 1
ATOM 6763 C CA . ASP B 1 348 ? -25.141 4.449 -6.145 1 96.62 348 ASP B CA 1
ATOM 6764 C C . ASP B 1 348 ? -26.266 4.156 -5.16 1 96.62 348 ASP B C 1
ATOM 6766 O O . ASP B 1 348 ? -26.016 3.951 -3.971 1 96.62 348 ASP B O 1
ATOM 6770 N N . PHE B 1 349 ? -27.547 4.074 -5.703 1 98 349 PHE B N 1
ATOM 6771 C CA . PHE B 1 349 ? -28.641 4.105 -4.75 1 98 349 PHE B CA 1
ATOM 6772 C C . PHE B 1 349 ? -29.594 2.941 -4.984 1 98 349 PHE B C 1
ATOM 6774 O O . PHE B 1 349 ? -30.094 2.75 -6.098 1 98 349 PHE B O 1
ATOM 6781 N N . VAL B 1 350 ? -29.859 2.215 -3.914 1 96.88 350 VAL B N 1
ATOM 6782 C CA . VAL B 1 350 ? -30.922 1.213 -3.908 1 96.88 350 VAL B CA 1
ATOM 6783 C C . VAL B 1 350 ? -32.281 1.901 -3.816 1 96.88 350 VAL B C 1
ATOM 6785 O O . VAL B 1 350 ? -33.25 1.444 -4.414 1 96.88 350 VAL B O 1
ATOM 6788 N N . LYS B 1 351 ? -32.281 2.971 -3.053 1 97.62 351 LYS B N 1
ATOM 6789 C CA . LYS B 1 351 ? -33.438 3.848 -2.922 1 97.62 351 LYS B CA 1
ATOM 6790 C C . LYS B 1 351 ? -33.031 5.312 -3.057 1 97.62 351 LYS B C 1
ATOM 6792 O O . LYS B 1 351 ? -32.031 5.738 -2.498 1 97.62 351 LYS B O 1
ATOM 6797 N N . GLY B 1 352 ? -33.812 6.105 -3.846 1 97.94 352 GLY B N 1
ATOM 6798 C CA . GLY B 1 352 ? -33.562 7.539 -3.932 1 97.94 352 GLY B CA 1
ATOM 6799 C C . GLY B 1 352 ? -32.875 7.953 -5.211 1 97.94 352 GLY B C 1
ATOM 6800 O O . GLY B 1 352 ? -32.469 9.117 -5.363 1 97.94 352 GLY B O 1
ATOM 6801 N N . ALA B 1 353 ? -32.781 7.047 -6.18 1 97.19 353 ALA B N 1
ATOM 6802 C CA . ALA B 1 353 ? -32.062 7.324 -7.426 1 97.19 353 ALA B CA 1
ATOM 6803 C C . ALA B 1 353 ? -32.781 8.391 -8.242 1 97.19 353 ALA B C 1
ATOM 6805 O O . ALA B 1 353 ? -32.188 9.008 -9.133 1 97.19 353 ALA B O 1
ATOM 6806 N N . ASP B 1 354 ? -34.031 8.562 -7.941 1 96.94 354 ASP B N 1
ATOM 6807 C CA . ASP B 1 354 ? -34.844 9.539 -8.68 1 96.94 354 ASP B CA 1
ATOM 6808 C C . ASP B 1 354 ? -34.781 10.914 -8.023 1 96.94 354 ASP B C 1
ATOM 6810 O O . ASP B 1 354 ? -35.219 11.906 -8.602 1 96.94 354 ASP B O 1
ATOM 6814 N N . LYS B 1 355 ? -34.125 11.008 -6.844 1 97.62 355 LYS B N 1
ATOM 6815 C CA . LYS B 1 355 ? -34.188 12.273 -6.109 1 97.62 355 LYS B CA 1
ATOM 6816 C C . LYS B 1 355 ? -32.781 12.711 -5.688 1 97.62 355 LYS B C 1
ATOM 6818 O O . LYS B 1 355 ? -32.594 13.844 -5.246 1 97.62 355 LYS B O 1
ATOM 6823 N N . PHE B 1 356 ? -31.859 11.82 -5.781 1 98.06 356 PHE B N 1
ATOM 6824 C CA . PHE B 1 356 ? -30.5 12.117 -5.355 1 98.06 356 PHE B CA 1
ATOM 6825 C C . PHE B 1 356 ? -29.5 11.789 -6.461 1 98.06 356 PHE B C 1
ATOM 6827 O O . PHE B 1 356 ? -29.75 10.914 -7.293 1 98.06 356 PHE B O 1
ATOM 6834 N N . GLU B 1 357 ? -28.406 12.5 -6.465 1 98.06 357 GLU B N 1
ATOM 6835 C CA . GLU B 1 357 ? -27.312 12.273 -7.414 1 98.06 357 GLU B CA 1
ATOM 6836 C C . GLU B 1 357 ? -26.031 11.859 -6.695 1 98.06 357 GLU B C 1
ATOM 6838 O O . GLU B 1 357 ? -25.562 12.562 -5.793 1 98.06 357 GLU B O 1
ATOM 6843 N N . GLY B 1 358 ? -25.578 10.734 -7.016 1 97.5 358 GLY B N 1
ATOM 6844 C CA . GLY B 1 358 ? -24.281 10.281 -6.551 1 97.5 358 GLY B CA 1
ATOM 6845 C C . GLY B 1 358 ? -23.219 10.305 -7.637 1 97.5 358 GLY B C 1
ATOM 6846 O O . GLY B 1 358 ? -22.031 10.109 -7.355 1 97.5 358 GLY B O 1
ATOM 6847 N N . GLN B 1 359 ? -23.656 10.508 -8.852 1 94.88 359 GLN B N 1
ATOM 6848 C CA . GLN B 1 359 ? -22.797 10.656 -10.023 1 94.88 359 GLN B CA 1
ATOM 6849 C C . GLN B 1 359 ? -22.984 12.023 -10.672 1 94.88 359 GLN B C 1
ATOM 6851 O O . GLN B 1 359 ? -24.109 12.539 -10.734 1 94.88 359 GLN B O 1
ATOM 6856 N N . GLY B 1 360 ? -21.891 12.555 -11.164 1 89 360 GLY B N 1
ATOM 6857 C CA . GLY B 1 360 ? -21.922 13.875 -11.758 1 89 360 GLY B CA 1
ATOM 6858 C C . GLY B 1 360 ? -20.688 14.703 -11.422 1 89 360 GLY B C 1
ATOM 6859 O O . GLY B 1 360 ? -19.781 14.227 -10.734 1 89 360 GLY B O 1
ATOM 6860 N N . LYS B 1 361 ? -20.656 15.82 -11.953 1 86.75 361 LYS B N 1
ATOM 6861 C CA . LYS B 1 361 ? -19.484 16.672 -11.75 1 86.75 361 LYS B CA 1
ATOM 6862 C C . LYS B 1 361 ? -19.281 16.969 -10.266 1 86.75 361 LYS B C 1
ATOM 6864 O O . LYS B 1 361 ? -20.188 17.484 -9.594 1 86.75 361 LYS B O 1
ATOM 6869 N N . GLY B 1 362 ? -18.188 16.609 -9.789 1 90.81 362 GLY B N 1
ATOM 6870 C CA . GLY B 1 362 ? -17.812 16.906 -8.422 1 90.81 362 GLY B CA 1
ATOM 6871 C C . GLY B 1 362 ? -18.391 15.938 -7.41 1 90.81 362 GLY B C 1
ATOM 6872 O O . GLY B 1 362 ? -18.281 16.141 -6.203 1 90.81 362 GLY B O 1
ATOM 6873 N N . LEU B 1 363 ? -19.156 14.969 -7.871 1 96.81 363 LEU B N 1
ATOM 6874 C CA . LEU B 1 363 ? -19.781 13.977 -7 1 96.81 363 LEU B CA 1
ATOM 6875 C C . LEU B 1 363 ? -19.094 12.625 -7.137 1 96.81 363 LEU B C 1
ATOM 6877 O O . LEU B 1 363 ? -18.016 12.523 -7.738 1 96.81 363 LEU B O 1
ATOM 6881 N N . GLY B 1 364 ? -19.547 11.68 -6.43 1 97.19 364 GLY B N 1
ATOM 6882 C CA . GLY B 1 364 ? -19.016 10.336 -6.582 1 97.19 364 GLY B CA 1
ATOM 6883 C C . GLY B 1 364 ? -18.344 9.82 -5.328 1 97.19 364 GLY B C 1
ATOM 6884 O O . GLY B 1 364 ? -18.266 10.523 -4.316 1 97.19 364 GLY B O 1
ATOM 6885 N N . ARG B 1 365 ? -17.891 8.656 -5.453 1 97.38 365 ARG B N 1
ATOM 6886 C CA . ARG B 1 365 ? -17.25 7.961 -4.344 1 97.38 365 ARG B CA 1
ATOM 6887 C C . ARG B 1 365 ? -15.742 8.172 -4.375 1 97.38 365 ARG B C 1
ATOM 6889 O O . ARG B 1 365 ? -15.148 8.312 -5.449 1 97.38 365 ARG B O 1
ATOM 6896 N N . THR B 1 366 ? -15.18 8.242 -3.238 1 96.62 366 THR B N 1
ATOM 6897 C CA . THR B 1 366 ? -13.727 8.281 -3.123 1 96.62 366 THR B CA 1
ATOM 6898 C C . THR B 1 366 ? -13.273 7.66 -1.805 1 96.62 366 THR B C 1
ATOM 6900 O O . THR B 1 366 ? -14.086 7.43 -0.909 1 96.62 366 THR B O 1
ATOM 6903 N N . ARG B 1 367 ? -12.047 7.254 -1.711 1 97.38 367 ARG B N 1
ATOM 6904 C CA . ARG B 1 367 ? -11.43 6.648 -0.538 1 97.38 367 ARG B CA 1
ATOM 6905 C C . ARG B 1 367 ? -10.344 7.551 0.037 1 97.38 367 ARG B C 1
ATOM 6907 O O . ARG B 1 367 ? -9.477 8.031 -0.696 1 97.38 367 ARG B O 1
ATOM 6914 N N . ILE B 1 368 ? -10.383 7.684 1.333 1 97.69 368 ILE B N 1
ATOM 6915 C CA . ILE B 1 368 ? -9.375 8.484 2.012 1 97.69 368 ILE B CA 1
ATOM 6916 C C . ILE B 1 368 ? -8.188 7.602 2.4 1 97.69 368 ILE B C 1
ATOM 6918 O O . ILE B 1 368 ? -8.375 6.52 2.963 1 97.69 368 ILE B O 1
ATOM 6922 N N . ASP B 1 369 ? -6.992 8.047 2.1 1 97 369 ASP B N 1
ATOM 6923 C CA . ASP B 1 369 ? -5.777 7.363 2.527 1 97 369 ASP B CA 1
ATOM 6924 C C . ASP B 1 369 ? -5.148 8.055 3.73 1 97 369 ASP B C 1
ATOM 6926 O O . ASP B 1 369 ? -5 9.281 3.738 1 97 369 ASP B O 1
ATOM 6930 N N . THR B 1 370 ? -4.832 7.305 4.703 1 97.81 370 THR B N 1
ATOM 6931 C CA . THR B 1 370 ? -4.188 7.852 5.895 1 97.81 370 THR B CA 1
ATOM 6932 C C . THR B 1 370 ? -2.873 7.133 6.18 1 97.81 370 THR B C 1
ATOM 6934 O O . THR B 1 370 ? -2.516 6.184 5.48 1 97.81 370 THR B O 1
ATOM 6937 N N . VAL B 1 371 ? -2.064 7.633 7.125 1 97.62 371 VAL B N 1
ATOM 6938 C CA . VAL B 1 371 ? -0.792 7.027 7.5 1 97.62 371 VAL B CA 1
ATOM 6939 C C . VAL B 1 371 ? -0.86 6.523 8.938 1 97.62 371 VAL B C 1
ATOM 6941 O O . VAL B 1 371 ? -0.731 5.324 9.195 1 97.62 371 VAL B O 1
ATOM 6944 N N . ARG B 1 372 ? -1.245 7.418 9.859 1 97.56 372 ARG B N 1
ATOM 6945 C CA . ARG B 1 372 ? -1.308 7.047 11.273 1 97.56 372 ARG B CA 1
ATOM 6946 C C . ARG B 1 372 ? -2.562 6.234 11.57 1 97.56 372 ARG B C 1
ATOM 6948 O O . ARG B 1 372 ? -2.527 5.297 12.367 1 97.56 372 ARG B O 1
ATOM 6955 N N . ALA B 1 373 ? -3.656 6.566 10.883 1 98 373 ALA B N 1
ATOM 6956 C CA . ALA B 1 373 ? -4.953 5.957 11.164 1 98 373 ALA B CA 1
ATOM 6957 C C . ALA B 1 373 ? -5.23 4.785 10.227 1 98 373 ALA B C 1
ATOM 6959 O O . ALA B 1 373 ? -6.363 4.301 10.148 1 98 373 ALA B O 1
ATOM 6960 N N . LYS B 1 374 ? -4.301 4.312 9.578 1 96.44 374 LYS B N 1
ATOM 6961 C CA . LYS B 1 374 ? -4.438 3.387 8.461 1 96.44 374 LYS B CA 1
ATOM 6962 C C . LYS B 1 374 ? -5.195 2.131 8.875 1 96.44 374 LYS B C 1
ATOM 6964 O O . LYS B 1 374 ? -5.992 1.595 8.102 1 96.44 374 LYS B O 1
ATOM 6969 N N . PHE B 1 375 ? -5.043 1.641 10.078 1 96.31 375 PHE B N 1
ATOM 6970 C CA . PHE B 1 375 ? -5.594 0.354 10.477 1 96.31 375 PHE B CA 1
ATOM 6971 C C . PHE B 1 375 ? -6.684 0.539 11.531 1 96.31 375 PHE B C 1
ATOM 6973 O O . PHE B 1 375 ? -6.938 -0.362 12.336 1 96.31 375 PHE B O 1
ATOM 6980 N N . ASN B 1 376 ? -7.27 1.703 11.562 1 97.88 376 ASN B N 1
ATOM 6981 C CA . ASN B 1 376 ? -8.383 1.979 12.469 1 97.88 376 ASN B CA 1
ATOM 6982 C C . ASN B 1 376 ? -9.641 2.365 11.711 1 97.88 376 ASN B C 1
ATOM 6984 O O . ASN B 1 376 ? -9.57 2.979 10.641 1 97.88 376 ASN B O 1
ATOM 6988 N N . HIS B 1 377 ? -10.711 2.025 12.227 1 98.31 377 HIS B N 1
ATOM 6989 C CA . HIS B 1 377 ? -11.992 2.562 11.781 1 98.31 377 HIS B CA 1
ATOM 6990 C C . HIS B 1 377 ? -12.258 3.939 12.375 1 98.31 377 HIS B C 1
ATOM 6992 O O . HIS B 1 377 ? -11.594 4.336 13.344 1 98.31 377 HIS B O 1
ATOM 6998 N N . ILE B 1 378 ? -13.125 4.629 11.797 1 98.75 378 ILE B N 1
ATOM 6999 C CA . ILE B 1 378 ? -13.641 5.883 12.336 1 98.75 378 ILE B CA 1
ATOM 7000 C C . ILE B 1 378 ? -15.164 5.809 12.469 1 98.75 378 ILE B C 1
ATOM 7002 O O . ILE B 1 378 ? -15.82 5.141 11.664 1 98.75 378 ILE B O 1
ATOM 7006 N N . VAL B 1 379 ? -15.695 6.535 13.453 1 98.44 379 VAL B N 1
ATOM 7007 C CA . VAL B 1 379 ? -17.156 6.562 13.609 1 98.44 379 VAL B CA 1
ATOM 7008 C C . VAL B 1 379 ? -17.625 8 13.812 1 98.44 379 VAL B C 1
ATOM 7010 O O . VAL B 1 379 ? -18.625 8.242 14.484 1 98.44 379 VAL B O 1
ATOM 7013 N N . SER B 1 380 ? -16.781 8.93 13.352 1 98.62 380 SER B N 1
ATOM 7014 C CA . SER B 1 380 ? -17.141 10.344 13.492 1 98.62 380 SER B CA 1
ATOM 7015 C C . SER B 1 380 ? -16.531 11.172 12.367 1 98.62 380 SER B C 1
ATOM 7017 O O . SER B 1 380 ? -15.461 10.836 11.844 1 98.62 380 SER B O 1
ATOM 7019 N N . ILE B 1 381 ? -17.203 12.203 12 1 98.75 381 ILE B N 1
ATOM 7020 C CA . ILE B 1 381 ? -16.75 13.156 10.992 1 98.75 381 ILE B CA 1
ATOM 7021 C C . ILE B 1 381 ? -17.297 14.539 11.297 1 98.75 381 ILE B C 1
ATOM 7023 O O . ILE B 1 381 ? -18.438 14.672 11.766 1 98.75 381 ILE B O 1
ATOM 7027 N N . ALA B 1 382 ? -16.562 15.57 11.148 1 98.62 382 ALA B N 1
ATOM 7028 C CA . ALA B 1 382 ? -16.953 16.969 11.273 1 98.62 382 ALA B CA 1
ATOM 7029 C C . ALA B 1 382 ? -16.188 17.844 10.289 1 98.62 382 ALA B C 1
ATOM 7031 O O . ALA B 1 382 ? -15.133 17.453 9.789 1 98.62 382 ALA B O 1
ATOM 7032 N N . THR B 1 383 ? -16.734 19 9.914 1 98.38 383 THR B N 1
ATOM 7033 C CA . THR B 1 383 ? -16.062 19.844 8.938 1 98.38 383 THR B CA 1
ATOM 7034 C C . THR B 1 383 ? -16.062 21.297 9.391 1 98.38 383 THR B C 1
ATOM 7036 O O . THR B 1 383 ? -16.984 21.734 10.086 1 98.38 383 THR B O 1
ATOM 7039 N N . ASP B 1 384 ? -15.055 22.016 9.078 1 97.19 384 ASP B N 1
ATOM 7040 C CA . ASP B 1 384 ? -14.961 23.453 9.305 1 97.19 384 ASP B CA 1
ATOM 7041 C C . ASP B 1 384 ? -15.227 24.234 8.016 1 97.19 384 ASP B C 1
ATOM 7043 O O . ASP B 1 384 ? -15.031 25.438 7.969 1 97.19 384 ASP B O 1
ATOM 7047 N N . GLY B 1 385 ? -15.609 23.5 6.992 1 96.12 385 GLY B N 1
ATOM 7048 C CA . GLY B 1 385 ? -15.883 24.141 5.719 1 96.12 385 GLY B CA 1
ATOM 7049 C C . GLY B 1 385 ? -14.734 24.047 4.738 1 96.12 385 GLY B C 1
ATOM 7050 O O . GLY B 1 385 ? -14.938 24.109 3.523 1 96.12 385 GLY B O 1
ATOM 7051 N N . LYS B 1 386 ? -13.531 23.906 5.195 1 96 386 LYS B N 1
ATOM 7052 C CA . LYS B 1 386 ? -12.352 23.766 4.348 1 96 386 LYS B CA 1
ATOM 7053 C C . LYS B 1 386 ? -11.789 22.344 4.43 1 96 386 LYS B C 1
ATOM 7055 O O . LYS B 1 386 ? -11.352 21.781 3.422 1 96 386 LYS B O 1
ATOM 7060 N N . TYR B 1 387 ? -11.781 21.875 5.609 1 97.88 387 TYR B N 1
ATOM 7061 C CA . TYR B 1 387 ? -11.344 20.516 5.895 1 97.88 387 TYR B CA 1
ATOM 7062 C C . TYR B 1 387 ? -12.445 19.719 6.578 1 97.88 387 TYR B C 1
ATOM 7064 O O . TYR B 1 387 ? -13.406 20.297 7.098 1 97.88 387 TYR B O 1
ATOM 7072 N N . PHE B 1 388 ? -12.398 18.438 6.469 1 98.56 388 PHE B N 1
ATOM 7073 C CA . PHE B 1 388 ? -13.156 17.625 7.398 1 98.56 388 PHE B CA 1
ATOM 7074 C C . PHE B 1 388 ? -12.227 16.75 8.242 1 98.56 388 PHE B C 1
ATOM 7076 O O . PHE B 1 388 ? -11.086 16.5 7.848 1 98.56 388 PHE B O 1
ATOM 7083 N N . TYR B 1 389 ? -12.711 16.422 9.445 1 98.88 389 TYR B N 1
ATOM 7084 C CA . TYR B 1 389 ? -11.93 15.742 10.469 1 98.88 389 TYR B CA 1
ATOM 7085 C C . TYR B 1 389 ? -12.57 14.414 10.852 1 98.88 389 TYR B C 1
ATOM 7087 O O . TYR B 1 389 ? -13.797 14.297 10.891 1 98.88 389 TYR B O 1
ATOM 7095 N N . THR B 1 390 ? -11.766 13.422 11.086 1 98.81 390 THR B N 1
ATOM 7096 C CA . THR B 1 390 ? -12.195 12.133 11.617 1 98.81 390 THR B CA 1
ATOM 7097 C C . THR B 1 390 ? -11.352 11.742 12.828 1 98.81 390 THR B C 1
ATOM 7099 O O . THR B 1 390 ? -10.25 12.258 13.016 1 98.81 390 THR B O 1
ATOM 7102 N N . ALA B 1 391 ? -11.891 10.875 13.648 1 98.88 391 ALA B N 1
ATOM 7103 C CA . ALA B 1 391 ? -11.195 10.336 14.812 1 98.88 391 ALA B CA 1
ATOM 7104 C C . ALA B 1 391 ? -11.188 8.812 14.797 1 98.88 391 ALA B C 1
ATOM 7106 O O . ALA B 1 391 ? -12.227 8.188 14.555 1 98.88 391 ALA B O 1
ATOM 7107 N N . THR B 1 392 ? -10.039 8.25 15.086 1 98.62 392 THR B N 1
ATOM 7108 C CA . THR B 1 392 ? -9.961 6.801 15.164 1 98.62 392 THR B CA 1
ATOM 7109 C C . THR B 1 392 ? -10.68 6.289 16.406 1 98.62 392 THR B C 1
ATOM 7111 O O . THR B 1 392 ? -10.812 7.012 17.406 1 98.62 392 THR B O 1
ATOM 7114 N N . VAL B 1 393 ? -11.117 5.094 16.328 1 98.12 393 VAL B N 1
ATOM 7115 C CA . VAL B 1 393 ? -11.625 4.395 17.516 1 98.12 393 VAL B CA 1
ATOM 7116 C C . VAL B 1 393 ? -10.742 3.184 17.812 1 98.12 393 VAL B C 1
ATOM 7118 O O . VAL B 1 393 ? -10.172 2.586 16.891 1 98.12 393 VAL B O 1
ATOM 7121 N N . PRO B 1 394 ? -10.602 2.91 19.094 1 96.56 394 PRO B N 1
ATOM 7122 C CA . PRO B 1 394 ? -9.812 1.723 19.453 1 96.56 394 PRO B CA 1
ATOM 7123 C C . PRO B 1 394 ? -10.438 0.43 18.938 1 96.56 394 PRO B C 1
ATOM 7125 O O . PRO B 1 394 ? -11.641 0.389 18.656 1 96.56 394 PRO B O 1
ATOM 7128 N N . ASN B 1 395 ? -9.617 -0.572 18.688 1 95.75 395 ASN B N 1
ATOM 7129 C CA . ASN B 1 395 ? -10.086 -1.854 18.188 1 95.75 395 ASN B CA 1
ATOM 7130 C C . ASN B 1 395 ? -9.414 -3.023 18.891 1 95.75 395 ASN B C 1
ATOM 7132 O O . ASN B 1 395 ? -8.758 -2.838 19.922 1 95.75 395 ASN B O 1
ATOM 7136 N N . ASN B 1 396 ? -9.648 -4.262 18.406 1 95.12 396 ASN B N 1
ATOM 7137 C CA . ASN B 1 396 ? -9.188 -5.484 19.062 1 95.12 396 ASN B CA 1
ATOM 7138 C C . ASN B 1 396 ? -7.672 -5.641 18.953 1 95.12 396 ASN B C 1
ATOM 7140 O O . ASN B 1 396 ? -7.074 -6.43 19.688 1 95.12 396 ASN B O 1
ATOM 7144 N N . LYS B 1 397 ? -7.016 -4.848 18.109 1 93.81 397 LYS B N 1
ATOM 7145 C CA . LYS B 1 397 ? -5.578 -4.977 17.922 1 93.81 397 LYS B CA 1
ATOM 7146 C C . LYS B 1 397 ? -4.828 -3.805 18.547 1 93.81 397 LYS B C 1
ATOM 7148 O O . LYS B 1 397 ? -3.658 -3.934 18.906 1 93.81 397 LYS B O 1
ATOM 7153 N N . ASP B 1 398 ? -5.496 -2.709 18.625 1 94.69 398 ASP B N 1
ATOM 7154 C CA . ASP B 1 398 ? -4.879 -1.494 19.141 1 94.69 398 ASP B CA 1
ATOM 7155 C C . ASP B 1 398 ? -5.855 -0.723 20.031 1 94.69 398 ASP B C 1
ATOM 7157 O O . ASP B 1 398 ? -6.699 0.022 19.531 1 94.69 398 ASP B O 1
ATOM 7161 N N . LYS B 1 399 ? -5.648 -0.686 21.266 1 94.5 399 LYS B N 1
ATOM 7162 C CA . LYS B 1 399 ? -6.57 -0.08 22.219 1 94.5 399 LYS B CA 1
ATOM 7163 C C . LYS B 1 399 ? -6.09 1.306 22.641 1 94.5 399 LYS B C 1
ATOM 7165 O O . LYS B 1 399 ? -6.793 2.018 23.359 1 94.5 399 LYS B O 1
ATOM 7170 N N . ASN B 1 400 ? -4.969 1.729 22.156 1 93.69 400 ASN B N 1
ATOM 7171 C CA . ASN B 1 400 ? -4.371 2.939 22.703 1 93.69 400 ASN B CA 1
ATOM 7172 C C . ASN B 1 400 ? -4.367 4.078 21.688 1 93.69 400 ASN B C 1
ATOM 7174 O O . ASN B 1 400 ? -4.312 5.25 22.062 1 93.69 400 ASN B O 1
ATOM 7178 N N . LYS B 1 401 ? -4.438 3.803 20.5 1 93.81 401 LYS B N 1
ATOM 7179 C CA . LYS B 1 401 ? -4.23 4.797 19.453 1 93.81 401 LYS B CA 1
ATOM 7180 C C . LYS B 1 401 ? -5.441 5.719 19.328 1 93.81 401 LYS B C 1
ATOM 7182 O O . LYS B 1 401 ? -6.582 5.258 19.312 1 93.81 401 LYS B O 1
ATOM 7187 N N . PHE B 1 402 ? -5.207 6.977 19.312 1 98.25 402 PHE B N 1
ATOM 7188 C CA . PHE B 1 402 ? -6.188 8.016 19.047 1 98.25 402 PHE B CA 1
ATOM 7189 C C . PHE B 1 402 ? -5.625 9.062 18.094 1 98.25 402 PHE B C 1
ATOM 7191 O O . PHE B 1 402 ? -4.727 9.82 18.453 1 98.25 402 PHE B O 1
ATOM 7198 N N . VAL B 1 403 ? -6.148 9.078 16.891 1 98.75 403 VAL B N 1
ATOM 7199 C CA . VAL B 1 403 ? -5.605 9.945 15.859 1 98.75 403 VAL B CA 1
ATOM 7200 C C . VAL B 1 403 ? -6.727 10.789 15.25 1 98.75 403 VAL B C 1
ATOM 7202 O O . VAL B 1 403 ? -7.801 10.273 14.938 1 98.75 403 VAL B O 1
ATOM 7205 N N . ILE B 1 404 ? -6.523 12.055 15.18 1 98.88 404 ILE B N 1
ATOM 7206 C CA . ILE B 1 404 ? -7.367 12.953 14.406 1 98.88 404 ILE B CA 1
ATOM 7207 C C . ILE B 1 404 ? -6.781 13.133 13.008 1 98.88 404 ILE B C 1
ATOM 7209 O O . ILE B 1 404 ? -5.605 13.477 12.859 1 98.88 404 ILE B O 1
ATOM 7213 N N . SER B 1 405 ? -7.547 12.836 12.039 1 98.81 405 SER B N 1
ATOM 7214 C CA . SER B 1 405 ? -7.137 13.055 10.656 1 98.81 405 SER B CA 1
ATOM 7215 C C . SER B 1 405 ? -7.828 14.281 10.07 1 98.81 405 SER B C 1
ATOM 7217 O O . SER B 1 405 ? -9.023 14.492 10.281 1 98.81 405 SER B O 1
ATOM 7219 N N . LYS B 1 406 ? -7.117 15.102 9.445 1 98.69 406 LYS B N 1
ATOM 7220 C CA . LYS B 1 406 ? -7.574 16.297 8.742 1 98.69 406 LYS B CA 1
ATOM 7221 C C . LYS B 1 406 ? -7.48 16.109 7.23 1 98.69 406 LYS B C 1
ATOM 7223 O O . LYS B 1 406 ? -6.391 15.922 6.691 1 98.69 406 LYS B O 1
ATOM 7228 N N . ILE B 1 407 ? -8.586 16.172 6.547 1 98.62 407 ILE B N 1
ATOM 7229 C CA . ILE B 1 407 ? -8.648 15.922 5.109 1 98.62 407 ILE B CA 1
ATOM 7230 C C . ILE B 1 407 ? -9.188 17.156 4.402 1 98.62 407 ILE B C 1
ATOM 7232 O O . ILE B 1 407 ? -10.148 17.781 4.855 1 98.62 407 ILE B O 1
ATOM 7236 N N . SER B 1 408 ? -8.594 17.484 3.252 1 97.75 408 SER B N 1
ATOM 7237 C CA . SER B 1 408 ? -9.047 18.656 2.494 1 97.75 408 SER B CA 1
ATOM 7238 C C . SER B 1 408 ? -10.336 18.359 1.736 1 97.75 408 SER B C 1
ATOM 7240 O O . SER B 1 408 ? -10.453 17.312 1.09 1 97.75 408 SER B O 1
ATOM 7242 N N . LEU B 1 409 ? -11.305 19.281 1.801 1 97.31 409 LEU B N 1
ATOM 7243 C CA . LEU B 1 409 ? -12.555 19.109 1.072 1 97.31 409 LEU B CA 1
ATOM 7244 C C . LEU B 1 409 ? -12.352 19.344 -0.42 1 97.31 409 LEU B C 1
ATOM 7246 O O . LEU B 1 409 ? -13.172 18.922 -1.237 1 97.31 409 LEU B O 1
ATOM 7250 N N . ASP B 1 410 ? -11.266 19.969 -0.75 1 94.31 410 ASP B N 1
ATOM 7251 C CA . ASP B 1 410 ? -11 20.312 -2.143 1 94.31 410 ASP B CA 1
ATOM 7252 C C . ASP B 1 410 ? -10.734 19.062 -2.977 1 94.31 410 ASP B C 1
ATOM 7254 O O . ASP B 1 410 ? -11.25 18.922 -4.09 1 94.31 410 ASP B O 1
ATOM 7258 N N . ASP B 1 411 ? -9.953 18.141 -2.395 1 94.88 411 ASP B N 1
ATOM 7259 C CA . ASP B 1 411 ? -9.562 16.984 -3.191 1 94.88 411 ASP B CA 1
ATOM 7260 C C . ASP B 1 411 ? -9.734 15.688 -2.4 1 94.88 411 ASP B C 1
ATOM 7262 O O . ASP B 1 411 ? -9.375 14.609 -2.877 1 94.88 411 ASP B O 1
ATOM 7266 N N . CYS B 1 412 ? -10.281 15.766 -1.185 1 97.12 412 CYS B N 1
ATOM 7267 C CA . CYS B 1 412 ? -10.523 14.617 -0.32 1 97.12 412 CYS B CA 1
ATOM 7268 C C . CYS B 1 412 ? -9.242 13.828 -0.096 1 97.12 412 CYS B C 1
ATOM 7270 O O . CYS B 1 412 ? -9.25 12.594 -0.148 1 97.12 412 CYS B O 1
ATOM 7272 N N . THR B 1 413 ? -8.102 14.531 0.089 1 97.94 413 THR B N 1
ATOM 7273 C CA . THR B 1 413 ? -6.805 13.93 0.368 1 97.94 413 THR B CA 1
ATOM 7274 C C . THR B 1 413 ? -6.281 14.375 1.729 1 97.94 413 THR B C 1
ATOM 7276 O O . THR B 1 413 ? -6.508 15.508 2.145 1 97.94 413 THR B O 1
ATOM 7279 N N . LEU B 1 414 ? -5.594 13.539 2.361 1 98.25 414 LEU B N 1
ATOM 7280 C CA . LEU B 1 414 ? -5.066 13.766 3.703 1 98.25 414 LEU B CA 1
ATOM 7281 C C . LEU B 1 414 ? -4.199 15.016 3.744 1 98.25 414 LEU B C 1
ATOM 7283 O O . LEU B 1 414 ? -3.334 15.211 2.885 1 98.25 414 LEU B O 1
ATOM 7287 N N . SER B 1 415 ? -4.445 15.867 4.707 1 97.88 415 SER B N 1
ATOM 7288 C CA . SER B 1 415 ? -3.662 17.078 4.918 1 97.88 415 SER B CA 1
ATOM 7289 C C . SER B 1 415 ? -2.854 17 6.211 1 97.88 415 SER B C 1
ATOM 7291 O O . SER B 1 415 ? -1.807 17.641 6.336 1 97.88 415 SER B O 1
ATOM 7293 N N . GLY B 1 416 ? -3.373 16.25 7.129 1 97.81 416 GLY B N 1
ATOM 7294 C CA . GLY B 1 416 ? -2.641 16.125 8.375 1 97.81 416 GLY B CA 1
ATOM 7295 C C . GLY B 1 416 ? -3.211 15.055 9.297 1 97.81 416 GLY B C 1
ATOM 7296 O O . GLY B 1 416 ? -4.387 14.695 9.18 1 97.81 416 GLY B O 1
ATOM 7297 N N . GLU B 1 417 ? -2.432 14.586 10.195 1 98.5 417 GLU B N 1
ATOM 7298 C CA . GLU B 1 417 ? -2.816 13.664 11.258 1 98.5 417 GLU B CA 1
ATOM 7299 C C . GLU B 1 417 ? -2.059 13.961 12.547 1 98.5 417 GLU B C 1
ATOM 7301 O O . GLU B 1 417 ? -0.873 14.297 12.516 1 98.5 417 GLU B O 1
ATOM 7306 N N . PHE B 1 418 ? -2.77 13.836 13.695 1 97.75 418 PHE B N 1
ATOM 7307 C CA . PHE B 1 418 ? -2.092 14.062 14.969 1 97.75 418 PHE B CA 1
ATOM 7308 C C . PHE B 1 418 ? -2.826 13.359 16.109 1 97.75 418 PHE B C 1
ATOM 7310 O O . PHE B 1 418 ? -4.008 13.031 15.977 1 97.75 418 PHE B O 1
ATOM 7317 N N . THR B 1 419 ? -2.121 13.047 17.109 1 98.06 419 THR B N 1
ATOM 7318 C CA . THR B 1 419 ? -2.678 12.711 18.422 1 98.06 419 THR B CA 1
ATOM 7319 C C . THR B 1 419 ? -2.639 13.922 19.344 1 98.06 419 THR B C 1
ATOM 7321 O O . THR B 1 419 ? -1.565 14.453 19.641 1 98.06 419 THR B O 1
ATOM 7324 N N . PRO B 1 420 ? -3.748 14.328 19.75 1 98.06 420 PRO B N 1
ATOM 7325 C CA . PRO B 1 420 ? -3.746 15.539 20.578 1 98.06 420 PRO B CA 1
ATOM 7326 C C . PRO B 1 420 ? -2.98 15.359 21.875 1 98.06 420 PRO B C 1
ATOM 7328 O O . PRO B 1 420 ? -3.037 14.289 22.484 1 98.06 420 PRO B O 1
ATOM 7331 N N . LYS B 1 421 ? -2.262 16.406 22.219 1 96.94 421 LYS B N 1
ATOM 7332 C CA . LYS B 1 421 ? -1.686 16.438 23.562 1 96.94 421 LYS B CA 1
ATOM 7333 C C . LYS B 1 421 ? -2.775 16.547 24.625 1 96.94 421 LYS B C 1
ATOM 7335 O O . LYS B 1 421 ? -3.779 17.234 24.422 1 96.94 421 LYS B O 1
ATOM 7340 N N . ALA B 1 422 ? -2.602 15.836 25.672 1 97.12 422 ALA B N 1
ATOM 7341 C CA . ALA B 1 422 ? -3.621 15.828 26.719 1 97.12 422 ALA B CA 1
ATOM 7342 C C . ALA B 1 422 ? -2.994 15.602 28.094 1 97.12 422 ALA B C 1
ATOM 7344 O O . ALA B 1 422 ? -1.948 14.953 28.203 1 97.12 422 ALA B O 1
ATOM 7345 N N . ASN B 1 423 ? -3.586 16.234 29.047 1 96.62 423 ASN B N 1
ATOM 7346 C CA . ASN B 1 423 ? -3.232 15.938 30.438 1 96.62 423 ASN B CA 1
ATOM 7347 C C . ASN B 1 423 ? -4.008 14.742 30.969 1 96.62 423 ASN B C 1
ATOM 7349 O O . ASN B 1 423 ? -5.039 14.906 31.641 1 96.62 423 ASN B O 1
ATOM 7353 N N . LEU B 1 424 ? -3.479 13.609 30.797 1 97.5 424 LEU B N 1
ATOM 7354 C CA . LEU B 1 424 ? -4.172 12.359 31.109 1 97.5 424 LEU B CA 1
ATOM 7355 C C . LEU B 1 424 ? -3.986 11.992 32.562 1 97.5 424 LEU B C 1
ATOM 7357 O O . LEU B 1 424 ? -2.965 12.328 33.188 1 97.5 424 LEU B O 1
ATOM 7361 N N . LYS B 1 425 ? -4.957 11.328 33.125 1 97.06 425 LYS B N 1
ATOM 7362 C CA . LYS B 1 425 ? -4.805 10.68 34.406 1 97.06 425 LYS B CA 1
ATOM 7363 C C . LYS B 1 425 ? -3.723 9.609 34.375 1 97.06 425 LYS B C 1
ATOM 7365 O O . LYS B 1 425 ? -3.373 9.117 33.312 1 97.06 425 LYS B O 1
ATOM 7370 N N . GLU B 1 426 ? -3.199 9.258 35.5 1 95.81 426 GLU B N 1
ATOM 7371 C CA . GLU B 1 426 ? -2.109 8.289 35.562 1 95.81 426 GLU B CA 1
ATOM 7372 C C . GLU B 1 426 ? -2.523 6.945 35 1 95.81 426 GLU B C 1
ATOM 7374 O O . GLU B 1 426 ? -3.574 6.406 35.344 1 95.81 426 GLU B O 1
ATOM 7379 N N . GLY B 1 427 ? -1.748 6.496 34.062 1 94.81 427 GLY B N 1
ATOM 7380 C CA . GLY B 1 427 ? -1.935 5.168 33.5 1 94.81 427 GLY B CA 1
ATOM 7381 C C . GLY B 1 427 ? -3.012 5.121 32.406 1 94.81 427 GLY B C 1
ATOM 7382 O O . GLY B 1 427 ? -3.359 4.043 31.922 1 94.81 427 GLY B O 1
ATOM 7383 N N . LYS B 1 428 ? -3.572 6.211 32.094 1 96.31 428 LYS B N 1
ATOM 7384 C CA . LYS B 1 428 ? -4.656 6.23 31.125 1 96.31 428 LYS B CA 1
ATOM 7385 C C . LYS B 1 428 ? -4.145 6.594 29.734 1 96.31 428 LYS B C 1
ATOM 7387 O O . LYS B 1 428 ? -3.006 7.047 29.594 1 96.31 428 LYS B O 1
ATOM 7392 N N . SER B 1 429 ? -4.914 6.262 28.75 1 96 429 SER B N 1
ATOM 7393 C CA . SER B 1 429 ? -4.582 6.547 27.359 1 96 429 SER B CA 1
ATOM 7394 C C . SER B 1 429 ? -5.762 7.168 26.625 1 96 429 SER B C 1
ATOM 7396 O O . SER B 1 429 ? -6.918 6.969 27.016 1 96 429 SER B O 1
ATOM 7398 N N . LEU B 1 430 ? -5.469 7.938 25.641 1 97.69 430 LEU B N 1
ATOM 7399 C CA . LEU B 1 430 ? -6.527 8.539 24.844 1 97.69 430 LEU B CA 1
ATOM 7400 C C . LEU B 1 430 ? -7.332 7.465 24.109 1 97.69 430 LEU B C 1
ATOM 7402 O O . LEU B 1 430 ? -8.461 7.715 23.672 1 97.69 430 LEU B O 1
ATOM 7406 N N . GLY B 1 431 ? -6.75 6.309 23.984 1 96.19 431 GLY B N 1
ATOM 7407 C CA . GLY B 1 431 ? -7.43 5.199 23.344 1 96.19 431 GLY B CA 1
ATOM 7408 C C . GLY B 1 431 ? -8.648 4.723 24.109 1 96.19 431 GLY B C 1
ATOM 7409 O O . GLY B 1 431 ? -9.461 3.961 23.578 1 96.19 431 GLY B O 1
ATOM 7410 N N . GLU B 1 432 ? -8.82 5.191 25.312 1 96.75 432 GLU B N 1
ATOM 7411 C CA . GLU B 1 432 ? -9.984 4.812 26.109 1 96.75 432 GLU B CA 1
ATOM 7412 C C . GLU B 1 432 ? -11.219 5.598 25.688 1 96.75 432 GLU B C 1
ATOM 7414 O O . GLU B 1 432 ? -12.344 5.258 26.078 1 96.75 432 GLU B O 1
ATOM 7419 N N . LEU B 1 433 ? -10.992 6.629 24.969 1 98.06 433 LEU B N 1
ATOM 7420 C CA . LEU B 1 433 ? -12.125 7.332 24.375 1 98.06 433 LEU B CA 1
ATOM 7421 C C . LEU B 1 433 ? -12.68 6.562 23.188 1 98.06 433 LEU B C 1
ATOM 7423 O O . LEU B 1 433 ? -11.922 5.984 22.406 1 98.06 433 LEU B O 1
ATOM 7427 N N . TYR B 1 434 ? -13.938 6.461 23.109 1 98.31 434 TYR B N 1
ATOM 7428 C CA . TYR B 1 434 ? -14.617 5.93 21.938 1 98.31 434 TYR B CA 1
ATOM 7429 C C . TYR B 1 434 ? -15.5 6.996 21.281 1 98.31 434 TYR B C 1
ATOM 7431 O O . TYR B 1 434 ? -16.688 7.098 21.594 1 98.31 434 TYR B O 1
ATOM 7439 N N . VAL B 1 435 ? -14.938 7.719 20.344 1 98.75 435 VAL B N 1
ATOM 7440 C CA . VAL B 1 435 ? -15.555 8.914 19.781 1 98.75 435 VAL B CA 1
ATOM 7441 C C . VAL B 1 435 ? -16.578 8.523 18.719 1 98.75 435 VAL B C 1
ATOM 7443 O O . VAL B 1 435 ? -16.219 8.07 17.641 1 98.75 435 VAL B O 1
ATOM 7446 N N . THR B 1 436 ? -17.797 8.742 19.016 1 98.69 436 THR B N 1
ATOM 7447 C CA . THR B 1 436 ? -18.875 8.32 18.125 1 98.69 436 THR B CA 1
ATOM 7448 C C . THR B 1 436 ? -19.406 9.492 17.312 1 98.69 436 THR B C 1
ATOM 7450 O O . THR B 1 436 ? -20.203 9.312 16.391 1 98.69 436 THR B O 1
ATOM 7453 N N . SER B 1 437 ? -18.984 10.641 17.625 1 98.75 437 SER B N 1
ATOM 7454 C CA . SER B 1 437 ? -19.406 11.82 16.891 1 98.75 437 SER B CA 1
ATOM 7455 C C . SER B 1 437 ? -18.453 12.984 17.125 1 98.75 437 SER B C 1
ATOM 7457 O O . SER B 1 437 ? -17.781 13.055 18.172 1 98.75 437 SER B O 1
ATOM 7459 N N . MET B 1 438 ? -18.391 13.852 16.156 1 98.75 438 MET B N 1
ATOM 7460 C CA . MET B 1 438 ? -17.656 15.117 16.297 1 98.75 438 MET B CA 1
ATOM 7461 C C . MET B 1 438 ? -18.453 16.266 15.703 1 98.75 438 MET B C 1
ATOM 7463 O O . MET B 1 438 ? -19.234 16.078 14.766 1 98.75 438 MET B O 1
ATOM 7467 N N . SER B 1 439 ? -18.312 17.359 16.25 1 98.31 439 SER B N 1
ATOM 7468 C CA . SER B 1 439 ? -18.859 18.625 15.734 1 98.31 439 SER B CA 1
ATOM 7469 C C . SER B 1 439 ? -17.812 19.734 15.773 1 98.31 439 SER B C 1
ATOM 7471 O O . SER B 1 439 ? -16.891 19.688 16.594 1 98.31 439 SER B O 1
ATOM 7473 N N . PHE B 1 440 ? -17.906 20.641 14.859 1 97.81 440 PHE B N 1
ATOM 7474 C CA . PHE B 1 440 ? -16.969 21.766 14.797 1 97.81 440 PHE B CA 1
ATOM 7475 C C . PHE B 1 440 ? -17.688 23.078 15.094 1 97.81 440 PHE B C 1
ATOM 7477 O O . PHE B 1 440 ? -18.625 23.453 14.383 1 97.81 440 PHE B O 1
ATOM 7484 N N . GLU B 1 441 ? -17.328 23.734 16.125 1 96.06 441 GLU B N 1
ATOM 7485 C CA . GLU B 1 441 ? -17.906 25.016 16.547 1 96.06 441 GLU B CA 1
ATOM 7486 C C . GLU B 1 441 ? -16.828 25.953 17.078 1 96.06 441 GLU B C 1
ATOM 7488 O O . GLU B 1 441 ? -16.031 25.562 17.938 1 96.06 441 GLU B O 1
ATOM 7493 N N . GLY B 1 442 ? -16.797 27.188 16.578 1 95.38 442 GLY B N 1
ATOM 7494 C CA . GLY B 1 442 ? -15.906 28.188 17.109 1 95.38 442 GLY B CA 1
ATOM 7495 C C . GLY B 1 442 ? -14.438 27.844 16.922 1 95.38 442 GLY B C 1
ATOM 7496 O O . GLY B 1 442 ? -13.609 28.109 17.797 1 95.38 442 GLY B O 1
ATOM 7497 N N . GLY B 1 443 ? -14.125 27.156 15.984 1 96.94 443 GLY B N 1
ATOM 7498 C CA . GLY B 1 443 ? -12.742 26.828 15.711 1 96.94 443 GLY B CA 1
ATOM 7499 C C . GLY B 1 443 ? -12.266 25.594 16.453 1 96.94 443 GLY B C 1
ATOM 7500 O O . GLY B 1 443 ? -11.094 25.219 16.359 1 96.94 443 GLY B O 1
ATOM 7501 N N . LEU B 1 444 ? -13.18 24.953 17.172 1 98.44 444 LEU B N 1
ATOM 7502 C CA . LEU B 1 444 ? -12.812 23.812 17.984 1 98.44 444 LEU B CA 1
ATOM 7503 C C . LEU B 1 444 ? -13.594 22.578 17.562 1 98.44 444 LEU B C 1
ATOM 7505 O O . LEU B 1 444 ? -14.703 22.688 17.031 1 98.44 444 LEU B O 1
ATOM 7509 N N . LEU B 1 445 ? -12.984 21.438 17.781 1 98.69 445 LEU B N 1
ATOM 7510 C CA . LEU B 1 445 ? -13.641 20.141 17.562 1 98.69 445 LEU B CA 1
ATOM 7511 C C . LEU B 1 445 ? -14.203 19.609 18.875 1 98.69 445 LEU B C 1
ATOM 7513 O O . LEU B 1 445 ? -13.477 19.484 19.875 1 98.69 445 LEU B O 1
ATOM 7517 N N . TYR B 1 446 ? -15.438 19.344 18.922 1 98.75 446 TYR B N 1
ATOM 7518 C CA . TYR B 1 446 ? -16.078 18.672 20.047 1 98.75 446 TYR B CA 1
ATOM 7519 C C . TYR B 1 446 ? -16.281 17.188 19.75 1 98.75 446 TYR B C 1
ATOM 7521 O O . TYR B 1 446 ? -17.047 16.812 18.859 1 98.75 446 TYR B O 1
ATOM 7529 N N . ALA B 1 447 ? -15.562 16.359 20.469 1 98.88 447 ALA B N 1
ATOM 7530 C CA . ALA B 1 447 ? -15.602 14.914 20.25 1 98.88 447 ALA B CA 1
ATOM 7531 C C . ALA B 1 447 ? -16.406 14.219 21.344 1 98.88 447 ALA B C 1
ATOM 7533 O O . ALA B 1 447 ? -16.062 14.297 22.531 1 98.88 447 ALA B O 1
ATOM 7534 N N . LEU B 1 448 ? -17.453 13.586 20.938 1 98.81 448 LEU B N 1
ATOM 7535 C CA . LEU B 1 448 ? -18.328 12.852 21.844 1 98.81 448 LEU B CA 1
ATOM 7536 C C . LEU B 1 448 ? -17.844 11.422 22.031 1 98.81 448 LEU B C 1
ATOM 7538 O O . LEU B 1 448 ? -17.875 10.625 21.094 1 98.81 448 LEU B O 1
ATOM 7542 N N . SER B 1 449 ? -17.406 11.102 23.219 1 98.75 449 SER B N 1
ATOM 7543 C CA . SER B 1 449 ? -17.016 9.734 23.516 1 98.75 449 SER B CA 1
ATOM 7544 C C . SER B 1 449 ? -18.141 8.977 24.219 1 98.75 449 SER B C 1
ATOM 7546 O O . SER B 1 449 ? -18.562 9.352 25.328 1 98.75 449 SER B O 1
ATOM 7548 N N . LYS B 1 450 ? -18.609 7.973 23.594 1 98.19 450 LYS B N 1
ATOM 7549 C CA . LYS B 1 450 ? -19.625 7.168 24.25 1 98.19 450 LYS B CA 1
ATOM 7550 C C . LYS B 1 450 ? -19.062 6.473 25.484 1 98.19 450 LYS B C 1
ATOM 7552 O O . LYS B 1 450 ? -19.781 6.25 26.469 1 98.19 450 LYS B O 1
ATOM 7557 N N . ASN B 1 451 ? -17.75 6.066 25.328 1 98 451 ASN B N 1
ATOM 7558 C CA . ASN B 1 451 ? -17.109 5.508 26.5 1 98 451 ASN B CA 1
ATOM 7559 C C . ASN B 1 451 ? -16.812 6.582 27.547 1 98 451 ASN B C 1
ATOM 7561 O O . ASN B 1 451 ? -16.297 7.648 27.203 1 98 451 ASN B O 1
ATOM 7565 N N . HIS B 1 452 ? -17.297 6.387 28.734 1 98.12 452 HIS B N 1
ATOM 7566 C CA . HIS B 1 452 ? -17.062 7.207 29.906 1 98.12 452 HIS B CA 1
ATOM 7567 C C . HIS B 1 452 ? -17.875 8.492 29.859 1 98.12 452 HIS B C 1
ATOM 7569 O O . HIS B 1 452 ? -17.688 9.383 30.703 1 98.12 452 HIS B O 1
ATOM 7575 N N . ASN B 1 453 ? -18.688 8.758 28.906 1 98.62 453 ASN B N 1
ATOM 7576 C CA . ASN B 1 453 ? -19.656 9.859 28.844 1 98.62 453 ASN B CA 1
ATOM 7577 C C . ASN B 1 453 ? -18.953 11.211 28.969 1 98.62 453 ASN B C 1
ATOM 7579 O O . ASN B 1 453 ? -19.375 12.047 29.781 1 98.62 453 ASN B O 1
ATOM 7583 N N . VAL B 1 454 ? -18.047 11.438 28.094 1 98.75 454 VAL B N 1
ATOM 7584 C CA . VAL B 1 454 ? -17.359 12.727 28.109 1 98.75 454 VAL B CA 1
ATOM 7585 C C . VAL B 1 454 ? -17.344 13.32 26.719 1 98.75 454 VAL B C 1
ATOM 7587 O O . VAL B 1 454 ? -17.422 12.594 25.719 1 98.75 454 VAL B O 1
ATOM 7590 N N . ILE B 1 455 ? -17.406 14.578 26.609 1 98.81 455 ILE B N 1
ATOM 7591 C CA . ILE B 1 455 ? -17.125 15.352 25.391 1 98.81 455 ILE B CA 1
ATOM 7592 C C . ILE B 1 455 ? -15.789 16.062 25.531 1 98.81 455 ILE B C 1
ATOM 7594 O O . ILE B 1 455 ? -15.602 16.891 26.422 1 98.81 455 ILE B O 1
ATOM 7598 N N . VAL B 1 456 ? -14.891 15.734 24.688 1 98.56 456 VAL B N 1
ATOM 7599 C CA . VAL B 1 456 ? -13.562 16.344 24.719 1 98.56 456 VAL B CA 1
ATOM 7600 C C . VAL B 1 456 ? -13.461 17.422 23.641 1 98.56 456 VAL B C 1
ATOM 7602 O O . VAL B 1 456 ? -13.914 17.203 22.516 1 98.56 456 VAL B O 1
ATOM 7605 N N . THR B 1 457 ? -12.969 18.562 24.016 1 98.69 457 THR B N 1
ATOM 7606 C CA . THR B 1 457 ? -12.766 19.656 23.078 1 98.69 457 THR B CA 1
ATOM 7607 C C . THR B 1 457 ? -11.312 19.703 22.609 1 98.69 457 THR B C 1
ATOM 7609 O O . THR B 1 457 ? -10.398 19.812 23.422 1 98.69 457 THR B O 1
ATOM 7612 N N . ILE B 1 458 ? -11.109 19.625 21.344 1 98.81 458 ILE B N 1
ATOM 7613 C CA . ILE B 1 458 ? -9.789 19.562 20.734 1 98.81 458 ILE B CA 1
ATOM 7614 C C . ILE B 1 458 ? -9.555 20.812 19.875 1 98.81 458 ILE B C 1
ATOM 7616 O O . ILE B 1 458 ? -10.406 21.172 19.062 1 98.81 458 ILE B O 1
ATOM 7620 N N . ASP B 1 459 ? -8.516 21.484 20.047 1 98.38 459 ASP B N 1
ATOM 7621 C CA . ASP B 1 459 ? -8.07 22.562 19.156 1 98.38 459 ASP B CA 1
ATOM 7622 C C . ASP B 1 459 ? -7.207 22.016 18.031 1 98.38 459 ASP B C 1
ATOM 7624 O O . ASP B 1 459 ? -6.062 21.625 18.25 1 98.38 459 ASP B O 1
ATOM 7628 N N . PRO B 1 460 ? -7.719 22.031 16.844 1 96.75 460 PRO B N 1
ATOM 7629 C CA . PRO B 1 460 ? -6.941 21.453 15.75 1 96.75 460 PRO B CA 1
ATOM 7630 C C . PRO B 1 460 ? -5.699 22.266 15.406 1 96.75 460 PRO B C 1
ATOM 7632 O O . PRO B 1 460 ? -4.758 21.75 14.805 1 96.75 460 PRO B O 1
ATOM 7635 N N . LYS B 1 461 ? -5.629 23.531 15.719 1 93.56 461 LYS B N 1
ATOM 7636 C CA . LYS B 1 461 ? -4.469 24.375 15.438 1 93.56 461 LYS B CA 1
ATOM 7637 C C . LYS B 1 461 ? -3.307 24.031 16.359 1 93.56 461 LYS B C 1
ATOM 7639 O O . LYS B 1 461 ? -2.186 23.797 15.906 1 93.56 461 LYS B O 1
ATOM 7644 N N . SER B 1 462 ? -3.6 23.953 17.688 1 95.06 462 SER B N 1
ATOM 7645 C CA . SER B 1 462 ? -2.549 23.625 18.641 1 95.06 462 SER B CA 1
ATOM 7646 C C . SER B 1 462 ? -2.406 22.125 18.828 1 95.06 462 SER B C 1
ATOM 7648 O O . SER B 1 462 ? -1.439 21.656 19.422 1 95.06 462 SER B O 1
ATOM 7650 N N . GLU B 1 463 ? -3.365 21.328 18.312 1 96.81 463 GLU B N 1
ATOM 7651 C CA . GLU B 1 463 ? -3.387 19.875 18.422 1 96.81 463 GLU B CA 1
ATOM 7652 C C . GLU B 1 463 ? -3.357 19.422 19.875 1 96.81 463 GLU B C 1
ATOM 7654 O O . GLU B 1 463 ? -2.572 18.547 20.25 1 96.81 463 GLU B O 1
ATOM 7659 N N . GLU B 1 464 ? -4.234 20.047 20.672 1 97.94 464 GLU B N 1
ATOM 7660 C CA . GLU B 1 464 ? -4.32 19.766 22.109 1 97.94 464 GLU B CA 1
ATOM 7661 C C . GLU B 1 464 ? -5.77 19.656 22.562 1 97.94 464 GLU B C 1
ATOM 7663 O O . GLU B 1 464 ? -6.664 20.266 21.969 1 97.94 464 GLU B O 1
ATOM 7668 N N . ILE B 1 465 ? -5.984 18.797 23.516 1 98.5 465 ILE B N 1
ATOM 7669 C CA . ILE B 1 465 ? -7.273 18.812 24.203 1 98.5 465 ILE B CA 1
ATOM 7670 C C . ILE B 1 465 ? -7.32 19.969 25.188 1 98.5 465 ILE B C 1
ATOM 7672 O O . ILE B 1 465 ? -6.5 20.047 26.094 1 98.5 465 ILE B O 1
ATOM 7676 N N . VAL B 1 466 ? -8.281 20.812 25.031 1 97.88 466 VAL B N 1
ATOM 7677 C CA . VAL B 1 466 ? -8.266 22.062 25.797 1 97.88 466 VAL B CA 1
ATOM 7678 C C . VAL B 1 466 ? -9.344 22 26.891 1 97.88 466 VAL B C 1
ATOM 7680 O O . VAL B 1 466 ? -9.32 22.797 27.828 1 97.88 466 VAL B O 1
ATOM 7683 N N . ALA B 1 467 ? -10.297 21.078 26.75 1 97.75 467 ALA B N 1
ATOM 7684 C CA . ALA B 1 467 ? -11.344 20.938 27.766 1 97.75 467 ALA B CA 1
ATOM 7685 C C . ALA B 1 467 ? -12.016 19.562 27.672 1 97.75 467 ALA B C 1
ATOM 7687 O O . ALA B 1 467 ? -11.875 18.859 26.672 1 97.75 467 ALA B O 1
ATOM 7688 N N . ALA B 1 468 ? -12.625 19.156 28.703 1 98.19 468 ALA B N 1
ATOM 7689 C CA . ALA B 1 468 ? -13.461 17.953 28.766 1 98.19 468 ALA B CA 1
ATOM 7690 C C . ALA B 1 468 ? -14.68 18.188 29.656 1 98.19 468 ALA B C 1
ATOM 7692 O O . ALA B 1 468 ? -14.578 18.797 30.719 1 98.19 468 ALA B O 1
ATOM 7693 N N . VAL B 1 469 ? -15.812 17.781 29.203 1 98.25 469 VAL B N 1
ATOM 7694 C CA . VAL B 1 469 ? -17.047 17.922 29.984 1 98.25 469 VAL B CA 1
ATOM 7695 C C . VAL B 1 469 ? -17.734 16.562 30.109 1 98.25 469 VAL B C 1
ATOM 7697 O O . VAL B 1 469 ? -17.703 15.758 29.172 1 98.25 469 VAL B O 1
ATOM 7700 N N . ALA B 1 470 ? -18.312 16.328 31.219 1 98.56 470 ALA B N 1
ATOM 7701 C CA . ALA B 1 470 ? -19.047 15.102 31.469 1 98.56 470 ALA B CA 1
ATOM 7702 C C . ALA B 1 470 ? -20.531 15.273 31.109 1 98.56 470 ALA B C 1
ATOM 7704 O O . ALA B 1 470 ? -21.078 16.359 31.266 1 98.56 470 ALA B O 1
ATOM 7705 N N . TYR B 1 471 ? -21.109 14.305 30.578 1 98.44 471 TYR B N 1
ATOM 7706 C CA . TYR B 1 471 ? -22.562 14.289 30.406 1 98.44 471 TYR B CA 1
ATOM 7707 C C . TYR B 1 471 ? -23.188 13.133 31.172 1 98.44 471 TYR B C 1
ATOM 7709 O O . TYR B 1 471 ? -22.5 12.18 31.547 1 98.44 471 TYR B O 1
ATOM 7717 N N . PRO B 1 472 ? -24.484 13.148 31.484 1 98 472 PRO B N 1
ATOM 7718 C CA . PRO B 1 472 ? -25.109 12.242 32.438 1 98 472 PRO B CA 1
ATOM 7719 C C . PRO B 1 472 ? -25.078 10.781 32 1 98 472 PRO B C 1
ATOM 7721 O O . PRO B 1 472 ? -25.25 10.492 30.812 1 98 472 PRO B O 1
ATOM 7724 N N . SER B 1 473 ? -24.969 9.883 32.969 1 97.62 473 SER B N 1
ATOM 7725 C CA . SER B 1 473 ? -24.891 8.445 32.75 1 97.62 473 SER B CA 1
ATOM 7726 C C . SER B 1 473 ? -26.203 7.879 32.25 1 97.62 473 SER B C 1
ATOM 7728 O O . SER B 1 473 ? -26.266 6.734 31.797 1 97.62 473 SER B O 1
ATOM 7730 N N . GLU B 1 474 ? -27.25 8.703 32.312 1 97 474 GLU B N 1
ATOM 7731 C CA . GLU B 1 474 ? -28.531 8.297 31.766 1 97 474 GLU B CA 1
ATOM 7732 C C . GLU B 1 474 ? -28.438 8.055 30.25 1 97 474 GLU B C 1
ATOM 7734 O O . GLU B 1 474 ? -29.219 7.285 29.688 1 97 474 GLU B O 1
ATOM 7739 N N . ILE B 1 475 ? -27.562 8.711 29.641 1 98.38 475 ILE B N 1
ATOM 7740 C CA . ILE B 1 475 ? -27.281 8.5 28.234 1 98.38 475 ILE B CA 1
ATOM 7741 C C . ILE B 1 475 ? -26.312 7.324 28.078 1 98.38 475 ILE B C 1
ATOM 7743 O O . ILE B 1 475 ? -25.125 7.449 28.375 1 98.38 475 ILE B O 1
ATOM 7747 N N . THR B 1 476 ? -26.766 6.219 27.531 1 97.31 476 THR B N 1
ATOM 7748 C CA . THR B 1 476 ? -25.984 4.988 27.672 1 97.31 476 THR B CA 1
ATOM 7749 C C . THR B 1 476 ? -25.344 4.609 26.344 1 97.31 476 THR B C 1
ATOM 7751 O O . THR B 1 476 ? -24.453 3.76 26.297 1 97.31 476 THR B O 1
ATOM 7754 N N . ASN B 1 477 ? -25.781 5.164 25.266 1 98.06 477 ASN B N 1
ATOM 7755 C CA . ASN B 1 477 ? -25.266 4.84 23.938 1 98.06 477 ASN B CA 1
ATOM 7756 C C . ASN B 1 477 ? -25.25 6.062 23.016 1 98.06 477 ASN B C 1
ATOM 7758 O O . ASN B 1 477 ? -25.875 6.062 21.969 1 98.06 477 ASN B O 1
ATOM 7762 N N . ALA B 1 478 ? -24.484 7.059 23.438 1 98.62 478 ALA B N 1
ATOM 7763 C CA . ALA B 1 478 ? -24.391 8.32 22.703 1 98.62 478 ALA B CA 1
ATOM 7764 C C . ALA B 1 478 ? -23.875 8.094 21.281 1 98.62 478 ALA B C 1
ATOM 7766 O O . ALA B 1 478 ? -22.859 7.422 21.094 1 98.62 478 ALA B O 1
ATOM 7767 N N . ARG B 1 479 ? -24.547 8.656 20.297 1 98.38 479 ARG B N 1
ATOM 7768 C CA . ARG B 1 479 ? -24.25 8.391 18.891 1 98.38 479 ARG B CA 1
ATOM 7769 C C . ARG B 1 479 ? -23.906 9.68 18.156 1 98.38 479 ARG B C 1
ATOM 7771 O O . ARG B 1 479 ? -23.141 9.656 17.188 1 98.38 479 ARG B O 1
ATOM 7778 N N . SER B 1 480 ? -24.516 10.766 18.547 1 98.31 480 SER B N 1
ATOM 7779 C CA . SER B 1 480 ? -24.281 12 17.797 1 98.31 480 SER B CA 1
ATOM 7780 C C . SER B 1 480 ? -24.359 13.219 18.703 1 98.31 480 SER B C 1
ATOM 7782 O O . SER B 1 480 ? -25.047 13.203 19.719 1 98.31 480 SER B O 1
ATOM 7784 N N . LEU B 1 481 ? -23.625 14.203 18.344 1 98.06 481 LEU B N 1
ATOM 7785 C CA . LEU B 1 481 ? -23.531 15.484 19.031 1 98.06 481 LEU B CA 1
ATOM 7786 C C . LEU B 1 481 ? -23.719 16.641 18.062 1 98.06 481 LEU B C 1
ATOM 7788 O O . LEU B 1 481 ? -23.125 16.641 16.969 1 98.06 481 LEU B O 1
ATOM 7792 N N . PHE B 1 482 ? -24.625 17.562 18.312 1 96.38 482 PHE B N 1
ATOM 7793 C CA . PHE B 1 482 ? -24.703 18.812 17.562 1 96.38 482 PHE B CA 1
ATOM 7794 C C . PHE B 1 482 ? -25.141 19.953 18.453 1 96.38 482 PHE B C 1
ATOM 7796 O O . PHE B 1 482 ? -25.609 19.734 19.562 1 96.38 482 PHE B O 1
ATOM 7803 N N . PHE B 1 483 ? -24.938 21.156 18 1 95.75 483 PHE B N 1
ATOM 7804 C CA . PHE B 1 483 ? -25.297 22.359 18.734 1 95.75 483 PHE B CA 1
ATOM 7805 C C . PHE B 1 483 ? -26.484 23.062 18.094 1 95.75 483 PHE B C 1
ATOM 7807 O O . PHE B 1 483 ? -26.578 23.156 16.859 1 95.75 483 PHE B O 1
ATOM 7814 N N . LYS B 1 484 ? -27.391 23.406 18.875 1 93.25 484 LYS B N 1
ATOM 7815 C CA . LYS B 1 484 ? -28.562 24.156 18.422 1 93.25 484 LYS B CA 1
ATOM 7816 C C . LYS B 1 484 ? -29.047 25.109 19.5 1 93.25 484 LYS B C 1
ATOM 7818 O O . LYS B 1 484 ? -29.25 24.719 20.641 1 93.25 484 LYS B O 1
ATOM 7823 N N . ASP B 1 485 ? -29.234 26.406 19.125 1 90.5 485 ASP B N 1
ATOM 7824 C CA . ASP B 1 485 ? -29.781 27.438 20.016 1 90.5 485 ASP B CA 1
ATOM 7825 C C . ASP B 1 485 ? -28.969 27.547 21.297 1 90.5 485 ASP B C 1
ATOM 7827 O O . ASP B 1 485 ? -29.531 27.594 22.391 1 90.5 485 ASP B O 1
ATOM 7831 N N . GLY B 1 486 ? -27.641 27.359 21.156 1 90.56 486 GLY B N 1
ATOM 7832 C CA . GLY B 1 486 ? -26.734 27.516 22.281 1 90.56 486 GLY B CA 1
ATOM 7833 C C . GLY B 1 486 ? -26.703 26.312 23.203 1 90.56 486 GLY B C 1
ATOM 7834 O O . GLY B 1 486 ? -26.078 26.359 24.266 1 90.56 486 GLY B O 1
ATOM 7835 N N . LYS B 1 487 ? -27.391 25.281 22.875 1 95.31 487 LYS B N 1
ATOM 7836 C CA . LYS B 1 487 ? -27.438 24.062 23.688 1 95.31 487 LYS B CA 1
ATOM 7837 C C . LYS B 1 487 ? -26.734 22.906 23 1 95.31 487 LYS B C 1
ATOM 7839 O O . LYS B 1 487 ? -26.531 22.938 21.781 1 95.31 487 LYS B O 1
ATOM 7844 N N . ILE B 1 488 ? -26.375 21.969 23.859 1 97.38 488 ILE B N 1
ATOM 7845 C CA . ILE B 1 488 ? -25.75 20.75 23.359 1 97.38 488 ILE B CA 1
ATOM 7846 C C . ILE B 1 488 ? -26.812 19.656 23.219 1 97.38 488 ILE B C 1
ATOM 7848 O O . ILE B 1 488 ? -27.609 19.422 24.141 1 97.38 488 ILE B O 1
ATOM 7852 N N . ASN B 1 489 ? -26.906 19.078 22.094 1 97.94 489 ASN B N 1
ATOM 7853 C CA . ASN B 1 489 ? -27.844 17.984 21.844 1 97.94 489 ASN B CA 1
ATOM 7854 C C . ASN B 1 489 ? -27.109 16.672 21.578 1 97.94 489 ASN B C 1
ATOM 7856 O O . ASN B 1 489 ? -26.172 16.625 20.781 1 97.94 489 ASN B O 1
ATOM 7860 N N . ILE B 1 490 ? -27.469 15.609 22.297 1 98.62 490 ILE B N 1
ATOM 7861 C CA . ILE B 1 490 ? -26.891 14.289 22.109 1 98.62 490 ILE B CA 1
ATOM 7862 C C . ILE B 1 490 ? -27.969 13.297 21.703 1 98.62 490 ILE B C 1
ATOM 7864 O O . ILE B 1 490 ? -29.016 13.195 22.359 1 98.62 490 ILE B O 1
ATOM 7868 N N . LEU B 1 491 ? -27.75 12.648 20.594 1 98.5 491 LEU B N 1
ATOM 7869 C CA . LEU B 1 491 ? -28.578 11.516 20.188 1 98.5 491 LEU B CA 1
ATOM 7870 C C . LEU B 1 491 ? -28.047 10.219 20.781 1 98.5 491 LEU B C 1
ATOM 7872 O O . LEU B 1 491 ? -26.844 9.969 20.766 1 98.5 491 LEU B O 1
ATOM 7876 N N . SER B 1 492 ? -28.891 9.445 21.359 1 98.44 492 SER B N 1
ATOM 7877 C CA . SER B 1 492 ? -28.547 8.133 21.891 1 98.44 492 SER B CA 1
ATOM 7878 C C . SER B 1 492 ? -29.531 7.066 21.406 1 98.44 492 SER B C 1
ATOM 7880 O O . SER B 1 492 ? -30.734 7.309 21.328 1 98.44 492 SER B O 1
ATOM 7882 N N . TYR B 1 493 ? -29.016 5.996 20.922 1 98.31 493 TYR B N 1
ATOM 7883 C CA . TYR B 1 493 ? -29.875 4.836 20.672 1 98.31 493 TYR B CA 1
ATOM 7884 C C . TYR B 1 493 ? -29.844 3.877 21.859 1 98.31 493 TYR B C 1
ATOM 7886 O O . TYR B 1 493 ? -28.891 3.1 22 1 98.31 493 TYR B O 1
ATOM 7894 N N . GLN B 1 494 ? -30.844 3.922 22.594 1 96.75 494 GLN B N 1
ATOM 7895 C CA . GLN B 1 494 ? -30.906 3.127 23.812 1 96.75 494 GLN B CA 1
ATOM 7896 C C . GLN B 1 494 ? -32.312 2.6 24.047 1 96.75 494 GLN B C 1
ATOM 7898 O O . GLN B 1 494 ? -33.312 3.271 23.719 1 96.75 494 GLN B O 1
ATOM 7903 N N . ASP B 1 495 ? -32.438 1.341 24.562 1 94.88 495 ASP B N 1
ATOM 7904 C CA . ASP B 1 495 ? -33.688 0.655 24.828 1 94.88 495 ASP B CA 1
ATOM 7905 C C . ASP B 1 495 ? -34.531 0.533 23.562 1 94.88 495 ASP B C 1
ATOM 7907 O O . ASP B 1 495 ? -35.75 0.709 23.594 1 94.88 495 ASP B O 1
ATOM 7911 N N . GLY B 1 496 ? -33.875 0.432 22.469 1 95.81 496 GLY B N 1
ATOM 7912 C CA . GLY B 1 496 ? -34.562 0.198 21.188 1 95.81 496 GLY B CA 1
ATOM 7913 C C . GLY B 1 496 ? -35.125 1.459 20.578 1 95.81 496 GLY B C 1
ATOM 7914 O O . GLY B 1 496 ? -35.969 1.389 19.672 1 95.81 496 GLY B O 1
ATOM 7915 N N . LYS B 1 497 ? -34.75 2.615 21.141 1 97.12 497 LYS B N 1
ATOM 7916 C CA . LYS B 1 497 ? -35.312 3.879 20.672 1 97.12 497 LYS B CA 1
ATOM 7917 C C . LYS B 1 497 ? -34.219 4.906 20.422 1 97.12 497 LYS B C 1
ATOM 7919 O O . LYS B 1 497 ? -33.156 4.867 21.078 1 97.12 497 LYS B O 1
ATOM 7924 N N . ASN B 1 498 ? -34.5 5.758 19.453 1 98.38 498 ASN B N 1
ATOM 7925 C CA . ASN B 1 498 ? -33.656 6.941 19.266 1 98.38 498 ASN B CA 1
ATOM 7926 C C . ASN B 1 498 ? -34.062 8.07 20.219 1 98.38 498 ASN B C 1
ATOM 7928 O O . ASN B 1 498 ? -35.156 8.641 20.062 1 98.38 498 ASN B O 1
ATOM 7932 N N . MET B 1 499 ? -33.219 8.375 21.141 1 98.19 499 MET B N 1
ATOM 7933 C CA . MET B 1 499 ? -33.531 9.398 22.141 1 98.19 499 MET B CA 1
ATOM 7934 C C . MET B 1 499 ? -32.656 10.633 21.938 1 98.19 499 MET B C 1
ATOM 7936 O O . MET B 1 499 ? -31.422 10.508 21.812 1 98.19 499 MET B O 1
ATOM 7940 N N . LEU B 1 500 ? -33.25 11.781 21.828 1 98.06 500 LEU B N 1
ATOM 7941 C CA . LEU B 1 500 ? -32.531 13.047 21.75 1 98.06 500 LEU B CA 1
ATOM 7942 C C . LEU B 1 500 ? -32.531 13.766 23.094 1 98.06 500 LEU B C 1
ATOM 7944 O O . LEU B 1 500 ? -33.594 14.031 23.656 1 98.06 500 LEU B O 1
ATOM 7948 N N . PHE B 1 501 ? -31.391 14.047 23.641 1 98.5 501 PHE B N 1
ATOM 7949 C CA . PHE B 1 501 ? -31.219 14.75 24.906 1 98.5 501 PHE B CA 1
ATOM 7950 C C . PHE B 1 501 ? -30.703 16.172 24.672 1 98.5 501 PHE B C 1
ATOM 7952 O O . PHE B 1 501 ? -29.719 16.375 23.953 1 98.5 501 PHE B O 1
ATOM 7959 N N . GLU B 1 502 ? -31.344 17.125 25.172 1 97.94 502 GLU B N 1
ATOM 7960 C CA . GLU B 1 502 ? -30.844 18.484 25.234 1 97.94 502 GLU B CA 1
ATOM 7961 C C . GLU B 1 502 ? -30.141 18.766 26.562 1 97.94 502 GLU B C 1
ATOM 7963 O O . GLU B 1 502 ? -30.703 18.5 27.625 1 97.94 502 GLU B O 1
ATOM 7968 N N . LEU B 1 503 ? -28.938 19.25 26.438 1 98.12 503 LEU B N 1
ATOM 7969 C CA . LEU B 1 503 ? -28.125 19.438 27.641 1 98.12 503 LEU B CA 1
ATOM 7970 C C . LEU B 1 503 ? -27.672 20.875 27.766 1 98.12 503 LEU B C 1
ATOM 7972 O O . LEU B 1 503 ? -27.594 21.609 26.766 1 98.12 503 LEU B O 1
ATOM 7976 N N . GLU B 1 504 ? -27.484 21.312 29.031 1 94.56 504 GLU B N 1
ATOM 7977 C CA . GLU B 1 504 ? -26.938 22.625 29.359 1 94.56 504 GLU B CA 1
ATOM 7978 C C . GLU B 1 504 ? -25.859 22.516 30.453 1 94.56 504 GLU B C 1
ATOM 7980 O O . GLU B 1 504 ? -25.922 21.609 31.297 1 94.56 504 GLU B O 1
#

Foldseek 3Di:
DPLLVLAVVLLVLLLCLLLCLLCPLLVCCQPPVCPPVLDDDFLLRLLLSVLSLLLSVLSLCCSWQNDDPVSVVSNVVSLVVQLVSLCVQCVVFVPDPQLDDDDDDDPRHDVSNVSNVSSVVSVVSVVVSVVSHGDRVSRVVSCVPPRTDDDDPVSVVSVVVSVVSVVSSVVQCCQQANDPPGRGHNRGDGHDNPPVRRDHDNVVVVCVPPQDDPCHLLPWDDDAFQQRGCCVQFVHDFAQALVPDQADAPAAKDFDDKDFQPDQARWQEWDQAPQWIWTFHFFKIFTAHPNNHGDDMWGWDQPQDPGAGGWQDKDDAPNFWIWTHGQLQKIWIKGFDQQAPLVQQVRTTPPCSNTMDRDDVPTHMDHEDDDQCRNFTWREWEDPHFWIKTWGARGNNGQADIKIWIAGSVVRYTDDMDQAAEDTDPPDGPSQFGFQYWYDDPQWIWTAGLGNAKTWIARPVNRHTDHIYHYDSVQNAWNYWDDDPNWIWTWGSPPSTTMITTID/DPLLVLAVVLLVLLLVLLLCLLCPLLVCCQPPVCPPVLDDDFLLRLLLSVLSLLLSVLSLCCSWQNDDPVSVVSNVVSLVVLLVSLCVQCVVFVPDPQLDDDDDDDPRHDVSNVSNVSSVVSVVSVVVSVVSHGDRVSRVVSCVPPRTDDDDPVSVVSVVVSVVSVVSSVVQCCQQANDPPGRGHNRGDGHDNPPVRRDHDNVVVVCVPPQDDPCHLLPWDDDAFQQRGCCVQFVHDFAQALVPDQADAPAAKDFDDKDFQPDQARWQEWDQAPQWIWTFHFFKIFTAHPNNHGDDMWGWDQPQDPGAGGWQDKDDAPNFWIWTHGQLQKIWIKGFAQQAPLVQQVRTTPPCSNTMDRDDVPTHMDHEDDDQCRNFTWREWEDPHFWIKTWGARGNVGQADIKIWIAGSVVRYTDDMDQAAEDTDPPDHPSQFGFQYWYDDPQWIWTAGLGSAKTWIARPVNRHTDHIYHYDSVQNAWNYWDDDPNWIWTWGSPPSTTMITTID

Organism: Campylobacter curvus (strain 525.92) (NCBI:txid360105)

InterPro domains:
  IPR003752 Disulphide bond formation protein DsbB/BdbC [PF02600] (14-94)
  IPR023380 DsbB-like superfamily [G3DSA:1.20.1550.10] (1-133)
  IPR023380 DsbB-like superfamily [SSF158442] (16-130)

Secondary structure (DSSP, 8-state):
--HHHHHHHHHHHHHHHHHHHIIIIIHIIIIIIIIIS-PPP-HHHHHHHHHHHHHHHHHHHHHHH---HHHHHHHHHHHHHHHHHHHHHHHHHTTSSTT--BS-EETTEEHHHHHHHHHHHHHHHHHHHHHT---HHHHHHHHTT-SSPPPPHHHHHHHHHHHHHHHHHHHHHHHHH-STT----SSPPPP-S-GGG-----HHHHTTTTT--SSGGG-PPP---SSS--HHHHT------GGGSSB--SEE--EEEEEEE--SSPPSEEEEETTEEEEE-SSEEEEE-TT--EEEEEEE-TTSSB--PSEEEEEEETTTEEEEEETTSEEEEEEE-TT--HHHHTTTEEE-TTTEESSSTT-EEEE---STTTT--EEEEEE-SSEEEEEE---SS-SS---EEEEETTT--EEEEEPPB--BPTT--GGG--EEEEEEETTEEEEEETGGGEEEEEETTTTEEEEEEE--TT--SEEEEEEETTEEEEEEEETTEEEEEEE-/--HHHHHHHHHHHHHHHHHHHIIIIIHIIIIIIIIIS-PPP-HHHHHHHHHHHHHHHHHHHHHHH---HHHHHHHHHHHHHHHHHHHHHHHHHTTSSTT--BS-EETTEEHHHHHHHHHHHHHHHHHHHHHT---HHHHHHHHTT-SSPPPPHHHHHHHHHHHHHHHHHHHHHHHHH-STT----SSPPPP-S-GGG-----HHHHTTTTT--SSGGG-PPP---SSS--HHHHT------GGGSSB--SEE--EEEEEEE--SSPPSEEEEETTEEEEE-SSEEEEE-TT--EEEEEEE-TTSSB--PSEEEEEEETTTEEEEEETTSEEEEEEE-TT--HHHHTTTEEE-TTTEESSSTT-EEEE---STTTT--EEEEEE-SSEEEEEE---SS-SS---EEEEETTT--EEEEEPPB--BPTT--GGG--EEEEEEETTEEEEEETGGGEEEEEETTTTEEEEEEE--TT--SEEEEEEETTEEEEEEEETTEEEEEEE-

Solvent-accessible surface area (backbone atoms only — not comparable to full-atom values): 50398 Å² total; per-residue (Å²): 129,61,46,54,58,29,35,54,50,35,38,50,51,36,36,49,52,16,36,44,46,32,52,46,66,46,27,41,46,41,58,44,38,23,68,68,68,18,47,43,70,24,38,68,51,48,53,45,45,51,30,42,44,52,34,16,52,33,30,41,43,32,46,38,55,42,88,46,43,53,44,53,10,49,32,30,37,33,37,30,50,28,39,51,51,21,47,56,55,32,60,75,44,64,73,52,26,40,84,39,44,54,44,62,61,59,94,84,36,39,50,51,51,51,48,32,53,49,34,46,44,49,42,30,49,51,10,56,49,28,55,56,39,34,61,68,63,32,52,56,57,67,43,67,84,51,80,56,50,83,74,48,74,68,55,48,51,41,52,53,53,46,51,52,47,51,52,50,45,51,51,50,43,41,64,56,17,41,60,84,78,27,63,22,34,86,63,33,46,62,52,69,89,50,72,79,66,48,62,67,29,49,70,61,68,78,54,65,74,77,70,78,48,97,56,54,83,65,65,54,61,73,69,72,41,58,82,45,78,25,42,81,74,30,70,46,84,80,42,41,47,41,87,73,33,39,48,72,61,80,47,70,42,43,79,74,47,74,45,76,50,82,54,92,65,51,41,24,20,49,34,80,51,96,85,27,34,41,31,25,20,58,55,36,40,37,35,20,45,94,85,48,48,74,76,46,60,36,24,48,37,44,46,35,47,65,26,36,44,52,34,22,31,67,44,81,33,91,89,70,30,32,33,41,33,14,24,37,44,15,34,38,27,31,33,80,29,81,79,27,59,36,61,72,15,43,40,46,22,76,36,37,16,47,36,28,34,39,63,58,91,90,39,26,70,52,68,46,56,59,75,87,51,24,72,40,43,32,33,22,45,31,51,81,83,57,36,34,37,35,34,34,30,42,38,57,82,46,54,52,57,43,36,40,38,36,26,32,64,87,75,54,41,56,33,29,41,45,59,58,47,66,81,56,44,90,93,47,46,67,11,66,41,35,36,23,16,30,33,56,58,93,81,28,36,41,33,34,15,36,31,14,21,32,37,38,31,32,32,73,88,80,38,28,51,78,49,30,32,26,44,57,53,85,55,76,36,47,20,19,44,43,76,58,96,93,29,43,34,38,34,21,44,51,96,92,36,38,36,39,34,35,31,90,130,61,46,56,60,28,36,55,50,35,38,49,52,36,36,49,52,16,35,46,47,32,52,45,66,46,27,41,46,41,58,44,38,22,67,69,68,17,45,42,69,25,38,68,52,48,54,45,46,50,29,42,43,53,34,16,51,32,30,40,42,32,45,37,55,43,88,48,43,53,44,53,10,49,32,30,34,33,38,31,50,30,38,51,52,22,46,56,56,32,60,75,44,65,74,51,27,39,84,39,43,54,44,62,62,58,95,84,37,39,50,53,53,51,49,34,52,50,33,46,45,49,41,29,49,52,10,55,50,27,54,55,39,35,60,69,64,31,51,56,58,66,42,66,84,50,80,55,50,80,76,49,74,67,55,47,51,40,52,53,52,46,49,51,45,51,51,49,46,52,51,52,42,42,61,54,18,40,60,84,78,28,63,22,35,84,62,33,46,60,52,69,89,50,71,78,67,48,62,66,30,49,73,60,70,80,56,66,75,77,71,80,49,96,56,55,83,63,63,54,60,74,70,72,40,59,80,44,78,24,42,81,74,29,72,46,82,79,42,40,48,41,87,73,34,38,46,72,62,79,46,70,42,41,81,74,48,72,44,78,49,81,54,92,65,51,42,25,21,50,34,80,51,94,87,28,33,41,31,26,20,61,57,36,40,36,35,19,44,94,83,48,48,76,76,46,59,35,24,49,37,44,46,37,46,63,25,36,44,53,35,22,30,66,45,81,31,91,90,69,29,32,34,41,32,15,25,37,46,14,34,38,26,31,32,79,30,81,78,28,60,35,61,73,14,43,40,46,20,77,36,37,16,47,36,28,32,38,63,58,91,91,37,27,70,52,68,46,58,61,74,86,52,24,73,42,44,33,33,23,45,30,52,80,85,57,36,34,36,36,35,33,31,43,38,59,81,44,53,52,57,43,37,40,38,36,27,32,64,86,75,53,41,57,34,30,40,47,57,59,47,66,79,57,43,89,94,48,46,68,11,64,41,34,36,24,15,31,33,57,57,93,81,28,36,40,34,34,15,34,30,14,20,32,38,38,29,29,32,74,87,80,38,27,51,79,48,29,32,27,45,56,54,87,57,73,35,46,21,21,42,42,75,57,96,92,27,44,34,37,34,22,44,50,95,91,36,39,35,38,34,36,30,90